Protein AF-0000000080635810 (afdb_homodimer)

Foldseek 3Di:
DDLFLLVLLVVLCVVWVACWAEAEPPDTDGSVLLNLLLQLLLQVCVVLPDAAAAEEEEEDFFDSLSLSNLSNCVQNNYAYEYDYNPDAQVLLLVVCQLRLHQEYEEEQVCCVRPQNSVVSRPNHRAYAYEDDDRDPPGGHHHSVCSSVPQDRVVVVTDGRDDNPDGQQRWRYWQWDQDPVGRTWTFTAGRQQLVVVLVLVCVLLVDALAAEEEQQFTCSDLQSVSVSSNCSNRNHYYYYDRHCPDVVVVLVVCLVVLGQEYEDEQLNLLVLLPDPVLQVRDNLNHAEYEYEPDDHFLVSVVSCCVSHVNHQYWQFYDDVQQSGGFAIQGSVCCVPCVQFRFAGTPFKHKFFAAPVRHGDDAPDKGWIKIFGSSGTPAIRVCVPRRPVAWDADPVGGIMGGPQWIWGAHPVGIIGGFARVVQWDDWQNHIEGQVQLQSLQVVPSQFSGKTWGWDQDPVGRTAIEMETEGHPPDDDDLVNSQVSCVVRHPPRHRGPHYHYDNDADADSRRHGPVSVVRVVD/DDLFLLVLLVVLCVVWVACWAEAEPPDTDGSVLLNLLLQLLLQVCVVLPDAAAAEEEEEDFFDSLSLSNLSNCVQNNYAYEYDYNPDAQVLLLVSCQLRLHQEYEEEQVCCVRPQNSVVSRPNHRAYAYEDDDRDPPGGHHHSVCSSVPQDRVVVVTDGRDDNPDGQQRWRYWQWDQDPVGRTWTFTHTRQQLVVVLVLVCVLLVDALAAEEEQQFTCSDLQSVSVSSNCSNRNHYYYYDRHCPDVVVVLVVCLVVLGQEYEDEQLNLLVLLPDPVLQVRPNLNHAEYEYEPDDHFLVSVVSVCVSHVNHQYWQFYDDVQQSGGFAIQGSVCCVPCVQFRFAGTPFKHKFFAAPVRHGDDAPDKGWIKIFGSSGTPAIRVCVPRRPVAWDADPVGGIMGGPQWIWGAHPVGIIGGFARVVQWDDWQNHIEGQVQLQSLQVVPSQFSGKTWGWAQDPVGRTAIEMETEGHPPDDDDLVNSQVSCVVRHDPRHRGPHYHYDNDADADSRRHGPVSVVRVVD

Radius of gyration: 32.13 Å; Cα contacts (8 Å, |Δi|>4): 2290; chains: 2; bounding box: 68×98×82 Å

Organism: NCBI:txid1064539

Nearest PDB structures (foldseek):
  3vnr-assembly1_A  TM=8.737E-01  e=2.886E-47  Streptomyces sp.
  5bsr-assembly1_A  TM=7.475E-01  e=1.239E-49  Nicotiana tabacum
  3ni2-assembly1_A  TM=7.507E-01  e=3.383E-48  Populus tomentosa
  6oyf-assembly1_A  TM=9.020E-01  e=3.266E-42  Eleftheria terrae
  6p3i-assembly1_A  TM=9.064E-01  e=1.072E-40  Eleftheria terrae

InterPro domains:
  IPR000873 AMP-dependent synthetase/ligase domain [PF00501] (10-379)
  IPR020459 AMP-binding [PR00154] (168-179)
  IPR020459 AMP-binding [PR00154] (180-188)
  IPR020845 AMP-binding, conserved site [PS00455] (173-184)
  IPR025110 AMP-binding enzyme, C-terminal domain [PF13193] (434-509)
  IPR042099 ANL, N-terminal domain [G3DSA:3.40.50.12780] (2-418)
  IPR045851 AMP-binding enzyme domain superfamily [G3DSA:3.30.300.30] (420-519)
  IPR050237 ATP-dependent AMP-binding enzyme [PTHR43767] (5-515)

Secondary structure (DSSP, 8-state):
---SHHHHHHHHHHH-TTSEEEEETTEEEEHHHHHHHHHHHHHHHHHTT--TT-EEEE---SSHHHHHHHHHHHHTTPEEEE--TT--HHHHHHHHHHHTEEEEEEEGGGHHHHHHHHHH-TT--EEEEESSSPPTT--SEEHHHHHHHSPPGGGT--PPPP----TTSEEEEEEE--TTSS-EEEEEEHHHHHHHHHHHHHHTT--TT-EEEE-S-TTSHHHHHHHHHHHHHT-EEEE-S-SS-HHHHHHHHHHTT-SEEEE-HHHHHHHHH-GGGGT---TT--EEEE-SSPPPHHHHHHHHHH-TTSEEEEEE--GGGTT-SEE--GGGTTT-TT--BEEPTTEEEEEE-TTSSBPPTT--EEEEEEETTS--EETT-HHHHHHHEEE-TTS-EEEEEEEEEEE-TT--EEEEEEGGG-EEETTEEE-HHHHHHHHHTSTTEEEEEEEEEEETTTEEEEEEEEEE-TT----HHHHHHHHHHHS-GGGS-SEEEEES---B-TTS-B-HHHHHH--/---SHHHHHHHHHHH-TTSEEEEETTEEEEHHHHHHHHHHHHHHHHHTT--TT-EEEE---SSHHHHHHHHHHHHTTPEEEE--TT--HHHHHHHHHHHTEEEEEEEGGGHHHHHHHHHH-TT--EEEEESSSPPTT--SEEHHHHHHHSPPGGGT--PPPP----TTSEEEEEEE--TTSS-EEEEEEHHHHHHHHHHHHHHTT--TT-EEEE-S-TTSHHHHHHHHHHHHHT-EEEE-S-SS-HHHHHHHHHHTT-SEEEE-HHHHHHHHH-GGGGT---TT--EEEE-SSPPPHHHHHHHHHH-TTSEEEEEE--GGGTT-SEE--GGGTTT-TT--BEEPTTEEEEEE-TTSSBPPTT--EEEEEEETTS--EETT-HHHHHHHEEE-TTS-EEEEEEEEEEE-TT--EEEEEEGGG-EEETTEEE-HHHHHHHHHTSTTEEEEEEEEEEETTTEEEEEEEEEEPTT----HHHHHHHHHHHS-GGGS-SEEEEES---B-TTS-B-HHHHHH--

Solvent-accessible surface area (backbone atoms only — not comparable to full-atom values): 53113 Å² total; per-residue (Å²): 135,76,52,43,60,48,44,26,39,53,53,29,18,70,75,40,34,81,44,57,32,40,34,43,84,91,45,69,38,25,24,36,55,43,43,50,39,10,33,25,44,8,38,51,43,39,75,64,65,49,41,67,68,35,24,30,34,42,28,50,62,52,42,69,65,40,55,21,46,48,40,2,29,38,49,29,28,18,18,28,25,49,34,58,65,84,56,48,34,68,62,45,26,45,53,38,46,74,64,51,25,33,32,38,36,34,42,30,89,45,40,84,43,46,51,62,19,51,68,71,21,83,62,46,68,43,34,36,22,40,60,96,53,63,47,86,94,52,79,62,41,44,42,57,57,44,44,72,65,43,60,56,65,92,76,66,29,80,69,46,63,84,60,77,76,38,26,75,40,59,39,30,36,46,65,40,83,45,93,88,63,71,60,46,30,36,31,32,28,14,42,17,47,45,48,36,36,50,27,53,36,54,78,68,62,65,47,49,82,40,25,31,42,37,55,49,57,53,60,35,50,72,28,34,47,53,54,53,32,24,30,55,58,46,13,26,37,35,40,32,70,60,71,85,47,56,69,59,51,52,50,48,41,42,73,65,48,29,20,33,43,57,41,42,45,64,53,51,52,53,53,71,66,37,73,65,52,78,73,53,69,61,83,53,32,48,32,36,35,34,31,90,46,86,59,42,58,59,58,52,51,50,48,44,66,74,36,70,81,31,43,53,34,37,32,38,48,42,70,59,26,56,31,54,48,26,36,21,59,52,90,43,43,86,83,42,56,78,33,26,18,34,46,38,71,56,39,45,60,47,37,20,32,96,83,67,42,76,44,56,64,63,39,73,18,38,33,32,38,37,39,57,28,50,45,62,37,37,62,97,28,68,69,66,25,56,71,29,45,44,73,43,99,75,58,46,66,31,37,47,69,57,32,28,20,27,31,41,89,86,53,35,29,31,82,44,38,45,59,85,62,54,38,52,28,72,85,37,82,41,45,41,50,64,47,30,44,55,52,47,63,39,82,44,40,65,44,66,47,46,45,70,36,84,28,93,86,42,56,22,34,31,30,32,40,32,19,59,38,88,91,54,86,79,50,69,66,57,52,40,54,53,29,54,75,73,39,59,77,74,56,33,50,74,38,76,43,81,38,93,66,76,60,55,43,97,86,66,44,73,39,57,68,62,50,57,70,73,97,135,74,52,43,60,47,44,27,40,53,52,30,18,70,75,39,34,82,44,57,34,38,34,42,84,92,44,69,39,24,24,37,55,44,43,49,38,10,32,26,43,7,39,53,42,38,74,65,64,49,42,67,68,34,24,30,31,42,28,50,62,50,42,68,65,41,54,23,46,49,40,3,28,38,49,28,30,18,18,28,26,49,36,60,66,82,57,48,36,69,62,44,24,47,52,39,46,75,65,50,24,33,32,38,36,36,41,32,91,45,38,82,43,46,52,64,19,51,69,71,21,84,61,46,67,43,34,36,20,39,59,96,52,62,46,86,95,52,79,63,40,44,42,58,56,43,44,70,66,42,62,56,66,93,76,65,29,81,69,46,64,84,61,78,76,38,25,75,41,59,39,30,37,47,65,40,84,44,92,87,67,68,61,45,30,36,30,32,28,15,44,17,47,45,51,35,38,50,28,53,37,55,80,68,61,64,47,49,81,38,25,31,40,37,56,49,58,53,61,36,51,72,28,34,49,53,54,53,31,23,30,56,59,45,14,26,37,37,41,33,69,60,71,85,48,57,69,60,52,52,50,49,42,42,73,65,48,27,21,33,42,58,42,42,46,63,54,50,53,54,52,71,67,36,73,65,55,79,72,53,69,61,82,54,32,48,32,37,37,32,32,92,47,85,58,42,57,58,57,51,52,52,49,43,66,75,37,70,78,31,43,53,34,38,33,37,45,42,70,58,26,57,30,54,47,25,36,23,59,52,90,43,42,87,83,42,57,77,32,27,18,32,46,36,69,56,40,46,61,49,37,20,32,95,88,66,43,78,46,57,64,64,40,73,19,38,34,34,38,39,40,57,27,50,44,60,37,35,64,98,30,67,68,66,24,57,73,31,44,42,73,42,98,76,58,44,66,32,36,49,69,58,33,29,21,28,30,43,90,86,52,38,28,31,80,44,39,45,59,86,63,55,39,51,30,71,87,36,81,41,46,41,51,63,46,32,45,55,51,48,64,39,82,46,40,63,45,63,47,46,45,71,36,84,28,93,87,42,56,22,34,32,30,32,39,33,20,60,38,89,90,54,84,81,50,69,66,57,52,40,53,54,28,54,74,74,38,59,77,74,55,32,51,73,40,76,43,80,38,92,68,75,59,55,44,98,85,67,43,71,39,59,68,61,51,57,71,72,98

pLDDT: mean 90.95, std 9.36, range [44.03, 98.94]

Structure (mmCIF, N/CA/C/O backbone):
data_AF-0000000080635810-model_v1
#
loop_
_entity.id
_entity.type
_entity.pdbx_description
1 polymer 'Long-chain fatty-acid-CoA ligase'
#
loop_
_atom_site.group_PDB
_atom_site.id
_atom_site.type_symbol
_atom_site.label_atom_id
_atom_site.label_alt_id
_atom_site.label_comp_id
_atom_site.label_asym_id
_atom_site.label_entity_id
_atom_site.label_seq_id
_atom_site.pdbx_PDB_ins_code
_atom_site.Cartn_x
_atom_site.Cartn_y
_atom_site.Cartn_z
_atom_site.occupancy
_atom_site.B_iso_or_equiv
_atom_site.auth_seq_id
_atom_site.auth_comp_id
_atom_site.auth_asym_id
_atom_site.auth_atom_id
_atom_site.pdbx_PDB_model_num
ATOM 1 N N . MET A 1 1 ? -4.594 5.367 -9.922 1 80.88 1 MET A N 1
ATOM 2 C CA . MET A 1 1 ? -3.963 4.273 -9.18 1 80.88 1 MET A CA 1
ATOM 3 C C . MET A 1 1 ? -5.012 3.379 -8.531 1 80.88 1 MET A C 1
ATOM 5 O O . MET A 1 1 ? -5.84 3.852 -7.754 1 80.88 1 MET A O 1
ATOM 9 N N . ALA A 1 2 ? -4.992 2.098 -8.875 1 89.75 2 ALA A N 1
ATOM 10 C CA . ALA A 1 2 ? -5.938 1.143 -8.297 1 89.75 2 ALA A CA 1
ATOM 11 C C . ALA A 1 2 ? -5.523 0.739 -6.891 1 89.75 2 ALA A C 1
ATOM 13 O O . ALA A 1 2 ? -4.34 0.508 -6.625 1 89.75 2 ALA A O 1
ATOM 14 N N . HIS A 1 3 ? -6.438 0.774 -5.98 1 94.75 3 HIS A N 1
ATOM 15 C CA . HIS A 1 3 ? -6.203 0.312 -4.617 1 94.75 3 HIS A CA 1
ATOM 16 C C . HIS A 1 3 ? -6.934 -0.998 -4.344 1 94.75 3 HIS A C 1
ATOM 18 O O . HIS A 1 3 ? -6.637 -1.688 -3.367 1 94.75 3 HIS A O 1
ATOM 24 N N . LEU A 1 4 ? -7.957 -1.244 -5.164 1 97.94 4 LEU A N 1
ATOM 25 C CA . LEU A 1 4 ? -8.727 -2.48 -5.047 1 97.94 4 LEU A CA 1
ATOM 26 C C . LEU A 1 4 ? -8.562 -3.34 -6.297 1 97.94 4 LEU A C 1
ATOM 28 O O . LEU A 1 4 ? -8.5 -2.814 -7.414 1 97.94 4 LEU A O 1
ATOM 32 N N . LEU A 1 5 ? -8.547 -4.582 -6.109 1 98 5 LEU A N 1
ATOM 33 C CA . LEU A 1 5 ? -8.219 -5.523 -7.172 1 98 5 LEU A CA 1
ATOM 34 C C . LEU A 1 5 ? -9.211 -5.41 -8.328 1 98 5 LEU A C 1
ATOM 36 O O . LEU A 1 5 ? -8.812 -5.438 -9.492 1 98 5 LEU A O 1
ATOM 40 N N . HIS A 1 6 ? -10.531 -5.262 -8.016 1 98.25 6 HIS A N 1
ATOM 41 C CA . HIS A 1 6 ? -11.539 -5.242 -9.07 1 98.25 6 HIS A CA 1
ATOM 42 C C . HIS A 1 6 ? -11.445 -3.973 -9.906 1 98.25 6 HIS A C 1
ATOM 44 O O . HIS A 1 6 ? -11.984 -3.908 -11.008 1 98.25 6 HIS A O 1
ATOM 50 N N . GLN A 1 7 ? -10.758 -2.936 -9.375 1 98.12 7 GLN A N 1
ATOM 51 C CA . GLN A 1 7 ? -10.562 -1.706 -10.141 1 98.12 7 GLN A CA 1
ATOM 52 C C . GLN A 1 7 ? -9.672 -1.947 -11.359 1 98.12 7 GLN A C 1
ATOM 54 O O . GLN A 1 7 ? -9.766 -1.225 -12.352 1 98.12 7 GLN A O 1
ATOM 59 N N . PHE A 1 8 ? -8.781 -3.014 -11.305 1 98.44 8 PHE A N 1
ATOM 60 C CA . PHE A 1 8 ? -7.957 -3.359 -12.461 1 98.44 8 PHE A CA 1
ATOM 61 C C . PHE A 1 8 ? -8.828 -3.586 -13.688 1 98.44 8 PHE A C 1
ATOM 63 O O . PHE A 1 8 ? -8.578 -3.002 -14.75 1 98.44 8 PHE A O 1
ATOM 70 N N . LEU A 1 9 ? -9.859 -4.41 -13.492 1 98.56 9 LEU A N 1
ATOM 71 C CA . LEU A 1 9 ? -10.727 -4.762 -14.617 1 98.56 9 LEU A CA 1
ATOM 72 C C . LEU A 1 9 ? -11.547 -3.559 -15.07 1 98.56 9 LEU A C 1
ATOM 74 O O . LEU A 1 9 ? -11.594 -3.25 -16.266 1 98.56 9 LEU A O 1
ATOM 78 N N . SER A 1 10 ? -12.172 -2.861 -14.117 1 97.69 10 SER A N 1
ATOM 79 C CA . SER A 1 10 ? -13.047 -1.741 -14.461 1 97.69 10 SER A CA 1
ATOM 80 C C . SER A 1 10 ? -12.273 -0.638 -15.172 1 97.69 10 SER A C 1
ATOM 82 O O . SER A 1 10 ? -12.758 -0.061 -16.141 1 97.69 10 SER A O 1
ATOM 84 N N . GLU A 1 11 ? -11.086 -0.336 -14.68 1 97.81 11 GLU A N 1
ATOM 85 C CA . GLU A 1 11 ? -10.281 0.718 -15.281 1 97.81 11 GLU A CA 1
ATOM 86 C C . GLU A 1 11 ? -9.812 0.32 -16.688 1 97.81 11 GLU A C 1
ATOM 88 O O . GLU A 1 11 ? -9.82 1.141 -17.594 1 97.81 11 GLU A O 1
ATOM 93 N N . THR A 1 12 ? -9.375 -0.9 -16.859 1 98.38 12 THR A N 1
ATOM 94 C CA . THR A 1 12 ? -8.93 -1.369 -18.172 1 98.38 12 THR A CA 1
ATOM 95 C C . THR A 1 12 ? -10.102 -1.429 -19.141 1 98.38 12 THR A C 1
ATOM 97 O O . THR A 1 12 ? -9.953 -1.096 -20.312 1 98.38 12 THR A O 1
ATOM 100 N N . ALA A 1 13 ? -11.273 -1.912 -18.656 1 98.06 13 ALA A N 1
ATOM 101 C CA . ALA A 1 13 ? -12.469 -1.946 -19.5 1 98.06 13 ALA A CA 1
ATOM 102 C C . ALA A 1 13 ? -12.828 -0.551 -20 1 98.06 13 ALA A C 1
ATOM 104 O O . ALA A 1 13 ? -13.328 -0.396 -21.109 1 98.06 13 ALA A O 1
ATOM 105 N N . ALA A 1 14 ? -12.578 0.45 -19.188 1 97.06 14 ALA A N 1
ATOM 106 C CA . ALA A 1 14 ? -12.836 1.83 -19.594 1 97.06 14 ALA A CA 1
ATOM 107 C C . ALA A 1 14 ? -11.828 2.301 -20.641 1 97.06 14 ALA A C 1
ATOM 109 O O . ALA A 1 14 ? -12.18 3.004 -21.578 1 97.06 14 ALA A O 1
ATOM 110 N N . ARG A 1 15 ? -10.586 1.904 -20.5 1 97 15 ARG A N 1
ATOM 111 C CA . ARG A 1 15 ? -9.492 2.365 -21.344 1 97 15 ARG A CA 1
ATOM 112 C C . ARG A 1 15 ? -9.477 1.601 -22.672 1 97 15 ARG A C 1
ATOM 114 O O . ARG A 1 15 ? -9.141 2.164 -23.719 1 97 15 ARG A O 1
ATOM 121 N N . ARG A 1 16 ? -9.789 0.296 -22.547 1 97.44 16 ARG A N 1
ATOM 122 C CA . ARG A 1 16 ? -9.703 -0.59 -23.703 1 97.44 16 ARG A CA 1
ATOM 123 C C . ARG A 1 16 ? -10.922 -1.498 -23.797 1 97.44 16 ARG A C 1
ATOM 125 O O . ARG A 1 16 ? -10.789 -2.723 -23.828 1 97.44 16 ARG A O 1
ATOM 132 N N . PRO A 1 17 ? -12.062 -0.912 -24 1 97.5 17 PRO A N 1
ATOM 133 C CA . PRO A 1 17 ? -13.305 -1.671 -23.891 1 97.5 17 PRO A CA 1
ATOM 134 C C . PRO A 1 17 ? -13.406 -2.783 -24.938 1 97.5 17 PRO A C 1
ATOM 136 O O . PRO A 1 17 ? -13.938 -3.861 -24.641 1 97.5 17 PRO A O 1
ATOM 139 N N . HIS A 1 18 ? -12.812 -2.654 -26.141 1 98.12 18 HIS A N 1
ATOM 140 C CA . HIS A 1 18 ? -13.07 -3.576 -27.25 1 98.12 18 HIS A CA 1
ATOM 141 C C . HIS A 1 18 ? -11.922 -4.566 -27.406 1 98.12 18 HIS A C 1
ATOM 143 O O . HIS A 1 18 ? -11.992 -5.469 -28.25 1 98.12 18 HIS A O 1
ATOM 149 N N . HIS A 1 19 ? -10.898 -4.41 -26.609 1 98.62 19 HIS A N 1
ATOM 150 C CA . HIS A 1 19 ? -9.789 -5.352 -26.656 1 98.62 19 HIS A CA 1
ATOM 151 C C . HIS A 1 19 ? -10.172 -6.688 -26.031 1 98.62 19 HIS A C 1
ATOM 153 O O . HIS A 1 19 ? -10.891 -6.723 -25.031 1 98.62 19 HIS A O 1
ATOM 159 N N . THR A 1 20 ? -9.695 -7.824 -26.641 1 98.81 20 THR A N 1
ATOM 160 C CA . THR A 1 20 ? -9.984 -9.156 -26.109 1 98.81 20 THR A CA 1
ATOM 161 C C . THR A 1 20 ? -9.312 -9.359 -24.766 1 98.81 20 THR A C 1
ATOM 163 O O . THR A 1 20 ? -8.094 -9.219 -24.641 1 98.81 20 THR A O 1
ATOM 166 N N . ALA A 1 21 ? -10.094 -9.656 -23.766 1 98.88 21 ALA A N 1
ATOM 167 C CA . ALA A 1 21 ? -9.562 -9.906 -22.422 1 98.88 21 ALA A CA 1
ATOM 168 C C . ALA A 1 21 ? -9.195 -11.375 -22.25 1 98.88 21 ALA A C 1
ATOM 170 O O . ALA A 1 21 ? -8.094 -11.695 -21.781 1 98.88 21 ALA A O 1
ATOM 171 N N . LEU A 1 22 ? -10.133 -12.211 -22.672 1 98.88 22 LEU A N 1
ATOM 172 C CA . LEU A 1 22 ? -9.961 -13.648 -22.469 1 98.88 22 LEU A CA 1
ATOM 173 C C . LEU A 1 22 ? -10.344 -14.43 -23.719 1 98.88 22 LEU A C 1
ATOM 175 O O . LEU A 1 22 ? -11.281 -14.055 -24.422 1 98.88 22 LEU A O 1
ATOM 179 N N . ILE A 1 23 ? -9.641 -15.469 -23.938 1 98.69 23 ILE A N 1
ATOM 180 C CA . ILE A 1 23 ? -10.008 -16.5 -24.906 1 98.69 23 ILE A CA 1
ATOM 181 C C . ILE A 1 23 ? -10.086 -17.844 -24.203 1 98.69 23 ILE A C 1
ATOM 183 O O . ILE A 1 23 ? -9.156 -18.25 -23.5 1 98.69 23 ILE A O 1
ATOM 187 N N . ALA A 1 24 ? -11.172 -18.547 -24.281 1 96.81 24 ALA A N 1
ATOM 188 C CA . ALA A 1 24 ? -11.375 -19.906 -23.75 1 96.81 24 ALA A CA 1
ATOM 189 C C . ALA A 1 24 ? -11.984 -20.812 -24.812 1 96.81 24 ALA A C 1
ATOM 191 O O . ALA A 1 24 ? -13.195 -20.828 -25.016 1 96.81 24 ALA A O 1
ATOM 192 N N . GLY A 1 25 ? -11.172 -21.672 -25.375 1 92.62 25 GLY A N 1
ATOM 193 C CA . GLY A 1 25 ? -11.641 -22.438 -26.5 1 92.62 25 GLY A CA 1
ATOM 194 C C . GLY A 1 25 ? -12.055 -21.594 -27.688 1 92.62 25 GLY A C 1
ATOM 195 O O . GLY A 1 25 ? -11.258 -20.797 -28.188 1 92.62 25 GLY A O 1
ATOM 196 N N . GLU A 1 26 ? -13.32 -21.688 -28.031 1 92.81 26 GLU A N 1
ATOM 197 C CA . GLU A 1 26 ? -13.836 -20.922 -29.156 1 92.81 26 GLU A CA 1
ATOM 198 C C . GLU A 1 26 ? -14.5 -19.625 -28.688 1 92.81 26 GLU A C 1
ATOM 200 O O . GLU A 1 26 ? -14.898 -18.797 -29.516 1 92.81 26 GLU A O 1
ATOM 205 N N . ASN A 1 27 ? -14.547 -19.453 -27.469 1 95.81 27 ASN A N 1
ATOM 206 C CA . ASN A 1 27 ? -15.188 -18.266 -26.906 1 95.81 27 ASN A CA 1
ATOM 207 C C . ASN A 1 27 ? -14.164 -17.188 -26.562 1 95.81 27 ASN A C 1
ATOM 209 O O . ASN A 1 27 ? -13.023 -17.5 -26.219 1 95.81 27 ASN A O 1
ATOM 213 N N . ALA A 1 28 ? -14.539 -16.016 -26.766 1 98.31 28 ALA A N 1
ATOM 214 C CA . ALA A 1 28 ? -13.727 -14.859 -26.391 1 98.31 28 ALA A CA 1
ATOM 215 C C . ALA A 1 28 ? -14.602 -13.727 -25.828 1 98.31 28 ALA A C 1
ATOM 217 O O . ALA A 1 28 ? -15.766 -13.602 -26.203 1 98.31 28 ALA A O 1
ATOM 218 N N . VAL A 1 29 ? -14.047 -12.961 -24.953 1 98.5 29 VAL A N 1
ATOM 219 C CA . VAL A 1 29 ? -14.75 -11.805 -24.406 1 98.5 29 VAL A CA 1
ATOM 220 C C . VAL A 1 29 ? -13.812 -10.602 -24.375 1 98.5 29 VAL A C 1
ATOM 222 O O . VAL A 1 29 ? -12.609 -10.75 -24.172 1 98.5 29 VAL A O 1
ATOM 225 N N . THR A 1 30 ? -14.375 -9.422 -24.641 1 98.69 30 THR A N 1
ATOM 226 C CA . THR A 1 30 ? -13.633 -8.172 -24.5 1 98.69 30 THR A CA 1
ATOM 227 C C . THR A 1 30 ? -13.586 -7.715 -23.047 1 98.69 30 THR A C 1
ATOM 229 O O . THR A 1 30 ? -14.281 -8.273 -22.203 1 98.69 30 THR A O 1
ATOM 232 N N . PHE A 1 31 ? -12.773 -6.746 -22.781 1 98.69 31 PHE A N 1
ATOM 233 C CA . PHE A 1 31 ? -12.711 -6.199 -21.422 1 98.69 31 PHE A CA 1
ATOM 234 C C . PHE A 1 31 ? -14.055 -5.613 -21.016 1 98.69 31 PHE A C 1
ATOM 236 O O . PHE A 1 31 ? -14.5 -5.812 -19.875 1 98.69 31 PHE A O 1
ATOM 243 N N . ALA A 1 32 ? -14.703 -4.934 -21.875 1 97.56 32 ALA A N 1
ATOM 244 C CA . ALA A 1 32 ? -16 -4.348 -21.562 1 97.56 32 ALA A CA 1
ATOM 245 C C . ALA A 1 32 ? -17.031 -5.43 -21.25 1 97.56 32 ALA A C 1
ATOM 247 O O . ALA A 1 32 ? -17.828 -5.289 -20.312 1 97.56 32 ALA A O 1
ATOM 248 N N . GLU A 1 33 ? -17.016 -6.484 -22.078 1 97.12 33 GLU A N 1
ATOM 249 C CA . GLU A 1 33 ? -17.953 -7.586 -21.859 1 97.12 33 GLU A CA 1
ATOM 250 C C . GLU A 1 33 ? -17.672 -8.289 -20.531 1 97.12 33 GLU A C 1
ATOM 252 O O . GLU A 1 33 ? -18.609 -8.617 -19.797 1 97.12 33 GLU A O 1
ATOM 257 N N . LEU A 1 34 ? -16.422 -8.547 -20.266 1 98.31 34 LEU A N 1
ATOM 258 C CA . LEU A 1 34 ? -16.047 -9.203 -19.016 1 98.31 34 LEU A CA 1
ATOM 259 C C . LEU A 1 34 ? -16.438 -8.344 -17.812 1 98.31 34 LEU A C 1
ATOM 261 O O . LEU A 1 34 ? -16.906 -8.867 -16.797 1 98.31 34 LEU A O 1
ATOM 265 N N . ASP A 1 35 ? -16.234 -7.055 -17.922 1 97.81 35 ASP A N 1
ATOM 266 C CA . ASP A 1 35 ? -16.609 -6.125 -16.859 1 97.81 35 ASP A CA 1
ATOM 267 C C . ASP A 1 35 ? -18.125 -6.148 -16.625 1 97.81 35 ASP A C 1
ATOM 269 O O . ASP A 1 35 ? -18.578 -6.168 -15.477 1 97.81 35 ASP A O 1
ATOM 273 N N . ARG A 1 36 ? -18.875 -6.184 -17.672 1 96.62 36 ARG A N 1
ATOM 274 C CA . ARG A 1 36 ? -20.328 -6.254 -17.578 1 96.62 36 ARG A CA 1
ATOM 275 C C . ARG A 1 36 ? -20.781 -7.559 -16.922 1 96.62 36 ARG A C 1
ATOM 277 O O . ARG A 1 36 ? -21.672 -7.562 -16.078 1 96.62 36 ARG A O 1
ATOM 284 N N . GLN A 1 37 ? -20.188 -8.648 -17.344 1 97.5 37 GLN A N 1
ATOM 285 C CA . GLN A 1 37 ? -20.531 -9.945 -16.766 1 97.5 37 GLN A CA 1
ATOM 286 C C . GLN A 1 37 ? -20.219 -9.977 -15.266 1 97.5 37 GLN A C 1
ATOM 288 O O . GLN A 1 37 ? -21.016 -10.5 -14.477 1 97.5 37 GLN A O 1
ATOM 293 N N . SER A 1 38 ? -19.078 -9.461 -14.914 1 98.25 38 SER A N 1
ATOM 294 C CA . SER A 1 38 ? -18.703 -9.422 -13.5 1 98.25 38 SER A CA 1
ATOM 295 C C . SER A 1 38 ? -19.656 -8.516 -12.711 1 98.25 38 SER A C 1
ATOM 297 O O . SER A 1 38 ? -19.953 -8.789 -11.547 1 98.25 38 SER A O 1
ATOM 299 N N . ASP A 1 39 ? -20.109 -7.375 -13.32 1 97.62 39 ASP A N 1
ATOM 300 C CA . ASP A 1 39 ? -21.109 -6.52 -12.688 1 97.62 39 ASP A CA 1
ATOM 301 C C . ASP A 1 39 ? -22.406 -7.285 -12.438 1 97.62 39 ASP A C 1
ATOM 303 O O . ASP A 1 39 ? -23.031 -7.141 -11.383 1 97.62 39 ASP A O 1
ATOM 307 N N . ALA A 1 40 ? -22.812 -8.039 -13.43 1 97.5 40 ALA A N 1
ATOM 308 C CA . ALA A 1 40 ? -24.016 -8.844 -13.297 1 97.5 40 ALA A CA 1
ATOM 309 C C . ALA A 1 40 ? -23.906 -9.805 -12.117 1 97.5 40 ALA A C 1
ATOM 311 O O . ALA A 1 40 ? -24.844 -9.922 -11.312 1 97.5 40 ALA A O 1
ATOM 312 N N . VAL A 1 41 ? -22.781 -10.461 -12.023 1 98.12 41 VAL A N 1
ATOM 313 C CA . VAL A 1 41 ? -22.547 -11.398 -10.93 1 98.12 41 VAL A CA 1
ATOM 314 C C . VAL A 1 41 ? -22.578 -10.656 -9.594 1 98.12 41 VAL A C 1
ATOM 316 O O . VAL A 1 41 ? -23.203 -11.117 -8.641 1 98.12 41 VAL A O 1
ATOM 319 N N . ALA A 1 42 ? -21.891 -9.523 -9.508 1 98.44 42 ALA A N 1
ATOM 320 C CA . ALA A 1 42 ? -21.828 -8.719 -8.289 1 98.44 42 ALA A CA 1
ATOM 321 C C . ALA A 1 42 ? -23.234 -8.32 -7.832 1 98.44 42 ALA A C 1
ATOM 323 O O . ALA A 1 42 ? -23.562 -8.438 -6.652 1 98.44 42 ALA A O 1
ATOM 324 N N . CYS A 1 43 ? -24.047 -7.832 -8.781 1 97.25 43 CYS A N 1
ATOM 325 C CA . CYS A 1 43 ? -25.406 -7.418 -8.461 1 97.25 43 CYS A CA 1
ATOM 326 C C . CYS A 1 43 ? -26.219 -8.594 -7.934 1 97.25 43 CYS A C 1
ATOM 328 O O . CYS A 1 43 ? -26.969 -8.445 -6.969 1 97.25 43 CYS A O 1
ATOM 330 N N . ALA A 1 44 ? -26.062 -9.727 -8.562 1 97.06 44 ALA A N 1
ATOM 331 C CA . ALA A 1 44 ? -26.781 -10.922 -8.117 1 97.06 44 ALA A CA 1
ATOM 332 C C . ALA A 1 44 ? -26.359 -11.32 -6.707 1 97.06 44 ALA A C 1
ATOM 334 O O . ALA A 1 44 ? -27.203 -11.664 -5.879 1 97.06 44 ALA A O 1
ATOM 335 N N . LEU A 1 45 ? -25.094 -11.297 -6.449 1 98.12 45 LEU A N 1
ATOM 336 C CA . LEU A 1 45 ? -24.578 -11.641 -5.129 1 98.12 45 LEU A CA 1
ATOM 337 C C . LEU A 1 45 ? -25.109 -10.672 -4.074 1 98.12 45 LEU A C 1
ATOM 339 O O . LEU A 1 45 ? -25.547 -11.086 -3 1 98.12 45 LEU A O 1
ATOM 343 N N . GLN A 1 46 ? -25.031 -9.375 -4.391 1 97.75 46 GLN A N 1
ATOM 344 C CA . GLN A 1 46 ? -25.531 -8.367 -3.463 1 97.75 46 GLN A CA 1
ATOM 345 C C . GLN A 1 46 ? -27.031 -8.547 -3.207 1 97.75 46 GLN A C 1
ATOM 347 O O . GLN A 1 46 ? -27.484 -8.438 -2.068 1 97.75 46 GLN A O 1
ATOM 352 N N . SER A 1 47 ? -27.797 -8.805 -4.273 1 96.06 47 SER A N 1
ATOM 353 C CA . SER A 1 47 ? -29.234 -9.047 -4.148 1 96.06 47 SER A CA 1
ATOM 354 C C . SER A 1 47 ? -29.516 -10.273 -3.289 1 96.06 47 SER A C 1
ATOM 356 O O . SER A 1 47 ? -30.531 -10.344 -2.609 1 96.06 47 SER A O 1
ATOM 358 N N . ALA A 1 48 ? -28.578 -11.195 -3.291 1 96 48 ALA A N 1
ATOM 359 C CA . ALA A 1 48 ? -28.719 -12.43 -2.52 1 96 48 ALA A CA 1
ATOM 360 C C . ALA A 1 48 ? -28.297 -12.219 -1.069 1 96 48 ALA A C 1
ATOM 362 O O . ALA A 1 48 ? -28.328 -13.156 -0.267 1 96 48 ALA A O 1
ATOM 363 N N . GLY A 1 49 ? -27.828 -11.07 -0.75 1 96.12 49 GLY A N 1
ATOM 364 C CA . GLY A 1 49 ? -27.578 -10.75 0.643 1 96.12 49 GLY A CA 1
ATOM 365 C C . GLY A 1 49 ? -26.094 -10.695 0.977 1 96.12 49 GLY A C 1
ATOM 366 O O . GLY A 1 49 ? -25.719 -10.531 2.141 1 96.12 49 GLY A O 1
ATOM 367 N N . VAL A 1 50 ? -25.203 -10.859 -0.005 1 97.88 50 VAL A N 1
ATOM 368 C CA . VAL A 1 50 ? -23.766 -10.766 0.231 1 97.88 50 VAL A CA 1
ATOM 369 C C . VAL A 1 50 ? -23.406 -9.336 0.623 1 97.88 50 VAL A C 1
ATOM 371 O O . VAL A 1 50 ? -23.828 -8.375 -0.038 1 97.88 50 VAL A O 1
ATOM 374 N N . VAL A 1 51 ? -22.672 -9.203 1.728 1 97.38 51 VAL A N 1
ATOM 375 C CA . VAL A 1 51 ? -22.234 -7.895 2.207 1 97.38 51 VAL A CA 1
ATOM 376 C C . VAL A 1 51 ? -20.703 -7.852 2.289 1 97.38 51 VAL A C 1
ATOM 378 O O . VAL A 1 51 ? -20.031 -8.852 2.023 1 97.38 51 VAL A O 1
ATOM 381 N N . ARG A 1 52 ? -20.203 -6.688 2.615 1 97.56 52 ARG A N 1
ATOM 382 C CA . ARG A 1 52 ? -18.766 -6.445 2.707 1 97.56 52 ARG A CA 1
ATOM 383 C C . ARG A 1 52 ? -18.094 -7.461 3.625 1 97.56 52 ARG A C 1
ATOM 385 O O . ARG A 1 52 ? -18.547 -7.676 4.754 1 97.56 52 ARG A O 1
ATOM 392 N N . GLY A 1 53 ? -17.125 -8.164 3.088 1 97.44 53 GLY A N 1
ATOM 393 C CA . GLY A 1 53 ? -16.344 -9.086 3.9 1 97.44 53 GLY A CA 1
ATOM 394 C C . GLY A 1 53 ? -16.844 -10.516 3.834 1 97.44 53 GLY A C 1
ATOM 395 O O . GLY A 1 53 ? -16.156 -11.445 4.258 1 97.44 53 GLY A O 1
ATOM 396 N N . ASP A 1 54 ? -18.062 -10.734 3.354 1 98.38 54 ASP A N 1
ATOM 397 C CA . ASP A 1 54 ? -18.531 -12.094 3.158 1 98.38 54 ASP A CA 1
ATOM 398 C C . ASP A 1 54 ? -17.625 -12.867 2.201 1 98.38 54 ASP A C 1
ATOM 400 O O . ASP A 1 54 ? -17 -12.273 1.324 1 98.38 54 ASP A O 1
ATOM 404 N N . ARG A 1 55 ? -17.562 -14.164 2.408 1 98.69 55 ARG A N 1
ATOM 405 C CA . ARG A 1 55 ? -16.781 -15.016 1.526 1 98.69 55 ARG A CA 1
ATOM 406 C C . ARG A 1 55 ? -17.641 -15.594 0.406 1 98.69 55 ARG A C 1
ATOM 408 O O . ARG A 1 55 ? -18.75 -16.078 0.655 1 98.69 55 ARG A O 1
ATOM 415 N N . VAL A 1 56 ? -17.141 -15.477 -0.795 1 98.88 56 VAL A N 1
ATOM 416 C CA . VAL A 1 56 ? -17.75 -16.094 -1.974 1 98.88 56 VAL A CA 1
ATOM 417 C C . VAL A 1 56 ? -16.781 -17.094 -2.586 1 98.88 56 VAL A C 1
ATOM 419 O O . VAL A 1 56 ? -15.695 -16.719 -3.033 1 98.88 56 VAL A O 1
ATOM 422 N N . ALA A 1 57 ? -17.188 -18.344 -2.627 1 98.81 57 ALA A N 1
ATOM 423 C CA . ALA A 1 57 ? -16.328 -19.391 -3.191 1 98.81 57 ALA A CA 1
ATOM 424 C C . ALA A 1 57 ? -16.594 -19.562 -4.688 1 98.81 57 ALA A C 1
ATOM 426 O O . ALA A 1 57 ? -17.75 -19.5 -5.137 1 98.81 57 ALA A O 1
ATOM 427 N N . VAL A 1 58 ? -15.578 -19.719 -5.422 1 98.69 58 VAL A N 1
ATOM 428 C CA . VAL A 1 58 ? -15.656 -19.984 -6.855 1 98.69 58 VAL A CA 1
ATOM 429 C C . VAL A 1 58 ? -15.023 -21.344 -7.16 1 98.69 58 VAL A C 1
ATOM 431 O O . VAL A 1 58 ? -13.812 -21.5 -7.039 1 98.69 58 VAL A O 1
ATOM 434 N N . MET A 1 59 ? -15.812 -22.281 -7.5 1 97.69 59 MET A N 1
ATOM 435 C CA . MET A 1 59 ? -15.391 -23.625 -7.852 1 97.69 59 MET A CA 1
ATOM 436 C C . MET A 1 59 ? -15.688 -23.938 -9.312 1 97.69 59 MET A C 1
ATOM 438 O O . MET A 1 59 ? -16.688 -24.578 -9.633 1 97.69 59 MET A O 1
ATOM 442 N N . LEU A 1 60 ? -14.805 -23.5 -10.164 1 96.62 60 LEU A N 1
ATOM 443 C CA . LEU A 1 60 ? -14.922 -23.688 -11.602 1 96.62 60 LEU A CA 1
ATOM 444 C C . LEU A 1 60 ? -13.562 -24.016 -12.219 1 96.62 60 LEU A C 1
ATOM 446 O O . LEU A 1 60 ? -12.523 -23.719 -11.633 1 96.62 60 LEU A O 1
ATOM 450 N N . GLU A 1 61 ? -13.555 -24.688 -13.336 1 92.5 61 GLU A N 1
ATOM 451 C CA . GLU A 1 61 ? -12.352 -24.812 -14.156 1 92.5 61 GLU A CA 1
ATOM 452 C C . GLU A 1 61 ? -11.977 -23.469 -14.781 1 92.5 61 GLU A C 1
ATOM 454 O O . GLU A 1 61 ? -12.734 -22.5 -14.695 1 92.5 61 GLU A O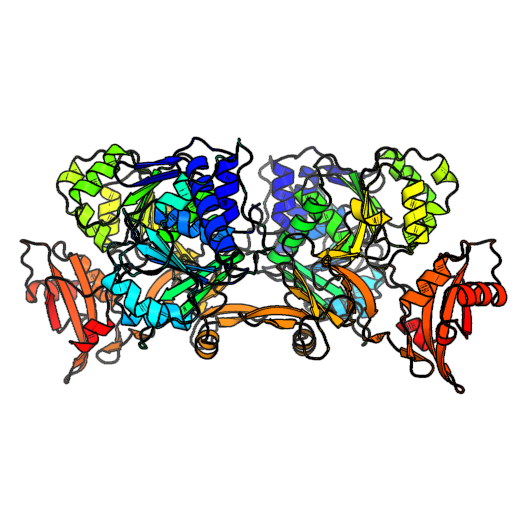 1
ATOM 459 N N . ASN A 1 62 ? -10.781 -23.438 -15.398 1 96.25 62 ASN A N 1
ATOM 460 C CA . ASN A 1 62 ? -10.414 -22.234 -16.125 1 96.25 62 ASN A CA 1
ATOM 461 C C . ASN A 1 62 ? -11.469 -21.859 -17.172 1 96.25 62 ASN A C 1
ATOM 463 O O . ASN A 1 62 ? -11.672 -22.594 -18.141 1 96.25 62 ASN A O 1
ATOM 467 N N . SER A 1 63 ? -12.117 -20.797 -16.969 1 97.12 63 SER A N 1
ATOM 468 C CA . SER A 1 63 ? -13.195 -20.375 -17.859 1 97.12 63 SER A CA 1
ATOM 469 C C . SER A 1 63 ? -13.469 -18.891 -17.734 1 97.12 63 SER A C 1
ATOM 471 O O . SER A 1 63 ? -12.984 -18.234 -16.812 1 97.12 63 SER A O 1
ATOM 473 N N . ILE A 1 64 ? -14.148 -18.375 -18.703 1 98.25 64 ILE A N 1
ATOM 474 C CA . ILE A 1 64 ? -14.562 -16.969 -18.672 1 98.25 64 ILE A CA 1
ATOM 475 C C . ILE A 1 64 ? -15.469 -16.734 -17.453 1 98.25 64 ILE A C 1
ATOM 477 O O . ILE A 1 64 ? -15.352 -15.711 -16.781 1 98.25 64 ILE A O 1
ATOM 481 N N . GLU A 1 65 ? -16.328 -17.719 -17.125 1 98.25 65 GLU A N 1
ATOM 482 C CA . GLU A 1 65 ? -17.234 -17.641 -15.984 1 98.25 65 GLU A CA 1
ATOM 483 C C . GLU A 1 65 ? -16.469 -17.578 -14.672 1 98.25 65 GLU A C 1
ATOM 485 O O . GLU A 1 65 ? -16.875 -16.875 -13.734 1 98.25 65 GLU A O 1
ATOM 490 N N . TYR A 1 66 ? -15.367 -18.328 -14.625 1 98.38 66 TYR A N 1
ATOM 491 C CA . TYR A 1 66 ? -14.516 -18.266 -13.438 1 98.38 66 TYR A CA 1
ATOM 492 C C . TYR A 1 66 ? -14.055 -16.844 -13.18 1 98.38 66 TYR A C 1
ATOM 494 O O . TYR A 1 66 ? -14.172 -16.344 -12.055 1 98.38 66 TYR A O 1
ATOM 502 N N . VAL A 1 67 ? -13.539 -16.188 -14.227 1 98.88 67 VAL A N 1
ATOM 503 C CA . VAL A 1 67 ? -12.945 -14.867 -14.094 1 98.88 67 VAL A CA 1
ATOM 504 C C . VAL A 1 67 ? -14.031 -13.844 -13.797 1 98.88 67 VAL A C 1
ATOM 506 O O . VAL A 1 67 ? -13.844 -12.945 -12.969 1 98.88 67 VAL A O 1
ATOM 509 N N . ALA A 1 68 ? -15.172 -13.992 -14.461 1 98.75 68 ALA A N 1
ATOM 510 C CA . ALA A 1 68 ? -16.312 -13.133 -14.164 1 98.75 68 ALA A CA 1
ATOM 511 C C . ALA A 1 68 ? -16.75 -13.297 -12.711 1 98.75 68 ALA A C 1
ATOM 513 O O . ALA A 1 68 ? -17.109 -12.312 -12.047 1 98.75 68 ALA A O 1
ATOM 514 N N . GLY A 1 69 ? -16.781 -14.539 -12.25 1 98.75 69 GLY A N 1
ATOM 515 C CA . GLY A 1 69 ? -17.125 -14.82 -10.859 1 98.75 69 GLY A CA 1
ATOM 516 C C . GLY A 1 69 ? -16.156 -14.211 -9.867 1 98.75 69 GLY A C 1
ATOM 517 O O . GLY A 1 69 ? -16.562 -13.656 -8.852 1 98.75 69 GLY A O 1
ATOM 518 N N . LEU A 1 70 ? -14.859 -14.336 -10.172 1 98.81 70 LEU A N 1
ATOM 519 C CA . LEU A 1 70 ? -13.797 -13.75 -9.352 1 98.81 70 LEU A CA 1
ATOM 520 C C . LEU A 1 70 ? -14 -12.25 -9.195 1 98.81 70 LEU A C 1
ATOM 522 O O . LEU A 1 70 ? -14.125 -11.75 -8.07 1 98.81 70 LEU A O 1
ATOM 526 N N . PHE A 1 71 ? -14.07 -11.508 -10.289 1 98.88 71 PHE A N 1
ATOM 527 C CA . PHE A 1 71 ? -14.203 -10.062 -10.242 1 98.88 71 PHE A CA 1
ATOM 528 C C . PHE A 1 71 ? -15.586 -9.656 -9.734 1 98.88 71 PHE A C 1
ATOM 530 O O . PHE A 1 71 ? -15.734 -8.633 -9.07 1 98.88 71 PHE A O 1
ATOM 537 N N . GLY A 1 72 ? -16.641 -10.492 -10.047 1 98.75 72 GLY A N 1
ATOM 538 C CA . GLY A 1 72 ? -17.953 -10.242 -9.5 1 98.75 72 GLY A CA 1
ATOM 539 C C . GLY A 1 72 ? -18 -10.281 -7.98 1 98.75 72 GLY A C 1
ATOM 540 O O . GLY A 1 72 ? -18.625 -9.438 -7.344 1 98.75 72 GLY A O 1
ATOM 541 N N . ALA A 1 73 ? -17.344 -11.297 -7.41 1 98.88 73 ALA A N 1
ATOM 542 C CA . ALA A 1 73 ? -17.25 -11.398 -5.957 1 98.88 73 ALA A CA 1
ATOM 543 C C . ALA A 1 73 ? -16.578 -10.172 -5.363 1 98.88 73 ALA A C 1
ATOM 545 O O . ALA A 1 73 ? -17.062 -9.594 -4.387 1 98.88 73 ALA A O 1
ATOM 546 N N . LEU A 1 74 ? -15.516 -9.742 -5.973 1 98.81 74 LEU A N 1
ATOM 547 C CA . LEU A 1 74 ? -14.758 -8.586 -5.492 1 98.81 74 LEU A CA 1
ATOM 548 C C . LEU A 1 74 ? -15.594 -7.316 -5.605 1 98.81 74 LEU A C 1
ATOM 550 O O . LEU A 1 74 ? -15.625 -6.504 -4.676 1 98.81 74 LEU A O 1
ATOM 554 N N . LYS A 1 75 ? -16.25 -7.148 -6.738 1 98.56 75 LYS A N 1
ATOM 555 C CA . LYS A 1 75 ? -17.109 -5.98 -6.957 1 98.56 75 LYS A CA 1
ATOM 556 C C . LYS A 1 75 ? -18.266 -5.953 -5.965 1 98.56 75 LYS A C 1
ATOM 558 O O . LYS A 1 75 ? -18.734 -4.879 -5.586 1 98.56 75 LYS A O 1
ATOM 563 N N . ALA A 1 76 ? -18.672 -7.098 -5.5 1 98.5 76 ALA A N 1
ATOM 564 C CA . ALA A 1 76 ? -19.766 -7.195 -4.531 1 98.5 76 ALA A CA 1
ATOM 565 C C . ALA A 1 76 ? -19.281 -6.824 -3.131 1 98.5 76 ALA A C 1
ATOM 567 O O . ALA A 1 76 ? -20.078 -6.719 -2.201 1 98.5 76 ALA A O 1
ATOM 568 N N . GLY A 1 77 ? -17.969 -6.59 -2.979 1 98.31 77 GLY A N 1
ATOM 569 C CA . GLY A 1 77 ? -17.375 -6.301 -1.681 1 98.31 77 GLY A CA 1
ATOM 570 C C . GLY A 1 77 ? -17 -7.547 -0.902 1 98.31 77 GLY A C 1
ATOM 571 O O . GLY A 1 77 ? -16.672 -7.473 0.283 1 98.31 77 GLY A O 1
ATOM 572 N N . ALA A 1 78 ? -17.031 -8.688 -1.554 1 98.75 78 ALA A N 1
ATOM 573 C CA . ALA A 1 78 ? -16.812 -9.969 -0.89 1 98.75 78 ALA A CA 1
ATOM 574 C C . ALA A 1 78 ? -15.352 -10.391 -0.982 1 98.75 78 ALA A C 1
ATOM 576 O O . ALA A 1 78 ? -14.555 -9.734 -1.656 1 98.75 78 ALA A O 1
ATOM 577 N N . VAL A 1 79 ? -14.984 -11.359 -0.196 1 98.75 79 VAL A N 1
ATOM 578 C CA . VAL A 1 79 ? -13.688 -12.031 -0.245 1 98.75 79 VAL A CA 1
ATOM 579 C C . VAL A 1 79 ? -13.781 -13.266 -1.133 1 98.75 79 VAL A C 1
ATOM 581 O O . VAL A 1 79 ? -14.617 -14.141 -0.903 1 98.75 79 VAL A O 1
ATOM 584 N N . TYR A 1 80 ? -12.953 -13.273 -2.17 1 98.31 80 TYR A N 1
ATOM 585 C CA . TYR A 1 80 ? -12.922 -14.352 -3.15 1 98.31 80 TYR A CA 1
ATOM 586 C C . TYR A 1 80 ? -12.211 -15.578 -2.586 1 98.31 80 TYR A C 1
ATOM 588 O O . TYR A 1 80 ? -11.109 -15.469 -2.039 1 98.31 80 TYR A O 1
ATOM 596 N N . VAL A 1 81 ? -12.844 -16.812 -2.635 1 98.69 81 VAL A N 1
ATOM 597 C CA . VAL A 1 81 ? -12.281 -18.078 -2.16 1 98.69 81 VAL A CA 1
ATOM 598 C C . VAL A 1 81 ? -12.273 -19.094 -3.295 1 98.69 81 VAL A C 1
ATOM 600 O O . VAL A 1 81 ? -13.297 -19.734 -3.572 1 98.69 81 VAL A O 1
ATOM 603 N N . PRO A 1 82 ? -11.133 -19.344 -3.887 1 97.88 82 PRO A N 1
ATOM 604 C CA . PRO A 1 82 ? -11.086 -20.328 -4.969 1 97.88 82 PRO A CA 1
ATOM 605 C C . PRO A 1 82 ? -11.086 -21.766 -4.457 1 97.88 82 PRO A C 1
ATOM 607 O O . PRO A 1 82 ? -10.445 -22.062 -3.445 1 97.88 82 PRO A O 1
ATOM 610 N N . VAL A 1 83 ? -11.805 -22.594 -5.141 1 94.38 83 VAL A N 1
ATOM 611 C CA . VAL A 1 83 ? -11.852 -24.016 -4.844 1 94.38 83 VAL A CA 1
ATOM 612 C C . VAL A 1 83 ? -11.648 -24.828 -6.129 1 94.38 83 VAL A C 1
ATOM 614 O O . VAL A 1 83 ? -12.328 -24.578 -7.133 1 94.38 83 VAL A O 1
ATOM 617 N N . ASN A 1 84 ? -10.695 -25.766 -6.062 1 88.94 84 ASN A N 1
ATOM 618 C CA . ASN A 1 84 ? -10.469 -26.625 -7.215 1 88.94 84 ASN A CA 1
ATOM 619 C C . ASN A 1 84 ? -11.68 -27.516 -7.496 1 88.94 84 ASN A C 1
ATOM 621 O O . ASN A 1 84 ? -12.234 -28.125 -6.578 1 88.94 84 ASN A O 1
ATOM 625 N N . PRO A 1 85 ? -12.117 -27.609 -8.703 1 90.69 85 PRO A N 1
ATOM 626 C CA . PRO A 1 85 ? -13.305 -28.406 -9.039 1 90.69 85 PRO A CA 1
ATOM 627 C C . PRO A 1 85 ? -13.125 -29.891 -8.719 1 90.69 85 PRO A C 1
ATOM 629 O O . PRO A 1 85 ? -14.117 -30.625 -8.609 1 90.69 85 PRO A O 1
ATOM 632 N N . SER A 1 86 ? -11.883 -30.344 -8.586 1 82.44 86 SER A N 1
ATOM 633 C CA . SER A 1 86 ? -11.625 -31.734 -8.266 1 82.44 86 SER A CA 1
ATOM 634 C C . SER A 1 86 ? -11.797 -32 -6.77 1 82.44 86 SER A C 1
ATOM 636 O O . SER A 1 86 ? -11.742 -33.156 -6.328 1 82.44 86 SER A O 1
ATOM 638 N N . THR A 1 87 ? -12.047 -31 -6.027 1 85.19 87 THR A N 1
ATOM 639 C CA . THR A 1 87 ? -12.203 -31.141 -4.586 1 85.19 87 THR A CA 1
ATOM 640 C C . THR A 1 87 ? -13.438 -31.984 -4.258 1 85.19 87 THR A C 1
ATOM 642 O O . THR A 1 87 ? -14.531 -31.719 -4.762 1 85.19 87 THR A O 1
ATOM 645 N N . LYS A 1 88 ? -13.258 -32.938 -3.414 1 83.88 88 LYS A N 1
ATOM 646 C CA . LYS A 1 88 ? -14.344 -33.844 -3.041 1 83.88 88 LYS A CA 1
ATOM 647 C C . LYS A 1 88 ? -15.297 -33.188 -2.053 1 83.88 88 LYS A C 1
ATOM 649 O O . LYS A 1 88 ? -14.969 -32.156 -1.462 1 83.88 88 LYS A O 1
ATOM 654 N N . ALA A 1 89 ? -16.406 -33.844 -1.856 1 88.81 89 ALA A N 1
ATOM 655 C CA . ALA A 1 89 ? -17.516 -33.25 -1.107 1 88.81 89 ALA A CA 1
ATOM 656 C C . ALA A 1 89 ? -17.109 -32.938 0.327 1 88.81 89 ALA A C 1
ATOM 658 O O . ALA A 1 89 ? -17.438 -31.891 0.856 1 88.81 89 ALA A O 1
ATOM 659 N N . ASP A 1 90 ? -16.391 -33.812 0.967 1 85.62 90 ASP A N 1
ATOM 660 C CA . ASP A 1 90 ? -16 -33.625 2.363 1 85.62 90 ASP A CA 1
ATOM 661 C C . ASP A 1 90 ? -15.062 -32.438 2.516 1 85.62 90 ASP A C 1
ATOM 663 O O . ASP A 1 90 ? -15.242 -31.609 3.416 1 85.62 90 ASP A O 1
ATOM 667 N N . LYS A 1 91 ? -14.055 -32.438 1.671 1 86.88 91 LYS A N 1
ATOM 668 C CA . LYS A 1 91 ? -13.109 -31.312 1.702 1 86.88 91 LYS A CA 1
ATOM 669 C C . LYS A 1 91 ? -13.781 -30 1.324 1 86.88 91 LYS A C 1
ATOM 671 O O . LYS A 1 91 ? -13.469 -28.953 1.89 1 86.88 91 LYS A O 1
ATOM 676 N N . LEU A 1 92 ? -14.688 -30.062 0.372 1 92.81 92 LEU A N 1
ATOM 677 C CA . LEU A 1 92 ? -15.453 -28.875 0.003 1 92.81 92 LEU A CA 1
ATOM 678 C C . LEU A 1 92 ? -16.266 -28.359 1.185 1 92.81 92 LEU A C 1
ATOM 680 O O . LEU A 1 92 ? -16.281 -27.172 1.473 1 92.81 92 LEU A O 1
ATOM 684 N N . ALA A 1 93 ? -16.922 -29.312 1.877 1 93.69 93 ALA A N 1
ATOM 685 C CA . ALA A 1 93 ? -17.719 -28.953 3.051 1 93.69 93 ALA A CA 1
ATOM 686 C C . ALA A 1 93 ? -16.844 -28.281 4.109 1 93.69 93 ALA A C 1
ATOM 688 O O . ALA A 1 93 ? -17.25 -27.312 4.742 1 93.69 93 ALA A O 1
ATOM 689 N N . TYR A 1 94 ? -15.711 -28.781 4.281 1 91.44 94 TYR A N 1
ATOM 690 C CA . TYR A 1 94 ? -14.766 -28.203 5.234 1 91.44 94 TYR A CA 1
ATOM 691 C C . TYR A 1 94 ? -14.43 -26.766 4.867 1 91.44 94 TYR A C 1
ATOM 693 O O . TYR A 1 94 ? -14.5 -25.859 5.711 1 91.44 94 TYR A O 1
ATOM 701 N N . ILE A 1 95 ? -14.039 -26.5 3.602 1 94.56 95 ILE A N 1
ATOM 702 C CA . ILE A 1 95 ? -13.625 -25.172 3.15 1 94.56 95 ILE A CA 1
ATOM 703 C C . ILE A 1 95 ? -14.797 -24.188 3.287 1 94.56 95 ILE A C 1
ATOM 705 O O . ILE A 1 95 ? -14.633 -23.094 3.809 1 94.56 95 ILE A O 1
ATOM 709 N N . LEU A 1 96 ? -16 -24.656 2.869 1 97.31 96 LEU A N 1
ATOM 710 C CA . LEU A 1 96 ? -17.188 -23.797 2.943 1 97.31 96 LEU A CA 1
ATOM 711 C C . LEU A 1 96 ? -17.484 -23.422 4.387 1 97.31 96 LEU A C 1
ATOM 713 O O . LEU A 1 96 ? -17.812 -22.266 4.672 1 97.31 96 LEU A O 1
ATOM 717 N N . THR A 1 97 ? -17.297 -24.359 5.273 1 96.56 97 THR A N 1
ATOM 718 C CA . THR A 1 97 ? -17.625 -24.141 6.68 1 96.56 97 THR A CA 1
ATOM 719 C C . THR A 1 97 ? -16.547 -23.328 7.367 1 96.56 97 THR A C 1
ATOM 721 O O . THR A 1 97 ? -16.844 -22.344 8.062 1 96.56 97 THR A O 1
ATOM 724 N N . ASP A 1 98 ? -15.312 -23.719 7.145 1 95.38 98 ASP A N 1
ATOM 725 C CA . ASP A 1 98 ? -14.211 -23.016 7.793 1 95.38 98 ASP A CA 1
ATOM 726 C C . ASP A 1 98 ? -14.172 -21.547 7.387 1 95.38 98 ASP A C 1
ATOM 728 O O . ASP A 1 98 ? -14.031 -20.672 8.234 1 95.38 98 ASP A O 1
ATOM 732 N N . ALA A 1 99 ? -14.383 -21.219 6.094 1 97.38 99 ALA A N 1
ATOM 733 C CA . ALA A 1 99 ? -14.32 -19.859 5.582 1 97.38 99 ALA A CA 1
ATOM 734 C C . ALA A 1 99 ? -15.625 -19.109 5.855 1 97.38 99 ALA A C 1
ATOM 736 O O . ALA A 1 99 ? -15.688 -17.891 5.734 1 97.38 99 ALA A O 1
ATOM 737 N N . GLY A 1 100 ? -16.672 -19.859 6.254 1 97.69 100 GLY A N 1
ATOM 738 C CA . GLY A 1 100 ? -17.969 -19.219 6.387 1 97.69 100 GLY A CA 1
ATOM 739 C C . GLY A 1 100 ? -18.5 -18.641 5.078 1 97.69 100 GLY A C 1
ATOM 740 O O . GLY A 1 100 ? -18.922 -17.484 5.027 1 97.69 100 GLY A O 1
ATOM 741 N N . VAL A 1 101 ? -18.5 -19.422 4.02 1 98.44 101 VAL A N 1
ATOM 742 C CA . VAL A 1 101 ? -18.844 -18.969 2.672 1 98.44 101 VAL A CA 1
ATOM 743 C C . VAL A 1 101 ? -20.328 -18.641 2.607 1 98.44 101 VAL A C 1
ATOM 745 O O . VAL A 1 101 ? -21.172 -19.422 3.049 1 98.44 101 VAL A O 1
ATOM 748 N N . ARG A 1 102 ? -20.609 -17.469 2.064 1 98.5 102 ARG A N 1
ATOM 749 C CA . ARG A 1 102 ? -21.984 -16.984 1.969 1 98.5 102 ARG A CA 1
ATOM 750 C C . ARG A 1 102 ? -22.609 -17.344 0.619 1 98.5 102 ARG A C 1
ATOM 752 O O . ARG A 1 102 ? -23.812 -17.531 0.513 1 98.5 102 ARG A O 1
ATOM 759 N N . ALA A 1 103 ? -21.828 -17.406 -0.394 1 98.62 103 ALA A N 1
ATOM 760 C CA . ALA A 1 103 ? -22.281 -17.766 -1.734 1 98.62 103 ALA A CA 1
ATOM 761 C C . ALA A 1 103 ? -21.234 -18.625 -2.443 1 98.62 103 ALA A C 1
ATOM 763 O O . ALA A 1 103 ? -20.031 -18.5 -2.186 1 98.62 103 ALA A O 1
ATOM 764 N N . LEU A 1 104 ? -21.734 -19.531 -3.277 1 98.5 104 LEU A N 1
ATOM 765 C CA . LEU A 1 104 ? -20.891 -20.469 -4.027 1 98.5 104 LEU A CA 1
ATOM 766 C C . LEU A 1 104 ? -21.219 -20.406 -5.52 1 98.5 104 LEU A C 1
ATOM 768 O O . LEU A 1 104 ? -22.391 -20.422 -5.902 1 98.5 104 LEU A O 1
ATOM 772 N N . ILE A 1 105 ? -20.234 -20.203 -6.336 1 98.62 105 ILE A N 1
ATOM 773 C CA . ILE A 1 105 ? -20.359 -20.359 -7.781 1 98.62 105 ILE A CA 1
ATOM 774 C C . ILE A 1 105 ? -19.781 -21.703 -8.203 1 98.62 105 ILE A C 1
ATOM 776 O O . ILE A 1 105 ? -18.609 -21.984 -7.996 1 98.62 105 ILE A O 1
ATOM 780 N N . ALA A 1 106 ? -20.562 -22.547 -8.773 1 98 106 ALA A N 1
ATOM 781 C CA . ALA A 1 106 ? -20.156 -23.922 -9.062 1 98 106 ALA A CA 1
ATOM 782 C C . ALA A 1 106 ? -20.781 -24.422 -10.359 1 98 106 ALA A C 1
ATOM 784 O O . ALA A 1 106 ? -21.828 -23.922 -10.781 1 98 106 ALA A O 1
ATOM 785 N N . PRO A 1 107 ? -20.125 -25.344 -11 1 97 107 PRO A N 1
ATOM 786 C CA . PRO A 1 107 ? -20.734 -25.906 -12.211 1 97 107 PRO A CA 1
ATOM 787 C C . PRO A 1 107 ? -21.875 -26.875 -11.914 1 97 107 PRO A C 1
ATOM 789 O O . PRO A 1 107 ? -21.766 -27.703 -11.008 1 97 107 PRO A O 1
ATOM 792 N N . SER A 1 108 ? -22.906 -26.797 -12.719 1 96.94 108 SER A N 1
ATOM 793 C CA . SER A 1 108 ? -24.047 -27.672 -12.539 1 96.94 108 SER A CA 1
ATOM 794 C C . SER A 1 108 ? -23.656 -29.141 -12.711 1 96.94 108 SER A C 1
ATOM 796 O O . SER A 1 108 ? -24.25 -30.031 -12.109 1 96.94 108 SER A O 1
ATOM 798 N N . ALA A 1 109 ? -22.594 -29.359 -13.469 1 94.31 109 ALA A N 1
ATOM 799 C CA . ALA A 1 109 ? -22.109 -30.719 -13.75 1 94.31 109 ALA A CA 1
ATOM 800 C C . ALA A 1 109 ? -21.609 -31.391 -12.477 1 94.31 109 ALA A C 1
ATOM 802 O O . ALA A 1 109 ? -21.547 -32.625 -12.406 1 94.31 109 ALA A O 1
ATOM 803 N N . LEU A 1 110 ? -21.25 -30.641 -11.445 1 93.94 110 LEU A N 1
ATOM 804 C CA . LEU A 1 110 ? -20.703 -31.203 -10.211 1 93.94 110 LEU A CA 1
ATOM 805 C C . LEU A 1 110 ? -21.734 -31.125 -9.086 1 93.94 110 LEU A C 1
ATOM 807 O O . LEU A 1 110 ? -21.359 -31.109 -7.906 1 93.94 110 LEU A O 1
ATOM 811 N N . ALA A 1 111 ? -22.969 -31.078 -9.414 1 95.19 111 ALA A N 1
ATOM 812 C CA . ALA A 1 111 ? -24.047 -30.938 -8.438 1 95.19 111 ALA A CA 1
ATOM 813 C C . ALA A 1 111 ? -24.016 -32.062 -7.41 1 95.19 111 ALA A C 1
ATOM 815 O O . ALA A 1 111 ? -24.312 -31.844 -6.234 1 95.19 111 ALA A O 1
ATOM 816 N N . ARG A 1 112 ? -23.656 -33.219 -7.797 1 90.62 112 ARG A N 1
ATOM 817 C CA . ARG A 1 112 ? -23.656 -34.375 -6.906 1 90.62 112 ARG A CA 1
ATOM 818 C C . ARG A 1 112 ? -22.656 -34.188 -5.762 1 90.62 112 ARG A C 1
ATOM 820 O O . ARG A 1 112 ? -22.875 -34.688 -4.66 1 90.62 112 ARG A O 1
ATOM 827 N N . GLN A 1 113 ? -21.609 -33.531 -6.121 1 90.62 113 GLN A N 1
ATOM 828 C CA . GLN A 1 113 ? -20.562 -33.25 -5.133 1 90.62 113 GLN A CA 1
ATOM 829 C C . GLN A 1 113 ? -20.875 -31.969 -4.363 1 90.62 113 GLN A C 1
ATOM 831 O O . GLN A 1 113 ? -20.641 -31.891 -3.156 1 90.62 113 GLN A O 1
ATOM 836 N N . VAL A 1 114 ? -21.453 -31.016 -4.945 1 95.44 114 VAL A N 1
ATOM 837 C CA . VAL A 1 114 ? -21.609 -29.656 -4.422 1 95.44 114 VAL A CA 1
ATOM 838 C C . VAL A 1 114 ? -22.812 -29.594 -3.48 1 95.44 114 VAL A C 1
ATOM 840 O O . VAL A 1 114 ? -22.734 -28.984 -2.412 1 95.44 114 VAL A O 1
ATOM 843 N N . VAL A 1 115 ? -23.906 -30.266 -3.826 1 94.75 115 VAL A N 1
ATOM 844 C CA . VAL A 1 115 ? -25.172 -30.125 -3.107 1 94.75 115 VAL A CA 1
ATOM 845 C C . VAL A 1 115 ? -25.016 -30.672 -1.69 1 94.75 115 VAL A C 1
ATOM 847 O O . VAL A 1 115 ? -25.391 -30.016 -0.72 1 94.75 115 VAL A O 1
ATOM 850 N N . PRO A 1 116 ? -24.422 -31.891 -1.508 1 91.38 116 PRO A N 1
ATOM 851 C CA . PRO A 1 116 ? -24.219 -32.375 -0.139 1 91.38 116 PRO A CA 1
ATOM 852 C C . PRO A 1 116 ? -23.312 -31.469 0.688 1 91.38 116 PRO A C 1
ATOM 854 O O . PRO A 1 116 ? -23.578 -31.25 1.874 1 91.38 116 PRO A O 1
ATOM 857 N N . ALA A 1 117 ? -22.234 -31 0.115 1 93.06 117 ALA A N 1
ATOM 858 C CA . ALA A 1 117 ? -21.312 -30.125 0.82 1 93.06 117 ALA A CA 1
ATOM 859 C C . ALA A 1 117 ? -22 -28.828 1.232 1 93.06 117 ALA A C 1
ATOM 861 O O . ALA A 1 117 ? -21.797 -28.328 2.344 1 93.06 117 ALA A O 1
ATOM 862 N N . ALA A 1 118 ? -22.781 -28.25 0.324 1 93.25 118 ALA A N 1
ATOM 863 C CA . ALA A 1 118 ? -23.531 -27.016 0.589 1 93.25 118 ALA A CA 1
ATOM 864 C C . ALA A 1 118 ? -24.531 -27.219 1.729 1 93.25 118 ALA A C 1
ATOM 866 O O . ALA A 1 118 ? -24.781 -26.297 2.51 1 93.25 118 ALA A O 1
ATOM 867 N N . GLY A 1 119 ? -25.109 -28.391 1.811 1 91.69 119 GLY A N 1
ATOM 868 C CA . GLY A 1 119 ? -26.047 -28.703 2.865 1 91.69 119 GLY A CA 1
ATOM 869 C C . GLY A 1 119 ? -25.438 -28.688 4.25 1 91.69 119 GLY A C 1
ATOM 870 O O . GLY A 1 119 ? -26.125 -28.422 5.238 1 91.69 119 GLY A O 1
ATOM 871 N N . GLU A 1 120 ? -24.203 -28.859 4.297 1 91.81 120 GLU A N 1
ATOM 872 C CA . GLU A 1 120 ? -23.5 -28.875 5.57 1 91.81 120 GLU A CA 1
ATOM 873 C C . GLU A 1 120 ? -23.062 -27.469 5.977 1 91.81 120 GLU A C 1
ATOM 875 O O . GLU A 1 120 ? -22.688 -27.234 7.125 1 91.81 120 GLU A O 1
ATOM 880 N N . ALA A 1 121 ? -23.109 -26.578 5.074 1 92.69 121 ALA A N 1
ATOM 881 C CA . ALA A 1 121 ? -22.719 -25.188 5.32 1 92.69 121 ALA A CA 1
ATOM 882 C C . ALA A 1 121 ? -23.938 -24.312 5.547 1 92.69 121 ALA A C 1
ATOM 884 O O . ALA A 1 121 ? -24.391 -23.625 4.629 1 92.69 121 ALA A O 1
ATOM 885 N N . SER A 1 122 ? -24.359 -24.156 6.738 1 90.25 122 SER A N 1
ATOM 886 C CA . SER A 1 122 ? -25.609 -23.5 7.078 1 90.25 122 SER A C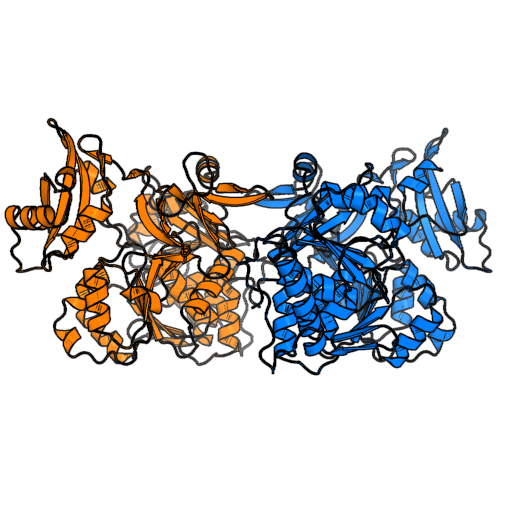A 1
ATOM 887 C C . SER A 1 122 ? -25.562 -22 6.734 1 90.25 122 SER A C 1
ATOM 889 O O . SER A 1 122 ? -26.609 -21.359 6.594 1 90.25 122 SER A O 1
ATOM 891 N N . HIS A 1 123 ? -24.438 -21.469 6.547 1 93 123 HIS A N 1
ATOM 892 C CA . HIS A 1 123 ? -24.281 -20.047 6.293 1 93 123 HIS A CA 1
ATOM 893 C C . HIS A 1 123 ? -24.375 -19.734 4.801 1 93 123 HIS A C 1
ATOM 895 O O . HIS A 1 123 ? -24.438 -18.562 4.406 1 93 123 HIS A O 1
ATOM 901 N N . LEU A 1 124 ? -24.359 -20.734 3.979 1 95 124 LEU A N 1
ATOM 902 C CA . LEU A 1 124 ? -24.438 -20.531 2.535 1 95 124 LEU A CA 1
ATOM 903 C C . LEU A 1 124 ? -25.812 -20.047 2.123 1 95 124 LEU A C 1
ATOM 905 O O . LEU A 1 124 ? -26.812 -20.75 2.295 1 95 124 LEU A O 1
ATOM 909 N N . ALA A 1 125 ? -25.875 -18.859 1.561 1 94.44 125 ALA A N 1
ATOM 910 C CA . ALA A 1 125 ? -27.141 -18.234 1.238 1 94.44 125 ALA A CA 1
ATOM 911 C C . ALA A 1 125 ? -27.609 -18.609 -0.165 1 94.44 125 ALA A C 1
ATOM 913 O O . ALA A 1 125 ? -28.812 -18.703 -0.427 1 94.44 125 ALA A O 1
ATOM 914 N N . THR A 1 126 ? -26.656 -18.766 -1.053 1 95.38 126 THR A N 1
ATOM 915 C CA . THR A 1 126 ? -27.047 -19.031 -2.43 1 95.38 126 THR A CA 1
ATOM 916 C C . THR A 1 126 ? -25.922 -19.688 -3.205 1 95.38 126 THR A C 1
ATOM 918 O O . THR A 1 126 ? -24.766 -19.688 -2.76 1 95.38 126 THR A O 1
ATOM 921 N N . THR A 1 127 ? -26.312 -20.406 -4.203 1 97.44 127 THR A N 1
ATOM 922 C CA . THR A 1 127 ? -25.375 -20.969 -5.184 1 97.44 127 THR A CA 1
ATOM 923 C C . THR A 1 127 ? -25.703 -20.453 -6.586 1 97.44 127 THR A C 1
ATOM 925 O O . THR A 1 127 ? -26.859 -20.469 -7.004 1 97.44 127 THR A O 1
ATOM 928 N N . LEU A 1 128 ? -24.719 -19.906 -7.227 1 98.12 128 LEU A N 1
ATOM 929 C CA . LEU A 1 128 ? -24.828 -19.578 -8.648 1 98.12 128 LEU A CA 1
ATOM 930 C C . LEU A 1 128 ? -24.297 -20.734 -9.508 1 98.12 128 LEU A C 1
ATOM 932 O O . LEU A 1 128 ? -23.109 -21.016 -9.492 1 98.12 128 LEU A O 1
ATOM 936 N N . TRP A 1 129 ? -25.156 -21.328 -10.266 1 98.06 129 TRP A N 1
ATOM 937 C CA . TRP A 1 129 ? -24.812 -22.516 -11.039 1 98.06 129 TRP A CA 1
ATOM 938 C C . TRP A 1 129 ? -24.391 -22.125 -12.453 1 98.06 129 TRP A C 1
ATOM 940 O O . TRP A 1 129 ? -25.094 -21.391 -13.148 1 98.06 129 TRP A O 1
ATOM 950 N N . VAL A 1 130 ? -23.266 -22.562 -12.828 1 97.69 130 VAL A N 1
ATOM 951 C CA . VAL A 1 130 ? -22.781 -22.391 -14.195 1 97.69 130 VAL A CA 1
ATOM 952 C C . VAL A 1 130 ? -23.094 -23.656 -15.008 1 97.69 130 VAL A C 1
ATOM 954 O O . VAL A 1 130 ? -22.703 -24.75 -14.641 1 97.69 130 VAL A O 1
ATOM 957 N N . GLY A 1 131 ? -23.672 -23.516 -16.094 1 94.25 131 GLY A N 1
ATOM 958 C CA . GLY A 1 131 ? -24.125 -24.609 -16.938 1 94.25 131 GLY A CA 1
ATOM 959 C C . GLY A 1 131 ? -25.484 -24.375 -17.562 1 94.25 131 GLY A C 1
ATOM 960 O O . GLY A 1 131 ? -25.984 -23.25 -17.547 1 94.25 131 GLY A O 1
ATOM 961 N N . PRO A 1 132 ? -26.016 -25.391 -18.172 1 89.38 132 PRO A N 1
ATOM 962 C CA . PRO A 1 132 ? -27.25 -25.219 -18.953 1 89.38 132 PRO A CA 1
ATOM 963 C C . PRO A 1 132 ? -28.469 -24.953 -18.094 1 89.38 132 PRO A C 1
ATOM 965 O O . PRO A 1 132 ? -29.438 -24.328 -18.547 1 89.38 132 PRO A O 1
ATOM 968 N N . ALA A 1 133 ? -28.453 -25.562 -16.859 1 88.88 133 ALA A N 1
ATOM 969 C CA . ALA A 1 133 ? -29.594 -25.375 -15.969 1 88.88 133 ALA A CA 1
ATOM 970 C C . ALA A 1 133 ? -29.203 -25.547 -14.508 1 88.88 133 ALA A C 1
ATOM 972 O O . ALA A 1 133 ? -28.156 -26.141 -14.203 1 88.88 133 ALA A O 1
ATOM 973 N N . VAL A 1 134 ? -30 -24.922 -13.648 1 93.38 134 VAL A N 1
ATOM 974 C CA . VAL A 1 134 ? -29.891 -25.203 -12.219 1 93.38 134 VAL A CA 1
ATOM 975 C C . VAL A 1 134 ? -30.219 -26.672 -11.945 1 93.38 134 VAL A C 1
ATOM 977 O O . VAL A 1 134 ? -31.234 -27.188 -12.43 1 93.38 134 VAL A O 1
ATOM 980 N N . PRO A 1 135 ? -29.297 -27.328 -11.203 1 92.62 135 PRO A N 1
ATOM 981 C CA . PRO A 1 135 ? -29.594 -28.734 -10.938 1 92.62 135 PRO A CA 1
ATOM 982 C C . PRO A 1 135 ? -30.938 -28.938 -10.242 1 92.62 135 PRO A C 1
ATOM 984 O O . PRO A 1 135 ? -31.312 -28.156 -9.367 1 92.62 135 PRO A O 1
ATOM 987 N N . ALA A 1 136 ? -31.562 -30.016 -10.617 1 87.94 136 ALA A N 1
ATOM 988 C CA . ALA A 1 136 ? -32.875 -30.328 -10.062 1 87.94 136 ALA A CA 1
ATOM 989 C C . ALA A 1 136 ? -32.812 -30.484 -8.547 1 87.94 136 ALA A C 1
ATOM 991 O O . ALA A 1 136 ? -31.984 -31.219 -8.031 1 87.94 136 ALA A O 1
ATOM 992 N N . GLY A 1 137 ? -33.688 -29.859 -7.867 1 84.25 137 GLY A N 1
ATOM 993 C CA . GLY A 1 137 ? -33.75 -30 -6.422 1 84.25 137 GLY A CA 1
ATOM 994 C C . GLY A 1 137 ? -32.75 -29.141 -5.68 1 84.25 137 GLY A C 1
ATOM 995 O O . GLY A 1 137 ? -32.781 -29.078 -4.449 1 84.25 137 GLY A O 1
ATOM 996 N N . ALA A 1 138 ? -31.891 -28.594 -6.59 1 84.31 138 ALA A N 1
ATOM 997 C CA . ALA A 1 138 ? -30.891 -27.734 -5.953 1 84.31 138 ALA A CA 1
ATOM 998 C C . ALA A 1 138 ? -31.375 -26.281 -5.895 1 84.31 138 ALA A C 1
ATOM 1000 O O . ALA A 1 138 ? -32.156 -25.844 -6.75 1 84.31 138 ALA A O 1
ATOM 1001 N N . GLY A 1 139 ? -31.422 -25.562 -4.887 1 88.56 139 GLY A N 1
ATOM 1002 C CA . GLY A 1 139 ? -31.656 -24.141 -4.836 1 88.56 139 GLY A CA 1
ATOM 1003 C C . GLY A 1 139 ? -30.547 -23.328 -5.496 1 88.56 139 GLY A C 1
ATOM 1004 O O . GLY A 1 139 ? -29.562 -23.891 -5.977 1 88.56 139 GLY A O 1
ATOM 1005 N N . GLY A 1 140 ? -30.859 -22.047 -5.797 1 94.06 140 GLY A N 1
ATOM 1006 C CA . GLY A 1 140 ? -29.844 -21.172 -6.32 1 94.06 140 GLY A CA 1
ATOM 1007 C C . GLY A 1 140 ? -30.25 -20.453 -7.594 1 94.06 140 GLY A C 1
ATOM 1008 O O . GLY A 1 140 ? -31.453 -20.344 -7.887 1 94.06 140 GLY A O 1
ATOM 1009 N N . LEU A 1 141 ? -29.25 -19.891 -8.258 1 95.44 141 LEU A N 1
ATOM 1010 C CA . LEU A 1 141 ? -29.484 -19.062 -9.445 1 95.44 141 LEU A CA 1
ATOM 1011 C C . LEU A 1 141 ? -28.656 -19.578 -10.625 1 95.44 141 LEU A C 1
ATOM 1013 O O . LEU A 1 141 ? -27.641 -20.234 -10.43 1 95.44 141 LEU A O 1
ATOM 1017 N N . SER A 1 142 ? -29.203 -19.297 -11.82 1 96.62 142 SER A N 1
ATOM 1018 C CA . SER A 1 142 ? -28.453 -19.609 -13.031 1 96.62 142 SER A CA 1
ATOM 1019 C C . SER A 1 142 ? -27.5 -18.484 -13.398 1 96.62 142 SER A C 1
ATOM 1021 O O . SER A 1 142 ? -27.922 -17.359 -13.68 1 96.62 142 SER A O 1
ATOM 1023 N N . PHE A 1 143 ? -26.25 -18.859 -13.461 1 96.56 143 PHE A N 1
ATOM 1024 C CA . PHE A 1 143 ? -25.234 -17.891 -13.844 1 96.56 143 PHE A CA 1
ATOM 1025 C C . PHE A 1 143 ? -25.516 -17.312 -15.219 1 96.56 143 PHE A C 1
ATOM 1027 O O . PHE A 1 143 ? -25.406 -16.094 -15.422 1 96.56 143 PHE A O 1
ATOM 1034 N N . THR A 1 144 ? -25.875 -18.125 -16.172 1 94.25 144 THR A N 1
ATOM 1035 C CA . THR A 1 144 ? -26.156 -17.734 -17.547 1 94.25 144 THR A CA 1
ATOM 1036 C C . THR A 1 144 ? -27.312 -16.75 -17.594 1 94.25 144 THR A C 1
ATOM 1038 O O . THR A 1 144 ? -27.266 -15.75 -18.328 1 94.25 144 THR A O 1
ATOM 1041 N N . ASP A 1 145 ? -28.328 -17 -16.797 1 94.38 145 ASP A N 1
ATOM 1042 C CA . ASP A 1 145 ? -29.484 -16.109 -16.766 1 94.38 145 ASP A CA 1
ATOM 1043 C C . ASP A 1 145 ? -29.141 -14.758 -16.172 1 94.38 145 ASP A C 1
ATOM 1045 O O . ASP A 1 145 ? -29.594 -13.719 -16.656 1 94.38 145 ASP A O 1
ATOM 1049 N N . ILE A 1 146 ? -28.328 -14.82 -15.156 1 94.12 146 ILE A N 1
ATOM 1050 C CA . ILE A 1 146 ? -27.906 -13.602 -14.484 1 94.12 146 ILE A CA 1
ATOM 1051 C C . ILE A 1 146 ? -27.172 -12.695 -15.469 1 94.12 146 ILE A C 1
ATOM 1053 O O . ILE A 1 146 ? -27.453 -11.5 -15.555 1 94.12 146 ILE A O 1
ATOM 1057 N N . VAL A 1 147 ? -26.281 -13.219 -16.234 1 94.06 147 VAL A N 1
ATOM 1058 C CA . VAL A 1 147 ? -25.453 -12.453 -17.156 1 94.06 147 VAL A CA 1
ATOM 1059 C C . VAL A 1 147 ? -26.281 -12 -18.359 1 94.06 147 VAL A C 1
ATOM 1061 O O . VAL A 1 147 ? -26.156 -10.859 -18.812 1 94.06 147 VAL A O 1
ATOM 1064 N N . ALA A 1 148 ? -27.156 -12.875 -18.828 1 91.81 148 ALA A N 1
ATOM 1065 C CA . ALA A 1 148 ? -27.953 -12.602 -20.031 1 91.81 148 ALA A CA 1
ATOM 1066 C C . ALA A 1 148 ? -28.969 -11.484 -19.766 1 91.81 148 ALA A C 1
ATOM 1068 O O . ALA A 1 148 ? -29.266 -10.695 -20.656 1 91.81 148 ALA A O 1
ATOM 1069 N N . THR A 1 149 ? -29.438 -11.414 -18.578 1 88.75 149 THR A N 1
ATOM 1070 C CA . THR A 1 149 ? -30.531 -10.492 -18.281 1 88.75 149 THR A CA 1
ATOM 1071 C C . THR A 1 149 ? -29.984 -9.172 -17.75 1 88.75 149 THR A C 1
ATOM 1073 O O . THR A 1 149 ? -30.75 -8.211 -17.562 1 88.75 149 THR A O 1
ATOM 1076 N N . HIS A 1 150 ? -28.734 -9.156 -17.484 1 86.12 150 HIS A N 1
ATOM 1077 C CA . HIS A 1 150 ? -28.172 -7.926 -16.953 1 86.12 150 HIS A CA 1
ATOM 1078 C C . HIS A 1 150 ? -28.125 -6.836 -18.016 1 86.12 150 HIS A C 1
ATOM 1080 O O . HIS A 1 150 ? -27.578 -7.055 -19.109 1 86.12 150 HIS A O 1
ATOM 1086 N N . PRO A 1 151 ? -28.766 -5.723 -17.688 1 77.31 151 PRO A N 1
ATOM 1087 C CA . PRO A 1 151 ? -28.875 -4.68 -18.719 1 77.31 151 PRO A CA 1
ATOM 1088 C C . PRO A 1 151 ? -27.5 -4.137 -19.141 1 77.31 151 PRO A C 1
ATOM 1090 O O . PRO A 1 151 ? -26.547 -4.184 -18.359 1 77.31 151 PRO A O 1
ATOM 1093 N N . ASP A 1 152 ? -27.344 -3.736 -20.391 1 66.5 152 ASP A N 1
ATOM 1094 C CA . ASP A 1 152 ? -26.141 -3.105 -20.922 1 66.5 152 ASP A CA 1
ATOM 1095 C C . ASP A 1 152 ? -25.891 -1.752 -20.25 1 66.5 152 ASP A C 1
ATOM 1097 O O . ASP A 1 152 ? -26.844 -1.02 -19.953 1 66.5 152 ASP A O 1
ATOM 1101 N N . PRO A 1 153 ? -24.594 -1.483 -19.719 1 59 153 PRO A N 1
ATOM 1102 C CA . PRO A 1 153 ? -24.266 -0.226 -19.031 1 59 153 PRO A CA 1
ATOM 1103 C C . PRO A 1 153 ? -24.812 0.997 -19.766 1 59 153 PRO A C 1
ATOM 1105 O O . PRO A 1 153 ? -25.188 1.99 -19.141 1 59 153 PRO A O 1
ATOM 1108 N N . GLN A 1 154 ? -24.703 1.062 -21.188 1 54.59 154 GLN A N 1
ATOM 1109 C CA . GLN A 1 154 ? -25.188 2.223 -21.938 1 54.59 154 GLN A CA 1
ATOM 1110 C C . GLN A 1 154 ? -26.672 2.471 -21.656 1 54.59 154 GLN A C 1
ATOM 1112 O O . GLN A 1 154 ? -27.172 3.586 -21.844 1 54.59 154 GLN A O 1
ATOM 1117 N N . SER A 1 155 ? -27.312 1.439 -21.359 1 52.12 155 SER A N 1
ATOM 1118 C CA . SER A 1 155 ? -28.75 1.612 -21.125 1 52.12 155 SER A CA 1
ATOM 1119 C C . SER A 1 155 ? -29.031 1.892 -19.641 1 52.12 155 SER A C 1
ATOM 1121 O O . SER A 1 155 ? -30.172 1.767 -19.203 1 52.12 155 SER A O 1
ATOM 1123 N N . GLY A 1 156 ? -28.078 2.354 -18.984 1 54.88 156 GLY A N 1
ATOM 1124 C CA . GLY A 1 156 ? -28.359 2.668 -17.594 1 54.88 156 GLY A CA 1
ATOM 1125 C C . GLY A 1 156 ? -28.219 1.47 -16.672 1 54.88 156 GLY A C 1
ATOM 1126 O O . GLY A 1 156 ? -28.922 1.368 -15.672 1 54.88 156 GLY A O 1
ATOM 1127 N N . GLY A 1 157 ? -27.578 0.502 -17.156 1 60.12 157 GLY A N 1
ATOM 1128 C CA . GLY A 1 157 ? -27.531 -0.742 -16.406 1 60.12 157 GLY A CA 1
ATOM 1129 C C . GLY A 1 157 ? -27.062 -0.56 -14.977 1 60.12 157 GLY A C 1
ATOM 1130 O O . GLY A 1 157 ? -26.422 0.437 -14.648 1 60.12 157 GLY A O 1
ATOM 1131 N N . THR A 1 158 ? -27.578 -1.377 -14.023 1 78.25 158 THR A N 1
ATOM 1132 C CA . THR A 1 158 ? -27.438 -1.335 -12.57 1 78.25 158 THR A CA 1
ATOM 1133 C C . THR A 1 158 ? -26 -1.682 -12.164 1 78.25 158 THR A C 1
ATOM 1135 O O . THR A 1 158 ? -25.484 -2.729 -12.555 1 78.25 158 THR A O 1
ATOM 1138 N N . LYS A 1 159 ? -25.109 -0.76 -11.812 1 88.81 159 LYS A N 1
ATOM 1139 C CA . LYS A 1 159 ? -23.812 -0.99 -11.203 1 88.81 159 LYS A CA 1
ATOM 1140 C C . LYS A 1 159 ? -23.953 -1.501 -9.773 1 88.81 159 LYS A C 1
ATOM 1142 O O . LYS A 1 159 ? -24.922 -1.181 -9.086 1 88.81 159 LYS A O 1
ATOM 1147 N N . PRO A 1 160 ? -23 -2.52 -9.5 1 95.25 160 PRO A N 1
ATOM 1148 C CA . PRO A 1 160 ? -23.047 -2.939 -8.094 1 95.25 160 PRO A CA 1
ATOM 1149 C C . PRO A 1 160 ? -22.859 -1.773 -7.129 1 95.25 160 PRO A C 1
ATOM 1151 O O . PRO A 1 160 ? -22.156 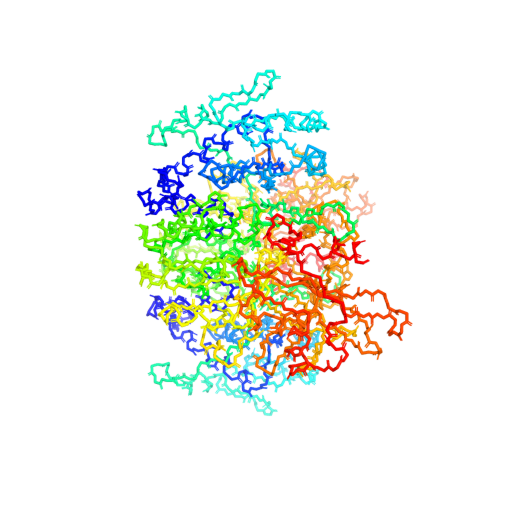-0.809 -7.441 1 95.25 160 PRO A O 1
ATOM 1154 N N . GLN A 1 161 ? -23.516 -1.915 -6.012 1 94.25 161 GLN A N 1
ATOM 1155 C CA . GLN A 1 161 ? -23.375 -0.9 -4.973 1 94.25 161 GLN A CA 1
ATOM 1156 C C . GLN A 1 161 ? -21.984 -0.923 -4.367 1 94.25 161 GLN A C 1
ATOM 1158 O O . GLN A 1 161 ? -21.422 -1.994 -4.113 1 94.25 161 GLN A O 1
ATOM 1163 N N . SER A 1 162 ? -21.438 0.26 -4.23 1 92.75 162 SER A N 1
ATOM 1164 C CA . SER A 1 162 ? -20.156 0.353 -3.541 1 92.75 162 SER A CA 1
ATOM 1165 C C . SER A 1 162 ? -20.297 -0.03 -2.07 1 92.75 162 SER A C 1
ATOM 1167 O O . SER A 1 162 ? -21.219 0.424 -1.387 1 92.75 162 SER A O 1
ATOM 1169 N N . ARG A 1 163 ? -19.422 -0.847 -1.589 1 93.94 163 ARG A N 1
ATOM 1170 C CA . ARG A 1 163 ? -19.484 -1.307 -0.205 1 93.94 163 ARG A CA 1
ATOM 1171 C C . ARG A 1 163 ? -18.422 -0.62 0.644 1 93.94 163 ARG A C 1
ATOM 1173 O O . ARG A 1 163 ? -18.156 -1.029 1.778 1 93.94 163 ARG A O 1
ATOM 1180 N N . GLY A 1 164 ? -17.766 0.397 0.109 1 94.75 164 GLY A N 1
ATOM 1181 C CA . GLY A 1 164 ? -16.797 1.181 0.851 1 94.75 164 GLY A CA 1
ATOM 1182 C C . GLY A 1 164 ? -15.539 0.396 1.208 1 94.75 164 GLY A C 1
ATOM 1183 O O . GLY A 1 164 ? -15.008 0.536 2.311 1 94.75 164 GLY A O 1
ATOM 1184 N N . LEU A 1 165 ? -15.117 -0.482 0.299 1 97.38 165 LEU A N 1
ATOM 1185 C CA . LEU A 1 165 ? -13.898 -1.263 0.511 1 97.38 165 LEU A CA 1
ATOM 1186 C C . LEU A 1 165 ? -12.672 -0.359 0.553 1 97.38 165 LEU A C 1
ATOM 1188 O O . LEU A 1 165 ? -12.648 0.694 -0.09 1 97.38 165 LEU A O 1
ATOM 1192 N N . ILE A 1 166 ? -11.703 -0.75 1.359 1 97.38 166 ILE A N 1
ATOM 1193 C CA . ILE A 1 166 ? -10.375 -0.143 1.339 1 97.38 166 ILE A CA 1
ATOM 1194 C C . ILE A 1 166 ? -9.32 -1.214 1.057 1 97.38 166 ILE A C 1
ATOM 1196 O O . ILE A 1 166 ? -9.625 -2.408 1.053 1 97.38 166 ILE A O 1
ATOM 1200 N N . ASP A 1 167 ? -8.117 -0.825 0.775 1 97.44 167 ASP A N 1
ATOM 1201 C CA . ASP A 1 167 ? -7.094 -1.753 0.305 1 97.44 167 ASP A CA 1
ATOM 1202 C C . ASP A 1 167 ? -6.691 -2.732 1.407 1 97.44 167 ASP A C 1
ATOM 1204 O O . ASP A 1 167 ? -6.141 -3.799 1.126 1 97.44 167 ASP A O 1
ATOM 1208 N N . GLN A 1 168 ? -6.992 -2.385 2.67 1 96.94 168 GLN A N 1
ATOM 1209 C CA . GLN A 1 168 ? -6.645 -3.254 3.789 1 96.94 168 GLN A CA 1
ATOM 1210 C C . GLN A 1 168 ? -7.641 -4.402 3.928 1 96.94 168 GLN A C 1
ATOM 1212 O O . GLN A 1 168 ? -7.383 -5.371 4.645 1 96.94 168 GLN A O 1
ATOM 1217 N N . ASP A 1 169 ? -8.781 -4.312 3.268 1 98.06 169 ASP A N 1
ATOM 1218 C CA . ASP A 1 169 ? -9.742 -5.414 3.279 1 98.06 169 ASP A CA 1
ATOM 1219 C C . ASP A 1 169 ? -9.164 -6.652 2.594 1 98.06 169 ASP A C 1
ATOM 1221 O O . ASP A 1 169 ? -8.305 -6.539 1.718 1 98.06 169 ASP A O 1
ATOM 1225 N N . LEU A 1 170 ? -9.633 -7.809 3.045 1 98.31 170 LEU A N 1
ATOM 1226 C CA . LEU A 1 170 ? -9.25 -9.039 2.365 1 98.31 170 LEU A CA 1
ATOM 1227 C C . LEU A 1 170 ? -9.859 -9.109 0.972 1 98.31 170 LEU A C 1
ATOM 1229 O O . LEU A 1 170 ? -11.023 -8.734 0.78 1 98.31 170 LEU A O 1
ATOM 1233 N N . ALA A 1 171 ? -9.062 -9.516 0.047 1 98.5 171 ALA A N 1
ATOM 1234 C CA . ALA A 1 171 ? -9.539 -9.75 -1.313 1 98.5 171 ALA A CA 1
ATOM 1235 C C . ALA A 1 171 ? -9.75 -11.242 -1.566 1 98.5 171 ALA A C 1
ATOM 1237 O O . ALA A 1 171 ? -10.617 -11.625 -2.35 1 98.5 171 ALA A O 1
ATOM 1238 N N . ALA A 1 172 ? -8.906 -12.062 -0.873 1 98.75 172 ALA A N 1
ATOM 1239 C CA . ALA A 1 172 ? -8.945 -13.492 -1.16 1 98.75 172 ALA A CA 1
ATOM 1240 C C . ALA A 1 172 ? -8.5 -14.305 0.049 1 98.75 172 ALA A C 1
ATOM 1242 O O . ALA A 1 172 ? -7.715 -13.828 0.87 1 98.75 172 ALA A O 1
ATOM 1243 N N . ILE A 1 173 ? -9.023 -15.469 0.172 1 98.5 173 ILE A N 1
ATOM 1244 C CA . ILE A 1 173 ? -8.539 -16.531 1.04 1 98.5 173 ILE A CA 1
ATOM 1245 C C . ILE A 1 173 ? -8.227 -17.781 0.207 1 98.5 173 ILE A C 1
ATOM 1247 O O . ILE A 1 173 ? -9.133 -18.406 -0.349 1 98.5 173 ILE A O 1
ATOM 1251 N N . LEU A 1 174 ? -6.941 -18.141 0.054 1 97.12 174 LEU A N 1
ATOM 1252 C CA . LEU A 1 174 ? -6.504 -19.297 -0.726 1 97.12 174 LEU A CA 1
ATOM 1253 C C . LEU A 1 174 ? -6.117 -20.453 0.186 1 97.12 174 LEU A C 1
ATOM 1255 O O . LEU A 1 174 ? -5.168 -20.344 0.968 1 97.12 174 LEU A O 1
ATOM 1259 N N . TYR A 1 175 ? -6.836 -21.562 0.078 1 91.75 175 TYR A N 1
ATOM 1260 C CA . TYR A 1 175 ? -6.555 -22.719 0.917 1 91.75 175 TYR A CA 1
ATOM 1261 C C . TYR A 1 175 ? -5.387 -23.516 0.359 1 91.75 175 TYR A C 1
ATOM 1263 O O . TYR A 1 175 ? -5.336 -23.812 -0.839 1 91.75 175 TYR A O 1
ATOM 1271 N N . THR A 1 176 ? -4.398 -23.781 1.208 1 84.38 176 THR A N 1
ATOM 1272 C CA . THR A 1 176 ? -3.227 -24.562 0.826 1 84.38 176 THR A CA 1
ATOM 1273 C C . THR A 1 176 ? -3.189 -25.891 1.577 1 84.38 176 THR A C 1
ATOM 1275 O O . THR A 1 176 ? -3.697 -25.984 2.697 1 84.38 176 THR A O 1
ATOM 1278 N N . SER A 1 177 ? -2.744 -26.969 0.885 1 69.25 177 SER A N 1
ATOM 1279 C CA . SER A 1 177 ? -2.703 -28.312 1.469 1 69.25 177 SER A CA 1
ATOM 1280 C C . SER A 1 177 ? -1.522 -28.453 2.42 1 69.25 177 SER A C 1
ATOM 1282 O O . SER A 1 177 ? -0.422 -27.984 2.135 1 69.25 177 SER A O 1
ATOM 1284 N N . GLY A 1 178 ? -1.66 -28.109 3.766 1 54.06 178 GLY A N 1
ATOM 1285 C CA . GLY A 1 178 ? -0.538 -28.266 4.676 1 54.06 178 GLY A CA 1
ATOM 1286 C C . GLY A 1 178 ? -0.204 -29.719 4.957 1 54.06 178 GLY A C 1
ATOM 1287 O O . GLY A 1 178 ? -0.939 -30.625 4.547 1 54.06 178 GLY A O 1
ATOM 1288 N N . THR A 1 179 ? 1.059 -29.922 5.367 1 44.03 179 THR A N 1
ATOM 1289 C CA . THR A 1 179 ? 1.587 -31.234 5.734 1 44.03 179 THR A CA 1
ATOM 1290 C C . THR A 1 179 ? 0.741 -31.859 6.836 1 44.03 179 THR A C 1
ATOM 1292 O O . THR A 1 179 ? 0.674 -33.094 6.949 1 44.03 179 THR A O 1
ATOM 1295 N N . THR A 1 180 ? 0.269 -30.906 7.699 1 46.44 180 THR A N 1
ATOM 1296 C CA . THR A 1 180 ? -0.234 -31.438 8.961 1 46.44 180 THR A CA 1
ATOM 1297 C C . THR A 1 180 ? -1.726 -31.75 8.859 1 46.44 180 THR A C 1
ATOM 1299 O O . THR A 1 180 ? -2.414 -31.828 9.883 1 46.44 180 THR A O 1
ATOM 1302 N N . GLY A 1 181 ? -2.359 -31.891 7.582 1 61.72 181 GLY A N 1
ATOM 1303 C CA . GLY A 1 181 ? -3.676 -32.5 7.473 1 61.72 181 GLY A CA 1
ATOM 1304 C C . GLY A 1 181 ? -4.68 -31.641 6.738 1 61.72 181 GLY A C 1
ATOM 1305 O O . GLY A 1 181 ? -4.84 -31.75 5.523 1 61.72 181 GLY A O 1
ATOM 1306 N N . ARG A 1 182 ? -5.438 -30.609 7.508 1 73.81 182 ARG A N 1
ATOM 1307 C CA . ARG A 1 182 ? -6.492 -29.859 6.836 1 73.81 182 ARG A CA 1
ATOM 1308 C C . ARG A 1 182 ? -5.93 -28.594 6.184 1 73.81 182 ARG A C 1
ATOM 1310 O O . ARG A 1 182 ? -5.027 -27.969 6.73 1 73.81 182 ARG A O 1
ATOM 1317 N N . PRO A 1 183 ? -6.414 -28.266 5.023 1 83.5 183 PRO A N 1
ATOM 1318 C CA . PRO A 1 183 ? -5.945 -27.078 4.328 1 83.5 183 PRO A CA 1
ATOM 1319 C C . PRO A 1 183 ? -6.133 -25.797 5.152 1 83.5 183 PRO A C 1
ATOM 1321 O O . PRO A 1 183 ? -7.055 -25.719 5.965 1 83.5 183 PRO A O 1
ATOM 1324 N N . LYS A 1 184 ? -5.164 -24.906 5.066 1 91.12 184 LYS A N 1
ATOM 1325 C CA . LYS A 1 184 ? -5.227 -23.609 5.746 1 91.12 184 LYS A CA 1
ATOM 1326 C C . LYS A 1 184 ? -5.508 -22.484 4.758 1 91.12 184 LYS A C 1
ATOM 1328 O O . LYS A 1 184 ? -4.953 -22.453 3.656 1 91.12 184 LYS A O 1
ATOM 1333 N N . GLY A 1 185 ? -6.434 -21.578 5.164 1 95.88 185 GLY A N 1
ATOM 1334 C CA . GLY A 1 185 ? -6.762 -20.438 4.32 1 95.88 185 GLY A CA 1
ATOM 1335 C C . GLY A 1 185 ? -5.805 -19.281 4.492 1 95.88 185 GLY A C 1
ATOM 1336 O O . GLY A 1 185 ? -5.75 -18.672 5.559 1 95.88 185 GLY A O 1
ATOM 1337 N N . VAL A 1 186 ? -5.031 -18.984 3.477 1 97.69 186 VAL A N 1
ATOM 1338 C CA . VAL A 1 186 ? -4.109 -17.844 3.484 1 97.69 186 VAL A CA 1
ATOM 1339 C C . VAL A 1 186 ? -4.871 -16.562 3.199 1 97.69 186 VAL A C 1
ATOM 1341 O O . VAL A 1 186 ? -5.523 -16.438 2.16 1 97.69 186 VAL A O 1
ATOM 1344 N N . MET A 1 187 ? -4.816 -15.578 4.129 1 98.5 187 MET A N 1
ATOM 1345 C CA . MET A 1 187 ? -5.539 -14.32 3.98 1 98.5 187 MET A CA 1
ATOM 1346 C C . MET A 1 187 ? -4.711 -13.305 3.199 1 98.5 187 MET A C 1
ATOM 1348 O O . MET A 1 187 ? -3.619 -12.93 3.623 1 98.5 187 MET A O 1
ATOM 1352 N N . LEU A 1 188 ? -5.242 -12.891 2.055 1 98.5 188 LEU A N 1
ATOM 1353 C CA . LEU A 1 188 ? -4.566 -11.922 1.199 1 98.5 188 LEU A CA 1
ATOM 1354 C C . LEU A 1 188 ? -5.406 -10.656 1.04 1 98.5 188 LEU A C 1
ATOM 1356 O O . LEU A 1 188 ? -6.57 -10.727 0.645 1 98.5 188 LEU A O 1
ATOM 1360 N N . SER A 1 189 ? -4.844 -9.508 1.353 1 98.12 189 SER A N 1
ATOM 1361 C CA . SER A 1 189 ? -5.551 -8.234 1.253 1 98.12 189 SER A CA 1
ATOM 1362 C C . SER A 1 189 ? -5.523 -7.695 -0.174 1 98.12 189 SER A C 1
ATOM 1364 O O . SER A 1 189 ? -4.75 -8.172 -1.009 1 98.12 189 SER A O 1
ATOM 1366 N N . HIS A 1 190 ? -6.438 -6.711 -0.473 1 98.44 190 HIS A N 1
ATOM 1367 C CA . HIS A 1 190 ? -6.371 -5.996 -1.744 1 98.44 190 HIS A CA 1
ATOM 1368 C C . HIS A 1 190 ? -5 -5.367 -1.953 1 98.44 190 HIS A C 1
ATOM 1370 O O . HIS A 1 190 ? -4.406 -5.504 -3.027 1 98.44 190 HIS A O 1
ATOM 1376 N N . ALA A 1 191 ? -4.434 -4.75 -0.897 1 97.31 191 ALA A N 1
ATOM 1377 C CA . ALA A 1 191 ? -3.141 -4.07 -0.984 1 97.31 191 ALA A CA 1
ATOM 1378 C C . ALA A 1 191 ? -2.043 -5.035 -1.416 1 97.31 191 ALA A C 1
ATOM 1380 O O . ALA A 1 191 ? -1.241 -4.723 -2.299 1 97.31 191 ALA A O 1
ATOM 1381 N N . ALA A 1 192 ? -1.993 -6.16 -0.824 1 97.56 192 ALA A N 1
ATOM 1382 C CA . ALA A 1 192 ? -0.947 -7.141 -1.105 1 97.56 192 ALA A CA 1
ATOM 1383 C C . ALA A 1 192 ? -1.016 -7.617 -2.555 1 97.56 192 ALA A C 1
ATOM 1385 O O . ALA A 1 192 ? 0 -7.648 -3.252 1 97.56 192 ALA A O 1
ATOM 1386 N N . LEU A 1 193 ? -2.201 -7.941 -2.979 1 98.5 193 LEU A N 1
ATOM 1387 C CA . LEU A 1 193 ? -2.367 -8.469 -4.328 1 98.5 193 LEU A CA 1
ATOM 1388 C C . LEU A 1 193 ? -2.152 -7.379 -5.371 1 98.5 193 LEU A C 1
ATOM 1390 O O . LEU A 1 193 ? -1.583 -7.637 -6.434 1 98.5 193 LEU A O 1
ATOM 1394 N N . VAL A 1 194 ? -2.6 -6.16 -5.055 1 98 194 VAL A N 1
ATOM 1395 C CA . VAL A 1 194 ? -2.389 -5.043 -5.969 1 98 194 VAL A CA 1
ATOM 1396 C C . VAL A 1 194 ? -0.892 -4.801 -6.152 1 98 194 VAL A C 1
ATOM 1398 O O . VAL A 1 194 ? -0.413 -4.676 -7.281 1 98 194 VAL A O 1
ATOM 1401 N N . ASN A 1 195 ? -0.131 -4.797 -5.07 1 97.12 195 ASN A N 1
ATOM 1402 C CA . ASN A 1 195 ? 1.304 -4.535 -5.125 1 97.12 195 ASN A CA 1
ATOM 1403 C C . ASN A 1 195 ? 2.053 -5.664 -5.832 1 97.12 195 ASN A C 1
ATOM 1405 O O . ASN A 1 195 ? 2.943 -5.406 -6.641 1 97.12 195 ASN A O 1
ATOM 1409 N N . THR A 1 196 ? 1.694 -6.855 -5.531 1 97.81 196 THR A N 1
ATOM 1410 C CA . THR A 1 196 ? 2.375 -7.992 -6.148 1 97.81 196 THR A CA 1
ATOM 1411 C C . THR A 1 196 ? 2.1 -8.039 -7.648 1 97.81 196 THR A C 1
ATOM 1413 O O . THR A 1 196 ? 2.994 -8.344 -8.438 1 97.81 196 THR A O 1
ATOM 1416 N N . THR A 1 197 ? 0.839 -7.781 -8.031 1 98.25 197 THR A N 1
ATOM 1417 C CA . THR A 1 197 ? 0.473 -7.758 -9.445 1 98.25 197 THR A CA 1
ATOM 1418 C C . THR A 1 197 ? 1.284 -6.711 -10.195 1 98.25 197 THR A C 1
ATOM 1420 O O . THR A 1 197 ? 1.764 -6.965 -11.305 1 98.25 197 THR A O 1
ATOM 1423 N N . TRP A 1 198 ? 1.455 -5.555 -9.555 1 97.5 198 TRP A N 1
ATOM 1424 C CA . TRP A 1 198 ? 2.299 -4.523 -10.148 1 97.5 198 TRP A CA 1
ATOM 1425 C C . TRP A 1 198 ? 3.73 -5.016 -10.312 1 97.5 198 TRP A C 1
ATOM 1427 O O . TRP A 1 198 ? 4.332 -4.848 -11.375 1 97.5 198 TRP A O 1
ATOM 1437 N N . SER A 1 199 ? 4.258 -5.625 -9.328 1 97.88 199 SER A N 1
ATOM 1438 C CA . SER A 1 199 ? 5.633 -6.117 -9.359 1 97.88 199 SER A CA 1
ATOM 1439 C C . SER A 1 199 ? 5.84 -7.113 -10.492 1 97.88 199 SER A C 1
ATOM 1441 O O . SER A 1 199 ? 6.773 -6.977 -11.281 1 97.88 199 SER A O 1
ATOM 1443 N N . ILE A 1 200 ? 4.941 -8.062 -10.602 1 98.31 200 ILE A N 1
ATOM 1444 C CA . ILE A 1 200 ? 5.027 -9.117 -11.602 1 98.31 200 ILE A CA 1
ATOM 1445 C C . ILE A 1 200 ? 4.98 -8.508 -13 1 98.31 200 ILE A C 1
ATOM 1447 O O . ILE A 1 200 ? 5.816 -8.82 -13.852 1 98.31 200 ILE A O 1
ATOM 1451 N N . SER A 1 201 ? 4.012 -7.637 -13.242 1 97.94 201 SER A N 1
ATOM 1452 C CA . SER A 1 201 ? 3.865 -7.039 -14.562 1 97.94 201 SER A CA 1
ATOM 1453 C C . SER A 1 201 ? 5.074 -6.184 -14.922 1 97.94 201 SER A C 1
ATOM 1455 O O . SER A 1 201 ? 5.418 -6.043 -16.109 1 97.94 201 SER A O 1
ATOM 1457 N N . THR A 1 202 ? 5.746 -5.645 -13.867 1 97.06 202 THR A N 1
ATOM 1458 C CA . THR A 1 202 ? 6.871 -4.746 -14.086 1 97.06 202 THR A CA 1
ATOM 1459 C C . THR A 1 202 ? 8.102 -5.523 -14.531 1 97.06 202 THR A C 1
ATOM 1461 O O . THR A 1 202 ? 8.672 -5.238 -15.586 1 97.06 202 THR A O 1
ATOM 1464 N N . TYR A 1 203 ? 8.461 -6.578 -13.773 1 97.44 203 TYR A N 1
ATOM 1465 C CA . TYR A 1 203 ? 9.719 -7.234 -14.109 1 97.44 203 TYR A CA 1
ATOM 1466 C C . TYR A 1 203 ? 9.555 -8.125 -15.336 1 97.44 203 TYR A C 1
ATOM 1468 O O . TYR A 1 203 ? 10.531 -8.422 -16.031 1 97.44 203 TYR A O 1
ATOM 1476 N N . LEU A 1 204 ? 8.32 -8.531 -15.664 1 98.44 204 LEU A N 1
ATOM 1477 C CA . LEU A 1 204 ? 8.094 -9.297 -16.891 1 98.44 204 LEU A CA 1
ATOM 1478 C C . LEU A 1 204 ? 7.945 -8.367 -18.094 1 98.44 204 LEU A C 1
ATOM 1480 O O . LEU A 1 204 ? 7.832 -8.828 -19.219 1 98.44 204 LEU A O 1
ATOM 1484 N N . GLU A 1 205 ? 7.848 -7.043 -17.812 1 97.94 205 GLU A N 1
ATOM 1485 C CA . GLU A 1 205 ? 7.695 -6.02 -18.844 1 97.94 205 GLU A CA 1
ATOM 1486 C C . GLU A 1 205 ? 6.453 -6.27 -19.688 1 97.94 205 GLU A C 1
ATOM 1488 O O . GLU A 1 205 ? 6.516 -6.227 -20.922 1 97.94 205 GLU A O 1
ATOM 1493 N N . ASN A 1 206 ? 5.391 -6.582 -19.031 1 98.56 206 ASN A N 1
ATOM 1494 C CA . ASN A 1 206 ? 4.141 -6.855 -19.734 1 98.56 206 ASN A CA 1
ATOM 1495 C C . ASN A 1 206 ? 3.615 -5.617 -20.438 1 98.56 206 ASN A C 1
ATOM 1497 O O . ASN A 1 206 ? 3.75 -4.5 -19.938 1 98.56 206 ASN A O 1
ATOM 1501 N N . THR A 1 207 ? 3.045 -5.777 -21.562 1 98.31 207 THR A N 1
ATOM 1502 C CA . THR A 1 207 ? 2.404 -4.727 -22.344 1 98.31 207 THR A CA 1
ATOM 1503 C C . THR A 1 207 ? 0.979 -5.121 -22.719 1 98.31 207 THR A C 1
ATOM 1505 O O . THR A 1 207 ? 0.625 -6.301 -22.672 1 98.31 207 THR A O 1
ATOM 1508 N N . PRO A 1 208 ? 0.163 -4.191 -23.062 1 98.19 208 PRO A N 1
ATOM 1509 C CA . PRO A 1 208 ? -1.221 -4.496 -23.438 1 98.19 208 PRO A CA 1
ATOM 1510 C C . PRO A 1 208 ? -1.315 -5.371 -24.688 1 98.19 208 PRO A C 1
ATOM 1512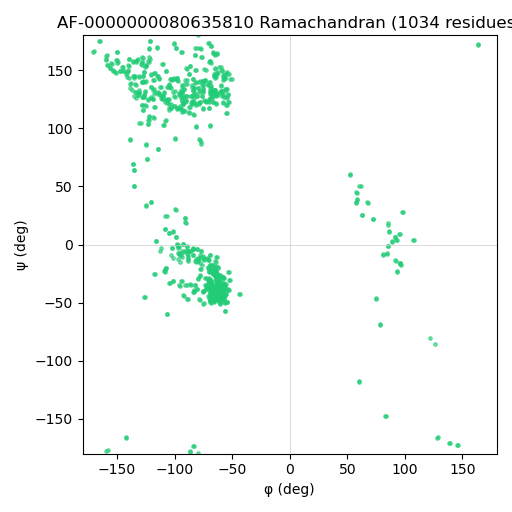 O O . PRO A 1 208 ? -2.379 -5.926 -24.984 1 98.19 208 PRO A O 1
ATOM 1515 N N . ASP A 1 209 ? -0.25 -5.551 -25.375 1 97.94 209 ASP A N 1
ATOM 1516 C CA . ASP A 1 209 ? -0.254 -6.324 -26.609 1 97.94 209 ASP A CA 1
ATOM 1517 C C . ASP A 1 209 ? 0.101 -7.785 -26.344 1 97.94 209 ASP A C 1
ATOM 1519 O O . ASP A 1 209 ? 0.032 -8.625 -27.25 1 97.94 209 ASP A O 1
ATOM 1523 N N . ASP A 1 210 ? 0.451 -8.094 -25.156 1 98.81 210 ASP A N 1
ATOM 1524 C CA . ASP A 1 210 ? 0.786 -9.469 -24.812 1 98.81 210 ASP A CA 1
ATOM 1525 C C . ASP A 1 210 ? -0.427 -10.391 -24.953 1 98.81 210 ASP A C 1
ATOM 1527 O O . ASP A 1 210 ? -1.567 -9.945 -24.812 1 98.81 210 ASP A O 1
ATOM 1531 N N . VAL A 1 211 ? -0.164 -11.602 -25.344 1 98.88 211 VAL A N 1
ATOM 1532 C CA . VAL A 1 211 ? -1.1 -12.719 -25.328 1 98.88 211 VAL A CA 1
ATOM 1533 C C . VAL A 1 211 ? -0.519 -13.867 -24.484 1 98.88 211 VAL A C 1
ATOM 1535 O O . VAL A 1 211 ? 0.364 -14.594 -24.953 1 98.88 211 VAL A O 1
ATOM 1538 N N . VAL A 1 212 ? -1.056 -14.086 -23.297 1 98.81 212 VAL A N 1
ATOM 1539 C CA . VAL A 1 212 ? -0.459 -15.023 -22.359 1 98.81 212 VAL A CA 1
ATOM 1540 C C . VAL A 1 212 ? -1.307 -16.297 -22.281 1 98.81 212 VAL A C 1
ATOM 1542 O O . VAL A 1 212 ? -2.52 -16.219 -22.062 1 98.81 212 VAL A O 1
ATOM 1545 N N . MET A 1 213 ? -0.699 -17.406 -22.5 1 97.44 213 MET A N 1
ATOM 1546 C CA . MET A 1 213 ? -1.386 -18.688 -22.359 1 97.44 213 MET A CA 1
ATOM 1547 C C . MET A 1 213 ? -1.367 -19.156 -20.922 1 97.44 213 MET A C 1
ATOM 1549 O O . MET A 1 213 ? -0.299 -19.297 -20.312 1 97.44 213 MET A O 1
ATOM 1553 N N . CYS A 1 214 ? -2.516 -19.391 -20.391 1 96.75 214 CYS A N 1
ATOM 1554 C CA . CYS A 1 214 ? -2.607 -19.859 -19.016 1 96.75 214 CYS A CA 1
ATOM 1555 C C . CYS A 1 214 ? -3.074 -21.312 -18.969 1 96.75 214 CYS A C 1
ATOM 1557 O O . CYS A 1 214 ? -4.273 -21.594 -19.078 1 96.75 214 CYS A O 1
ATOM 1559 N N . VAL A 1 215 ? -2.094 -22.188 -18.734 1 92.56 215 VAL A N 1
ATOM 1560 C CA . VAL A 1 215 ? -2.402 -23.609 -18.625 1 92.56 215 VAL A CA 1
ATOM 1561 C C . VAL A 1 215 ? -2.555 -24 -17.156 1 92.56 215 VAL A C 1
ATOM 1563 O O . VAL A 1 215 ? -2.912 -25.141 -16.844 1 92.56 215 VAL A O 1
ATOM 1566 N N . LEU A 1 216 ? -2.26 -23.094 -16.219 1 90.38 216 LEU A N 1
ATOM 1567 C CA . LEU A 1 216 ? -2.283 -23.344 -14.789 1 90.38 216 LEU A CA 1
ATOM 1568 C C . LEU A 1 216 ? -3.676 -23.094 -14.219 1 90.38 216 LEU A C 1
ATOM 1570 O O . LEU A 1 216 ? -4.383 -22.188 -14.656 1 90.38 216 LEU A O 1
ATOM 1574 N N . PRO A 1 217 ? -4.047 -23.891 -13.188 1 89.94 217 PRO A N 1
ATOM 1575 C CA . PRO A 1 217 ? -5.34 -23.609 -12.555 1 89.94 217 PRO A CA 1
ATOM 1576 C C . PRO A 1 217 ? -5.43 -22.203 -11.969 1 89.94 217 PRO A C 1
ATOM 1578 O O . PRO A 1 217 ? -4.48 -21.734 -11.336 1 89.94 217 PRO A O 1
ATOM 1581 N N . LEU A 1 218 ? -6.57 -21.547 -12.195 1 95.5 218 LEU A N 1
ATOM 1582 C CA . LEU A 1 218 ? -6.793 -20.219 -11.656 1 95.5 218 LEU A CA 1
ATOM 1583 C C . LEU A 1 218 ? -6.977 -20.25 -10.141 1 95.5 218 LEU A C 1
ATOM 1585 O O . LEU A 1 218 ? -6.906 -19.219 -9.477 1 95.5 218 LEU A O 1
ATOM 1589 N N . THR A 1 219 ? -7.184 -21.438 -9.578 1 91.75 219 THR A N 1
ATOM 1590 C CA . THR A 1 219 ? -7.414 -21.594 -8.148 1 91.75 219 THR A CA 1
ATOM 1591 C C . THR A 1 219 ? -6.105 -21.5 -7.371 1 91.75 219 THR A C 1
ATOM 1593 O O . THR A 1 219 ? -6.109 -21.422 -6.145 1 91.75 219 THR A O 1
ATOM 1596 N N . PHE A 1 220 ? -5.027 -21.5 -8.18 1 89.56 220 PHE A N 1
ATOM 1597 C CA . PHE A 1 220 ? -3.689 -21.344 -7.625 1 89.56 220 PHE A CA 1
ATOM 1598 C C . PHE A 1 220 ? -3.121 -19.969 -7.938 1 89.56 220 PHE A C 1
ATOM 1600 O O . PHE A 1 220 ? -3.436 -19.391 -8.977 1 89.56 220 PHE A O 1
ATOM 1607 N N . GLY A 1 221 ? -2.287 -19.562 -6.98 1 94.31 221 GLY A N 1
ATOM 1608 C CA . GLY A 1 221 ? -1.77 -18.203 -7.098 1 94.31 221 GLY A CA 1
ATOM 1609 C C . GLY A 1 221 ? -1.052 -17.953 -8.414 1 94.31 221 GLY A C 1
ATOM 1610 O O . GLY A 1 221 ? -1.14 -16.859 -8.977 1 94.31 221 GLY A O 1
ATOM 1611 N N . TYR A 1 222 ? -0.329 -18.953 -8.906 1 94.06 222 TYR A N 1
ATOM 1612 C CA . TYR A 1 222 ? 0.44 -18.812 -10.133 1 94.06 222 TYR A CA 1
ATOM 1613 C C . TYR A 1 222 ? -0.48 -18.625 -11.336 1 94.06 222 TYR A C 1
ATOM 1615 O O . TYR A 1 222 ? -0.234 -17.766 -12.18 1 94.06 222 TYR A O 1
ATOM 1623 N N . GLY A 1 223 ? -1.517 -19.344 -11.43 1 95.06 223 GLY A N 1
ATOM 1624 C CA . GLY A 1 223 ? -2.521 -19.141 -12.461 1 95.06 223 GLY A CA 1
ATOM 1625 C C . GLY A 1 223 ? -3.303 -17.859 -12.281 1 95.06 223 GLY A C 1
ATOM 1626 O O . GLY A 1 223 ? -3.5 -17.094 -13.234 1 95.06 223 GLY A O 1
ATOM 1627 N N . LEU A 1 224 ? -3.705 -17.578 -11.039 1 97.38 224 LEU A N 1
ATOM 1628 C CA . LEU A 1 224 ? -4.473 -16.391 -10.688 1 97.38 224 LEU A CA 1
ATOM 1629 C C . LEU A 1 224 ? -3.723 -15.125 -11.086 1 97.38 224 LEU A C 1
ATOM 1631 O O . LEU A 1 224 ? -4.328 -14.164 -11.555 1 97.38 224 LEU A O 1
ATOM 1635 N N . SER A 1 225 ? -2.402 -15.133 -10.906 1 98 225 SER A N 1
ATOM 1636 C CA . SER A 1 225 ? -1.591 -13.945 -11.172 1 98 225 SER A CA 1
ATOM 1637 C C . SER A 1 225 ? -1.656 -13.555 -12.641 1 98 225 SER A C 1
ATOM 1639 O O . SER A 1 225 ? -1.509 -12.383 -12.984 1 98 225 SER A O 1
ATOM 1641 N N . GLN A 1 226 ? -1.912 -14.547 -13.555 1 98.25 226 GLN A N 1
ATOM 1642 C CA . GLN A 1 226 ? -2.029 -14.219 -14.969 1 98.25 226 GLN A CA 1
ATOM 1643 C C . GLN A 1 226 ? -3.268 -13.367 -15.242 1 98.25 226 GLN A C 1
ATOM 1645 O O . GLN A 1 226 ? -3.215 -12.414 -16.016 1 98.25 226 GLN A O 1
ATOM 1650 N N . ILE A 1 227 ? -4.332 -13.719 -14.562 1 98.69 227 ILE A N 1
ATOM 1651 C CA . ILE A 1 227 ? -5.59 -13 -14.719 1 98.69 227 ILE A CA 1
ATOM 1652 C C . ILE A 1 227 ? -5.449 -11.586 -14.148 1 98.69 227 ILE A C 1
ATOM 1654 O O . ILE A 1 227 ? -5.848 -10.609 -14.789 1 98.69 227 ILE A O 1
ATOM 1658 N N . LEU A 1 228 ? -4.91 -11.484 -13 1 98.75 228 LEU A N 1
ATOM 1659 C CA . LEU A 1 228 ? -4.785 -10.188 -12.344 1 98.75 228 LEU A CA 1
ATOM 1660 C C . LEU A 1 228 ? -3.848 -9.273 -13.117 1 98.75 228 LEU A C 1
ATOM 1662 O O . LEU A 1 228 ? -4.137 -8.086 -13.297 1 98.75 228 LEU A O 1
ATOM 1666 N N . THR A 1 229 ? -2.705 -9.805 -13.609 1 98.75 229 THR A N 1
ATOM 1667 C CA . THR A 1 229 ? -1.773 -9.008 -14.398 1 98.75 229 THR A CA 1
ATOM 1668 C C . THR A 1 229 ? -2.402 -8.602 -15.734 1 98.75 229 THR A C 1
ATOM 1670 O O . THR A 1 229 ? -2.225 -7.473 -16.188 1 98.75 229 THR A O 1
ATOM 1673 N N . GLY A 1 230 ? -3.129 -9.57 -16.328 1 98.81 230 GLY A N 1
ATOM 1674 C CA . GLY A 1 230 ? -3.844 -9.25 -17.547 1 98.81 230 GLY A CA 1
ATOM 1675 C C . GLY A 1 230 ? -4.863 -8.141 -17.375 1 98.81 230 GLY A C 1
ATOM 1676 O O . GLY A 1 230 ? -4.953 -7.238 -18.203 1 98.81 230 GLY A O 1
ATOM 1677 N N . ALA A 1 231 ? -5.613 -8.211 -16.297 1 98.81 231 ALA A N 1
ATOM 1678 C CA . ALA A 1 231 ? -6.613 -7.191 -16 1 98.81 231 ALA A CA 1
ATOM 1679 C C . ALA A 1 231 ? -5.961 -5.832 -15.766 1 98.81 231 ALA A C 1
ATOM 1681 O O . ALA A 1 231 ? -6.492 -4.797 -16.156 1 98.81 231 ALA A O 1
ATOM 1682 N N . ARG A 1 232 ? -4.832 -5.793 -15.086 1 98.38 232 ARG A N 1
ATOM 1683 C CA . ARG A 1 232 ? -4.133 -4.551 -14.773 1 98.38 232 ARG A CA 1
ATOM 1684 C C . ARG A 1 232 ? -3.555 -3.91 -16.031 1 98.38 232 ARG A C 1
ATOM 1686 O O . ARG A 1 232 ? -3.76 -2.721 -16.281 1 98.38 232 ARG A O 1
ATOM 1693 N N . VAL A 1 233 ? -2.826 -4.734 -16.812 1 98.5 233 VAL A N 1
ATOM 1694 C CA . VAL A 1 233 ? -2.049 -4.227 -17.938 1 98.5 233 VAL A CA 1
ATOM 1695 C C . VAL A 1 233 ? -2.957 -4.047 -19.156 1 98.5 233 VAL A C 1
ATOM 1697 O O . VAL A 1 233 ? -2.762 -3.127 -19.953 1 98.5 233 VAL A O 1
ATOM 1700 N N . GLY A 1 234 ? -3.939 -4.965 -19.266 1 98.75 234 GLY A N 1
ATOM 1701 C CA . GLY A 1 234 ? -4.863 -4.914 -20.391 1 98.75 234 GLY A CA 1
ATOM 1702 C C . GLY A 1 234 ? -4.488 -5.852 -21.516 1 98.75 234 GLY A C 1
ATOM 1703 O O . GLY A 1 234 ? -4.73 -5.547 -22.688 1 98.75 234 GLY A O 1
ATOM 1704 N N . PHE A 1 235 ? -3.814 -6.961 -21.219 1 98.81 235 PHE A N 1
ATOM 1705 C CA . PHE A 1 235 ? -3.455 -7.895 -22.266 1 98.81 235 PHE A CA 1
ATOM 1706 C C . PHE A 1 235 ? -4.414 -9.078 -22.297 1 98.81 235 PHE A C 1
ATOM 1708 O O . PHE A 1 235 ? -5.27 -9.211 -21.422 1 98.81 235 PHE A O 1
ATOM 1715 N N . THR A 1 236 ? -4.305 -9.945 -23.297 1 98.88 236 THR A N 1
ATOM 1716 C CA . THR A 1 236 ? -5.195 -11.078 -23.5 1 98.88 236 THR A CA 1
ATOM 1717 C C . THR A 1 236 ? -4.66 -12.328 -22.812 1 98.88 236 THR A C 1
ATOM 1719 O O . THR A 1 236 ? -3.459 -12.602 -22.859 1 98.88 236 THR A O 1
ATOM 1722 N N . VAL A 1 237 ? -5.504 -13.016 -22.109 1 98.88 237 VAL A N 1
ATOM 1723 C CA . VAL A 1 237 ? -5.145 -14.312 -21.531 1 98.88 237 VAL A CA 1
ATOM 1724 C C . VAL A 1 237 ? -5.906 -15.422 -22.25 1 98.88 237 VAL A C 1
ATOM 1726 O O . VAL A 1 237 ? -7.133 -15.359 -22.391 1 98.88 237 VAL A O 1
ATOM 1729 N N . VAL A 1 238 ? -5.191 -16.391 -22.75 1 98.62 238 VAL A N 1
ATOM 1730 C CA . VAL A 1 238 ? -5.781 -17.578 -23.328 1 98.62 238 VAL A CA 1
ATOM 1731 C C . VAL A 1 238 ? -5.883 -18.688 -22.281 1 98.62 238 VAL A C 1
ATOM 1733 O O . VAL A 1 238 ? -4.867 -19.203 -21.812 1 98.62 238 VAL A O 1
ATOM 1736 N N . LEU A 1 239 ? -7.09 -19.031 -21.938 1 97.88 239 LEU A N 1
ATOM 1737 C CA . LEU A 1 239 ? -7.34 -19.984 -20.859 1 97.88 239 LEU A CA 1
ATOM 1738 C C . LEU A 1 239 ? -7.41 -21.406 -21.391 1 97.88 239 LEU A C 1
ATOM 1740 O O . LEU A 1 239 ? -8.203 -21.703 -22.281 1 97.88 239 LEU A O 1
ATOM 1744 N N . GLU A 1 240 ? -6.52 -22.203 -20.812 1 92.62 240 GLU A N 1
ATOM 1745 C CA . GLU A 1 240 ? -6.594 -23.641 -21.094 1 92.62 240 GLU A CA 1
ATOM 1746 C C . GLU A 1 240 ? -7.273 -24.391 -19.938 1 92.62 240 GLU A C 1
ATOM 1748 O O . GLU A 1 240 ? -6.977 -24.141 -18.781 1 92.62 240 GLU A O 1
ATOM 1753 N N . ARG A 1 241 ? -8.156 -25.172 -20.219 1 81.38 241 ARG A N 1
ATOM 1754 C CA . ARG A 1 241 ? -8.875 -25.938 -19.188 1 81.38 241 ARG A CA 1
ATOM 1755 C C . ARG A 1 241 ? -7.957 -26.969 -18.531 1 81.38 241 ARG A C 1
ATOM 1757 O O . ARG A 1 241 ? -8.031 -27.188 -17.328 1 81.38 241 ARG A O 1
ATOM 1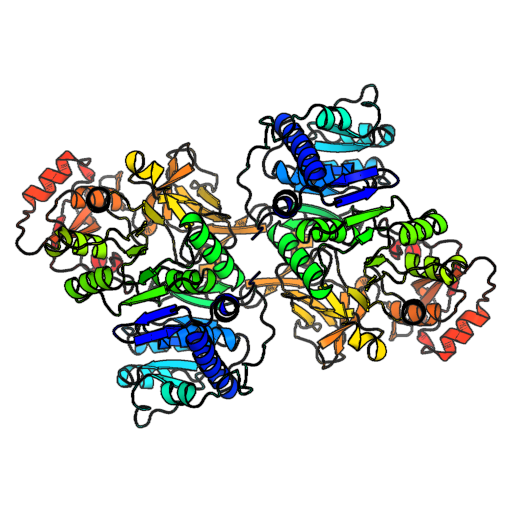764 N N . SER A 1 242 ? -7.273 -27.688 -19.422 1 70.75 242 SER A N 1
ATOM 1765 C CA . SER A 1 242 ? -6.34 -28.719 -18.969 1 70.75 242 SER A CA 1
ATOM 1766 C C . SER A 1 242 ? -5.188 -28.891 -19.953 1 70.75 242 SER A C 1
ATOM 1768 O O . SER A 1 242 ? -5.262 -28.438 -21.094 1 70.75 242 SER A O 1
ATOM 1770 N N . PHE A 1 243 ? -4.184 -29.375 -19.359 1 71.31 243 PHE A N 1
ATOM 1771 C CA . PHE A 1 243 ? -3.084 -29.734 -20.25 1 71.31 243 PHE A CA 1
ATOM 1772 C C . PHE A 1 243 ? -3.104 -31.234 -20.562 1 71.31 243 PHE A C 1
ATOM 1774 O O . PHE A 1 243 ? -2.057 -31.844 -20.797 1 71.31 243 PHE A O 1
ATOM 1781 N N . ALA A 1 244 ? -4.293 -31.688 -20.531 1 67.88 244 ALA A N 1
ATOM 1782 C CA . ALA A 1 244 ? -4.473 -33.094 -20.797 1 67.88 244 ALA A CA 1
ATOM 1783 C C . ALA A 1 244 ? -4.16 -33.438 -22.25 1 67.88 244 ALA A C 1
ATOM 1785 O O . ALA A 1 244 ? -3.777 -34.562 -22.578 1 67.88 244 ALA A O 1
ATOM 1786 N N . PHE A 1 245 ? -4.258 -32.438 -23.109 1 81.62 245 PHE A N 1
ATOM 1787 C CA . PHE A 1 245 ? -4.004 -32.656 -24.531 1 81.62 245 PHE A CA 1
ATOM 1788 C C . PHE A 1 245 ? -2.928 -31.688 -25.031 1 81.62 245 PHE A C 1
ATOM 1790 O O . PHE A 1 245 ? -3.236 -30.688 -25.688 1 81.62 245 PHE A O 1
ATOM 1797 N N . PRO A 1 246 ? -1.704 -32.062 -24.891 1 86.56 246 PRO A N 1
ATOM 1798 C CA . PRO A 1 246 ? -0.582 -31.156 -25.172 1 86.56 246 PRO A CA 1
ATOM 1799 C C . PRO A 1 246 ? -0.544 -30.703 -26.641 1 86.56 246 PRO A C 1
ATOM 1801 O O . PRO A 1 246 ? -0.185 -29.562 -26.922 1 86.56 246 PRO A O 1
ATOM 1804 N N . ALA A 1 247 ? -0.903 -31.594 -27.562 1 90.06 247 ALA A N 1
ATOM 1805 C CA . ALA A 1 247 ? -0.879 -31.25 -28.969 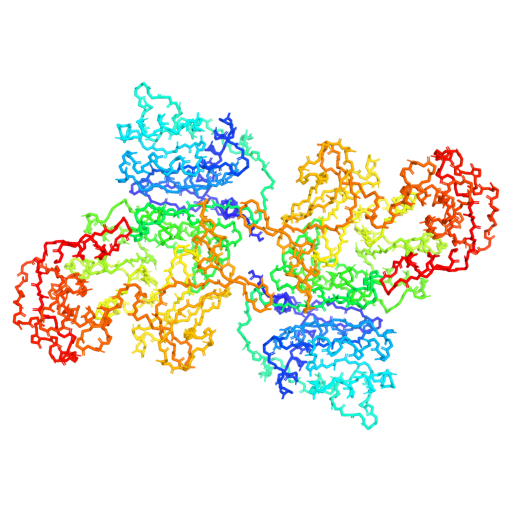1 90.06 247 ALA A CA 1
ATOM 1806 C C . ALA A 1 247 ? -1.868 -30.125 -29.281 1 90.06 247 ALA A C 1
ATOM 1808 O O . ALA A 1 247 ? -1.569 -29.219 -30.062 1 90.06 247 ALA A O 1
ATOM 1809 N N . GLU A 1 248 ? -3 -30.266 -28.688 1 91 248 GLU A N 1
ATOM 1810 C CA . GLU A 1 248 ? -4.008 -29.219 -28.875 1 91 248 GLU A CA 1
ATOM 1811 C C . GLU A 1 248 ? -3.561 -27.906 -28.25 1 91 248 GLU A C 1
ATOM 1813 O O . GLU A 1 248 ? -3.811 -26.828 -28.812 1 91 248 GLU A O 1
ATOM 1818 N N . THR A 1 249 ? -2.979 -28.016 -27.156 1 93 249 THR A N 1
ATOM 1819 C CA . THR A 1 249 ? -2.463 -26.828 -26.484 1 93 249 THR A CA 1
ATOM 1820 C C . THR A 1 249 ? -1.414 -26.125 -27.359 1 93 249 THR A C 1
ATOM 1822 O O . THR A 1 249 ? -1.438 -24.906 -27.516 1 93 249 THR A O 1
ATOM 1825 N N . LEU A 1 250 ? -0.526 -26.875 -27.922 1 94.81 250 LEU A N 1
ATOM 1826 C CA . LEU A 1 250 ? 0.502 -26.344 -28.797 1 94.81 250 LEU A CA 1
ATOM 1827 C C . LEU A 1 250 ? -0.124 -25.656 -30.016 1 94.81 250 LEU A C 1
ATOM 1829 O O . LEU A 1 250 ? 0.315 -24.594 -30.422 1 94.81 250 LEU A O 1
ATOM 1833 N N . ALA A 1 251 ? -1.124 -26.328 -30.562 1 95 251 ALA A N 1
ATOM 1834 C CA . ALA A 1 251 ? -1.816 -25.75 -31.703 1 95 251 ALA A CA 1
ATOM 1835 C C . ALA A 1 251 ? -2.424 -24.391 -31.359 1 95 251 ALA A C 1
ATOM 1837 O O . ALA A 1 251 ? -2.402 -23.469 -32.188 1 95 251 ALA A O 1
ATOM 1838 N N . ARG A 1 252 ? -2.967 -24.266 -30.219 1 95.5 252 ARG A N 1
ATOM 1839 C CA . ARG A 1 252 ? -3.568 -23.016 -29.766 1 95.5 252 ARG A CA 1
ATOM 1840 C C . ARG A 1 252 ? -2.502 -21.953 -29.516 1 95.5 252 ARG A C 1
ATOM 1842 O O . ARG A 1 252 ? -2.738 -20.766 -29.734 1 95.5 252 ARG A O 1
ATOM 1849 N N . MET A 1 253 ? -1.367 -22.375 -29.031 1 96.69 253 MET A N 1
ATOM 1850 C CA . MET A 1 253 ? -0.257 -21.438 -28.859 1 96.69 253 MET A CA 1
ATOM 1851 C C . MET A 1 253 ? 0.103 -20.781 -30.188 1 96.69 253 MET A C 1
ATOM 1853 O O . MET A 1 253 ? 0.306 -19.562 -30.234 1 96.69 253 MET A O 1
ATOM 1857 N N . VAL A 1 254 ? 0.148 -21.594 -31.203 1 97.44 254 VAL A N 1
ATOM 1858 C CA . VAL A 1 254 ? 0.505 -21.109 -32.531 1 97.44 254 VAL A CA 1
ATOM 1859 C C . VAL A 1 254 ? -0.62 -20.25 -33.094 1 97.44 254 VAL A C 1
ATOM 1861 O O . VAL A 1 254 ? -0.374 -19.141 -33.594 1 97.44 254 VAL A O 1
ATOM 1864 N N . LYS A 1 255 ? -1.812 -20.734 -32.938 1 97.31 255 LYS A N 1
ATOM 1865 C CA . LYS A 1 255 ? -2.988 -20.047 -33.469 1 97.31 255 LYS A CA 1
ATOM 1866 C C . LYS A 1 255 ? -3.111 -18.641 -32.906 1 97.31 255 LYS A C 1
ATOM 1868 O O . LYS A 1 255 ? -3.402 -17.688 -33.625 1 97.31 255 LYS A O 1
ATOM 1873 N N . HIS A 1 256 ? -2.885 -18.484 -31.641 1 97.75 256 HIS A N 1
ATOM 1874 C CA . HIS A 1 256 ? -3.133 -17.219 -30.984 1 97.75 256 HIS A CA 1
ATOM 1875 C C . HIS A 1 256 ? -1.85 -16.391 -30.859 1 97.75 256 HIS A C 1
ATOM 1877 O O . HIS A 1 256 ? -1.85 -15.32 -30.25 1 97.75 256 HIS A O 1
ATOM 1883 N N . ARG A 1 257 ? -0.783 -16.938 -31.344 1 98.12 257 ARG A N 1
ATOM 1884 C CA . ARG A 1 257 ? 0.505 -16.25 -31.312 1 98.12 257 ARG A CA 1
ATOM 1885 C C . ARG A 1 257 ? 0.848 -15.766 -29.906 1 98.12 257 ARG A C 1
ATOM 1887 O O . ARG A 1 257 ? 1.086 -14.578 -29.688 1 98.12 257 ARG A O 1
ATOM 1894 N N . ILE A 1 258 ? 0.943 -16.688 -29.016 1 98.38 258 ILE A N 1
ATOM 1895 C CA . ILE A 1 258 ? 1.134 -16.328 -27.609 1 98.38 258 ILE A CA 1
ATOM 1896 C C . ILE A 1 258 ? 2.492 -15.656 -27.422 1 98.38 258 ILE A C 1
ATOM 1898 O O . ILE A 1 258 ? 3.453 -15.984 -28.125 1 98.38 258 ILE A O 1
ATOM 1902 N N . THR A 1 259 ? 2.553 -14.68 -26.5 1 98.75 259 THR A N 1
ATOM 1903 C CA . THR A 1 259 ? 3.787 -13.953 -26.219 1 98.75 259 THR A CA 1
ATOM 1904 C C . THR A 1 259 ? 4.34 -14.352 -24.844 1 98.75 259 THR A C 1
ATOM 1906 O O . THR A 1 259 ? 5.516 -14.125 -24.562 1 98.75 259 THR A O 1
ATOM 1909 N N . GLY A 1 260 ? 3.559 -14.852 -23.938 1 98.62 260 GLY A N 1
ATOM 1910 C CA . GLY A 1 260 ? 3.961 -15.32 -22.625 1 98.62 260 GLY A CA 1
ATOM 1911 C C . GLY A 1 260 ? 3.486 -16.719 -22.312 1 98.62 260 GLY A C 1
ATOM 1912 O O . GLY A 1 260 ? 2.355 -17.094 -22.641 1 98.62 260 GLY A O 1
ATOM 1913 N N . LEU A 1 261 ? 4.363 -17.516 -21.656 1 97.5 261 LEU A N 1
ATOM 1914 C CA . LEU A 1 261 ? 4.047 -18.922 -21.375 1 97.5 261 LEU A CA 1
ATOM 1915 C C . LEU A 1 261 ? 4.508 -19.297 -19.969 1 97.5 261 LEU A C 1
ATOM 1917 O O . LEU A 1 261 ? 5.621 -19.797 -19.797 1 97.5 261 LEU A O 1
ATOM 1921 N N . PRO A 1 262 ? 3.627 -19.125 -19 1 96.25 262 PRO A N 1
ATOM 1922 C CA . PRO A 1 262 ? 3.918 -19.656 -17.672 1 96.25 262 PRO A CA 1
ATOM 1923 C C . PRO A 1 262 ? 3.736 -21.172 -17.594 1 96.25 262 PRO A C 1
ATOM 1925 O O . PRO A 1 262 ? 2.809 -21.719 -18.188 1 96.25 262 PRO A O 1
ATOM 1928 N N . GLY A 1 263 ? 4.637 -21.828 -16.875 1 91.69 263 GLY A N 1
ATOM 1929 C CA . GLY A 1 263 ? 4.523 -23.266 -16.766 1 91.69 263 GLY A CA 1
ATOM 1930 C C . GLY A 1 263 ? 5.273 -23.828 -15.57 1 91.69 263 GLY A C 1
ATOM 1931 O O . GLY A 1 263 ? 6.125 -23.156 -14.992 1 91.69 263 GLY A O 1
ATOM 1932 N N . VAL A 1 264 ? 4.863 -25.031 -15.188 1 85.12 264 VAL A N 1
ATOM 1933 C CA . VAL A 1 264 ? 5.555 -25.797 -14.156 1 85.12 264 VAL A CA 1
ATOM 1934 C C . VAL A 1 264 ? 6.473 -26.828 -14.812 1 85.12 264 VAL A C 1
ATOM 1936 O O . VAL A 1 264 ? 6.371 -27.078 -16.016 1 85.12 264 VAL A O 1
ATOM 1939 N N . PRO A 1 265 ? 7.34 -27.469 -14.086 1 80.25 265 PRO A N 1
ATOM 1940 C CA . PRO A 1 265 ? 8.328 -28.375 -14.672 1 80.25 265 PRO A CA 1
ATOM 1941 C C . PRO A 1 265 ? 7.691 -29.5 -15.5 1 80.25 265 PRO A C 1
ATOM 1943 O O . PRO A 1 265 ? 8.125 -29.766 -16.625 1 80.25 265 PRO A O 1
ATOM 1946 N N . THR A 1 266 ? 6.629 -30 -15.039 1 73.88 266 THR A N 1
ATOM 1947 C CA . THR A 1 266 ? 5.977 -31.094 -15.75 1 73.88 266 THR A CA 1
ATOM 1948 C C . THR A 1 266 ? 5.426 -30.609 -17.094 1 73.88 266 THR A C 1
ATOM 1950 O O . THR A 1 266 ? 5.473 -31.344 -18.078 1 73.88 266 THR A O 1
ATOM 1953 N N . PHE A 1 267 ? 4.965 -29.453 -17.172 1 83.19 267 PHE A N 1
ATOM 1954 C CA . PHE A 1 267 ? 4.445 -28.875 -18.391 1 83.19 267 PHE A CA 1
ATOM 1955 C C . PHE A 1 267 ? 5.559 -28.688 -19.422 1 83.19 267 PHE A C 1
ATOM 1957 O O . PHE A 1 267 ? 5.414 -29.078 -20.578 1 83.19 267 PHE A O 1
ATOM 1964 N N . PHE A 1 268 ? 6.672 -28.141 -18.984 1 87.38 268 PHE A N 1
ATOM 1965 C CA . PHE A 1 268 ? 7.777 -27.875 -19.891 1 87.38 268 PHE A CA 1
ATOM 1966 C C . PHE A 1 268 ? 8.422 -29.172 -20.359 1 87.38 268 PHE A C 1
ATOM 1968 O O . PHE A 1 268 ? 8.852 -29.281 -21.516 1 87.38 268 PHE A O 1
ATOM 1975 N N . SER A 1 269 ? 8.492 -30.125 -19.453 1 80.19 269 SER A N 1
ATOM 1976 C CA . SER A 1 269 ? 9.016 -31.422 -19.828 1 80.19 269 SER A CA 1
ATOM 1977 C C . SER A 1 269 ? 8.18 -32.062 -20.938 1 80.19 269 SER A C 1
ATOM 1979 O O . SER A 1 269 ? 8.719 -32.594 -21.906 1 80.19 269 SER A O 1
ATOM 1981 N N . THR A 1 270 ? 6.867 -31.938 -20.781 1 80.75 270 THR A N 1
ATOM 1982 C CA . THR A 1 270 ? 5.945 -32.469 -21.781 1 80.75 270 THR A CA 1
ATOM 1983 C C . THR A 1 270 ? 6.062 -31.719 -23.094 1 80.75 270 THR A C 1
ATOM 1985 O O . THR A 1 270 ? 6.121 -32.312 -24.172 1 80.75 270 THR A O 1
ATOM 1988 N N . LEU A 1 271 ? 6.109 -30.469 -23.031 1 87.75 271 LEU A N 1
ATOM 1989 C CA . LEU A 1 271 ? 6.207 -29.609 -24.203 1 87.75 271 LEU A CA 1
ATOM 1990 C C . LEU A 1 271 ? 7.477 -29.906 -25 1 87.75 271 LEU A C 1
ATOM 1992 O O . LEU A 1 271 ? 7.422 -30.078 -26.219 1 87.75 271 LEU A O 1
ATOM 1996 N N . LEU A 1 272 ? 8.617 -30.078 -24.312 1 87.25 272 LEU A N 1
ATOM 1997 C CA . LEU A 1 272 ? 9.922 -30.297 -24.938 1 87.25 272 LEU A CA 1
ATOM 1998 C C . LEU A 1 272 ? 9.984 -31.672 -25.578 1 87.25 272 LEU A C 1
ATOM 2000 O O . LEU A 1 272 ? 10.766 -31.906 -26.5 1 87.25 272 LEU A O 1
ATOM 2004 N N . GLY A 1 273 ? 9.18 -32.531 -25.109 1 83.19 273 GLY A N 1
ATOM 2005 C CA . GLY A 1 273 ? 9.18 -33.875 -25.625 1 83.19 273 GLY A CA 1
ATOM 2006 C C . GLY A 1 273 ? 8.32 -34.062 -26.859 1 83.19 273 GLY A C 1
ATOM 2007 O O . GLY A 1 273 ? 8.383 -35.094 -27.516 1 83.19 273 GLY A O 1
ATOM 2008 N N . MET A 1 274 ? 7.652 -33.062 -27.203 1 87.38 274 MET A N 1
ATOM 2009 C CA . MET A 1 274 ? 6.734 -33.156 -28.344 1 87.38 274 MET A CA 1
ATOM 2010 C C . MET A 1 274 ? 7.473 -32.969 -29.656 1 87.38 274 MET A C 1
ATOM 2012 O O . MET A 1 274 ? 8.172 -31.969 -29.859 1 87.38 274 MET A O 1
ATOM 2016 N N . GLU A 1 275 ? 7.234 -33.875 -30.562 1 90 275 GLU A N 1
ATOM 2017 C CA . GLU A 1 275 ? 7.82 -33.781 -31.891 1 90 275 GLU A CA 1
ATOM 2018 C C . GLU A 1 275 ? 7.289 -32.562 -32.625 1 90 275 GLU A C 1
ATOM 2020 O O . GLU A 1 275 ? 8.023 -31.922 -33.406 1 90 275 GLU A O 1
ATOM 2025 N N . ALA A 1 276 ? 6.078 -32.312 -32.406 1 90.06 276 ALA A N 1
ATOM 2026 C CA . ALA A 1 276 ? 5.41 -31.203 -33.094 1 90.06 276 ALA A CA 1
ATOM 2027 C C . ALA A 1 276 ? 6.016 -29.859 -32.719 1 90.06 276 ALA A C 1
ATOM 2029 O O . ALA A 1 276 ? 5.883 -28.875 -33.438 1 90.06 276 ALA A O 1
ATOM 2030 N N . LEU A 1 277 ? 6.641 -29.797 -31.609 1 91.81 277 LEU A N 1
ATOM 2031 C CA . LEU A 1 277 ? 7.246 -28.562 -31.141 1 91.81 277 LEU A CA 1
ATOM 2032 C C . LEU A 1 277 ? 8.367 -28.109 -32.062 1 91.81 277 LEU A C 1
ATOM 2034 O O . LEU A 1 277 ? 8.609 -26.922 -32.219 1 91.81 277 LEU A O 1
ATOM 2038 N N . LYS A 1 278 ? 8.977 -29.016 -32.688 1 90.31 278 LYS A N 1
ATOM 2039 C CA . LYS A 1 278 ? 10.141 -28.75 -33.531 1 90.31 278 LYS A CA 1
ATOM 2040 C C . LYS A 1 278 ? 9.773 -27.875 -34.719 1 90.31 278 LYS A C 1
ATOM 2042 O O . LYS A 1 278 ? 10.594 -27.109 -35.219 1 90.31 278 LYS A O 1
ATOM 2047 N N . THR A 1 279 ? 8.547 -28.047 -35.125 1 92.75 279 THR A N 1
ATOM 2048 C CA . THR A 1 279 ? 8.156 -27.312 -36.312 1 92.75 279 THR A CA 1
ATOM 2049 C C . THR A 1 279 ? 7.129 -26.234 -36 1 92.75 279 THR A C 1
ATOM 2051 O O . THR A 1 279 ? 6.711 -25.484 -36.875 1 92.75 279 THR A O 1
ATOM 2054 N N . ALA A 1 280 ? 6.715 -26.156 -34.812 1 95.12 280 ALA A N 1
ATOM 2055 C CA . ALA A 1 280 ? 5.711 -25.172 -34.406 1 95.12 280 ALA A CA 1
ATOM 2056 C C . ALA A 1 280 ? 6.281 -23.766 -34.469 1 95.12 280 ALA A C 1
ATOM 2058 O O . ALA A 1 280 ? 7.41 -23.531 -34.031 1 95.12 280 ALA A O 1
ATOM 2059 N N . ASP A 1 281 ? 5.539 -22.797 -35.094 1 96.44 281 ASP A N 1
ATOM 2060 C CA . ASP A 1 281 ? 5.957 -21.406 -35.094 1 96.44 281 ASP A CA 1
ATOM 2061 C C . ASP A 1 281 ? 5.574 -20.688 -33.812 1 96.44 281 ASP A C 1
ATOM 2063 O O . ASP A 1 281 ? 4.449 -20.203 -33.688 1 96.44 281 ASP A O 1
ATOM 2067 N N . LEU A 1 282 ? 6.512 -20.531 -32.969 1 96.69 282 LEU A N 1
ATOM 2068 C CA . LEU A 1 282 ? 6.316 -19.828 -31.703 1 96.69 282 LEU A CA 1
ATOM 2069 C C . LEU A 1 282 ? 7.246 -18.625 -31.594 1 96.69 282 LEU A C 1
ATOM 2071 O O . LEU A 1 282 ? 7.754 -18.328 -30.516 1 96.69 282 LEU A O 1
ATOM 2075 N N . SER A 1 283 ? 7.449 -17.969 -32.75 1 95.94 283 SER A N 1
ATOM 2076 C CA . SER A 1 283 ? 8.383 -16.859 -32.812 1 95.94 283 SER A CA 1
ATOM 2077 C C . SER A 1 283 ? 7.828 -15.625 -32.094 1 95.94 283 SER A C 1
ATOM 2079 O O . SER A 1 283 ? 8.57 -14.68 -31.828 1 95.94 283 SER A O 1
ATOM 2081 N N . SER A 1 284 ? 6.531 -15.664 -31.75 1 97.38 284 SER A N 1
ATOM 2082 C CA . SER A 1 284 ? 5.91 -14.547 -31.047 1 97.38 284 SER A CA 1
ATOM 2083 C C . SER A 1 284 ? 6.238 -14.586 -29.562 1 97.38 284 SER A C 1
ATOM 2085 O O . SER A 1 284 ? 6.016 -13.609 -28.844 1 97.38 284 SER A O 1
ATOM 2087 N N . LEU A 1 285 ? 6.766 -15.695 -29.125 1 97.81 285 LEU A N 1
ATOM 2088 C CA . LEU A 1 285 ? 7.035 -15.867 -27.688 1 97.81 285 LEU A CA 1
ATOM 2089 C C . LEU A 1 285 ? 8.086 -14.867 -27.219 1 97.81 285 LEU A C 1
ATOM 2091 O O . LEU A 1 285 ? 9.211 -14.852 -27.719 1 97.81 285 LEU A O 1
ATOM 2095 N N . ARG A 1 286 ? 7.648 -14.062 -26.219 1 98.06 286 ARG A N 1
ATOM 2096 C CA . ARG A 1 286 ? 8.547 -13.07 -25.641 1 98.06 286 ARG A CA 1
ATOM 2097 C C . ARG A 1 286 ? 9.203 -13.602 -24.375 1 98.06 286 ARG A C 1
ATOM 2099 O O . ARG A 1 286 ? 10.359 -13.281 -24.094 1 98.06 286 ARG A O 1
ATOM 2106 N N . TYR A 1 287 ? 8.414 -14.422 -23.609 1 98.38 287 TYR A N 1
ATOM 2107 C CA . TYR A 1 287 ? 8.984 -14.891 -22.344 1 98.38 287 TYR A CA 1
ATOM 2108 C C . TYR A 1 287 ? 8.32 -16.172 -21.891 1 98.38 287 TYR A C 1
ATOM 2110 O O . TYR A 1 287 ? 7.184 -16.469 -22.281 1 98.38 287 TYR A O 1
ATOM 2118 N N . LEU A 1 288 ? 9.031 -17.016 -21.141 1 97.56 288 LEU A N 1
ATOM 2119 C CA . LEU A 1 288 ? 8.594 -18.172 -20.375 1 97.56 288 LEU A CA 1
ATOM 2120 C C . LEU A 1 288 ? 8.883 -17.984 -18.891 1 97.56 288 LEU A C 1
ATOM 2122 O O . LEU A 1 288 ? 9.898 -17.375 -18.516 1 97.56 288 LEU A O 1
ATOM 2126 N N . THR A 1 289 ? 7.98 -18.422 -18.062 1 97.38 289 THR A N 1
ATOM 2127 C CA . THR A 1 289 ? 8.227 -18.328 -16.625 1 97.38 289 THR A CA 1
ATOM 2128 C C . THR A 1 289 ? 8.023 -19.688 -15.953 1 97.38 289 THR A C 1
ATOM 2130 O O . THR A 1 289 ? 7.199 -20.484 -16.406 1 97.38 289 THR A O 1
ATOM 2133 N N . ASN A 1 290 ? 8.797 -19.953 -14.969 1 93.94 290 ASN A N 1
ATOM 2134 C CA . ASN A 1 290 ? 8.633 -21.141 -14.141 1 93.94 290 ASN A CA 1
ATOM 2135 C C . ASN A 1 290 ? 8.656 -20.797 -12.648 1 93.94 290 ASN A C 1
ATOM 2137 O O . ASN A 1 290 ? 9.5 -20.016 -12.203 1 93.94 290 ASN A O 1
ATOM 2141 N N . ALA A 1 291 ? 7.688 -21.297 -12.031 1 89.62 291 ALA A N 1
ATOM 2142 C CA . ALA A 1 291 ? 7.625 -21.219 -10.57 1 89.62 291 ALA A CA 1
ATOM 2143 C C . ALA A 1 291 ? 7.055 -22.5 -9.977 1 89.62 291 ALA A C 1
ATOM 2145 O O . ALA A 1 291 ? 7.039 -23.547 -10.641 1 89.62 291 ALA A O 1
ATOM 2146 N N . ALA A 1 292 ? 6.676 -22.484 -8.719 1 74.25 292 ALA A N 1
ATOM 2147 C CA . ALA A 1 292 ? 6 -23.547 -7.988 1 74.25 292 ALA A CA 1
ATOM 2148 C C . ALA A 1 292 ? 6.969 -24.672 -7.648 1 74.25 292 ALA A C 1
ATOM 2150 O O . ALA A 1 292 ? 6.953 -25.203 -6.531 1 74.25 292 ALA A O 1
ATOM 2151 N N . ALA A 1 293 ? 7.762 -25.078 -8.672 1 70.88 293 ALA A N 1
ATOM 2152 C CA . ALA A 1 293 ? 8.781 -26.109 -8.445 1 70.88 293 ALA A CA 1
ATOM 2153 C C . ALA A 1 293 ? 10.031 -25.812 -9.281 1 70.88 293 ALA A C 1
ATOM 2155 O O . ALA A 1 293 ? 9.938 -25.25 -10.375 1 70.88 293 ALA A O 1
ATOM 2156 N N . PRO A 1 294 ? 11.109 -26.266 -8.664 1 76.19 294 PRO A N 1
ATOM 2157 C CA . PRO A 1 294 ? 12.336 -26.031 -9.422 1 76.19 294 PRO A CA 1
ATOM 2158 C C . PRO A 1 294 ? 12.367 -26.781 -10.75 1 76.19 294 PRO A C 1
ATOM 2160 O O . PRO A 1 294 ? 12.023 -27.969 -10.805 1 76.19 294 PRO A O 1
ATOM 2163 N N . LEU A 1 295 ? 12.633 -26.047 -11.758 1 79 295 LEU A N 1
ATOM 2164 C CA . LEU A 1 295 ? 12.891 -26.641 -13.062 1 79 295 LEU A CA 1
ATOM 2165 C C . LEU A 1 295 ? 14.344 -27.094 -13.172 1 79 295 LEU A C 1
ATOM 2167 O O . LEU A 1 295 ? 15.258 -26.312 -12.898 1 79 295 LEU A O 1
ATOM 2171 N N . PRO A 1 296 ? 14.484 -28.344 -13.523 1 77.88 296 PRO A N 1
ATOM 2172 C CA . PRO A 1 296 ? 15.875 -28.797 -13.688 1 77.88 296 PRO A CA 1
ATOM 2173 C C . PRO A 1 296 ? 16.656 -27.953 -14.688 1 77.88 296 PRO A C 1
ATOM 2175 O O . PRO A 1 296 ? 16.109 -27.547 -15.719 1 77.88 296 PRO A O 1
ATOM 2178 N N . THR A 1 297 ? 17.938 -27.766 -14.359 1 81.25 297 THR A N 1
ATOM 2179 C CA . THR A 1 297 ? 18.766 -26.906 -15.188 1 81.25 297 THR A CA 1
ATOM 2180 C C . THR A 1 297 ? 18.844 -27.438 -16.625 1 81.25 297 THR A C 1
ATOM 2182 O O . THR A 1 297 ? 18.906 -26.656 -17.578 1 81.25 297 THR A O 1
ATOM 2185 N N . ALA A 1 298 ? 18.766 -28.75 -16.75 1 79.31 298 ALA A N 1
ATOM 2186 C CA . ALA A 1 298 ? 18.781 -29.359 -18.078 1 79.31 298 ALA A CA 1
ATOM 2187 C C . ALA A 1 298 ? 17.578 -28.906 -18.906 1 79.31 298 ALA A C 1
ATOM 2189 O O . ALA A 1 298 ? 17.703 -28.688 -20.109 1 79.31 298 ALA A O 1
ATOM 2190 N N . HIS A 1 299 ? 16.469 -28.891 -18.281 1 83.38 299 HIS A N 1
ATOM 2191 C CA . HIS A 1 299 ? 15.258 -28.438 -18.953 1 83.38 299 HIS A CA 1
ATOM 2192 C C . HIS A 1 299 ? 15.344 -26.953 -19.312 1 83.38 299 HIS A C 1
ATOM 2194 O O . HIS A 1 299 ? 14.883 -26.547 -20.375 1 83.38 299 HIS A O 1
ATOM 2200 N N . ILE A 1 300 ? 15.961 -26.172 -18.453 1 88.69 300 ILE A N 1
ATOM 2201 C CA . ILE A 1 300 ? 16.141 -24.75 -18.719 1 88.69 300 ILE A CA 1
ATOM 2202 C C . ILE A 1 300 ? 17.016 -24.562 -19.953 1 88.69 300 ILE A C 1
ATOM 2204 O O . ILE A 1 300 ? 16.703 -23.766 -20.828 1 88.69 300 ILE A O 1
ATOM 2208 N N . ASP A 1 301 ? 18.031 -25.328 -20.047 1 87.62 301 ASP A N 1
ATOM 2209 C CA . ASP A 1 301 ? 18.922 -25.25 -21.203 1 87.62 301 ASP A CA 1
ATOM 2210 C C . ASP A 1 301 ? 18.203 -25.609 -22.484 1 87.62 301 ASP A C 1
ATOM 2212 O O . ASP A 1 301 ? 18.375 -24.953 -23.516 1 87.62 301 ASP A O 1
ATOM 2216 N N . ARG A 1 302 ? 17.438 -26.641 -22.422 1 88.25 302 ARG A N 1
ATOM 2217 C CA . ARG A 1 302 ? 16.703 -27.078 -23.594 1 88.25 302 ARG A CA 1
ATOM 2218 C C . ARG A 1 302 ? 15.688 -26.016 -24.016 1 88.25 302 ARG A C 1
ATOM 2220 O O . ARG A 1 302 ? 15.461 -25.812 -25.219 1 88.25 302 ARG A O 1
ATOM 2227 N N . LEU A 1 303 ? 15.047 -25.422 -23.109 1 92.19 303 LEU A N 1
ATOM 2228 C CA . LEU A 1 303 ? 14.086 -24.359 -23.406 1 92.19 303 LEU A CA 1
ATOM 2229 C C . LEU A 1 303 ? 14.773 -23.172 -24.047 1 92.19 303 LEU A C 1
ATOM 2231 O O . LEU A 1 303 ? 14.258 -22.594 -25.016 1 92.19 303 LEU A O 1
ATOM 2235 N N . ARG A 1 304 ? 15.93 -22.844 -23.516 1 92.69 304 ARG A N 1
ATOM 2236 C CA . ARG A 1 304 ? 16.703 -21.75 -24.078 1 92.69 304 ARG A CA 1
ATOM 2237 C C . ARG A 1 304 ? 17.125 -22.047 -25.516 1 92.69 304 ARG A C 1
ATOM 2239 O O . ARG A 1 304 ? 17.156 -21.156 -26.359 1 92.69 304 ARG A O 1
ATOM 2246 N N . GLU A 1 305 ? 17.438 -23.281 -25.719 1 92.06 305 GLU A N 1
ATOM 2247 C CA . GLU A 1 305 ? 17.812 -23.688 -27.062 1 92.06 305 GLU A CA 1
ATOM 2248 C C . GLU A 1 305 ? 16.625 -23.641 -28.016 1 92.06 305 GLU A C 1
ATOM 2250 O O . GLU A 1 305 ? 16.766 -23.203 -29.172 1 92.06 305 GLU A O 1
ATOM 2255 N N . ARG A 1 306 ? 15.523 -24.078 -27.547 1 93.06 306 ARG A N 1
ATOM 2256 C CA . ARG A 1 306 ? 14.336 -24.172 -28.391 1 93.06 306 ARG A CA 1
ATOM 2257 C C . ARG A 1 306 ? 13.758 -22.781 -28.656 1 93.06 306 ARG A C 1
ATOM 2259 O O . ARG A 1 306 ? 13.203 -22.531 -29.734 1 93.06 306 ARG A O 1
ATOM 2266 N N . PHE A 1 307 ? 13.867 -21.938 -27.656 1 94.94 307 PHE A N 1
ATOM 2267 C CA . PHE A 1 307 ? 13.32 -20.594 -27.75 1 94.94 307 PHE A CA 1
ATOM 2268 C C . PHE A 1 307 ? 14.398 -19.547 -27.484 1 94.94 307 PHE A C 1
ATOM 2270 O O . PHE A 1 307 ? 14.312 -18.781 -26.516 1 94.94 307 PHE A O 1
ATOM 2277 N N . PRO A 1 308 ? 15.281 -19.344 -28.406 1 93 308 PRO A N 1
ATOM 2278 C CA . PRO A 1 308 ? 16.453 -18.5 -28.156 1 93 308 PRO A CA 1
ATOM 2279 C C . PRO A 1 308 ? 16.094 -17.016 -28.016 1 93 308 PRO A C 1
ATOM 2281 O O . PRO A 1 308 ? 16.812 -16.266 -27.375 1 93 308 PRO A O 1
ATOM 2284 N N . ASP A 1 309 ? 14.977 -16.625 -28.547 1 94.81 309 ASP A N 1
ATOM 2285 C CA . ASP A 1 309 ? 14.625 -15.203 -28.531 1 94.81 309 ASP A CA 1
ATOM 2286 C C . ASP A 1 309 ? 13.719 -14.875 -27.344 1 94.81 309 ASP A C 1
ATOM 2288 O O . ASP A 1 309 ? 13.422 -13.711 -27.094 1 94.81 309 ASP A O 1
ATOM 2292 N N . ALA A 1 310 ? 13.234 -15.852 -26.641 1 97 310 ALA A N 1
ATOM 2293 C CA . ALA A 1 310 ? 12.352 -15.641 -25.5 1 97 310 ALA A CA 1
ATOM 2294 C C . ALA A 1 310 ? 13.141 -15.586 -24.203 1 97 310 ALA A C 1
ATOM 2296 O O . ALA A 1 310 ? 14.102 -16.344 -24.016 1 97 310 ALA A O 1
ATOM 2297 N N . ALA A 1 311 ? 12.781 -14.625 -23.344 1 97.44 311 ALA A N 1
ATOM 2298 C CA . ALA A 1 311 ? 13.391 -14.562 -22.016 1 97.44 311 ALA A CA 1
ATOM 2299 C C . ALA A 1 311 ? 12.82 -15.641 -21.094 1 97.44 311 ALA A C 1
ATOM 2301 O O . ALA A 1 311 ? 11.617 -15.891 -21.094 1 97.44 311 ALA A O 1
ATOM 2302 N N . PHE A 1 312 ? 13.656 -16.344 -20.359 1 96.44 312 PHE A N 1
ATOM 2303 C CA . PHE A 1 312 ? 13.203 -17.328 -19.391 1 96.44 312 PHE A CA 1
ATOM 2304 C C . PHE A 1 312 ? 13.359 -16.797 -17.969 1 96.44 312 PHE A C 1
ATOM 2306 O O . PHE A 1 312 ? 14.461 -16.422 -17.562 1 96.44 312 PHE A O 1
ATOM 2313 N N . TYR A 1 313 ? 12.289 -16.797 -17.234 1 97.62 313 TYR A N 1
ATOM 2314 C CA . TYR A 1 313 ? 12.289 -16.328 -15.852 1 97.62 313 TYR A CA 1
ATOM 2315 C C . TYR A 1 313 ? 12.156 -17.484 -14.875 1 97.62 313 TYR A C 1
ATOM 2317 O O . TYR A 1 313 ? 11.07 -18.062 -14.734 1 97.62 313 TYR A O 1
ATOM 2325 N N . SER A 1 314 ? 13.242 -17.844 -14.172 1 95.5 314 SER A N 1
ATOM 2326 C CA . SER A 1 314 ? 13.18 -18.734 -13.016 1 95.5 314 SER A CA 1
ATOM 2327 C C . SER A 1 314 ? 12.695 -18 -11.773 1 95.5 314 SER A C 1
ATOM 2329 O O . SER A 1 314 ? 13.281 -17 -11.383 1 95.5 314 SER A O 1
ATOM 2331 N N . MET A 1 315 ? 11.641 -18.516 -11.25 1 96.5 315 MET A N 1
ATOM 2332 C CA . MET A 1 315 ? 11.008 -17.734 -10.188 1 96.5 315 MET A CA 1
ATOM 2333 C C . MET A 1 315 ? 10.695 -18.625 -8.977 1 96.5 315 MET A C 1
ATOM 2335 O O . MET A 1 315 ? 10.734 -19.844 -9.078 1 96.5 315 MET A O 1
ATOM 2339 N N . TYR A 1 316 ? 10.539 -18.047 -7.812 1 95.25 316 TYR A N 1
ATOM 2340 C CA . TYR A 1 316 ? 10.133 -18.672 -6.559 1 95.25 316 TYR A CA 1
ATOM 2341 C C . TYR A 1 316 ? 9.055 -17.844 -5.867 1 95.25 316 TYR A C 1
ATOM 2343 O O . TYR A 1 316 ? 9.094 -16.609 -5.887 1 95.25 316 TYR A O 1
ATOM 2351 N N . GLY A 1 317 ? 8.109 -18.531 -5.379 1 95.31 317 GLY A N 1
ATOM 2352 C CA . GLY A 1 317 ? 7.051 -17.875 -4.621 1 95.31 317 GLY A CA 1
ATOM 2353 C C . GLY A 1 317 ? 6.215 -18.859 -3.812 1 95.31 317 GLY A C 1
ATOM 2354 O O . GLY A 1 317 ? 6.488 -20.047 -3.805 1 95.31 317 GLY A O 1
ATOM 2355 N N . MET A 1 318 ? 5.352 -18.406 -3.062 1 93.38 318 MET A N 1
ATOM 2356 C CA . MET A 1 318 ? 4.387 -19.156 -2.268 1 93.38 318 MET A CA 1
ATOM 2357 C C . MET A 1 318 ? 3.1 -18.359 -2.074 1 93.38 318 MET A C 1
ATOM 2359 O O . MET A 1 318 ? 3.078 -17.141 -2.266 1 93.38 318 MET A O 1
ATOM 2363 N N . THR A 1 319 ? 2.035 -19.031 -1.766 1 94.5 319 THR A N 1
ATOM 2364 C CA . THR A 1 319 ? 0.731 -18.406 -1.589 1 94.5 319 THR A CA 1
ATOM 2365 C C . THR A 1 319 ? 0.791 -17.328 -0.508 1 94.5 319 THR A C 1
ATOM 2367 O O . THR A 1 319 ? 0.147 -16.297 -0.627 1 94.5 319 THR A O 1
ATOM 2370 N N . GLU A 1 320 ? 1.607 -17.516 0.513 1 96.75 320 GLU A N 1
ATOM 2371 C CA . GLU A 1 320 ? 1.717 -16.656 1.685 1 96.75 320 GLU A CA 1
ATOM 2372 C C . GLU A 1 320 ? 2.338 -15.312 1.322 1 96.75 320 GLU A C 1
ATOM 2374 O O . GLU A 1 320 ? 2.309 -14.367 2.121 1 96.75 320 GLU A O 1
ATOM 2379 N N . CYS A 1 321 ? 2.871 -15.117 0.087 1 96.62 321 CYS A N 1
ATOM 2380 C CA . CYS A 1 321 ? 3.402 -13.852 -0.408 1 96.62 321 CYS A CA 1
ATOM 2381 C C . CYS A 1 321 ? 2.727 -13.453 -1.713 1 96.62 321 CYS A C 1
ATOM 2383 O O . CYS A 1 321 ? 3.375 -12.914 -2.613 1 96.62 321 CYS A O 1
ATOM 2385 N N . CYS A 1 322 ? 1.539 -13.773 -1.833 1 94.56 322 CYS A N 1
ATOM 2386 C CA . CYS A 1 322 ? 0.769 -13.43 -3.023 1 94.56 322 CYS A CA 1
ATOM 2387 C C . CYS A 1 322 ? 1.423 -13.992 -4.277 1 94.56 322 CYS A C 1
ATOM 2389 O O . CYS A 1 322 ? 1.582 -13.281 -5.273 1 94.56 322 CYS A O 1
ATOM 2391 N N . THR A 1 323 ? 1.993 -15.133 -4.168 1 92.5 323 THR A N 1
ATOM 2392 C CA . THR A 1 323 ? 2.381 -16.016 -5.258 1 92.5 323 THR A CA 1
ATOM 2393 C C . THR A 1 323 ? 3.83 -15.773 -5.668 1 92.5 323 THR A C 1
ATOM 2395 O O . THR A 1 323 ? 4.473 -16.641 -6.25 1 92.5 323 THR A O 1
ATOM 2398 N N . ARG A 1 324 ? 4.449 -14.609 -5.418 1 97.62 324 ARG A N 1
ATOM 2399 C CA . ARG A 1 324 ? 5.777 -14.375 -5.973 1 97.62 324 ARG A CA 1
ATOM 2400 C C . ARG A 1 324 ? 6.688 -13.695 -4.953 1 97.62 324 ARG A C 1
ATOM 2402 O O . ARG A 1 324 ? 6.258 -12.781 -4.242 1 97.62 324 ARG A O 1
ATOM 2409 N N . ILE A 1 325 ? 7.969 -14.156 -4.883 1 97.88 325 ILE A N 1
ATOM 2410 C CA . ILE A 1 325 ? 8.961 -13.586 -3.977 1 97.88 325 ILE A CA 1
ATOM 2411 C C . ILE A 1 325 ? 10.195 -13.164 -4.762 1 97.88 325 ILE A C 1
ATOM 2413 O O . ILE A 1 325 ? 10.703 -12.047 -4.586 1 97.88 325 ILE A O 1
ATOM 2417 N N . CYS A 1 326 ? 10.68 -14.078 -5.707 1 97.5 326 CYS A N 1
ATOM 2418 C CA . CYS A 1 326 ? 11.938 -13.82 -6.406 1 97.5 326 CYS A CA 1
ATOM 2419 C C . CYS A 1 326 ? 11.836 -14.211 -7.875 1 97.5 326 CYS A C 1
ATOM 2421 O O . CYS A 1 326 ? 10.953 -14.984 -8.258 1 97.5 326 CYS A O 1
ATOM 2423 N N . TYR A 1 327 ? 12.719 -13.641 -8.617 1 97.69 327 TYR A N 1
ATOM 2424 C CA . TYR A 1 327 ? 12.953 -14.078 -9.992 1 97.69 327 TYR A CA 1
ATOM 2425 C C . TYR A 1 327 ? 14.414 -13.898 -10.383 1 97.69 327 TYR A C 1
ATOM 2427 O O . TYR A 1 327 ? 15.109 -13.039 -9.828 1 97.69 327 TYR A O 1
ATOM 2435 N N . LEU A 1 328 ? 14.867 -14.719 -11.219 1 96.88 328 LEU A N 1
ATOM 2436 C CA . LEU A 1 328 ? 16.203 -14.562 -11.797 1 96.88 328 LEU A CA 1
ATOM 2437 C C . LEU A 1 328 ? 16.141 -13.727 -13.07 1 96.88 328 LEU A C 1
ATOM 2439 O O . LEU A 1 328 ? 15.375 -14.039 -13.992 1 96.88 328 LEU A O 1
ATOM 2443 N N . ASP A 1 329 ? 16.906 -12.672 -13.109 1 96.12 329 ASP A N 1
ATOM 2444 C CA . ASP A 1 329 ? 17.031 -11.914 -14.352 1 96.12 329 ASP A CA 1
ATOM 2445 C C . ASP A 1 329 ? 17.484 -12.82 -15.492 1 96.12 329 ASP A C 1
ATOM 2447 O O . ASP A 1 329 ? 18.5 -13.516 -15.375 1 96.12 329 ASP A O 1
ATOM 2451 N N . PRO A 1 330 ? 16.734 -12.797 -16.578 1 95.5 330 PRO A N 1
ATOM 2452 C CA . PRO A 1 330 ? 17.094 -13.664 -17.688 1 95.5 330 PRO A CA 1
ATOM 2453 C C . PRO A 1 330 ? 18.547 -13.484 -18.125 1 95.5 330 PRO A C 1
ATOM 2455 O O . PRO A 1 330 ? 19.156 -14.414 -18.672 1 95.5 330 PRO A O 1
ATOM 2458 N N . ARG A 1 331 ? 19.297 -12.406 -17.938 1 93.62 331 ARG A N 1
ATOM 2459 C CA . ARG A 1 331 ? 20.672 -12.133 -18.328 1 93.62 331 ARG A CA 1
ATOM 2460 C C . ARG A 1 331 ? 21.656 -12.945 -17.5 1 93.62 331 ARG A C 1
ATOM 2462 O O . ARG A 1 331 ? 22.797 -13.148 -17.891 1 93.62 331 ARG A O 1
ATOM 2469 N N . ASP A 1 332 ? 21 -13.406 -16.266 1 93 332 ASP A N 1
ATOM 2470 C CA . ASP A 1 332 ? 21.859 -14.133 -15.336 1 93 332 ASP A CA 1
ATOM 2471 C C . ASP A 1 332 ? 21.688 -15.648 -15.492 1 93 332 ASP A C 1
ATOM 2473 O O . ASP A 1 332 ? 22.359 -16.422 -14.82 1 93 332 ASP A O 1
ATOM 2477 N N . LEU A 1 333 ? 20.844 -16.094 -16.375 1 90.44 333 LEU A N 1
ATOM 2478 C CA . LEU A 1 333 ? 20.516 -17.5 -16.531 1 90.44 333 LEU A CA 1
ATOM 2479 C C . LEU A 1 333 ? 21.734 -18.312 -16.938 1 90.44 333 LEU A C 1
ATOM 2481 O O . LEU A 1 333 ? 21.875 -19.469 -16.531 1 90.44 333 LEU A O 1
ATOM 2485 N N . GLY A 1 334 ? 22.625 -17.75 -17.719 1 86.69 334 GLY A N 1
ATOM 2486 C CA . GLY A 1 334 ? 23.812 -18.469 -18.172 1 86.69 334 GLY A CA 1
ATOM 2487 C C . GLY A 1 334 ? 24.812 -18.734 -17.062 1 86.69 334 GLY A C 1
ATOM 2488 O O . GLY A 1 334 ? 25.469 -19.766 -17.047 1 86.69 334 GLY A O 1
ATOM 2489 N N . THR A 1 335 ? 24.859 -17.875 -16.062 1 89.56 335 THR A N 1
ATOM 2490 C CA . THR A 1 335 ? 25.875 -17.969 -15.031 1 89.56 335 THR A CA 1
ATOM 2491 C C . THR A 1 335 ? 25.281 -18.469 -13.719 1 89.56 335 THR A C 1
ATOM 2493 O O . THR A 1 335 ? 26 -19 -12.867 1 89.56 335 THR A O 1
ATOM 2496 N N . LYS A 1 336 ? 23.984 -18.359 -13.555 1 93 336 LYS A N 1
ATOM 2497 C CA . LYS A 1 336 ? 23.344 -18.703 -12.297 1 93 336 LYS A CA 1
ATOM 2498 C C . LYS A 1 336 ? 22.078 -19.531 -12.531 1 93 336 LYS A C 1
ATOM 2500 O O . LYS A 1 336 ? 21.016 -19.234 -11.969 1 93 336 LYS A O 1
ATOM 2505 N N . THR A 1 337 ? 22.203 -20.516 -13.289 1 86.94 337 THR A N 1
ATOM 2506 C CA . THR A 1 337 ? 21.062 -21.266 -13.805 1 86.94 337 THR A CA 1
ATOM 2507 C C . THR A 1 337 ? 20.297 -21.922 -12.656 1 86.94 337 THR A C 1
ATOM 2509 O O . THR A 1 337 ? 19.078 -22.109 -12.742 1 86.94 337 THR A O 1
ATOM 2512 N N . ALA A 1 338 ? 20.906 -22.219 -11.578 1 87 338 ALA A N 1
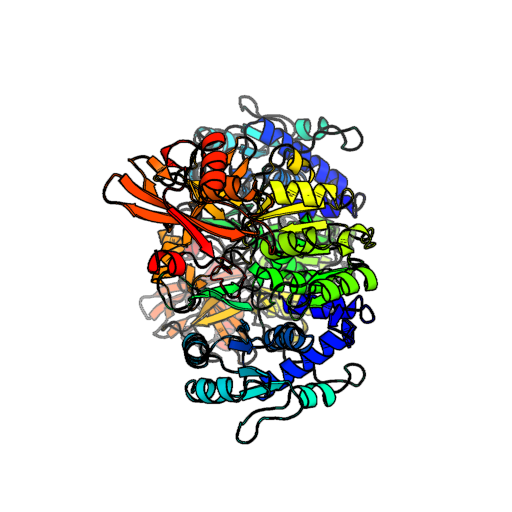ATOM 2513 C CA . ALA A 1 338 ? 20.25 -22.906 -10.477 1 87 338 ALA A CA 1
ATOM 2514 C C . ALA A 1 338 ? 19.594 -21.922 -9.523 1 87 338 ALA A C 1
ATOM 2516 O O . ALA A 1 338 ? 18.891 -22.328 -8.586 1 87 338 ALA A O 1
ATOM 2517 N N . SER A 1 339 ? 19.844 -20.641 -9.719 1 93.56 339 SER A N 1
ATOM 2518 C CA . SER A 1 339 ? 19.328 -19.594 -8.836 1 93.56 339 SER A CA 1
ATOM 2519 C C . SER A 1 339 ? 17.891 -19.234 -9.18 1 93.56 339 SER A C 1
ATOM 2521 O O . SER A 1 339 ? 17.469 -19.391 -10.32 1 93.56 339 SER A O 1
ATOM 2523 N N . VAL A 1 340 ? 17.172 -18.828 -8.164 1 94.94 340 VAL A N 1
ATOM 2524 C CA . VAL A 1 340 ? 15.852 -18.25 -8.398 1 94.94 340 VAL A CA 1
ATOM 2525 C C . VAL A 1 340 ? 15.922 -16.734 -8.312 1 94.94 340 VAL A C 1
ATOM 2527 O O . VAL A 1 340 ? 14.891 -16.062 -8.219 1 94.94 340 VAL A O 1
ATOM 2530 N N . GLY A 1 341 ? 17.141 -16.281 -8.281 1 96.94 341 GLY A N 1
ATOM 2531 C CA . GLY A 1 341 ? 17.359 -14.859 -8.461 1 96.94 341 GLY A CA 1
ATOM 2532 C C . GLY A 1 341 ? 17.188 -14.062 -7.184 1 96.94 341 GLY A C 1
ATOM 2533 O O . GLY A 1 341 ? 17.641 -14.484 -6.117 1 96.94 341 GLY A O 1
ATOM 2534 N N . ARG A 1 342 ? 16.703 -12.82 -7.336 1 97.5 342 ARG A N 1
ATOM 2535 C CA . ARG A 1 342 ? 16.562 -11.844 -6.262 1 97.5 342 ARG A CA 1
ATOM 2536 C C . ARG A 1 342 ? 15.086 -11.508 -6.027 1 97.5 342 ARG A C 1
ATOM 2538 O O . ARG A 1 342 ? 14.227 -11.898 -6.82 1 97.5 342 ARG A O 1
ATOM 2545 N N . ALA A 1 343 ? 14.828 -10.812 -4.934 1 97.81 343 ALA A N 1
ATOM 2546 C CA . ALA A 1 343 ? 13.469 -10.414 -4.594 1 97.81 343 ALA A CA 1
ATOM 2547 C C . ALA A 1 343 ? 12.844 -9.586 -5.715 1 97.81 343 ALA A C 1
ATOM 2549 O O . ALA A 1 343 ? 13.531 -8.812 -6.379 1 97.81 343 ALA A O 1
ATOM 2550 N N . ILE A 1 344 ? 11.57 -9.734 -5.898 1 98 344 ILE A N 1
ATOM 2551 C CA . ILE A 1 344 ? 10.836 -8.961 -6.898 1 98 344 ILE A CA 1
ATOM 2552 C C . ILE A 1 344 ? 10.828 -7.488 -6.5 1 98 344 ILE A C 1
ATOM 2554 O O . ILE A 1 344 ? 11.141 -7.145 -5.359 1 98 344 ILE A O 1
ATOM 2558 N N . PRO A 1 345 ? 10.461 -6.586 -7.48 1 97.12 345 PRO A N 1
ATOM 2559 C CA . PRO A 1 345 ? 10.422 -5.164 -7.137 1 97.12 345 PRO A CA 1
ATOM 2560 C C . PRO A 1 345 ? 9.523 -4.879 -5.93 1 97.12 345 PRO A C 1
ATOM 2562 O O . PRO A 1 345 ? 8.445 -5.457 -5.809 1 97.12 345 PRO A O 1
ATOM 2565 N N . ASN A 1 346 ? 10.031 -4.043 -4.961 1 96.88 346 ASN A N 1
ATOM 2566 C CA . ASN A 1 346 ? 9.305 -3.58 -3.785 1 96.88 346 ASN A CA 1
ATOM 2567 C C . ASN A 1 346 ? 9.117 -4.699 -2.766 1 96.88 346 ASN A C 1
ATOM 2569 O O . ASN A 1 346 ? 8.094 -4.742 -2.07 1 96.88 346 ASN A O 1
ATOM 2573 N N . CYS A 1 347 ? 9.883 -5.656 -2.801 1 97.12 347 CYS A N 1
ATOM 2574 C CA . CYS A 1 347 ? 9.969 -6.77 -1.861 1 97.12 347 CYS A CA 1
ATOM 2575 C C . CYS A 1 347 ? 11.414 -7.004 -1.424 1 97.12 347 CYS A C 1
ATOM 2577 O O . CYS A 1 347 ? 12.344 -6.723 -2.174 1 97.12 347 CYS A O 1
ATOM 2579 N N . GLU A 1 348 ? 11.594 -7.375 -0.221 1 97.38 348 GLU A N 1
ATOM 2580 C CA . GLU A 1 348 ? 12.906 -7.777 0.27 1 97.38 348 GLU A CA 1
ATOM 2581 C C . GLU A 1 348 ? 12.898 -9.234 0.736 1 97.38 348 GLU A C 1
ATOM 2583 O O . GLU A 1 348 ? 11.945 -9.68 1.378 1 97.38 348 GLU A O 1
ATOM 2588 N N . ALA A 1 349 ? 13.875 -10 0.345 1 97.88 349 ALA A N 1
ATOM 2589 C CA . ALA A 1 349 ? 14.07 -11.391 0.748 1 97.88 349 ALA A CA 1
ATOM 2590 C C . ALA A 1 349 ? 15.523 -11.648 1.139 1 97.88 349 ALA A C 1
ATOM 2592 O O . ALA A 1 349 ? 16.453 -11.211 0.443 1 97.88 349 ALA A O 1
ATOM 2593 N N . TYR A 1 350 ? 15.734 -12.25 2.244 1 97.38 350 TYR A N 1
ATOM 2594 C CA . TYR A 1 350 ? 17.078 -12.539 2.725 1 97.38 350 TYR A CA 1
ATOM 2595 C C . TYR A 1 350 ? 17.094 -13.812 3.566 1 97.38 350 TYR A C 1
ATOM 2597 O O . TYR A 1 350 ? 16.031 -14.328 3.941 1 97.38 350 TYR A O 1
ATOM 2605 N N . VAL A 1 351 ? 18.281 -14.328 3.807 1 97.88 351 VAL A N 1
ATOM 2606 C CA . VAL A 1 351 ? 18.438 -15.586 4.52 1 97.88 351 VAL A CA 1
ATOM 2607 C C . VAL A 1 351 ? 18.891 -15.32 5.953 1 97.88 351 VAL A C 1
ATOM 2609 O O . VAL A 1 351 ? 19.766 -14.477 6.188 1 97.88 351 VAL A O 1
ATOM 2612 N N . VAL A 1 352 ? 18.266 -16.016 6.898 1 96.69 352 VAL A N 1
ATOM 2613 C CA . VAL A 1 352 ? 18.656 -15.844 8.289 1 96.69 352 VAL A CA 1
ATOM 2614 C C . VAL A 1 352 ? 19.172 -17.172 8.844 1 96.69 352 VAL A C 1
ATOM 2616 O O . VAL A 1 352 ? 18.688 -18.234 8.469 1 96.69 352 VAL A O 1
ATOM 2619 N N . ASP A 1 353 ? 20.078 -17.016 9.719 1 93.62 353 ASP A N 1
ATOM 2620 C CA . ASP A 1 353 ? 20.609 -18.203 10.383 1 93.62 353 ASP A CA 1
ATOM 2621 C C . ASP A 1 353 ? 19.719 -18.625 11.555 1 93.62 353 ASP A C 1
ATOM 2623 O O . ASP A 1 353 ? 18.625 -18.109 11.719 1 93.62 353 ASP A O 1
ATOM 2627 N N . GLU A 1 354 ? 20.188 -19.578 12.281 1 88.69 354 GLU A N 1
ATOM 2628 C CA . GLU A 1 354 ? 19.406 -20.156 13.367 1 88.69 354 GLU A CA 1
ATOM 2629 C C . GLU A 1 354 ? 19.172 -19.141 14.477 1 88.69 354 GLU A C 1
ATOM 2631 O O . GLU A 1 354 ? 18.188 -19.234 15.227 1 88.69 354 GLU A O 1
ATOM 2636 N N . LEU A 1 355 ? 20.062 -18.172 14.555 1 89.62 355 LEU A N 1
ATOM 2637 C CA . LEU A 1 355 ? 19.969 -17.156 15.594 1 89.62 355 LEU A CA 1
ATOM 2638 C C . LEU A 1 355 ? 19.109 -15.977 15.117 1 89.62 355 LEU A C 1
ATOM 2640 O O . LEU A 1 355 ? 18.875 -15.031 15.875 1 89.62 355 LEU A O 1
ATOM 2644 N N . GLY A 1 356 ? 18.656 -16.047 13.898 1 89 356 GLY A N 1
ATOM 2645 C CA . GLY A 1 356 ? 17.812 -15 13.375 1 89 356 GLY A CA 1
ATOM 2646 C C . GLY A 1 356 ? 18.578 -13.867 12.719 1 89 356 GLY A C 1
ATOM 2647 O O . GLY A 1 356 ? 18 -12.867 12.305 1 89 356 GLY A O 1
ATOM 2648 N N . ASN A 1 357 ? 19.875 -14.055 12.688 1 92.44 357 ASN A N 1
ATOM 2649 C CA . ASN A 1 357 ? 20.703 -13.047 12.023 1 92.44 357 ASN A CA 1
ATOM 2650 C C . ASN A 1 357 ? 20.828 -13.32 10.523 1 92.44 357 ASN A C 1
ATOM 2652 O O . ASN A 1 357 ? 20.672 -14.461 10.086 1 92.44 357 ASN A O 1
ATOM 2656 N N . ARG A 1 358 ? 21.062 -12.219 9.773 1 94.56 358 ARG A N 1
ATOM 2657 C CA . ARG A 1 358 ? 21.297 -12.414 8.344 1 94.56 358 ARG A CA 1
ATOM 2658 C C . ARG A 1 358 ? 22.5 -13.336 8.117 1 94.56 358 ARG A C 1
ATOM 2660 O O . ARG A 1 358 ? 23.578 -13.117 8.68 1 94.56 358 ARG A O 1
ATOM 2667 N N . ALA A 1 359 ? 22.328 -14.297 7.344 1 96 359 ALA A N 1
ATOM 2668 C CA . ALA A 1 359 ? 23.359 -15.297 7.066 1 96 359 ALA A CA 1
ATOM 2669 C C . ALA A 1 359 ? 24.438 -14.734 6.16 1 96 359 ALA A C 1
ATOM 2671 O O . ALA A 1 359 ? 24.172 -13.844 5.348 1 96 359 ALA A O 1
ATOM 2672 N N . ALA A 1 360 ? 25.656 -15.227 6.281 1 94.5 360 ALA A N 1
ATOM 2673 C CA . ALA A 1 360 ? 26.734 -14.883 5.359 1 94.5 360 ALA A CA 1
ATOM 2674 C C . ALA A 1 360 ? 26.5 -15.484 3.98 1 94.5 360 ALA A C 1
ATOM 2676 O O . ALA A 1 360 ? 25.734 -16.453 3.844 1 94.5 360 ALA A O 1
ATOM 2677 N N . PRO A 1 361 ? 27.141 -14.875 2.996 1 95.38 361 PRO A N 1
ATOM 2678 C CA . PRO A 1 361 ? 26.984 -15.469 1.664 1 95.38 361 PRO A CA 1
ATOM 2679 C C . PRO A 1 361 ? 27.328 -16.953 1.631 1 95.38 361 PRO A C 1
ATOM 2681 O O . PRO A 1 361 ? 28.344 -17.359 2.176 1 95.38 361 PRO A O 1
ATOM 2684 N N . GLY A 1 362 ? 26.422 -17.688 1.094 1 93.5 362 GLY A N 1
ATOM 2685 C CA . GLY A 1 362 ? 26.672 -19.109 0.932 1 93.5 362 GLY A CA 1
ATOM 2686 C C . GLY A 1 362 ? 26.172 -19.938 2.102 1 93.5 362 GLY A C 1
ATOM 2687 O O . GLY A 1 362 ? 26.047 -21.172 1.991 1 93.5 362 GLY A O 1
ATOM 2688 N N . GLU A 1 363 ? 25.859 -19.312 3.197 1 94.56 363 GLU A N 1
ATOM 2689 C CA . GLU A 1 363 ? 25.375 -20.031 4.375 1 94.56 363 GLU A CA 1
ATOM 2690 C C . GLU A 1 363 ? 23.891 -20.391 4.242 1 94.56 363 GLU A C 1
ATOM 2692 O O . GLU A 1 363 ? 23.094 -19.578 3.768 1 94.56 363 GLU A O 1
ATOM 2697 N N . VAL A 1 364 ? 23.594 -21.641 4.586 1 93.12 364 VAL A N 1
ATOM 2698 C CA . VAL A 1 364 ? 22.219 -22.125 4.523 1 93.12 364 VAL A CA 1
ATOM 2699 C C . VAL A 1 364 ? 21.422 -21.547 5.695 1 93.12 364 VAL A C 1
ATOM 2701 O O . VAL A 1 364 ? 21.906 -21.531 6.828 1 93.12 364 VAL A O 1
ATOM 2704 N N . GLY A 1 365 ? 20.312 -21.031 5.469 1 95.56 365 GLY A N 1
ATOM 2705 C CA . GLY A 1 365 ? 19.375 -20.531 6.461 1 95.56 365 GLY A CA 1
ATOM 2706 C C . GLY A 1 365 ? 17.953 -20.422 5.941 1 95.56 365 GLY A C 1
ATOM 2707 O O . GLY A 1 365 ? 17.656 -20.875 4.836 1 95.56 365 GLY A O 1
ATOM 2708 N N . GLU A 1 366 ? 17.078 -19.938 6.746 1 96.38 366 GLU A N 1
ATOM 2709 C CA . GLU A 1 366 ? 15.672 -19.797 6.363 1 96.38 366 GLU A CA 1
ATOM 2710 C C . GLU A 1 366 ? 15.438 -18.516 5.566 1 96.38 366 GLU A C 1
ATOM 2712 O O . GLU A 1 366 ? 15.969 -17.453 5.91 1 96.38 366 GLU A O 1
ATOM 2717 N N . LEU A 1 367 ? 14.711 -18.656 4.516 1 97.75 367 LEU A N 1
ATOM 2718 C CA . LEU A 1 367 ? 14.344 -17.484 3.734 1 97.75 367 LEU A CA 1
ATOM 2719 C C . LEU A 1 367 ? 13.297 -16.641 4.469 1 97.75 367 LEU A C 1
ATOM 2721 O O . LEU A 1 367 ? 12.25 -17.156 4.863 1 97.75 367 LEU A O 1
ATOM 2725 N N . VAL A 1 368 ? 13.602 -15.391 4.703 1 97.94 368 VAL A N 1
ATOM 2726 C CA . VAL A 1 368 ? 12.695 -14.43 5.32 1 97.94 368 VAL A CA 1
ATOM 2727 C C . VAL A 1 368 ? 12.289 -13.367 4.297 1 97.94 368 VAL A C 1
ATOM 2729 O O . VAL A 1 368 ? 13.125 -12.914 3.506 1 97.94 368 VAL A O 1
ATOM 2732 N N . VAL A 1 369 ? 11.047 -13.078 4.285 1 98.25 369 VAL A N 1
ATOM 2733 C CA . VAL A 1 369 ? 10.516 -12.125 3.314 1 98.25 369 VAL A CA 1
ATOM 2734 C C . VAL A 1 369 ? 9.875 -10.945 4.047 1 98.25 369 VAL A C 1
ATOM 2736 O O . VAL A 1 369 ? 9.172 -11.141 5.047 1 98.25 369 VAL A O 1
ATOM 2739 N N . ARG A 1 370 ? 10.164 -9.719 3.572 1 97.25 370 ARG A N 1
ATOM 2740 C CA . ARG A 1 370 ? 9.523 -8.477 4 1 97.25 370 ARG A CA 1
ATOM 2741 C C . ARG A 1 370 ? 8.969 -7.703 2.807 1 97.25 370 ARG A C 1
ATOM 2743 O O . ARG A 1 370 ? 9.672 -7.504 1.812 1 97.25 370 ARG A O 1
ATOM 2750 N N . GLY A 1 371 ? 7.703 -7.312 2.873 1 96.88 371 GLY A N 1
ATOM 2751 C CA . GLY A 1 371 ? 7.137 -6.555 1.768 1 96.88 371 GLY A CA 1
ATOM 2752 C C . GLY A 1 371 ? 5.621 -6.516 1.782 1 96.88 371 GLY A C 1
ATOM 2753 O O . GLY A 1 371 ? 4.988 -7.152 2.625 1 96.88 371 GLY A O 1
ATOM 2754 N N . ALA A 1 372 ? 5.066 -5.676 0.864 1 95.88 372 ALA A N 1
ATOM 2755 C CA . ALA A 1 372 ? 3.621 -5.52 0.734 1 95.88 372 ALA A CA 1
ATOM 2756 C C . ALA A 1 372 ? 2.969 -6.82 0.282 1 95.88 372 ALA A C 1
ATOM 2758 O O . ALA A 1 372 ? 1.749 -6.977 0.381 1 95.88 372 ALA A O 1
ATOM 2759 N N . ASN A 1 373 ? 3.762 -7.754 -0.212 1 97.5 373 ASN A N 1
ATOM 2760 C CA . ASN A 1 373 ? 3.234 -9.008 -0.75 1 97.5 373 ASN A CA 1
ATOM 2761 C C . ASN A 1 373 ? 2.99 -10.031 0.353 1 97.5 373 ASN A C 1
ATOM 2763 O O . ASN A 1 373 ? 2.439 -11.102 0.098 1 97.5 373 ASN A O 1
ATOM 2767 N N . VAL A 1 374 ? 3.326 -9.766 1.616 1 97.81 374 VAL A N 1
ATOM 2768 C CA . VAL A 1 374 ? 3.225 -10.711 2.729 1 97.81 374 VAL A CA 1
ATOM 2769 C C . VAL A 1 374 ? 1.766 -10.852 3.154 1 97.81 374 VAL A C 1
ATOM 2771 O O . VAL A 1 374 ? 1.043 -9.859 3.254 1 97.81 374 VAL A O 1
ATOM 2774 N N . MET A 1 375 ? 1.302 -12.016 3.42 1 98 375 MET A N 1
ATOM 2775 C CA . MET A 1 375 ? -0.069 -12.312 3.822 1 98 375 MET A CA 1
ATOM 2776 C C . MET A 1 375 ? -0.402 -11.648 5.156 1 98 375 MET A C 1
ATOM 2778 O O . MET A 1 375 ? 0.497 -11.242 5.891 1 98 375 MET A O 1
ATOM 2782 N N . ARG A 1 376 ? -1.755 -11.617 5.383 1 97.25 376 ARG A N 1
ATOM 2783 C CA . ARG A 1 376 ? -2.234 -11.133 6.672 1 97.25 376 ARG A CA 1
ATOM 2784 C C . ARG A 1 376 ? -2.107 -12.219 7.742 1 97.25 376 ARG A C 1
ATOM 2786 O O . ARG A 1 376 ? -1.989 -11.914 8.93 1 97.25 376 ARG A O 1
ATOM 2793 N N . GLY A 1 377 ? -2.176 -13.453 7.391 1 97.25 377 GLY A N 1
ATOM 2794 C CA . GLY A 1 377 ? -2.168 -14.625 8.25 1 97.25 377 GLY A CA 1
ATOM 2795 C C . GLY A 1 377 ? -3.037 -15.758 7.727 1 97.25 377 GLY A C 1
ATOM 2796 O O . GLY A 1 377 ? -3.459 -15.734 6.566 1 97.25 377 GLY A O 1
ATOM 2797 N N . TYR A 1 378 ? -3.18 -16.797 8.586 1 96.44 378 TYR A N 1
ATOM 2798 C CA . TYR A 1 378 ? -4.051 -17.922 8.242 1 96.44 378 TYR A CA 1
ATOM 2799 C C . TYR A 1 378 ? -5.434 -17.734 8.859 1 96.44 378 TYR A C 1
ATOM 2801 O O . TYR A 1 378 ? -5.555 -17.453 10.055 1 96.44 378 TYR A O 1
ATOM 2809 N N . TRP A 1 379 ? -6.434 -17.891 8.016 1 97.25 379 TRP A N 1
ATOM 2810 C CA . TRP A 1 379 ? -7.824 -17.734 8.414 1 97.25 379 TRP A CA 1
ATOM 2811 C C . TRP A 1 379 ? -8.156 -18.656 9.594 1 97.25 379 TRP A C 1
ATOM 2813 O O . TRP A 1 379 ? -7.984 -19.875 9.508 1 97.25 379 TRP A O 1
ATOM 2823 N N . ASN A 1 380 ? -8.578 -18.172 10.766 1 94.62 380 ASN A N 1
ATOM 2824 C CA . ASN A 1 380 ? -9 -18.891 11.969 1 94.62 380 ASN A CA 1
ATOM 2825 C C . ASN A 1 380 ? -7.863 -19.719 12.562 1 94.62 380 ASN A C 1
ATOM 2827 O O . ASN A 1 380 ? -8.102 -20.75 13.172 1 94.62 380 ASN A O 1
ATOM 2831 N N . ARG A 1 381 ? -6.617 -19.281 12.281 1 93.69 381 ARG A N 1
ATOM 2832 C CA . ARG A 1 381 ? -5.457 -20.031 12.766 1 93.69 381 ARG A CA 1
ATOM 2833 C C . ARG A 1 381 ? -4.398 -19.094 13.336 1 93.69 381 ARG A C 1
ATOM 2835 O O . ARG A 1 381 ? -3.285 -19.016 12.812 1 93.69 381 ARG A O 1
ATOM 2842 N N . PRO A 1 382 ? -4.688 -18.469 14.469 1 94 382 PRO A N 1
ATOM 2843 C CA . PRO A 1 382 ? -3.748 -17.5 15.039 1 94 382 PRO A CA 1
ATOM 2844 C C . PRO A 1 382 ? -2.414 -18.125 15.438 1 94 382 PRO A C 1
ATOM 2846 O O . PRO A 1 382 ? -1.365 -17.484 15.305 1 94 382 PRO A O 1
ATOM 2849 N N . GLU A 1 383 ? -2.447 -19.359 15.922 1 93.06 383 GLU A N 1
ATOM 2850 C CA . GLU A 1 383 ? -1.21 -20 16.344 1 93.06 383 GLU A CA 1
ATOM 2851 C C . GLU A 1 383 ? -0.304 -20.297 15.148 1 93.06 383 GLU A C 1
ATOM 2853 O O . GLU A 1 383 ? 0.9 -20.031 15.195 1 93.06 383 GLU A O 1
ATOM 2858 N N . GLU A 1 384 ? -0.892 -20.859 14.07 1 92.19 384 GLU A N 1
ATOM 2859 C CA . GLU A 1 384 ? -0.119 -21.109 12.859 1 92.19 384 GLU A CA 1
ATOM 2860 C C . GLU A 1 384 ? 0.403 -19.797 12.258 1 92.19 384 GLU A C 1
ATOM 2862 O O . GLU A 1 384 ? 1.503 -19.766 11.703 1 92.19 384 GLU A O 1
ATOM 2867 N N . THR A 1 385 ? -0.4 -18.766 12.359 1 95.62 385 THR A N 1
ATOM 2868 C CA . THR A 1 385 ? 0.002 -17.453 11.875 1 95.62 385 THR A CA 1
ATOM 2869 C C . THR A 1 385 ? 1.237 -16.953 12.625 1 95.62 385 THR A C 1
ATOM 2871 O O . THR A 1 385 ? 2.199 -16.5 12.008 1 95.62 385 THR A O 1
ATOM 2874 N N . ALA A 1 386 ? 1.231 -17.109 13.938 1 94.19 386 ALA A N 1
ATOM 2875 C CA . ALA A 1 386 ? 2.303 -16.594 14.789 1 94.19 386 ALA A CA 1
ATOM 2876 C C . ALA A 1 386 ? 3.611 -17.344 14.531 1 94.19 386 ALA A C 1
ATOM 2878 O O . ALA A 1 386 ? 4.695 -16.797 14.781 1 94.19 386 ALA A O 1
ATOM 2879 N N . LYS A 1 387 ? 3.51 -18.547 14.016 1 92.75 387 LYS A N 1
ATOM 2880 C CA . LYS A 1 387 ? 4.699 -19.328 13.695 1 92.75 387 LYS A CA 1
ATOM 2881 C C . LYS A 1 387 ? 5.398 -18.781 12.453 1 92.75 387 LYS A C 1
ATOM 2883 O O . LYS A 1 387 ? 6.613 -18.906 12.305 1 92.75 387 LYS A O 1
ATOM 2888 N N . ARG A 1 388 ? 4.652 -18.188 11.586 1 94.75 388 ARG A N 1
ATOM 2889 C CA . ARG A 1 388 ? 5.191 -17.797 10.289 1 94.75 388 ARG A CA 1
ATOM 2890 C C . ARG A 1 388 ? 5.438 -16.281 10.234 1 94.75 388 ARG A C 1
ATOM 2892 O O . ARG A 1 388 ? 6.316 -15.82 9.508 1 94.75 388 ARG A O 1
ATOM 2899 N N . LEU A 1 389 ? 4.617 -15.539 10.906 1 96.62 389 LEU A N 1
ATOM 2900 C CA . LEU A 1 389 ? 4.703 -14.086 10.883 1 96.62 389 LEU A CA 1
ATOM 2901 C C . LEU A 1 389 ? 5.266 -13.547 12.195 1 96.62 389 LEU A C 1
ATOM 2903 O O . LEU A 1 389 ? 4.719 -13.82 13.266 1 96.62 389 LEU A O 1
ATOM 2907 N N . ARG A 1 390 ? 6.312 -12.789 12.062 1 94.62 390 ARG A N 1
ATOM 2908 C CA . ARG A 1 390 ? 6.945 -12.172 13.219 1 94.62 390 ARG A CA 1
ATOM 2909 C C . ARG A 1 390 ? 7.129 -10.672 13.008 1 94.62 390 ARG A C 1
ATOM 2911 O O . ARG A 1 390 ? 7.145 -10.195 11.875 1 94.62 390 ARG A O 1
ATOM 2918 N N . SER A 1 391 ? 7.246 -9.922 14.102 1 91.5 391 SER A N 1
ATOM 2919 C CA . SER A 1 391 ? 7.48 -8.484 14.031 1 91.5 391 SER A CA 1
ATOM 2920 C C . SER A 1 391 ? 8.969 -8.18 13.867 1 91.5 391 SER A C 1
ATOM 2922 O O . SER A 1 391 ? 9.805 -8.742 14.57 1 91.5 391 SER A O 1
ATOM 2924 N N . GLY A 1 392 ? 9.258 -7.316 12.945 1 91.06 392 GLY A N 1
ATOM 2925 C CA . GLY A 1 392 ? 10.617 -6.832 12.797 1 91.06 392 GLY A CA 1
ATOM 2926 C C . GLY A 1 392 ? 10.977 -5.758 13.805 1 91.06 392 GLY A C 1
ATOM 2927 O O . GLY A 1 392 ? 10.164 -5.398 14.656 1 91.06 392 GLY A O 1
ATOM 2928 N N . PRO A 1 393 ? 12.234 -5.246 13.719 1 85.81 393 PRO A N 1
ATOM 2929 C CA . PRO A 1 393 ? 12.742 -4.289 14.703 1 85.81 393 PRO A CA 1
ATOM 2930 C C . PRO A 1 393 ? 11.961 -2.975 14.703 1 85.81 393 PRO A C 1
ATOM 2932 O O . PRO A 1 393 ? 11.906 -2.283 15.727 1 85.81 393 PRO A O 1
ATOM 2935 N N . GLN A 1 394 ? 11.391 -2.645 13.617 1 87.94 394 GLN A N 1
ATOM 2936 C CA . GLN A 1 394 ? 10.641 -1.392 13.539 1 87.94 394 GLN A CA 1
ATOM 2937 C C . GLN A 1 394 ? 9.141 -1.647 13.477 1 87.94 394 GLN A C 1
ATOM 2939 O O . GLN A 1 394 ? 8.375 -0.795 13.016 1 87.94 394 GLN A O 1
ATOM 2944 N N . GLY A 1 395 ? 8.719 -2.834 13.766 1 88.44 395 GLY A N 1
ATOM 2945 C CA . GLY A 1 395 ? 7.305 -3.154 13.836 1 88.44 395 GLY A CA 1
ATOM 2946 C C . GLY A 1 395 ? 6.746 -3.686 12.531 1 88.44 395 GLY A C 1
ATOM 2947 O O . GLY A 1 395 ? 5.551 -3.959 12.422 1 88.44 395 GLY A O 1
ATOM 2948 N N . GLU A 1 396 ? 7.566 -3.875 11.523 1 90.69 396 GLU A N 1
ATOM 2949 C CA . GLU A 1 396 ? 7.094 -4.426 10.258 1 90.69 396 GLU A CA 1
ATOM 2950 C C . GLU A 1 396 ? 6.879 -5.934 10.359 1 90.69 396 GLU A C 1
ATOM 2952 O O . GLU A 1 396 ? 7.359 -6.574 11.297 1 90.69 396 GLU A O 1
ATOM 2957 N N . THR A 1 397 ? 6.145 -6.465 9.484 1 94.19 397 THR A N 1
ATOM 2958 C CA . THR A 1 397 ? 5.855 -7.898 9.469 1 94.19 397 THR A CA 1
ATOM 2959 C C . THR A 1 397 ? 6.895 -8.648 8.648 1 94.19 397 THR A C 1
ATOM 2961 O O . THR A 1 397 ? 7.199 -8.266 7.516 1 94.19 397 THR A O 1
ATOM 2964 N N . LEU A 1 398 ? 7.465 -9.656 9.25 1 97.06 398 LEU A N 1
ATOM 2965 C CA . LEU A 1 398 ? 8.398 -10.555 8.586 1 97.06 398 LEU A CA 1
ATOM 2966 C C . LEU A 1 398 ? 7.773 -11.938 8.383 1 97.06 398 LEU A C 1
ATOM 2968 O O . LEU A 1 398 ? 7.191 -12.5 9.312 1 97.06 398 LEU A O 1
ATOM 2972 N N . LEU A 1 399 ? 7.871 -12.422 7.207 1 98.12 399 LEU A N 1
ATOM 2973 C CA . LEU A 1 399 ? 7.418 -13.781 6.93 1 98.12 399 LEU A CA 1
ATOM 2974 C C . LEU A 1 399 ? 8.594 -14.758 6.945 1 98.12 399 LEU A C 1
ATOM 2976 O O . LEU A 1 399 ? 9.523 -14.633 6.148 1 98.12 399 LEU A O 1
ATOM 2980 N N . TYR A 1 400 ? 8.547 -15.656 7.84 1 96.75 400 TYR A N 1
ATOM 2981 C CA . TYR A 1 400 ? 9.438 -16.812 7.828 1 96.75 400 TYR A CA 1
ATOM 2982 C C . TYR A 1 400 ? 8.852 -17.938 6.996 1 96.75 400 TYR A C 1
ATOM 2984 O O . TYR A 1 400 ? 7.863 -18.562 7.391 1 96.75 400 TYR A O 1
ATOM 2992 N N . THR A 1 401 ? 9.492 -18.266 5.867 1 95.44 401 THR A N 1
ATOM 2993 C CA . THR A 1 401 ? 8.867 -19.062 4.824 1 95.44 401 THR A CA 1
ATOM 2994 C C . THR A 1 401 ? 8.859 -20.547 5.215 1 95.44 401 THR A C 1
ATOM 2996 O O . THR A 1 401 ? 8.031 -21.312 4.723 1 95.44 401 THR A O 1
ATOM 2999 N N . GLY A 1 402 ? 9.789 -20.953 6.031 1 92 402 GLY A N 1
ATOM 3000 C CA . GLY A 1 402 ? 9.984 -22.359 6.316 1 92 402 GLY A CA 1
ATOM 3001 C C . GLY A 1 402 ? 10.867 -23.062 5.301 1 92 402 GLY A C 1
ATOM 3002 O O . GLY A 1 402 ? 11.195 -24.25 5.461 1 92 402 GLY A O 1
ATOM 3003 N N . ASP A 1 403 ? 11.328 -22.375 4.301 1 91.31 403 ASP A N 1
ATOM 3004 C CA . ASP A 1 403 ? 12.211 -22.922 3.277 1 91.31 403 ASP A CA 1
ATOM 3005 C C . ASP A 1 403 ? 13.656 -22.5 3.521 1 91.31 403 ASP A C 1
ATOM 3007 O O . ASP A 1 403 ? 13.922 -21.375 3.928 1 91.31 403 ASP A O 1
ATOM 3011 N N . LEU A 1 404 ? 14.523 -23.422 3.262 1 92.12 404 LEU A N 1
ATOM 3012 C CA . LEU A 1 404 ? 15.953 -23.172 3.438 1 92.12 404 LEU A CA 1
ATOM 3013 C C . LEU A 1 404 ? 16.594 -22.703 2.133 1 92.12 404 LEU A C 1
ATOM 3015 O O . LEU A 1 404 ? 16.344 -23.297 1.074 1 92.12 404 LEU A O 1
ATOM 3019 N N . PHE A 1 405 ? 17.359 -21.656 2.246 1 95.81 405 PHE A N 1
ATOM 3020 C CA . PHE A 1 405 ? 18.016 -21.047 1.101 1 95.81 405 PHE A CA 1
ATOM 3021 C C . PHE A 1 405 ? 19.469 -20.703 1.43 1 95.81 405 PHE A C 1
ATOM 3023 O O . PHE A 1 405 ? 19.859 -20.688 2.6 1 95.81 405 PHE A O 1
ATOM 3030 N N . THR A 1 406 ? 20.281 -20.594 0.416 1 95.56 406 THR A N 1
ATOM 3031 C CA . THR A 1 406 ? 21.5 -19.812 0.486 1 95.56 406 THR A CA 1
ATOM 3032 C C . THR A 1 406 ? 21.391 -18.562 -0.379 1 95.56 406 THR A C 1
ATOM 3034 O O . THR A 1 406 ? 20.547 -18.484 -1.262 1 95.56 406 THR A O 1
ATOM 3037 N N . MET A 1 407 ? 22.109 -17.609 -0.071 1 97.25 407 MET A N 1
ATOM 3038 C CA . MET A 1 407 ? 22.234 -16.375 -0.851 1 97.25 407 MET A CA 1
ATOM 3039 C C . MET A 1 407 ? 23.688 -16.078 -1.174 1 97.25 407 MET A C 1
ATOM 3041 O O . MET A 1 407 ? 24.547 -16.156 -0.296 1 97.25 407 MET A O 1
ATOM 3045 N N . ASP A 1 408 ? 23.984 -15.781 -2.426 1 95.94 408 ASP A N 1
ATOM 3046 C CA . ASP A 1 408 ? 25.375 -15.508 -2.764 1 95.94 408 ASP A CA 1
ATOM 3047 C C . ASP A 1 408 ? 25.719 -14.039 -2.527 1 95.94 408 ASP A C 1
ATOM 3049 O O . ASP A 1 408 ? 24.891 -13.273 -2.027 1 95.94 408 ASP A O 1
ATOM 3053 N N . ALA A 1 409 ? 26.953 -13.617 -2.83 1 93.69 409 ALA A N 1
ATOM 3054 C CA . ALA A 1 409 ? 27.453 -12.281 -2.523 1 93.69 409 ALA A CA 1
ATOM 3055 C C . ALA A 1 409 ? 26.703 -11.219 -3.334 1 93.69 409 ALA A C 1
ATOM 3057 O O . ALA A 1 409 ? 26.625 -10.062 -2.92 1 93.69 409 ALA A O 1
ATOM 3058 N N . ASP A 1 410 ? 26.109 -11.695 -4.438 1 91.88 410 ASP A N 1
ATOM 3059 C CA . ASP A 1 410 ? 25.391 -10.766 -5.305 1 91.88 410 ASP A CA 1
ATOM 3060 C C . ASP A 1 410 ? 23.922 -10.672 -4.902 1 91.88 410 ASP A C 1
ATOM 3062 O O . ASP A 1 410 ? 23.156 -9.891 -5.48 1 91.88 410 ASP A O 1
ATOM 3066 N N . GLY A 1 411 ? 23.5 -11.445 -3.994 1 94.06 411 GLY A N 1
ATOM 3067 C CA . GLY A 1 411 ? 22.141 -11.383 -3.49 1 94.06 411 GLY A CA 1
ATOM 3068 C C . GLY A 1 411 ? 21.203 -12.367 -4.16 1 94.06 411 GLY A C 1
ATOM 3069 O O . GLY A 1 411 ? 20 -12.344 -3.936 1 94.06 411 GLY A O 1
ATOM 3070 N N . CYS A 1 412 ? 21.766 -13.266 -4.961 1 96.94 412 CYS A N 1
ATOM 3071 C CA . CYS A 1 412 ? 20.938 -14.266 -5.625 1 96.94 412 CYS A CA 1
ATOM 3072 C C . CYS A 1 412 ? 20.641 -15.438 -4.691 1 96.94 412 CYS A C 1
ATOM 3074 O O . CYS A 1 412 ? 21.547 -15.914 -3.988 1 96.94 412 CYS A O 1
ATOM 3076 N N . LEU A 1 413 ? 19.453 -15.867 -4.754 1 97.31 413 LEU A N 1
ATOM 3077 C CA . LEU A 1 413 ? 18.953 -16.891 -3.844 1 97.31 413 LEU A CA 1
ATOM 3078 C C . LEU A 1 413 ? 18.969 -18.266 -4.508 1 97.31 413 LEU A C 1
ATOM 3080 O O . LEU A 1 413 ? 18.688 -18.391 -5.703 1 97.31 413 LEU A O 1
ATOM 3084 N N . TYR A 1 414 ? 19.281 -19.266 -3.756 1 93.62 414 TYR A N 1
ATOM 3085 C CA . TYR A 1 414 ? 19.281 -20.656 -4.184 1 93.62 414 TYR A CA 1
ATOM 3086 C C . TYR A 1 414 ? 18.469 -21.516 -3.227 1 93.62 414 TYR A C 1
ATOM 3088 O O . TYR A 1 414 ? 18.75 -21.562 -2.027 1 93.62 414 TYR A O 1
ATOM 3096 N N . PHE A 1 415 ? 17.469 -22.141 -3.727 1 91.25 415 PHE A N 1
ATOM 3097 C CA . PHE A 1 415 ? 16.625 -23.016 -2.92 1 91.25 415 PHE A CA 1
ATOM 3098 C C . PHE A 1 415 ? 17.406 -24.281 -2.521 1 91.25 415 PHE A C 1
ATOM 3100 O O . PHE A 1 415 ? 18.047 -24.906 -3.361 1 91.25 415 PHE A O 1
ATOM 3107 N N . VAL A 1 416 ? 17.312 -24.578 -1.275 1 85.62 416 VAL A N 1
ATOM 3108 C CA . VAL A 1 416 ? 18 -25.766 -0.779 1 85.62 416 VAL A CA 1
ATOM 3109 C C . VAL A 1 416 ? 16.984 -26.859 -0.5 1 85.62 416 VAL A C 1
ATOM 3111 O O . VAL A 1 416 ? 17.062 -27.953 -1.078 1 85.62 416 VAL A O 1
ATOM 3114 N N . SER A 1 417 ? 16.062 -26.625 0.355 1 81.25 417 SER A N 1
ATOM 3115 C CA . SER A 1 417 ? 15.031 -27.594 0.707 1 81.25 417 SER A CA 1
ATOM 3116 C C . SER A 1 417 ? 13.953 -26.969 1.583 1 81.25 417 SER A C 1
ATOM 3118 O O . SER A 1 417 ? 14.125 -25.844 2.072 1 81.25 417 SER A O 1
ATOM 3120 N N . ARG A 1 418 ? 12.875 -27.719 1.658 1 77.81 418 ARG A N 1
ATOM 3121 C CA . ARG A 1 418 ? 11.969 -27.391 2.752 1 77.81 418 ARG A CA 1
ATOM 3122 C C . ARG A 1 418 ? 12.562 -27.781 4.098 1 77.81 418 ARG A C 1
ATOM 3124 O O . ARG A 1 418 ? 13.211 -28.828 4.215 1 77.81 418 ARG A O 1
ATOM 3131 N N . LYS A 1 419 ? 12.414 -26.969 4.965 1 72 419 LYS A N 1
ATOM 3132 C CA . LYS A 1 419 ? 12.961 -27.25 6.289 1 72 419 LYS A CA 1
ATOM 3133 C C . LYS A 1 419 ? 12.508 -28.625 6.793 1 72 419 LYS A C 1
ATOM 3135 O O . LYS A 1 419 ? 13.289 -29.344 7.414 1 72 419 LYS A O 1
ATOM 3140 N N . ASP A 1 420 ? 11.328 -28.922 6.32 1 69.12 420 ASP A N 1
ATOM 3141 C CA . ASP A 1 420 ? 10.75 -30.156 6.844 1 69.12 420 ASP A CA 1
ATOM 3142 C C . ASP A 1 420 ? 11.18 -31.359 6.008 1 69.12 420 ASP A C 1
ATOM 3144 O O . ASP A 1 420 ? 10.984 -32.5 6.418 1 69.12 420 ASP A O 1
ATOM 3148 N N . ASP A 1 421 ? 11.883 -31.172 4.891 1 71.06 421 ASP A N 1
ATOM 3149 C CA . ASP A 1 421 ? 12.242 -32.25 3.988 1 71.06 421 ASP A CA 1
ATOM 3150 C C . ASP A 1 421 ? 13.695 -32.688 4.168 1 71.06 421 ASP A C 1
ATOM 3152 O O . ASP A 1 421 ? 14.148 -33.656 3.586 1 71.06 421 ASP A O 1
ATOM 3156 N N . VAL A 1 422 ? 14.406 -31.906 4.895 1 67.69 422 VAL A N 1
ATOM 3157 C CA . VAL A 1 422 ? 15.82 -32.188 5.086 1 67.69 422 VAL A CA 1
ATOM 3158 C C . VAL A 1 422 ? 15.984 -33.375 6.031 1 67.69 422 VAL A C 1
ATOM 3160 O O . VAL A 1 422 ? 15.281 -33.469 7.035 1 67.69 422 VAL A O 1
ATOM 3163 N N . PHE A 1 423 ? 16.703 -34.375 5.508 1 73.62 423 PHE A N 1
ATOM 3164 C CA . PHE A 1 423 ? 17 -35.531 6.383 1 73.62 423 PHE A CA 1
ATOM 3165 C C . PHE A 1 423 ? 18.484 -35.844 6.391 1 73.62 423 PHE A C 1
ATOM 3167 O O . PHE A 1 423 ? 19.25 -35.281 5.594 1 73.62 423 PHE A O 1
ATOM 3174 N N . LYS A 1 424 ? 18.984 -36.469 7.48 1 75.56 424 LYS A N 1
ATOM 3175 C CA . LYS A 1 424 ? 20.391 -36.812 7.609 1 75.56 424 LYS A CA 1
ATOM 3176 C C . LYS A 1 424 ? 20.625 -38.25 7.152 1 75.56 424 LYS A C 1
ATOM 3178 O O . LYS A 1 424 ? 19.859 -39.156 7.496 1 75.56 424 LYS A O 1
ATOM 3183 N N . CYS A 1 425 ? 21.422 -38.406 6.102 1 74.5 425 CYS A N 1
ATOM 3184 C CA . CYS A 1 425 ? 21.922 -39.688 5.684 1 74.5 425 CYS A CA 1
ATOM 3185 C C . CYS A 1 425 ? 23.391 -39.875 6.043 1 74.5 425 CYS A C 1
ATOM 3187 O O . CYS A 1 425 ? 24.234 -39.094 5.574 1 74.5 425 CYS A O 1
ATOM 3189 N N . ARG A 1 426 ? 23.656 -40.844 6.914 1 73.06 426 ARG A N 1
ATOM 3190 C CA . ARG A 1 426 ? 25.016 -41.125 7.387 1 73.06 426 ARG A CA 1
ATOM 3191 C C . ARG A 1 426 ? 25.609 -39.875 8.047 1 73.06 426 ARG A C 1
ATOM 3193 O O . ARG A 1 426 ? 26.766 -39.531 7.781 1 73.06 426 ARG A O 1
ATOM 3200 N N . GLY A 1 427 ? 24.781 -39.156 8.781 1 69.31 427 GLY A N 1
ATOM 3201 C CA . GLY A 1 427 ? 25.234 -38.031 9.562 1 69.31 427 GLY A CA 1
ATOM 3202 C C . GLY A 1 427 ? 25.312 -36.75 8.758 1 69.31 427 GLY A C 1
ATOM 3203 O O . GLY A 1 427 ? 25.562 -35.688 9.312 1 69.31 427 GLY A O 1
ATOM 3204 N N . GLU A 1 428 ? 25.109 -36.906 7.402 1 73.12 428 GLU A N 1
ATOM 3205 C CA . GLU A 1 428 ? 25.219 -35.75 6.527 1 73.12 428 GLU A CA 1
ATOM 3206 C C . GLU A 1 428 ? 23.844 -35.281 6.082 1 73.12 428 GLU A C 1
ATOM 3208 O O . GLU A 1 428 ? 22.969 -36.094 5.785 1 73.12 428 GLU A O 1
ATOM 3213 N N . LYS A 1 429 ? 23.688 -34 6.102 1 72.5 429 LYS A N 1
ATOM 3214 C CA . LYS A 1 429 ? 22.422 -33.438 5.648 1 72.5 429 LYS A CA 1
ATOM 3215 C C . LYS A 1 429 ? 22.234 -33.625 4.148 1 72.5 429 LYS A C 1
ATOM 3217 O O . LYS A 1 429 ? 23.156 -33.406 3.365 1 72.5 429 LYS A O 1
ATOM 3222 N N . VAL A 1 430 ? 21.047 -34.156 3.814 1 75.5 430 VAL A N 1
ATOM 3223 C CA . VAL A 1 430 ? 20.734 -34.438 2.414 1 75.5 430 VAL A CA 1
ATOM 3224 C C . VAL A 1 430 ? 19.625 -33.5 1.945 1 75.5 430 VAL A C 1
ATOM 3226 O O . VAL A 1 430 ? 18.594 -33.375 2.598 1 75.5 430 VAL A O 1
ATOM 3229 N N . SER A 1 431 ? 19.922 -32.812 0.843 1 74.62 431 SER A N 1
ATOM 3230 C CA . SER A 1 431 ? 18.906 -32.031 0.133 1 74.62 431 SER A CA 1
ATOM 3231 C C . SER A 1 431 ? 18.297 -32.844 -1.011 1 74.62 431 SER A C 1
ATOM 3233 O O . SER A 1 431 ? 18.984 -33.156 -1.983 1 74.62 431 SER A O 1
ATOM 3235 N N . PRO A 1 432 ? 16.969 -33.062 -0.908 1 81.19 432 PRO A N 1
ATOM 3236 C CA . PRO A 1 432 ? 16.344 -33.812 -1.993 1 81.19 432 PRO A CA 1
ATOM 3237 C C . PRO A 1 432 ? 16.531 -33.156 -3.357 1 81.19 432 PRO A C 1
ATOM 3239 O O . PRO A 1 432 ? 16.719 -33.844 -4.363 1 81.19 432 PRO A O 1
ATOM 3242 N N . LYS A 1 433 ? 16.656 -31.891 -3.354 1 77.12 433 LYS A N 1
ATOM 3243 C CA . LYS A 1 433 ? 16.734 -31.141 -4.605 1 77.12 433 LYS A CA 1
ATOM 3244 C C . LYS A 1 433 ? 18.031 -31.438 -5.336 1 77.12 433 LYS A C 1
ATOM 3246 O O . LYS A 1 433 ? 18.062 -31.531 -6.566 1 77.12 433 LYS A O 1
ATOM 3251 N N . GLU A 1 434 ? 19.062 -31.469 -4.609 1 76.12 434 GLU A N 1
ATOM 3252 C CA . GLU A 1 434 ? 20.344 -31.781 -5.215 1 76.12 434 GLU A CA 1
ATOM 3253 C C . GLU A 1 434 ? 20.312 -33.125 -5.938 1 76.12 434 GLU A C 1
ATOM 3255 O O . GLU A 1 434 ? 20.797 -33.25 -7.066 1 76.12 434 GLU A O 1
ATOM 3260 N N . VAL A 1 435 ? 19.734 -34.094 -5.305 1 83.25 435 VAL A N 1
ATOM 3261 C CA . VAL A 1 435 ? 19.625 -35.438 -5.887 1 83.25 435 VAL A CA 1
ATOM 3262 C C . VAL A 1 435 ? 18.688 -35.406 -7.082 1 83.25 435 VAL A C 1
ATOM 3264 O O . VAL A 1 435 ? 18.984 -35.969 -8.133 1 83.25 435 VAL A O 1
ATOM 3267 N N . GLU A 1 436 ? 17.625 -34.688 -6.914 1 86.12 436 GLU A N 1
ATOM 3268 C CA . GLU A 1 436 ? 16.641 -34.594 -7.984 1 86.12 436 GLU A CA 1
ATOM 3269 C C . GLU A 1 436 ? 17.234 -33.938 -9.227 1 86.12 436 GLU A C 1
ATOM 3271 O O . GLU A 1 436 ? 17 -34.406 -10.352 1 86.12 436 GLU A O 1
ATOM 3276 N N . ASN A 1 437 ? 18.016 -32.969 -9.078 1 80.38 437 ASN A N 1
ATOM 3277 C CA . ASN A 1 437 ? 18.672 -32.281 -10.203 1 80.38 437 ASN A CA 1
ATOM 3278 C C . ASN A 1 437 ? 19.547 -33.25 -11 1 80.38 437 ASN A C 1
ATOM 3280 O O . ASN A 1 437 ? 19.547 -33.219 -12.227 1 80.38 437 ASN A O 1
ATOM 3284 N N . ALA A 1 438 ? 20.297 -34.062 -10.289 1 81.06 438 ALA A N 1
ATOM 3285 C CA . ALA A 1 438 ? 21.141 -35.031 -10.945 1 81.06 438 ALA A CA 1
ATOM 3286 C C . ALA A 1 438 ? 20.297 -36.062 -11.727 1 81.06 438 ALA A C 1
ATOM 3288 O O . ALA A 1 438 ? 20.656 -36.438 -12.844 1 81.06 438 ALA A O 1
ATOM 3289 N N . LEU A 1 439 ? 19.172 -36.375 -11.172 1 87.5 439 LEU A N 1
ATOM 3290 C CA . LEU A 1 439 ? 18.297 -37.375 -11.805 1 87.5 439 LEU A CA 1
ATOM 3291 C C . LEU A 1 439 ? 17.688 -36.812 -13.078 1 87.5 439 LEU A C 1
ATOM 3293 O O . LEU A 1 439 ? 17.562 -37.5 -14.078 1 87.5 439 LEU A O 1
ATOM 3297 N N . TYR A 1 440 ? 17.438 -35.562 -13.062 1 83.12 440 TYR A N 1
ATOM 3298 C CA . TYR A 1 440 ? 16.781 -34.906 -14.188 1 83.12 440 TYR A CA 1
ATOM 3299 C C . TYR A 1 440 ? 17.75 -34.719 -15.352 1 83.12 440 TYR A C 1
ATOM 3301 O O . TYR A 1 440 ? 17.344 -34.406 -16.469 1 83.12 440 TYR A O 1
ATOM 3309 N N . GLU A 1 441 ? 19.031 -34.906 -15.125 1 80.56 441 GLU A N 1
ATOM 3310 C CA . GLU A 1 441 ? 20.016 -34.875 -16.203 1 80.56 441 GLU A CA 1
ATOM 3311 C C . GLU A 1 441 ? 19.859 -36.062 -17.141 1 80.56 441 GLU A C 1
ATOM 3313 O O . GLU A 1 441 ? 20.344 -36.031 -18.266 1 80.56 441 GLU A O 1
ATOM 3318 N N . LEU A 1 442 ? 19.25 -37.062 -16.578 1 84.38 442 LEU A N 1
ATOM 3319 C CA . LEU A 1 442 ? 18.922 -38.219 -17.422 1 84.38 442 LEU A CA 1
ATOM 3320 C C . LEU A 1 442 ? 17.734 -37.906 -18.328 1 84.38 442 LEU A C 1
ATOM 3322 O O . LEU A 1 442 ? 16.625 -37.688 -17.844 1 84.38 442 LEU A O 1
ATOM 3326 N N . GLU A 1 443 ? 17.906 -37.906 -19.547 1 80.81 443 GLU A N 1
ATOM 3327 C CA . GLU A 1 443 ? 16.922 -37.469 -20.531 1 80.81 443 GLU A CA 1
ATOM 3328 C C . GLU A 1 443 ? 15.625 -38.281 -20.406 1 80.81 443 GLU A C 1
ATOM 3330 O O . GLU A 1 443 ? 14.539 -37.75 -20.672 1 80.81 443 GLU A O 1
ATOM 3335 N N . ALA A 1 444 ? 15.773 -39.469 -19.938 1 85.62 444 ALA A N 1
ATOM 3336 C CA . ALA A 1 444 ? 14.625 -40.375 -19.859 1 85.62 444 ALA A CA 1
ATOM 3337 C C . ALA A 1 444 ? 13.727 -40 -18.688 1 85.62 444 ALA A C 1
ATOM 3339 O O . ALA A 1 444 ? 12.57 -40.438 -18.609 1 85.62 444 ALA A O 1
ATOM 3340 N N . VAL A 1 445 ? 14.219 -39.25 -17.766 1 87.12 445 VAL A N 1
ATOM 3341 C CA . VAL A 1 445 ? 13.477 -38.938 -16.547 1 87.12 445 VAL A CA 1
ATOM 3342 C C . VAL A 1 445 ? 12.531 -37.781 -16.797 1 87.12 445 VAL A C 1
ATOM 3344 O O . VAL A 1 445 ? 12.969 -36.688 -17.172 1 87.12 445 VAL A O 1
ATOM 3347 N N . VAL A 1 446 ? 11.25 -38 -16.562 1 83.88 446 VAL A N 1
ATOM 3348 C CA . VAL A 1 446 ? 10.211 -37 -16.703 1 83.88 446 VAL A CA 1
ATOM 3349 C C . VAL A 1 446 ? 9.977 -36.281 -15.375 1 83.88 446 VAL A C 1
ATOM 3351 O O . VAL A 1 446 ? 9.82 -35.062 -15.32 1 83.88 446 VAL A O 1
ATOM 3354 N N . GLU A 1 447 ? 9.922 -37.031 -14.32 1 87.5 447 GLU A N 1
ATOM 3355 C CA . GLU A 1 447 ? 9.727 -36.5 -12.961 1 87.5 447 GLU A CA 1
ATOM 3356 C C . GLU A 1 447 ? 10.594 -37.281 -11.961 1 87.5 447 GLU A C 1
ATOM 3358 O O . GLU A 1 447 ? 10.844 -38.469 -12.133 1 87.5 447 GLU A O 1
ATOM 3363 N N . ALA A 1 448 ? 11.078 -36.625 -11.031 1 87.44 448 ALA A N 1
ATOM 3364 C CA . ALA A 1 448 ? 11.867 -37.219 -9.969 1 87.44 448 ALA A CA 1
ATOM 3365 C C . ALA A 1 448 ? 11.5 -36.656 -8.609 1 87.44 448 ALA A C 1
ATOM 3367 O O . ALA A 1 448 ? 11.258 -35.438 -8.484 1 87.44 448 ALA A O 1
ATOM 3368 N N . ALA A 1 449 ? 11.32 -37.438 -7.664 1 88.69 449 ALA A N 1
ATOM 3369 C CA . ALA A 1 449 ? 11.148 -37.062 -6.27 1 88.69 449 ALA A CA 1
ATOM 3370 C C . ALA A 1 449 ? 12.062 -37.875 -5.352 1 88.69 449 ALA A C 1
ATOM 3372 O O . ALA A 1 449 ? 12.195 -39.094 -5.512 1 88.69 449 ALA A O 1
ATOM 3373 N N . VAL A 1 450 ? 12.758 -37.219 -4.484 1 88 450 VAL A N 1
ATOM 3374 C CA . VAL A 1 450 ? 13.711 -37.875 -3.584 1 88 450 VAL A CA 1
ATOM 3375 C C . VAL A 1 450 ? 13.266 -37.688 -2.137 1 88 450 VAL A C 1
ATOM 3377 O O . VAL A 1 450 ? 12.836 -36.594 -1.758 1 88 450 VAL A O 1
ATOM 3380 N N . LEU A 1 451 ? 13.234 -38.688 -1.435 1 88.06 451 LEU A N 1
ATOM 3381 C CA . LEU A 1 451 ? 12.891 -38.656 -0.018 1 88.06 451 LEU A CA 1
ATOM 3382 C C . LEU A 1 451 ? 13.875 -39.469 0.806 1 88.06 451 LEU A C 1
ATOM 3384 O O . LEU A 1 451 ? 14.578 -40.344 0.265 1 88.06 451 LEU A O 1
ATOM 3388 N N . GLY A 1 452 ? 13.93 -39.125 2.043 1 83.25 452 GLY A N 1
ATOM 3389 C CA . GLY A 1 452 ? 14.641 -39.969 2.982 1 83.25 452 GLY A CA 1
ATOM 3390 C C . GLY A 1 452 ? 13.789 -41.094 3.549 1 83.25 452 GLY A C 1
ATOM 3391 O O . GLY A 1 452 ? 12.641 -40.875 3.926 1 83.25 452 GLY A O 1
ATOM 3392 N N . VAL A 1 453 ? 14.32 -42.25 3.445 1 85.31 453 VAL A N 1
ATOM 3393 C CA . VAL A 1 453 ? 13.609 -43.406 4.027 1 85.31 453 VAL A CA 1
ATOM 3394 C C . VAL A 1 453 ? 14.484 -44.062 5.078 1 85.31 453 VAL A C 1
ATOM 3396 O O . VAL A 1 453 ? 15.711 -44.031 4.992 1 85.31 453 VAL A O 1
ATOM 3399 N N . PRO A 1 454 ? 13.797 -44.594 6.129 1 82.56 454 PRO A N 1
ATOM 3400 C CA . PRO A 1 454 ? 14.586 -45.312 7.145 1 82.56 454 PRO A CA 1
ATOM 3401 C C . PRO A 1 454 ? 15.406 -46.438 6.566 1 82.56 454 PRO A C 1
ATOM 3403 O O . PRO A 1 454 ? 14.938 -47.156 5.68 1 82.56 454 PRO A O 1
ATOM 3406 N N . ASP A 1 455 ? 16.578 -46.5 6.906 1 80.69 455 ASP A N 1
ATOM 3407 C CA . ASP A 1 455 ? 17.5 -47.531 6.473 1 80.69 455 ASP A CA 1
ATOM 3408 C C . ASP A 1 455 ? 18.312 -48.094 7.648 1 80.69 455 ASP A C 1
ATOM 3410 O O . ASP A 1 455 ? 18.812 -47.312 8.477 1 80.69 455 ASP A O 1
ATOM 3414 N N . SER A 1 456 ? 18.328 -49.406 7.859 1 77.25 456 SER A N 1
ATOM 3415 C CA . SER A 1 456 ? 18.969 -50.062 9 1 77.25 456 SER A CA 1
ATOM 3416 C C . SER A 1 456 ? 20.469 -49.75 9.031 1 77.25 456 SER A C 1
ATOM 3418 O O . SER A 1 456 ? 21.047 -49.562 10.102 1 77.25 456 SER A O 1
ATOM 3420 N N . ALA A 1 457 ? 21.047 -49.656 7.918 1 67.69 457 ALA A N 1
ATOM 3421 C CA . ALA A 1 457 ? 22.5 -49.469 7.832 1 67.69 457 ALA A CA 1
ATOM 3422 C C . ALA A 1 457 ? 22.875 -48 8 1 67.69 457 ALA A C 1
ATOM 3424 O O . ALA A 1 457 ? 23.828 -47.656 8.711 1 67.69 457 ALA A O 1
ATOM 3425 N N . ASP A 1 458 ? 22.156 -47.094 7.465 1 68.38 458 ASP A N 1
ATOM 3426 C CA . ASP A 1 458 ? 22.578 -45.688 7.355 1 68.38 458 ASP A CA 1
ATOM 3427 C C . ASP A 1 458 ? 21.656 -44.781 8.164 1 68.38 458 ASP A C 1
ATOM 3429 O O . ASP A 1 458 ? 21.859 -43.562 8.195 1 68.38 458 ASP A O 1
ATOM 3433 N N . GLY A 1 459 ? 20.609 -45.406 8.93 1 76.19 459 GLY A N 1
ATOM 3434 C CA . GLY A 1 459 ? 19.578 -44.594 9.562 1 76.19 459 GLY A CA 1
ATOM 3435 C C . GLY A 1 459 ? 18.516 -44.125 8.594 1 76.19 459 GLY A C 1
ATOM 3436 O O . GLY A 1 459 ? 17.359 -44.562 8.656 1 76.19 459 GLY A O 1
ATOM 3437 N N . MET A 1 460 ? 18.969 -43.219 7.719 1 83.44 460 MET A N 1
ATOM 3438 C CA . MET A 1 460 ? 18.141 -42.812 6.594 1 83.44 460 MET A CA 1
ATOM 3439 C C . MET A 1 460 ? 18.875 -43 5.273 1 83.44 460 MET A C 1
ATOM 3441 O O . MET A 1 460 ? 20.094 -42.875 5.207 1 83.44 460 MET A O 1
ATOM 3445 N N . ALA A 1 461 ? 18.156 -43.438 4.336 1 86.06 461 ALA A N 1
ATOM 3446 C CA . ALA A 1 461 ? 18.719 -43.594 2.996 1 86.06 461 ALA A CA 1
ATOM 3447 C C . ALA A 1 461 ? 17.922 -42.812 1.971 1 86.06 461 ALA A C 1
ATOM 3449 O O . ALA A 1 461 ? 16.75 -42.438 2.213 1 86.06 461 ALA A O 1
ATOM 3450 N N . VAL A 1 462 ? 18.562 -42.5 0.862 1 90 462 VAL A N 1
ATOM 3451 C CA . VAL A 1 462 ? 17.953 -41.75 -0.219 1 90 462 VAL A CA 1
ATOM 3452 C C . VAL A 1 462 ? 17.109 -42.656 -1.096 1 90 462 VAL A C 1
ATOM 3454 O O . VAL A 1 462 ? 17.609 -43.688 -1.587 1 90 462 VAL A O 1
ATOM 3457 N N . LYS A 1 463 ? 15.898 -42.344 -1.17 1 91.62 463 LYS A N 1
ATOM 3458 C CA . LYS A 1 463 ? 15.016 -43.062 -2.107 1 91.62 463 LYS A CA 1
ATOM 3459 C C . LYS A 1 463 ? 14.531 -42.094 -3.205 1 91.62 463 LYS A C 1
ATOM 3461 O O . LYS A 1 463 ? 14.102 -41 -2.924 1 91.62 463 LYS A O 1
ATOM 3466 N N . ALA A 1 464 ? 14.711 -42.594 -4.406 1 92.62 464 ALA A N 1
ATOM 3467 C CA . ALA A 1 464 ? 14.266 -41.812 -5.555 1 92.62 464 ALA A CA 1
ATOM 3468 C C . ALA A 1 464 ? 13.055 -42.469 -6.219 1 92.62 464 ALA A C 1
ATOM 3470 O O . ALA A 1 464 ? 13.031 -43.656 -6.457 1 92.62 464 ALA A O 1
ATOM 3471 N N . TYR A 1 465 ? 12.086 -41.688 -6.371 1 91.94 465 TYR A N 1
ATOM 3472 C CA . TYR A 1 465 ? 10.945 -42.031 -7.215 1 91.94 465 TYR A CA 1
ATOM 3473 C C . TYR A 1 465 ? 11.055 -41.375 -8.578 1 91.94 465 TYR A C 1
ATOM 3475 O O . TYR A 1 465 ? 11.242 -40.156 -8.672 1 91.94 465 TYR A O 1
ATOM 3483 N N . LEU A 1 466 ? 10.953 -42.156 -9.648 1 92.5 466 LEU A N 1
ATOM 3484 C CA . LEU A 1 466 ? 11.156 -41.625 -10.984 1 92.5 466 LEU A CA 1
ATOM 3485 C C . LEU A 1 466 ? 9.992 -41.969 -11.906 1 92.5 466 LEU A C 1
ATOM 3487 O O . LEU A 1 466 ? 9.367 -43.031 -11.75 1 92.5 466 LEU A O 1
ATOM 3491 N N . VAL A 1 467 ? 9.625 -41.031 -12.711 1 89.94 467 VAL A N 1
ATOM 3492 C CA . VAL A 1 467 ? 8.797 -41.281 -13.875 1 89.94 467 VAL A CA 1
ATOM 3493 C C . VAL A 1 467 ? 9.633 -41.188 -15.148 1 89.94 467 VAL A C 1
ATOM 3495 O O . VAL A 1 467 ? 10.305 -40.188 -15.375 1 89.94 467 VAL A O 1
ATOM 3498 N N . VAL A 1 468 ? 9.672 -42.25 -15.93 1 88.62 468 VAL A N 1
ATOM 3499 C CA . VAL A 1 468 ? 10.492 -42.312 -17.141 1 88.62 468 VAL A CA 1
ATOM 3500 C C . VAL A 1 468 ? 9.617 -42.156 -18.375 1 88.62 468 VAL A C 1
ATOM 3502 O O . VAL A 1 468 ? 8.438 -42.5 -18.359 1 88.62 468 VAL A O 1
ATOM 3505 N N . ARG A 1 469 ? 10.18 -41.438 -19.359 1 84.94 469 ARG A N 1
ATOM 3506 C CA . ARG A 1 469 ? 9.477 -41.25 -20.625 1 84.94 469 ARG A CA 1
ATOM 3507 C C . ARG A 1 469 ? 8.984 -42.562 -21.203 1 84.94 469 ARG A C 1
ATOM 3509 O O . ARG A 1 469 ? 9.695 -43.562 -21.156 1 84.94 469 ARG A O 1
ATOM 3516 N N . PRO A 1 470 ? 7.793 -42.469 -21.797 1 79.31 470 PRO A N 1
ATOM 3517 C CA . PRO A 1 470 ? 7.324 -43.719 -22.438 1 79.31 470 PRO A CA 1
ATOM 3518 C C . PRO A 1 470 ? 8.297 -44.219 -23.484 1 79.31 470 PRO A C 1
ATOM 3520 O O . PRO A 1 470 ? 8.758 -43.469 -24.344 1 79.31 470 PRO A O 1
ATOM 3523 N N . GLY A 1 471 ? 8.664 -45.406 -23.422 1 79.31 471 GLY A N 1
ATOM 3524 C CA . GLY A 1 471 ? 9.531 -46.031 -24.422 1 79.31 471 GLY A CA 1
ATOM 3525 C C . GLY A 1 471 ? 11 -46.031 -24.016 1 79.31 471 GLY A C 1
ATOM 3526 O O . GLY A 1 471 ? 11.812 -46.75 -24.594 1 79.31 471 GLY A O 1
ATOM 3527 N N . ALA A 1 472 ? 11.273 -45.156 -23.047 1 82.06 472 ALA A N 1
ATOM 3528 C CA . ALA A 1 472 ? 12.664 -45.094 -22.594 1 82.06 472 ALA A CA 1
ATOM 3529 C C . ALA A 1 472 ? 12.938 -46.156 -21.547 1 82.06 472 ALA A C 1
ATOM 3531 O O . ALA A 1 472 ? 12.031 -46.562 -20.812 1 82.06 472 ALA A O 1
ATOM 3532 N N . THR A 1 473 ? 14.062 -46.844 -21.672 1 82.38 473 THR A N 1
ATOM 3533 C CA . THR A 1 473 ? 14.477 -47.781 -20.641 1 82.38 473 THR A CA 1
ATOM 3534 C C . THR A 1 473 ? 15.578 -47.219 -19.766 1 82.38 473 THR A C 1
ATOM 3536 O O . THR A 1 473 ? 16.562 -46.688 -20.281 1 82.38 473 THR A O 1
ATOM 3539 N N . LEU A 1 474 ? 15.258 -47.156 -18.531 1 86.94 474 LEU A N 1
ATOM 3540 C CA . LEU A 1 474 ? 16.234 -46.688 -17.547 1 86.94 474 LEU A CA 1
ATOM 3541 C C . LEU A 1 474 ? 16.375 -47.688 -16.406 1 86.94 474 LEU A C 1
ATOM 3543 O O . LEU A 1 474 ? 15.406 -48 -15.711 1 86.94 474 LEU A O 1
ATOM 3547 N N . THR A 1 475 ? 17.547 -48.25 -16.281 1 89.06 475 THR A N 1
ATOM 3548 C CA . THR A 1 475 ? 17.781 -49.25 -15.227 1 89.06 475 THR A CA 1
ATOM 3549 C C . THR A 1 475 ? 18.266 -48.562 -13.945 1 89.06 475 THR A C 1
ATOM 3551 O O . THR A 1 475 ? 18.844 -47.469 -13.992 1 89.06 475 THR A O 1
ATOM 3554 N N . GLU A 1 476 ? 17.938 -49.219 -12.852 1 91.38 476 GLU A N 1
ATOM 3555 C CA . GLU A 1 476 ? 18.438 -48.719 -11.562 1 91.38 476 GLU A CA 1
ATOM 3556 C C . GLU A 1 476 ? 19.938 -48.531 -11.586 1 91.38 476 GLU A C 1
ATOM 3558 O O . GLU A 1 476 ? 20.453 -47.562 -11.031 1 91.38 476 GLU A O 1
ATOM 3563 N N . MET A 1 477 ? 20.578 -49.469 -12.234 1 89.88 477 MET A N 1
ATOM 3564 C CA . MET A 1 477 ? 22.047 -49.406 -12.312 1 89.88 477 MET A CA 1
ATOM 3565 C C . MET A 1 477 ? 22.5 -48.156 -13.062 1 89.88 477 MET A C 1
ATOM 3567 O O . MET A 1 477 ? 23.422 -47.5 -12.625 1 89.88 477 MET A O 1
ATOM 3571 N N . ALA A 1 478 ? 21.828 -47.906 -14.141 1 91.19 478 ALA A N 1
ATOM 3572 C CA . ALA A 1 478 ? 22.172 -46.719 -14.93 1 91.19 478 ALA A CA 1
ATOM 3573 C C . ALA A 1 478 ? 21.922 -45.438 -14.133 1 91.19 478 ALA A C 1
ATOM 3575 O O . ALA A 1 478 ? 22.703 -44.5 -14.219 1 91.19 478 ALA A O 1
ATOM 3576 N N . ILE A 1 479 ? 20.875 -45.469 -13.383 1 93.38 479 ILE A N 1
ATOM 3577 C CA . ILE A 1 479 ? 20.516 -44.312 -12.57 1 93.38 479 ILE A CA 1
ATOM 3578 C C . ILE A 1 479 ? 21.578 -44.094 -11.5 1 93.38 479 ILE A C 1
ATOM 3580 O O . ILE A 1 479 ? 22.062 -42.969 -11.336 1 93.38 479 ILE A O 1
ATOM 3584 N N . ARG A 1 480 ? 21.922 -45.125 -10.828 1 92.19 480 ARG A N 1
ATOM 3585 C CA . ARG A 1 480 ? 22.906 -45 -9.75 1 92.19 480 ARG A CA 1
ATOM 3586 C C . ARG A 1 480 ? 24.281 -44.594 -10.305 1 92.19 480 ARG A C 1
ATOM 3588 O O . ARG A 1 480 ? 25 -43.812 -9.68 1 92.19 480 ARG A O 1
ATOM 3595 N N . GLN A 1 481 ? 24.594 -45.219 -11.438 1 90.44 481 GLN A N 1
ATOM 3596 C CA . GLN A 1 481 ? 25.859 -44.875 -12.07 1 90.44 481 GLN A CA 1
ATOM 3597 C C . GLN A 1 481 ? 25.906 -43.375 -12.422 1 90.44 481 GLN A C 1
ATOM 3599 O O . GLN A 1 481 ? 26.922 -42.719 -12.18 1 90.44 481 GLN A O 1
ATOM 3604 N N . HIS A 1 482 ? 24.891 -42.938 -12.945 1 91.56 482 HIS A N 1
ATOM 3605 C CA . HIS A 1 482 ? 24.812 -41.5 -13.258 1 91.56 482 HIS A CA 1
ATOM 3606 C C . HIS A 1 482 ? 24.953 -40.656 -12.008 1 91.56 482 HIS A C 1
ATOM 3608 O O . HIS A 1 482 ? 25.734 -39.688 -11.992 1 91.56 482 HIS A O 1
ATOM 3614 N N . CYS A 1 483 ? 24.25 -41.031 -10.969 1 91.81 483 CYS A N 1
ATOM 3615 C CA . CYS A 1 483 ? 24.266 -40.281 -9.727 1 91.81 483 CYS A CA 1
ATOM 3616 C C . CYS A 1 483 ? 25.641 -40.312 -9.07 1 91.81 483 CYS A C 1
ATOM 3618 O O . CYS A 1 483 ? 26.094 -39.344 -8.492 1 91.81 483 CYS A O 1
ATOM 3620 N N . ARG A 1 484 ? 26.312 -41.438 -9.188 1 87.62 484 ARG A N 1
ATOM 3621 C CA . ARG A 1 484 ? 27.625 -41.594 -8.594 1 87.62 484 ARG A CA 1
ATOM 3622 C C . ARG A 1 484 ? 28.641 -40.656 -9.242 1 87.62 484 ARG A C 1
ATOM 3624 O O . ARG A 1 484 ? 29.562 -40.188 -8.578 1 87.62 484 ARG A O 1
ATOM 3631 N N . GLY A 1 485 ? 28.391 -40.344 -10.422 1 85.62 485 GLY A N 1
ATOM 3632 C CA . GLY A 1 485 ? 29.266 -39.438 -11.141 1 85.62 485 GLY A CA 1
ATOM 3633 C C . GLY A 1 485 ? 29 -37.969 -10.836 1 85.62 485 GLY A C 1
ATOM 3634 O O . GLY A 1 485 ? 29.844 -37.125 -11.094 1 85.62 485 GLY A O 1
ATOM 3635 N N . ARG A 1 486 ? 27.875 -37.688 -10.242 1 84.12 486 ARG A N 1
ATOM 3636 C CA . ARG A 1 486 ? 27.438 -36.312 -10.094 1 84.12 486 ARG A CA 1
ATOM 3637 C C . ARG A 1 486 ? 27.344 -35.906 -8.617 1 84.12 486 ARG A C 1
ATOM 3639 O O . ARG A 1 486 ? 27.438 -34.75 -8.281 1 84.12 486 ARG A O 1
ATOM 3646 N N . LEU A 1 487 ? 27.141 -37 -7.77 1 86.81 487 LEU A N 1
ATOM 3647 C CA . LEU A 1 487 ? 26.781 -36.719 -6.379 1 86.81 487 LEU A CA 1
ATOM 3648 C C . LEU A 1 487 ? 27.766 -37.406 -5.434 1 86.81 487 LEU A C 1
ATOM 3650 O O . LEU A 1 487 ? 28.422 -38.375 -5.809 1 86.81 487 LEU A O 1
ATOM 3654 N N . GLU A 1 488 ? 27.875 -36.844 -4.273 1 80.81 488 GLU A N 1
ATOM 3655 C CA . GLU A 1 488 ? 28.594 -37.562 -3.217 1 80.81 488 GLU A CA 1
ATOM 3656 C C . GLU A 1 488 ? 27.922 -38.875 -2.898 1 80.81 488 GLU A C 1
ATOM 3658 O O . GLU A 1 488 ? 26.719 -39.031 -3.102 1 80.81 488 GLU A O 1
ATOM 3663 N N . SER A 1 489 ? 28.719 -39.812 -2.428 1 81.56 489 SER A N 1
ATOM 3664 C CA . SER A 1 489 ? 28.297 -41.188 -2.236 1 81.56 489 SER A CA 1
ATOM 3665 C C . SER A 1 489 ? 27.031 -41.25 -1.377 1 81.56 489 SER A C 1
ATOM 3667 O O . SER A 1 489 ? 26.141 -42.094 -1.639 1 81.56 489 SER A O 1
ATOM 3669 N N . HIS A 1 490 ? 26.938 -40.406 -0.349 1 80.5 490 HIS A N 1
ATOM 3670 C CA . HIS A 1 490 ? 25.812 -40.5 0.576 1 80.5 490 HIS A CA 1
ATOM 3671 C C . HIS A 1 490 ? 24.531 -39.938 -0.057 1 80.5 490 HIS A C 1
ATOM 3673 O O . HIS A 1 490 ? 23.438 -40.156 0.457 1 80.5 490 HIS A O 1
ATOM 3679 N N . LEU A 1 491 ? 24.641 -39.281 -1.226 1 85.62 491 LEU A N 1
ATOM 3680 C CA . LEU A 1 491 ? 23.5 -38.688 -1.902 1 85.62 491 LEU A CA 1
ATOM 3681 C C . LEU A 1 491 ? 22.953 -39.594 -2.982 1 85.62 491 LEU A C 1
ATOM 3683 O O . LEU A 1 491 ? 21.859 -39.375 -3.508 1 85.62 491 LEU A O 1
ATOM 3687 N N . VAL A 1 492 ? 23.719 -40.625 -3.316 1 89.94 492 VAL A N 1
ATOM 3688 C CA . VAL A 1 492 ? 23.312 -41.562 -4.363 1 89.94 492 VAL A CA 1
ATOM 3689 C C . VAL A 1 492 ? 22.125 -42.406 -3.875 1 89.94 492 VAL A C 1
ATOM 3691 O O . VAL A 1 492 ? 22.188 -43 -2.811 1 89.94 492 VAL A O 1
ATOM 3694 N N . PRO A 1 493 ? 21.047 -42.406 -4.633 1 92.88 493 PRO A N 1
ATOM 3695 C CA . PRO A 1 493 ? 19.844 -43.125 -4.176 1 92.88 493 PRO A CA 1
ATOM 3696 C C . PRO A 1 493 ? 20.109 -44.594 -3.922 1 92.88 493 PRO A C 1
ATOM 3698 O O . PRO A 1 493 ? 20.531 -45.312 -4.828 1 92.88 493 PRO A O 1
ATOM 3701 N N . LYS A 1 494 ? 19.844 -44.938 -2.74 1 89.06 494 LYS A N 1
ATOM 3702 C CA . LYS A 1 494 ? 19.922 -46.344 -2.387 1 89.06 494 LYS A CA 1
ATOM 3703 C C . LYS A 1 494 ? 18.734 -47.125 -2.928 1 89.06 494 LYS A C 1
ATOM 3705 O O . LYS A 1 494 ? 18.859 -48.25 -3.367 1 89.06 494 LYS A O 1
ATOM 3710 N N . PHE A 1 495 ? 17.641 -46.5 -2.838 1 92 495 PHE A N 1
ATOM 3711 C CA . PHE A 1 495 ? 16.406 -47.062 -3.342 1 92 495 PHE A CA 1
ATOM 3712 C C . PHE A 1 495 ? 15.867 -46.281 -4.52 1 92 495 PHE A C 1
ATOM 3714 O O . PHE A 1 495 ? 15.922 -45.031 -4.516 1 92 495 PHE A O 1
ATOM 3721 N N . ILE A 1 496 ? 15.539 -47 -5.555 1 93.75 496 ILE A N 1
ATOM 3722 C CA . ILE A 1 496 ? 14.977 -46.344 -6.742 1 93.75 496 ILE A CA 1
ATOM 3723 C C . ILE A 1 496 ? 13.664 -47.062 -7.121 1 93.75 496 ILE A C 1
ATOM 3725 O O . ILE A 1 496 ? 13.602 -48.281 -7.168 1 93.75 496 ILE A O 1
ATOM 3729 N N . GLU A 1 497 ? 12.719 -46.281 -7.234 1 92.62 497 GLU A N 1
ATOM 3730 C CA . GLU A 1 497 ? 11.422 -46.812 -7.656 1 92.62 497 GLU A CA 1
ATOM 3731 C C . GLU A 1 497 ? 10.898 -46.062 -8.875 1 92.62 497 GLU A C 1
ATOM 3733 O O . GLU A 1 497 ? 10.758 -44.812 -8.836 1 92.62 497 GLU A O 1
ATOM 3738 N N . ILE A 1 498 ? 10.688 -46.75 -9.961 1 91.62 498 ILE A N 1
ATOM 3739 C CA . ILE A 1 498 ? 10.133 -46.156 -11.172 1 91.62 498 ILE A CA 1
ATOM 3740 C C . ILE A 1 498 ? 8.617 -46.344 -11.188 1 91.62 498 ILE A C 1
ATOM 3742 O O . ILE A 1 498 ? 8.117 -47.469 -11.016 1 91.62 498 ILE A O 1
ATOM 3746 N N . ARG A 1 499 ? 7.953 -45.25 -11.297 1 89.5 499 ARG A N 1
ATOM 3747 C CA . ARG A 1 499 ? 6.492 -45.25 -11.32 1 89.5 499 ARG A CA 1
ATOM 3748 C C . ARG A 1 499 ? 5.969 -44.625 -12.617 1 89.5 499 ARG A C 1
ATOM 3750 O O . ARG A 1 499 ? 6.719 -43.969 -13.344 1 89.5 499 ARG A O 1
ATOM 3757 N N . ASP A 1 500 ? 4.711 -44.969 -12.891 1 88.31 500 ASP A N 1
ATOM 3758 C CA . ASP A 1 500 ? 4.074 -44.375 -14.055 1 88.31 500 ASP A CA 1
ATOM 3759 C C . ASP A 1 500 ? 3.789 -42.875 -13.828 1 88.31 500 ASP A C 1
ATOM 3761 O O . ASP A 1 500 ? 3.855 -42.062 -14.758 1 88.31 500 ASP A O 1
ATOM 3765 N N . GLU A 1 501 ? 3.455 -42.594 -12.625 1 87.19 501 GLU A N 1
ATOM 3766 C CA . GLU A 1 501 ? 3.174 -41.219 -12.25 1 87.19 501 GLU A CA 1
ATOM 3767 C C . GLU A 1 501 ? 3.48 -41 -10.773 1 87.19 501 GLU A C 1
ATOM 3769 O O . GLU A 1 501 ? 3.475 -41.906 -9.969 1 87.19 501 GLU A O 1
ATOM 3774 N N . LEU A 1 502 ? 3.906 -39.781 -10.406 1 87.31 502 LEU A N 1
ATOM 3775 C CA . LEU A 1 502 ? 4.078 -39.406 -9.016 1 87.31 502 LEU A CA 1
ATOM 3776 C C . LEU A 1 502 ? 2.861 -38.625 -8.516 1 87.31 502 LEU A C 1
ATOM 3778 O O . LEU A 1 502 ? 2.234 -37.875 -9.281 1 87.31 502 LEU A O 1
ATOM 3782 N N . PRO A 1 503 ? 2.488 -38.906 -7.262 1 82.94 503 PRO A N 1
ATOM 3783 C CA . PRO A 1 503 ? 1.346 -38.156 -6.727 1 82.94 503 PRO A CA 1
ATOM 3784 C C . PRO A 1 503 ? 1.573 -36.656 -6.723 1 82.94 503 PRO A C 1
ATOM 3786 O O . PRO A 1 503 ? 2.652 -36.188 -6.352 1 82.94 503 PRO A O 1
ATOM 3789 N N . LYS A 1 504 ? 0.601 -35.969 -7.215 1 79.31 504 LYS A N 1
ATOM 3790 C CA . LYS A 1 504 ? 0.734 -34.5 -7.328 1 79.31 504 LYS A CA 1
ATOM 3791 C C . LYS A 1 504 ? -0.435 -33.781 -6.656 1 79.31 504 LYS A C 1
ATOM 3793 O O . LYS A 1 504 ? -1.521 -34.344 -6.523 1 79.31 504 LYS A O 1
ATOM 3798 N N . THR A 1 505 ? -0.055 -32.656 -6.168 1 70.56 505 THR A N 1
ATOM 3799 C CA . THR A 1 505 ? -1.11 -31.75 -5.699 1 70.56 505 THR A CA 1
ATOM 3800 C C . THR A 1 505 ? -1.898 -31.188 -6.875 1 70.56 505 THR A C 1
ATOM 3802 O O . THR A 1 505 ? -1.542 -31.406 -8.031 1 70.56 505 THR A O 1
ATOM 3805 N N . GLU A 1 506 ? -2.959 -30.469 -6.492 1 62.69 506 GLU A N 1
ATOM 3806 C CA . GLU A 1 506 ? -3.785 -29.828 -7.516 1 62.69 506 GLU A CA 1
ATOM 3807 C C . GLU A 1 506 ? -3.002 -28.766 -8.273 1 62.69 506 GLU A C 1
ATOM 3809 O O . GLU A 1 506 ? -3.311 -28.453 -9.43 1 62.69 506 GLU A O 1
ATOM 3814 N N . SER A 1 507 ? -1.959 -28.359 -7.66 1 59.09 507 SER A N 1
ATOM 3815 C CA . SER A 1 507 ? -1.14 -27.328 -8.297 1 59.09 507 SER A CA 1
ATOM 3816 C C . SER A 1 507 ? -0.02 -27.953 -9.125 1 59.09 507 SER A C 1
ATOM 3818 O O . SER A 1 507 ? 0.751 -27.234 -9.773 1 59.09 507 SER A O 1
ATOM 3820 N N . GLY A 1 508 ? 0.021 -29.281 -9.148 1 64.5 508 GLY A N 1
ATOM 3821 C CA . GLY A 1 508 ? 1.018 -29.969 -9.953 1 64.5 508 GLY A CA 1
ATOM 3822 C C . GLY A 1 508 ? 2.299 -30.266 -9.195 1 64.5 508 GLY A C 1
ATOM 3823 O O . GLY A 1 508 ? 3.258 -30.797 -9.766 1 64.5 508 GLY A O 1
ATOM 3824 N N . LYS A 1 509 ? 2.281 -29.984 -7.926 1 72.19 509 LYS A N 1
ATOM 3825 C CA . LYS A 1 509 ? 3.459 -30.25 -7.105 1 72.19 509 LYS A CA 1
ATOM 3826 C C . LYS A 1 509 ? 3.479 -31.703 -6.645 1 72.19 509 LYS A C 1
ATOM 3828 O O . LYS A 1 509 ? 2.436 -32.281 -6.312 1 72.19 509 LYS A O 1
ATOM 3833 N N . ILE A 1 510 ? 4.637 -32.25 -6.605 1 75 510 ILE A N 1
ATOM 3834 C CA . ILE A 1 510 ? 4.77 -33.625 -6.137 1 75 510 ILE A CA 1
ATOM 3835 C C . ILE A 1 510 ? 4.449 -33.719 -4.648 1 75 510 ILE A C 1
ATOM 3837 O O . ILE A 1 510 ? 4.961 -32.906 -3.855 1 75 510 ILE A O 1
ATOM 3841 N N . LYS A 1 511 ? 3.504 -34.625 -4.258 1 76.44 511 LYS A N 1
ATOM 3842 C CA . LYS A 1 511 ? 3.139 -34.844 -2.863 1 76.44 511 LYS A CA 1
ATOM 3843 C C . LYS A 1 511 ? 4.172 -35.719 -2.162 1 76.44 511 LYS A C 1
ATOM 3845 O O . LYS A 1 511 ? 3.994 -36.938 -2.064 1 76.44 511 LYS A O 1
ATOM 3850 N N . ARG A 1 512 ? 5.109 -35.125 -1.598 1 77.56 512 ARG A N 1
ATOM 3851 C CA . ARG A 1 512 ? 6.211 -35.875 -0.999 1 77.56 512 ARG A CA 1
ATOM 3852 C C . ARG A 1 512 ? 5.75 -36.625 0.241 1 77.56 512 ARG A C 1
ATOM 3854 O O . ARG A 1 512 ? 6.234 -37.719 0.519 1 77.56 512 ARG A O 1
ATOM 3861 N N . ALA A 1 513 ? 4.801 -36.031 0.864 1 72.94 513 ALA A N 1
ATOM 3862 C CA . ALA A 1 513 ? 4.293 -36.688 2.068 1 72.94 513 ALA A CA 1
ATOM 3863 C C . ALA A 1 513 ? 3.652 -38.031 1.738 1 72.94 513 ALA A C 1
ATOM 3865 O O . ALA A 1 513 ? 3.812 -39 2.482 1 72.94 513 ALA A O 1
ATOM 3866 N N . MET A 1 514 ? 2.986 -38 0.663 1 74.56 514 MET A N 1
ATOM 3867 C CA . MET A 1 514 ? 2.342 -39.25 0.237 1 74.56 514 MET A CA 1
ATOM 3868 C C . MET A 1 514 ? 3.379 -40.281 -0.153 1 74.56 514 MET A C 1
ATOM 3870 O O . MET A 1 514 ? 3.186 -41.5 0.093 1 74.56 514 MET A O 1
ATOM 3874 N N . LEU A 1 515 ? 4.461 -39.812 -0.745 1 79 515 LEU A N 1
ATOM 3875 C CA . LEU A 1 515 ? 5.539 -40.719 -1.132 1 79 515 LEU A CA 1
ATOM 3876 C C . LEU A 1 515 ? 6.25 -41.281 0.098 1 79 515 LEU A C 1
ATOM 3878 O O . LEU A 1 515 ? 6.645 -42.469 0.118 1 79 515 LEU A O 1
ATOM 3882 N N . ALA A 1 516 ? 6.301 -40.469 1.125 1 74.25 516 ALA A N 1
ATOM 3883 C CA . ALA A 1 516 ? 6.969 -40.844 2.361 1 74.25 516 ALA A CA 1
ATOM 3884 C C . ALA A 1 516 ? 6.184 -41.938 3.084 1 74.25 516 ALA A C 1
ATOM 3886 O O . ALA A 1 516 ? 6.77 -42.812 3.732 1 74.25 516 ALA A O 1
ATOM 3887 N N . GLU A 1 517 ? 4.859 -41.812 2.906 1 71 517 GLU A N 1
ATOM 3888 C CA . GLU A 1 517 ? 4.004 -42.781 3.553 1 71 517 GLU A CA 1
ATOM 3889 C C . GLU A 1 517 ? 4.156 -44.156 2.898 1 71 517 GLU A C 1
ATOM 3891 O O . GLU A 1 517 ? 3.994 -45.188 3.555 1 71 517 GLU A O 1
ATOM 3896 N N . THR A 1 518 ? 4.438 -44.125 1.643 1 63.25 518 THR A N 1
ATOM 3897 C CA . THR A 1 518 ? 4.496 -45.375 0.9 1 63.25 518 THR A CA 1
ATOM 3898 C C . THR A 1 518 ? 5.938 -45.844 0.761 1 63.25 518 THR A C 1
ATOM 3900 O O . THR A 1 518 ? 6.199 -46.875 0.137 1 63.25 518 THR A O 1
ATOM 3903 N N . ALA A 1 519 ? 6.762 -45.156 1.414 1 69.75 519 ALA A N 1
ATOM 3904 C CA . ALA A 1 519 ? 8.18 -45.469 1.25 1 69.75 519 ALA A CA 1
ATOM 3905 C C . ALA A 1 519 ? 8.586 -46.656 2.129 1 69.75 519 ALA A C 1
ATOM 3907 O O . ALA A 1 519 ? 8.078 -46.812 3.24 1 69.75 519 ALA A O 1
ATOM 3908 N N . MET B 1 1 ? 3.689 3.789 -11.266 1 81.5 1 MET B N 1
ATOM 3909 C CA . MET B 1 1 ? 3.191 3.893 -9.891 1 81.5 1 MET B CA 1
ATOM 3910 C C . MET B 1 1 ? 4.344 4.051 -8.906 1 81.5 1 MET B C 1
ATOM 3912 O O . MET B 1 1 ? 5.254 3.225 -8.875 1 81.5 1 MET B O 1
ATOM 3916 N N . ALA B 1 2 ? 4.328 5.133 -8.125 1 90.31 2 ALA B N 1
ATOM 3917 C CA . ALA B 1 2 ? 5.363 5.379 -7.129 1 90.31 2 ALA B CA 1
ATOM 3918 C C . ALA B 1 2 ? 5.125 4.547 -5.871 1 90.31 2 ALA B C 1
ATOM 3920 O O . ALA B 1 2 ? 3.99 4.434 -5.402 1 90.31 2 ALA B O 1
ATOM 3921 N N . HIS B 1 3 ? 6.117 3.893 -5.41 1 94.81 3 HIS B N 1
ATOM 3922 C CA . HIS B 1 3 ? 6.051 3.148 -4.156 1 94.81 3 HIS B CA 1
ATOM 3923 C C . HIS B 1 3 ? 6.867 3.834 -3.064 1 94.81 3 HIS B C 1
ATOM 3925 O O . HIS B 1 3 ? 6.703 3.535 -1.88 1 94.81 3 HIS B O 1
ATOM 3931 N N . LEU B 1 4 ? 7.816 4.656 -3.518 1 98 4 LEU B N 1
ATOM 3932 C CA . LEU B 1 4 ? 8.648 5.418 -2.59 1 98 4 LEU B CA 1
ATOM 3933 C C . LEU B 1 4 ? 8.383 6.914 -2.727 1 98 4 LEU B C 1
ATOM 3935 O O . LEU B 1 4 ? 8.172 7.41 -3.836 1 98 4 LEU B O 1
ATOM 3939 N N . LEU B 1 5 ? 8.453 7.578 -1.664 1 98 5 LEU B N 1
ATOM 3940 C CA . LEU B 1 5 ? 8.047 8.977 -1.599 1 98 5 LEU B CA 1
ATOM 3941 C C . LEU B 1 5 ? 8.891 9.828 -2.539 1 98 5 LEU B C 1
ATOM 3943 O O . LEU B 1 5 ? 8.367 10.711 -3.229 1 98 5 LEU B O 1
ATOM 3947 N N . HIS B 1 6 ? 10.227 9.586 -2.6 1 98.31 6 HIS B N 1
ATOM 3948 C CA . HIS B 1 6 ? 11.109 10.422 -3.402 1 98.31 6 HIS B CA 1
ATOM 3949 C C . HIS B 1 6 ? 10.859 10.219 -4.891 1 98.31 6 HIS B C 1
ATOM 3951 O O . HIS B 1 6 ? 11.273 11.039 -5.711 1 98.31 6 HIS B O 1
ATOM 3957 N N . GLN B 1 7 ? 10.18 9.102 -5.258 1 98.12 7 GLN B N 1
ATOM 3958 C CA . GLN B 1 7 ? 9.844 8.859 -6.66 1 98.12 7 GLN B CA 1
ATOM 3959 C C . GLN B 1 7 ? 8.836 9.891 -7.164 1 98.12 7 GLN B C 1
ATOM 3961 O O . GLN B 1 7 ? 8.773 10.172 -8.367 1 98.12 7 GLN B O 1
ATOM 3966 N N . PHE B 1 8 ? 8.008 10.5 -6.227 1 98.44 8 PHE B N 1
ATOM 3967 C CA . PHE B 1 8 ? 7.086 11.562 -6.621 1 98.44 8 PHE B CA 1
ATOM 3968 C C . PHE B 1 8 ? 7.824 12.68 -7.344 1 98.44 8 PHE B C 1
ATOM 3970 O O . PHE B 1 8 ? 7.438 13.086 -8.438 1 98.44 8 PHE B O 1
ATOM 3977 N N . LEU B 1 9 ? 8.914 13.117 -6.715 1 98.62 9 LEU B N 1
ATOM 3978 C CA . LEU B 1 9 ? 9.672 14.242 -7.266 1 98.62 9 LEU B CA 1
ATOM 3979 C C . LEU B 1 9 ? 10.375 13.836 -8.555 1 98.62 9 LEU B C 1
ATOM 3981 O O . LEU B 1 9 ? 10.281 14.539 -9.562 1 98.62 9 LEU B O 1
ATOM 3985 N N . SER B 1 10 ? 11.07 12.695 -8.531 1 97.75 10 SER B N 1
ATOM 3986 C CA . SER B 1 10 ? 11.844 12.266 -9.695 1 97.75 10 SER B CA 1
ATOM 3987 C C . SER B 1 10 ? 10.945 12.047 -10.906 1 97.75 10 SER B C 1
ATOM 3989 O O . SER B 1 10 ? 11.305 12.422 -12.023 1 97.75 10 SER B O 1
ATOM 3991 N N . GLU B 1 11 ? 9.805 11.422 -10.68 1 97.81 11 GLU B N 1
ATOM 3992 C CA . GLU B 1 11 ? 8.883 11.148 -11.781 1 97.81 11 GLU B CA 1
ATOM 3993 C C . GLU B 1 11 ? 8.289 12.445 -12.336 1 97.81 11 GLU B C 1
ATOM 3995 O O . GLU B 1 11 ? 8.156 12.602 -13.547 1 97.81 11 GLU B O 1
ATOM 4000 N N . THR B 1 12 ? 7.887 13.352 -11.477 1 98.44 12 THR B N 1
ATOM 4001 C CA . THR B 1 12 ? 7.328 14.625 -11.922 1 98.44 12 THR B CA 1
ATOM 4002 C C . THR B 1 12 ? 8.391 15.461 -12.633 1 98.44 12 THR B C 1
ATOM 4004 O O . THR B 1 12 ? 8.094 16.125 -13.633 1 98.44 12 THR B O 1
ATOM 4007 N N . ALA B 1 13 ? 9.625 15.469 -12.086 1 98.06 13 ALA B N 1
ATOM 4008 C CA . ALA B 1 13 ? 10.727 16.188 -12.727 1 98.06 13 ALA B CA 1
ATOM 4009 C C . ALA B 1 13 ? 10.961 15.672 -14.148 1 98.06 13 ALA B C 1
ATOM 4011 O O . ALA B 1 13 ? 11.32 16.438 -15.039 1 98.06 13 ALA B O 1
ATOM 4012 N N . ALA B 1 14 ? 10.742 14.398 -14.359 1 97.06 14 ALA B N 1
ATOM 4013 C CA . ALA B 1 14 ? 10.891 13.812 -15.688 1 97.06 14 ALA B CA 1
ATOM 4014 C C . ALA B 1 14 ? 9.742 14.234 -16.609 1 97.06 14 ALA B C 1
ATOM 4016 O O . ALA B 1 14 ? 9.961 14.516 -17.781 1 97.06 14 ALA B O 1
ATOM 4017 N N . ARG B 1 15 ? 8.555 14.32 -16.062 1 97 15 ARG B N 1
ATOM 4018 C CA . ARG B 1 15 ? 7.355 14.609 -16.844 1 97 15 ARG B CA 1
ATOM 4019 C C . ARG B 1 15 ? 7.227 16.094 -17.125 1 97 15 ARG B C 1
ATOM 4021 O O . ARG B 1 15 ? 6.75 16.5 -18.188 1 97 15 ARG B O 1
ATOM 4028 N N . ARG B 1 16 ? 7.613 16.891 -16.094 1 97.44 16 ARG B N 1
ATOM 4029 C CA . ARG B 1 16 ? 7.441 18.328 -16.156 1 97.44 16 ARG B CA 1
ATOM 4030 C C . ARG B 1 16 ? 8.688 19.062 -15.664 1 97.44 16 ARG B C 1
ATOM 4032 O O . ARG B 1 16 ? 8.617 19.875 -14.742 1 97.44 16 ARG B O 1
ATOM 4039 N N . PRO B 1 17 ? 9.766 18.891 -16.359 1 97.5 17 PRO B N 1
ATOM 4040 C CA . PRO B 1 17 ? 11.055 19.375 -15.859 1 97.5 17 PRO B CA 1
ATOM 4041 C C . PRO B 1 17 ? 11.094 20.891 -15.695 1 97.5 17 PRO B C 1
ATOM 4043 O O . PRO B 1 17 ? 11.695 21.406 -14.75 1 97.5 17 PRO B O 1
ATOM 4046 N N . HIS B 1 18 ? 10.367 21.703 -16.516 1 98.12 18 HIS B N 1
ATOM 4047 C CA . HIS B 1 18 ? 10.547 23.141 -16.562 1 98.12 18 HIS B CA 1
ATOM 4048 C C . HIS B 1 18 ? 9.445 23.859 -15.789 1 98.12 18 HIS B C 1
ATOM 4050 O O . HIS B 1 18 ? 9.469 25.078 -15.648 1 98.12 18 HIS B O 1
ATOM 4056 N N . HIS B 1 19 ? 8.5 23.094 -15.281 1 98.62 19 HIS B N 1
ATOM 4057 C CA . HIS B 1 19 ? 7.434 23.688 -14.484 1 98.62 19 HIS B CA 1
ATOM 4058 C C . HIS B 1 19 ? 7.949 24.094 -13.109 1 98.62 19 HIS B C 1
ATOM 4060 O O . HIS B 1 19 ? 8.781 23.406 -12.516 1 98.62 19 HIS B O 1
ATOM 4066 N N . THR B 1 20 ? 7.461 25.266 -12.586 1 98.81 20 THR B N 1
ATOM 4067 C CA . THR B 1 20 ? 7.875 25.766 -11.273 1 98.81 20 THR B CA 1
ATOM 4068 C C . THR B 1 20 ? 7.371 24.828 -10.172 1 98.81 20 THR B C 1
ATOM 4070 O O . THR B 1 20 ? 6.168 24.578 -10.07 1 98.81 20 THR B O 1
ATOM 4073 N N . ALA B 1 21 ? 8.273 24.328 -9.391 1 98.88 21 ALA B N 1
ATOM 4074 C CA . ALA B 1 21 ? 7.906 23.453 -8.281 1 98.88 21 ALA B CA 1
ATOM 4075 C C . ALA B 1 21 ? 7.629 24.25 -7.012 1 98.88 21 ALA B C 1
ATOM 4077 O O . ALA B 1 21 ? 6.613 24.047 -6.348 1 98.88 21 ALA B O 1
ATOM 4078 N N . LEU B 1 22 ? 8.555 25.156 -6.75 1 98.88 22 LEU B N 1
ATOM 4079 C CA . LEU B 1 22 ? 8.484 25.938 -5.516 1 98.88 22 LEU B CA 1
ATOM 4080 C C . LEU B 1 22 ? 8.758 27.406 -5.777 1 98.88 22 LEU B C 1
ATOM 4082 O O . LEU B 1 22 ? 9.586 27.75 -6.621 1 98.88 22 LEU B O 1
ATOM 4086 N N . ILE B 1 23 ? 8.086 28.219 -5.055 1 98.69 23 ILE B N 1
ATOM 4087 C CA . ILE B 1 23 ? 8.398 29.641 -4.941 1 98.69 23 ILE B CA 1
ATOM 4088 C C . ILE B 1 23 ? 8.625 30 -3.479 1 98.69 23 ILE B C 1
ATOM 4090 O O . ILE B 1 23 ? 7.789 29.703 -2.621 1 98.69 23 ILE B O 1
ATOM 4094 N N . ALA B 1 24 ? 9.727 30.562 -3.111 1 96.81 24 ALA B N 1
ATOM 4095 C CA . ALA B 1 24 ? 10.055 31.062 -1.778 1 96.81 24 ALA B CA 1
ATOM 4096 C C . ALA B 1 24 ? 10.586 32.5 -1.843 1 96.81 24 ALA B C 1
ATOM 4098 O O . ALA B 1 24 ? 11.773 32.719 -2.104 1 96.81 24 ALA B O 1
ATOM 4099 N N . GLY B 1 25 ? 9.758 33.438 -1.468 1 92.62 25 GLY B N 1
ATOM 4100 C CA . GLY B 1 25 ? 10.133 34.812 -1.664 1 92.62 25 GLY B CA 1
ATOM 4101 C C . GLY B 1 25 ? 10.375 35.156 -3.119 1 92.62 25 GLY B C 1
ATOM 4102 O O . GLY B 1 25 ? 9.484 35 -3.959 1 92.62 25 GLY B O 1
ATOM 4103 N N . GLU B 1 26 ? 11.602 35.562 -3.404 1 92.81 26 GLU B N 1
ATOM 4104 C CA . GLU B 1 26 ? 11.945 35.938 -4.773 1 92.81 26 GLU B CA 1
ATOM 4105 C C . GLU B 1 26 ? 12.594 34.781 -5.52 1 92.81 26 GLU B C 1
ATOM 4107 O O . GLU B 1 26 ? 12.852 34.875 -6.723 1 92.81 26 GLU B O 1
ATOM 4112 N N . ASN B 1 27 ? 12.766 33.75 -4.855 1 95.75 27 ASN B N 1
ATOM 4113 C CA . ASN B 1 27 ? 13.406 32.594 -5.465 1 95.75 27 ASN B CA 1
ATOM 4114 C C . ASN B 1 27 ? 12.375 31.562 -5.945 1 95.75 27 ASN B C 1
ATOM 4116 O O . ASN B 1 27 ? 11.297 31.438 -5.359 1 95.75 27 ASN B O 1
ATOM 4120 N N . ALA B 1 28 ? 12.672 30.969 -7.02 1 98.31 28 ALA B N 1
ATOM 4121 C CA . ALA B 1 28 ? 11.852 29.891 -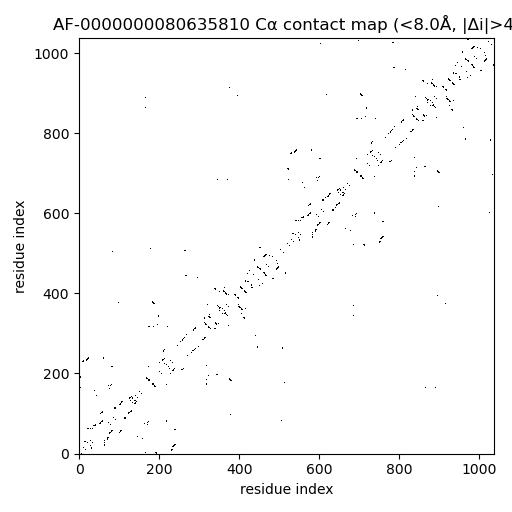7.559 1 98.31 28 ALA B CA 1
ATOM 4122 C C . ALA B 1 28 ? 12.719 28.781 -8.148 1 98.31 28 ALA B C 1
ATOM 4124 O O . ALA B 1 28 ? 13.828 29.047 -8.617 1 98.31 28 ALA B O 1
ATOM 4125 N N . VAL B 1 29 ? 12.227 27.578 -8.094 1 98.5 29 VAL B N 1
ATOM 4126 C CA . VAL B 1 29 ? 12.922 26.453 -8.703 1 98.5 29 VAL B CA 1
ATOM 4127 C C . VAL B 1 29 ? 11.938 25.594 -9.492 1 98.5 29 VAL B C 1
ATOM 4129 O O . VAL B 1 29 ? 10.766 25.484 -9.109 1 98.5 29 VAL B O 1
ATOM 4132 N N . THR B 1 30 ? 12.414 25.031 -10.609 1 98.69 30 THR B N 1
ATOM 4133 C CA . THR B 1 30 ? 11.633 24.094 -11.391 1 98.69 30 THR B CA 1
ATOM 4134 C C . THR B 1 30 ? 11.719 22.688 -10.789 1 98.69 30 THR B C 1
ATOM 4136 O O . THR B 1 30 ? 12.531 22.438 -9.891 1 98.69 30 THR B O 1
ATOM 4139 N N . PHE B 1 31 ? 10.898 21.797 -11.25 1 98.75 31 PHE B N 1
ATOM 4140 C CA . PHE B 1 31 ? 10.953 20.422 -10.789 1 98.75 31 PHE B CA 1
ATOM 4141 C C . PHE B 1 31 ? 12.305 19.797 -11.117 1 98.75 31 PHE B C 1
ATOM 4143 O O . PHE B 1 31 ? 12.883 19.094 -10.281 1 98.75 31 PHE B O 1
ATOM 4150 N N . ALA B 1 32 ? 12.82 20.047 -12.258 1 97.62 32 ALA B N 1
ATOM 4151 C CA . ALA B 1 32 ? 14.117 19.5 -12.641 1 97.62 32 ALA B CA 1
ATOM 4152 C C . ALA B 1 32 ? 15.227 20.016 -11.734 1 97.62 32 ALA B C 1
ATOM 4154 O O . ALA B 1 32 ? 16.109 19.266 -11.328 1 97.62 32 ALA B O 1
ATOM 4155 N N . GLU B 1 33 ? 15.18 21.328 -11.461 1 97.19 33 GLU B N 1
ATOM 4156 C CA . GLU B 1 33 ? 16.188 21.938 -10.594 1 97.19 33 GLU B CA 1
ATOM 4157 C C . GLU B 1 33 ? 16.094 21.375 -9.18 1 97.19 33 GLU B C 1
ATOM 4159 O O . GLU B 1 33 ? 17.125 21.094 -8.555 1 97.19 33 GLU B O 1
ATOM 4164 N N . LEU B 1 34 ? 14.891 21.281 -8.672 1 98.31 34 LEU B N 1
ATOM 4165 C CA . LEU B 1 34 ? 14.688 20.734 -7.328 1 98.31 34 LEU B CA 1
ATOM 4166 C C . LEU B 1 34 ? 15.164 19.297 -7.246 1 98.31 34 LEU B C 1
ATOM 4168 O O . LEU B 1 34 ? 15.766 18.891 -6.246 1 98.31 34 LEU B O 1
ATOM 4172 N N . ASP B 1 35 ? 14.883 18.531 -8.266 1 97.88 35 ASP B N 1
ATOM 4173 C CA . ASP B 1 35 ? 15.328 17.141 -8.328 1 97.88 35 ASP B CA 1
ATOM 4174 C C . ASP B 1 35 ? 16.859 17.047 -8.328 1 97.88 35 ASP B C 1
ATOM 4176 O O . ASP B 1 35 ? 17.438 16.219 -7.621 1 97.88 35 ASP B O 1
ATOM 4180 N N . ARG B 1 36 ? 17.5 17.906 -9.062 1 96.62 36 ARG B N 1
ATOM 4181 C CA . ARG B 1 36 ? 18.953 17.953 -9.109 1 96.62 36 ARG B CA 1
ATOM 4182 C C . ARG B 1 36 ? 19.531 18.328 -7.746 1 96.62 36 ARG B C 1
ATOM 4184 O O . ARG B 1 36 ? 20.516 17.734 -7.297 1 96.62 36 ARG B O 1
ATOM 4191 N N . GLN B 1 37 ? 18.953 19.328 -7.125 1 97.56 37 GLN B N 1
ATOM 4192 C CA . GLN B 1 37 ? 19.422 19.766 -5.809 1 97.56 37 GLN B CA 1
ATOM 4193 C C . GLN B 1 37 ? 19.281 18.625 -4.789 1 97.56 37 GLN B C 1
ATOM 4195 O O . GLN B 1 37 ? 20.188 18.422 -3.977 1 97.56 37 GLN B O 1
ATOM 4200 N N . SER B 1 38 ? 18.156 17.969 -4.82 1 98.25 38 SER B N 1
ATOM 4201 C CA . SER B 1 38 ? 17.953 16.844 -3.898 1 98.25 38 SER B CA 1
ATOM 4202 C C . SER B 1 38 ? 18.922 15.711 -4.18 1 98.25 38 SER B C 1
ATOM 4204 O O . SER B 1 38 ? 19.375 15.023 -3.256 1 98.25 38 SER B O 1
ATOM 4206 N N . ASP B 1 39 ? 19.266 15.461 -5.492 1 97.69 39 ASP B N 1
ATOM 4207 C CA . ASP B 1 39 ? 20.281 14.469 -5.84 1 97.69 39 ASP B CA 1
ATOM 4208 C C . ASP B 1 39 ? 21.625 14.852 -5.242 1 97.69 39 ASP B C 1
ATOM 4210 O O . ASP B 1 39 ? 22.359 13.984 -4.738 1 97.69 39 ASP B O 1
ATOM 4214 N N . ALA B 1 40 ? 21.953 16.109 -5.359 1 97.56 40 ALA B N 1
ATOM 4215 C CA . ALA B 1 40 ? 23.219 16.609 -4.797 1 97.56 40 ALA B CA 1
ATOM 4216 C C . ALA B 1 40 ? 23.281 16.328 -3.297 1 97.56 40 ALA B C 1
ATOM 4218 O O . ALA B 1 40 ? 24.297 15.844 -2.795 1 97.56 40 ALA B O 1
ATOM 4219 N N . VAL B 1 41 ? 22.203 16.625 -2.619 1 98.12 41 VAL B N 1
ATOM 4220 C CA . VAL B 1 41 ? 22.141 16.406 -1.179 1 98.12 41 VAL B CA 1
ATOM 4221 C C . VAL B 1 41 ? 22.281 14.914 -0.884 1 98.12 41 VAL B C 1
ATOM 4223 O O . VAL B 1 41 ? 23.031 14.523 0.012 1 98.12 41 VAL B O 1
ATOM 4226 N N . ALA B 1 42 ? 21.547 14.062 -1.606 1 98.44 42 ALA B N 1
ATOM 4227 C CA . ALA B 1 42 ? 21.594 12.617 -1.419 1 98.44 42 ALA B CA 1
ATOM 4228 C C . ALA B 1 42 ? 23.016 12.086 -1.586 1 98.44 42 ALA B C 1
ATOM 4230 O O . ALA B 1 42 ? 23.484 11.289 -0.771 1 98.44 42 ALA B O 1
ATOM 4231 N N . CYS B 1 43 ? 23.688 12.523 -2.654 1 97.31 43 CYS B N 1
ATOM 4232 C CA . CYS B 1 43 ? 25.062 12.086 -2.914 1 97.31 43 CYS B CA 1
ATOM 4233 C C . CYS B 1 43 ? 25.984 12.492 -1.776 1 97.31 43 CYS B C 1
ATOM 4235 O O . CYS B 1 43 ? 26.844 11.711 -1.351 1 97.31 43 CYS B O 1
ATOM 4237 N N . ALA B 1 44 ? 25.812 13.703 -1.306 1 97.06 44 ALA B N 1
ATOM 4238 C CA . ALA B 1 44 ? 26.641 14.18 -0.196 1 97.06 44 ALA B CA 1
ATOM 4239 C C . ALA B 1 44 ? 26.406 13.352 1.062 1 97.06 44 ALA B C 1
ATOM 4241 O O . ALA B 1 44 ? 27.344 12.984 1.763 1 97.06 44 ALA B O 1
ATOM 4242 N N . LEU B 1 45 ? 25.172 13.078 1.356 1 98.19 45 LEU B N 1
ATOM 4243 C CA . LEU B 1 45 ? 24.828 12.273 2.521 1 98.19 45 LEU B CA 1
ATOM 4244 C C . LEU B 1 45 ? 25.406 10.875 2.408 1 98.19 45 LEU B C 1
ATOM 4246 O O . LEU B 1 45 ? 25.984 10.352 3.371 1 98.19 45 LEU B O 1
ATOM 4250 N N . GLN B 1 46 ? 25.234 10.258 1.233 1 97.81 46 GLN B N 1
ATOM 4251 C CA . GLN B 1 46 ? 25.781 8.922 1.013 1 97.81 46 GLN B CA 1
ATOM 4252 C C . GLN B 1 46 ? 27.297 8.93 1.15 1 97.81 46 GLN B C 1
ATOM 4254 O O . GLN B 1 46 ? 27.875 8.016 1.753 1 97.81 46 GLN B O 1
ATOM 4259 N N . SER B 1 47 ? 27.953 9.945 0.571 1 96.06 47 SER B N 1
ATOM 4260 C CA . SER B 1 47 ? 29.406 10.078 0.678 1 96.06 47 SER B CA 1
ATOM 4261 C C . SER B 1 47 ? 29.844 10.242 2.131 1 96.06 47 SER B C 1
ATOM 4263 O O . SER B 1 47 ? 30.938 9.828 2.508 1 96.06 47 SER B O 1
ATOM 4265 N N . ALA B 1 48 ? 28.969 10.805 2.934 1 96.12 48 ALA B N 1
ATOM 4266 C CA . ALA B 1 48 ? 29.266 11.031 4.348 1 96.12 48 ALA B CA 1
ATOM 4267 C C . ALA B 1 48 ? 28.984 9.773 5.172 1 96.12 48 ALA B C 1
ATOM 4269 O O . ALA B 1 48 ? 29.156 9.773 6.391 1 96.12 48 ALA B O 1
ATOM 4270 N N . GLY B 1 49 ? 28.5 8.758 4.555 1 96.12 49 GLY B N 1
ATOM 4271 C CA . GLY B 1 49 ? 28.375 7.48 5.234 1 96.12 49 GLY B CA 1
ATOM 4272 C C . GLY B 1 49 ? 26.938 7.121 5.574 1 96.12 49 GLY B C 1
ATOM 4273 O O . GLY B 1 49 ? 26.688 6.113 6.238 1 96.12 49 GLY B O 1
ATOM 4274 N N . VAL B 1 50 ? 25.969 7.922 5.168 1 97.94 50 VAL B N 1
ATOM 4275 C CA . VAL B 1 50 ? 24.562 7.605 5.402 1 97.94 50 VAL B CA 1
ATOM 4276 C C . VAL B 1 50 ? 24.172 6.359 4.613 1 97.94 50 VAL B C 1
ATOM 4278 O O . VAL B 1 50 ? 24.469 6.254 3.42 1 97.94 50 VAL B O 1
ATOM 4281 N N . VAL B 1 51 ? 23.562 5.406 5.309 1 97.44 51 VAL B N 1
ATOM 4282 C CA . VAL B 1 51 ? 23.125 4.164 4.676 1 97.44 51 VAL B CA 1
ATOM 4283 C C . VAL B 1 51 ? 21.609 3.996 4.863 1 97.44 51 VAL B C 1
ATOM 4285 O O . VAL B 1 51 ? 20.969 4.816 5.52 1 97.44 51 VAL B O 1
ATOM 4288 N N . ARG B 1 52 ? 21.078 2.957 4.25 1 97.62 52 ARG B N 1
ATOM 4289 C CA . ARG B 1 52 ? 19.656 2.654 4.285 1 97.62 52 ARG B CA 1
ATOM 4290 C C . ARG B 1 52 ? 19.141 2.594 5.719 1 97.62 52 ARG B C 1
ATOM 4292 O O . ARG B 1 52 ? 19.719 1.904 6.562 1 97.62 52 ARG B O 1
ATOM 4299 N N . GLY B 1 53 ? 18.156 3.414 6.02 1 97.5 53 GLY B N 1
ATOM 4300 C CA . GLY B 1 53 ? 17.516 3.361 7.324 1 97.5 53 GLY B CA 1
ATOM 4301 C C . GLY B 1 53 ? 18.078 4.371 8.305 1 97.5 53 GLY B C 1
ATOM 4302 O O . GLY B 1 53 ? 17.484 4.621 9.359 1 97.5 53 GLY B O 1
ATOM 4303 N N . ASP B 1 54 ? 19.234 4.934 8.023 1 98.44 54 ASP B N 1
ATOM 4304 C CA . ASP B 1 54 ? 19.766 5.996 8.875 1 98.44 54 ASP B CA 1
ATOM 4305 C C . ASP B 1 54 ? 18.797 7.176 8.945 1 98.44 54 ASP B C 1
ATOM 4307 O O . ASP B 1 54 ? 18.047 7.422 7.996 1 98.44 54 ASP B O 1
ATOM 4311 N N . ARG B 1 55 ? 18.812 7.863 10.062 1 98.69 55 ARG B N 1
ATOM 4312 C CA . ARG B 1 55 ? 17.969 9.047 10.227 1 98.69 55 ARG B CA 1
ATOM 4313 C C . ARG B 1 55 ? 18.734 10.312 9.852 1 98.69 55 ARG B C 1
ATOM 4315 O O . ARG B 1 55 ? 19.875 10.5 10.266 1 98.69 55 ARG B O 1
ATOM 4322 N N . VAL B 1 56 ? 18.109 11.109 9.031 1 98.88 56 VAL B N 1
ATOM 4323 C CA . VAL B 1 56 ? 18.609 12.438 8.672 1 98.88 56 VAL B CA 1
ATOM 4324 C C . VAL B 1 56 ? 17.625 13.508 9.148 1 98.88 56 VAL B C 1
ATOM 4326 O O . VAL B 1 56 ? 16.484 13.547 8.695 1 98.88 56 VAL B O 1
ATOM 4329 N N . ALA B 1 57 ? 18.078 14.367 10.031 1 98.81 57 ALA B N 1
ATOM 4330 C CA . ALA B 1 57 ? 17.234 15.438 10.547 1 98.81 57 ALA B CA 1
ATOM 4331 C C . ALA B 1 57 ? 17.344 16.688 9.68 1 98.81 57 ALA B C 1
ATOM 4333 O O . ALA B 1 57 ? 18.422 17.047 9.219 1 98.81 57 ALA B O 1
ATOM 4334 N N . VAL B 1 58 ? 16.266 17.297 9.438 1 98.69 58 VAL B N 1
ATOM 4335 C CA . VAL B 1 58 ? 16.188 18.562 8.711 1 98.69 58 VAL B CA 1
ATOM 4336 C C . VAL B 1 58 ? 15.602 19.656 9.609 1 98.69 58 VAL B C 1
ATOM 4338 O O . VAL B 1 58 ? 14.414 19.609 9.938 1 98.69 58 VAL B O 1
ATOM 4341 N N . MET B 1 59 ? 16.391 20.562 10.016 1 97.69 59 MET B N 1
ATOM 4342 C CA . MET B 1 59 ? 16 21.688 10.859 1 97.69 59 MET B CA 1
ATOM 4343 C C . MET B 1 59 ? 16.141 23 10.109 1 97.69 59 MET B C 1
ATOM 4345 O O . MET B 1 59 ? 17.141 23.719 10.281 1 97.69 59 MET B O 1
ATOM 4349 N N . LEU B 1 60 ? 15.156 23.312 9.328 1 96.62 60 LEU B N 1
ATOM 4350 C CA . LEU B 1 60 ? 15.117 24.531 8.523 1 96.62 60 LEU B CA 1
ATOM 4351 C C . LEU B 1 60 ? 13.727 25.141 8.523 1 96.62 60 LEU B C 1
ATOM 4353 O O . LEU B 1 60 ? 12.734 24.453 8.789 1 96.62 60 LEU B O 1
ATOM 4357 N N . GLU B 1 61 ? 13.625 26.422 8.32 1 92.62 61 GLU B N 1
ATOM 4358 C CA . GLU B 1 61 ? 12.344 27.062 8.016 1 92.62 61 GLU B CA 1
ATOM 4359 C C . GLU B 1 61 ? 11.836 26.641 6.637 1 92.62 61 GLU B C 1
ATOM 4361 O O . GLU B 1 61 ? 12.555 25.984 5.879 1 92.62 61 GLU B O 1
ATOM 4366 N N . ASN B 1 62 ? 10.578 27.016 6.352 1 96.25 62 ASN B N 1
ATOM 4367 C CA . ASN B 1 62 ? 10.07 26.766 5.004 1 96.25 62 ASN B CA 1
ATOM 4368 C C . ASN B 1 62 ? 10.984 27.375 3.941 1 96.25 62 ASN B C 1
ATOM 4370 O O . ASN B 1 62 ? 11.117 28.594 3.852 1 96.25 62 ASN B O 1
ATOM 4374 N N . SER B 1 63 ? 11.594 26.562 3.189 1 97.19 63 SER B N 1
ATOM 4375 C CA . SER B 1 63 ? 12.547 27.016 2.182 1 97.19 63 SER B CA 1
ATOM 4376 C C . SER B 1 63 ? 12.758 25.953 1.102 1 97.19 63 SER B C 1
ATOM 4378 O O . SER B 1 63 ? 12.344 24.812 1.259 1 97.19 63 SER B O 1
ATOM 4380 N N . ILE B 1 64 ? 13.289 26.391 0.017 1 98.25 64 ILE B N 1
ATOM 4381 C CA . ILE B 1 64 ? 13.641 25.484 -1.062 1 98.25 64 ILE B CA 1
ATOM 4382 C C . ILE B 1 64 ? 14.656 24.453 -0.562 1 98.25 64 ILE B C 1
ATOM 4384 O O . ILE B 1 64 ? 14.562 23.266 -0.882 1 98.25 64 ILE B O 1
ATOM 4388 N N . GLU B 1 65 ? 15.609 24.891 0.3 1 98.31 65 GLU B N 1
ATOM 4389 C CA . GLU B 1 65 ? 16.625 24.016 0.875 1 98.31 65 GLU B CA 1
ATOM 4390 C C . GLU B 1 65 ? 16 22.938 1.751 1 98.31 65 GLU B C 1
ATOM 4392 O O . GLU B 1 65 ? 16.469 21.797 1.778 1 98.31 65 GLU B O 1
ATOM 4397 N N . TYR B 1 66 ? 14.945 23.344 2.488 1 98.38 66 TYR B N 1
ATOM 4398 C CA . TYR B 1 66 ? 14.234 22.375 3.295 1 98.38 66 TYR B CA 1
ATOM 4399 C C . TYR B 1 66 ? 13.734 21.219 2.432 1 98.38 66 TYR B C 1
ATOM 4401 O O . TYR B 1 66 ? 13.953 20.047 2.76 1 98.38 66 TYR B O 1
ATOM 4409 N N . VAL B 1 67 ? 13.07 21.547 1.332 1 98.88 67 VAL B N 1
ATOM 4410 C CA . VAL B 1 67 ? 12.43 20.562 0.48 1 98.88 67 VAL B CA 1
ATOM 4411 C C . VAL B 1 67 ? 13.492 19.719 -0.228 1 98.88 67 VAL B C 1
ATOM 4413 O O . VAL B 1 67 ? 13.359 18.5 -0.345 1 98.88 67 VAL B O 1
ATOM 4416 N N . ALA B 1 68 ? 14.57 20.391 -0.674 1 98.75 68 ALA B N 1
ATOM 4417 C CA . ALA B 1 68 ? 15.688 19.656 -1.258 1 98.75 68 ALA B CA 1
ATOM 4418 C C . ALA B 1 68 ? 16.297 18.688 -0.249 1 98.75 68 ALA B C 1
ATOM 4420 O O . ALA B 1 68 ? 16.672 17.562 -0.604 1 98.75 68 ALA B O 1
ATOM 4421 N N . GLY B 1 69 ? 16.438 19.141 0.99 1 98.81 69 GLY B N 1
ATOM 4422 C CA . GLY B 1 69 ? 16.953 18.297 2.053 1 98.81 69 GLY B CA 1
ATOM 4423 C C . GLY B 1 69 ? 16.047 17.109 2.342 1 98.81 69 GLY B C 1
ATOM 4424 O O . GLY B 1 69 ? 16.547 15.984 2.529 1 98.81 69 GLY B O 1
ATOM 4425 N N . LEU B 1 70 ? 14.742 17.344 2.389 1 98.81 70 LEU B N 1
ATOM 4426 C CA . LEU B 1 70 ? 13.758 16.281 2.588 1 98.81 70 LEU B CA 1
ATOM 4427 C C . LEU B 1 70 ? 13.898 15.195 1.53 1 98.81 70 LEU B C 1
ATOM 4429 O O . LEU B 1 70 ? 14.125 14.031 1.86 1 98.81 70 LEU B O 1
ATOM 4433 N N . PHE B 1 71 ? 13.805 15.555 0.26 1 98.88 71 PHE B N 1
ATOM 4434 C CA . PHE B 1 71 ? 13.875 14.578 -0.823 1 98.88 71 PHE B CA 1
ATOM 4435 C C . PHE B 1 71 ? 15.281 14.008 -0.949 1 98.88 71 PHE B C 1
ATOM 4437 O O . PHE B 1 71 ? 15.445 12.844 -1.313 1 98.88 71 PHE B O 1
ATOM 4444 N N . GLY B 1 72 ? 16.328 14.836 -0.641 1 98.75 72 GLY B N 1
ATOM 4445 C CA . GLY B 1 72 ? 17.688 14.328 -0.623 1 98.75 72 GLY B CA 1
ATOM 4446 C C . GLY B 1 72 ? 17.906 13.211 0.384 1 98.75 72 GLY B C 1
ATOM 4447 O O . GLY B 1 72 ? 18.547 12.203 0.083 1 98.75 72 GLY B O 1
ATOM 4448 N N . ALA B 1 73 ? 17.375 13.398 1.593 1 98.88 73 ALA B N 1
ATOM 4449 C CA . ALA B 1 73 ? 17.438 12.359 2.617 1 98.88 73 ALA B CA 1
ATOM 4450 C C . ALA B 1 73 ? 16.781 11.078 2.145 1 98.88 73 ALA B C 1
ATOM 4452 O O . ALA B 1 73 ? 17.328 9.984 2.287 1 98.88 73 ALA B O 1
ATOM 4453 N N . LEU B 1 74 ? 15.633 11.195 1.549 1 98.88 74 LEU B N 1
ATOM 4454 C CA . LEU B 1 74 ? 14.883 10.039 1.068 1 98.88 74 LEU B CA 1
ATOM 4455 C C . LEU B 1 74 ? 15.633 9.344 -0.061 1 98.88 74 LEU B C 1
ATOM 4457 O O . LEU B 1 74 ? 15.719 8.109 -0.083 1 98.88 74 LEU B O 1
ATOM 4461 N N . LYS B 1 75 ? 16.156 10.133 -0.996 1 98.56 75 LYS B N 1
ATOM 4462 C CA . LYS B 1 75 ? 16.922 9.578 -2.113 1 98.56 75 LYS B CA 1
ATOM 4463 C C . LYS B 1 75 ? 18.172 8.867 -1.622 1 98.56 75 LYS B C 1
ATOM 4465 O O . LYS B 1 75 ? 18.625 7.906 -2.24 1 98.56 75 LYS B O 1
ATOM 4470 N N . ALA B 1 76 ? 18.688 9.289 -0.502 1 98.56 76 ALA B N 1
ATOM 4471 C CA . ALA B 1 76 ? 19.875 8.672 0.077 1 98.56 76 ALA B CA 1
ATOM 4472 C C . ALA B 1 76 ? 19.547 7.344 0.752 1 98.56 76 ALA B C 1
ATOM 4474 O O . ALA B 1 76 ? 20.438 6.613 1.179 1 98.56 76 ALA B O 1
ATOM 4475 N N . GLY B 1 77 ? 18.234 7.004 0.817 1 98.31 77 GLY B N 1
ATOM 4476 C CA . GLY B 1 77 ? 17.781 5.805 1.502 1 98.31 77 GLY B CA 1
ATOM 4477 C C . GLY B 1 77 ? 17.562 6.016 2.988 1 98.31 77 GLY B C 1
ATOM 4478 O O . GLY B 1 77 ? 17.359 5.051 3.732 1 98.31 77 GLY B O 1
ATOM 4479 N N . ALA B 1 78 ? 17.578 7.258 3.426 1 98.75 78 ALA B N 1
ATOM 4480 C CA . ALA B 1 78 ? 17.5 7.586 4.848 1 98.75 78 ALA B CA 1
ATOM 4481 C C . ALA B 1 78 ? 16.047 7.852 5.266 1 98.75 78 ALA B C 1
ATOM 4483 O O . ALA B 1 78 ? 15.148 7.898 4.422 1 98.75 78 ALA B O 1
ATOM 4484 N N . VAL B 1 79 ? 15.82 7.867 6.547 1 98.75 79 VAL B N 1
ATOM 4485 C CA . VAL B 1 79 ? 14.562 8.273 7.164 1 98.75 79 VAL B CA 1
ATOM 4486 C C . VAL B 1 79 ? 14.617 9.758 7.52 1 98.75 79 VAL B C 1
ATOM 4488 O O . VAL B 1 79 ? 15.523 10.195 8.234 1 98.75 79 VAL B O 1
ATOM 4491 N N . TYR B 1 80 ? 13.688 10.5 6.945 1 98.31 80 TYR B N 1
ATOM 4492 C CA . TYR B 1 80 ? 13.602 11.945 7.137 1 98.31 80 TYR B CA 1
ATOM 4493 C C . TYR B 1 80 ? 13.016 12.281 8.508 1 98.31 80 TYR B C 1
ATOM 4495 O O . TYR B 1 80 ? 11.984 11.734 8.898 1 98.31 80 TYR B O 1
ATOM 4503 N N . VAL B 1 81 ? 13.703 13.156 9.344 1 98.69 81 VAL B N 1
ATOM 4504 C CA . VAL B 1 81 ? 13.258 13.594 10.664 1 98.69 81 VAL B CA 1
ATOM 4505 C C . VAL B 1 81 ? 13.18 15.117 10.703 1 98.69 81 VAL B C 1
ATOM 4507 O O . VAL B 1 81 ? 14.195 15.797 10.898 1 98.69 81 VAL B O 1
ATOM 4510 N N . PRO B 1 82 ? 11.992 15.672 10.633 1 97.88 82 PRO B N 1
ATOM 4511 C CA . PRO B 1 82 ? 11.875 17.125 10.688 1 97.88 82 PRO B CA 1
ATOM 4512 C C . PRO B 1 82 ? 12.008 17.672 12.102 1 97.88 82 PRO B C 1
ATOM 4514 O O . PRO B 1 82 ? 11.5 17.078 13.055 1 97.88 82 PRO B O 1
ATOM 4517 N N . VAL B 1 83 ? 12.68 18.766 12.211 1 94.38 83 VAL B N 1
ATOM 4518 C CA . VAL B 1 83 ? 12.828 19.484 13.477 1 94.38 83 VAL B CA 1
ATOM 4519 C C . VAL B 1 83 ? 12.531 20.969 13.273 1 94.38 83 VAL B C 1
ATOM 4521 O O . VAL B 1 83 ? 13.07 21.594 12.367 1 94.38 83 VAL B O 1
ATOM 4524 N N . ASN B 1 84 ? 11.641 21.484 14.133 1 88.94 84 ASN B N 1
ATOM 4525 C CA . ASN B 1 84 ? 11.336 22.906 14.078 1 88.94 84 ASN B CA 1
ATOM 4526 C C . ASN B 1 84 ? 12.547 23.766 14.43 1 88.94 84 ASN B C 1
ATOM 4528 O O . ASN B 1 84 ? 13.234 23.484 15.422 1 88.94 84 ASN B O 1
ATOM 4532 N N . PRO B 1 85 ? 12.852 24.766 13.68 1 90.56 85 PRO B N 1
ATOM 4533 C CA . PRO B 1 85 ? 14.031 25.594 13.93 1 90.56 85 PRO B CA 1
ATOM 4534 C C . PRO B 1 85 ? 13.969 26.312 15.281 1 90.56 85 PRO B C 1
ATOM 4536 O O . PRO B 1 85 ? 14.992 26.766 15.789 1 90.56 85 PRO B O 1
ATOM 4539 N N . SER B 1 86 ? 12.766 26.438 15.844 1 82.38 86 SER B N 1
ATOM 4540 C CA . SER B 1 86 ? 12.617 27.094 17.141 1 82.38 86 SER B CA 1
ATOM 4541 C C . SER B 1 86 ? 12.969 26.141 18.281 1 82.38 86 SER B C 1
ATOM 4543 O O . SER B 1 86 ? 13.016 26.562 19.438 1 82.38 86 SER B O 1
ATOM 4545 N N . THR B 1 87 ? 13.25 24.938 17.969 1 85.12 87 THR B N 1
ATOM 4546 C CA . THR B 1 87 ? 13.57 23.953 19 1 85.12 87 THR B CA 1
ATOM 4547 C C . THR B 1 87 ? 14.875 24.312 19.703 1 85.12 87 THR B C 1
ATOM 4549 O O . THR B 1 87 ? 15.891 24.578 19.062 1 85.12 87 THR B O 1
ATOM 4552 N N . LYS B 1 88 ? 14.844 24.297 21.016 1 83.69 88 LYS B N 1
ATOM 4553 C CA . LYS B 1 88 ? 16 24.672 21.812 1 83.69 88 LYS B CA 1
ATOM 4554 C C . LYS B 1 88 ? 17.031 23.531 21.844 1 83.69 88 LYS B C 1
ATOM 4556 O O . LYS B 1 88 ? 16.719 22.406 21.484 1 83.69 88 LYS B O 1
ATOM 4561 N N . ALA B 1 89 ? 18.188 23.875 22.328 1 88.81 89 ALA B N 1
ATOM 4562 C CA . ALA B 1 89 ? 19.344 22.984 22.25 1 88.81 89 ALA B CA 1
ATOM 4563 C C . ALA B 1 89 ? 19.078 21.672 22.984 1 88.81 89 ALA B C 1
ATOM 4565 O O . ALA B 1 89 ? 19.406 20.594 22.484 1 88.81 89 ALA B O 1
ATOM 4566 N N . ASP B 1 90 ? 18.484 21.719 24.141 1 85.56 90 ASP B N 1
ATOM 4567 C CA . ASP B 1 90 ? 18.25 20.516 24.938 1 85.56 90 ASP B CA 1
ATOM 4568 C C . ASP B 1 90 ? 17.266 19.578 24.234 1 85.56 90 ASP B C 1
ATOM 4570 O O . ASP B 1 90 ? 17.5 18.359 24.172 1 85.56 90 ASP B O 1
ATOM 4574 N N . LYS B 1 91 ? 16.172 20.156 23.797 1 86.94 91 LYS B N 1
ATOM 4575 C CA . LYS B 1 91 ? 15.18 19.359 23.094 1 86.94 91 LYS B CA 1
ATOM 4576 C C . LYS B 1 91 ? 15.742 18.828 21.781 1 86.94 91 LYS B C 1
ATOM 4578 O O . LYS B 1 91 ? 15.438 17.703 21.375 1 86.94 91 LYS B O 1
ATOM 4583 N N . LEU B 1 92 ? 16.531 19.625 21.094 1 92.81 92 LEU B N 1
ATOM 4584 C CA . LEU B 1 92 ? 17.188 19.172 19.875 1 92.81 92 LEU B CA 1
ATOM 4585 C C . LEU B 1 92 ? 18.109 17.984 20.156 1 92.81 92 LEU B C 1
ATOM 4587 O O . LEU B 1 92 ? 18.078 16.984 19.438 1 92.81 92 LEU B O 1
ATOM 4591 N N . ALA B 1 93 ? 18.891 18.125 21.25 1 93.69 93 ALA B N 1
ATOM 4592 C CA . ALA B 1 93 ? 19.781 17.031 21.641 1 93.69 93 ALA B CA 1
ATOM 4593 C C . ALA B 1 93 ? 19 15.758 21.922 1 93.69 93 ALA B C 1
ATOM 4595 O O . ALA B 1 93 ? 19.422 14.664 21.531 1 93.69 93 ALA B O 1
ATOM 4596 N N . TYR B 1 94 ? 17.922 15.891 22.531 1 91.5 94 TYR B N 1
ATOM 4597 C CA . TYR B 1 94 ? 17.062 14.742 22.812 1 91.5 94 TYR B CA 1
ATOM 4598 C C . TYR B 1 94 ? 16.609 14.07 21.531 1 91.5 94 TYR B C 1
ATOM 4600 O O . TYR B 1 94 ? 16.734 12.852 21.375 1 91.5 94 TYR B O 1
ATOM 4608 N N . ILE B 1 95 ? 16.062 14.828 20.547 1 94.56 95 ILE B N 1
ATOM 4609 C CA . ILE B 1 95 ? 15.539 14.289 19.297 1 94.56 95 ILE B CA 1
ATOM 4610 C C . ILE B 1 95 ? 16.672 13.609 18.516 1 94.56 95 ILE B C 1
ATOM 4612 O O . ILE B 1 95 ? 16.5 12.484 18.031 1 94.56 95 ILE B O 1
ATOM 4616 N N . LEU B 1 96 ? 17.844 14.281 18.469 1 97.31 96 LEU B N 1
ATOM 4617 C CA . LEU B 1 96 ? 18.984 13.734 17.734 1 97.31 96 LEU B CA 1
ATOM 4618 C C . LEU B 1 96 ? 19.422 12.406 18.344 1 97.31 96 LEU B C 1
ATOM 4620 O O . LEU B 1 96 ? 19.734 11.461 17.609 1 97.31 96 LEU B O 1
ATOM 4624 N N . THR B 1 97 ? 19.391 12.336 19.656 1 96.62 97 THR B N 1
ATOM 4625 C CA . THR B 1 97 ? 19.859 11.148 20.359 1 96.62 97 THR B CA 1
ATOM 4626 C C . THR B 1 97 ? 18.812 10.039 20.297 1 96.62 97 THR B C 1
ATOM 4628 O O . THR B 1 97 ? 19.141 8.891 19.984 1 96.62 97 THR B O 1
ATOM 4631 N N . ASP B 1 98 ? 17.594 10.398 20.594 1 95.38 98 ASP B N 1
ATOM 4632 C CA . ASP B 1 98 ? 16.531 9.391 20.609 1 95.38 98 ASP B CA 1
ATOM 4633 C C . ASP B 1 98 ? 16.375 8.742 19.234 1 95.38 98 ASP B C 1
ATOM 4635 O O . ASP B 1 98 ? 16.281 7.516 19.125 1 95.38 98 ASP B O 1
ATOM 4639 N N . ALA B 1 99 ? 16.406 9.523 18.125 1 97.38 99 ALA B N 1
ATOM 4640 C CA . ALA B 1 99 ? 16.234 9.008 16.766 1 97.38 99 ALA B CA 1
ATOM 4641 C C . ALA B 1 99 ? 17.516 8.391 16.234 1 97.38 99 ALA B C 1
ATOM 4643 O O . ALA B 1 99 ? 17.5 7.684 15.227 1 97.38 99 ALA B O 1
ATOM 4644 N N . GLY B 1 100 ? 18.641 8.625 16.953 1 97.69 100 GLY B N 1
ATOM 4645 C CA . GLY B 1 100 ? 19.922 8.18 16.406 1 97.69 100 GLY B CA 1
ATOM 4646 C C . GLY B 1 100 ? 20.25 8.82 15.078 1 97.69 100 GLY B C 1
ATOM 4647 O O . GLY B 1 100 ? 20.609 8.125 14.125 1 97.69 100 GLY B O 1
ATOM 4648 N N . VAL B 1 101 ? 20.172 10.117 14.969 1 98.44 101 VAL B N 1
ATOM 4649 C CA . VAL B 1 101 ? 20.359 10.867 13.727 1 98.44 101 VAL B CA 1
ATOM 4650 C C . VAL B 1 101 ? 21.797 10.766 13.266 1 98.44 101 VAL B C 1
ATOM 4652 O O . VAL B 1 101 ? 22.734 10.984 14.055 1 98.44 101 VAL B O 1
ATOM 4655 N N . ARG B 1 102 ? 21.969 10.43 12.008 1 98.5 102 ARG B N 1
ATOM 4656 C CA . ARG B 1 102 ? 23.297 10.258 11.43 1 98.5 102 ARG B CA 1
ATOM 4657 C C . ARG B 1 102 ? 23.781 11.539 10.758 1 98.5 102 ARG B C 1
ATOM 4659 O O . ARG B 1 102 ? 24.984 11.805 10.695 1 98.5 102 ARG B O 1
ATOM 4666 N N . ALA B 1 103 ? 22.906 12.305 10.234 1 98.62 103 ALA B N 1
ATOM 4667 C CA . ALA B 1 103 ? 23.219 13.578 9.602 1 98.62 103 ALA B CA 1
ATOM 4668 C C . ALA B 1 103 ? 22.156 14.625 9.906 1 98.62 103 ALA B C 1
ATOM 4670 O O . ALA B 1 103 ? 20.984 14.289 10.117 1 98.62 103 ALA B O 1
ATOM 4671 N N . LEU B 1 104 ? 22.594 15.875 10 1 98.5 104 LEU B N 1
ATOM 4672 C CA . LEU B 1 104 ? 21.734 17 10.312 1 98.5 104 LEU B CA 1
ATOM 4673 C C . LEU B 1 104 ? 21.875 18.109 9.266 1 98.5 104 LEU B C 1
ATOM 4675 O O . LEU B 1 104 ? 23 18.469 8.898 1 98.5 104 LEU B O 1
ATOM 4679 N N . ILE B 1 105 ? 20.797 18.547 8.695 1 98.69 105 ILE B N 1
ATOM 4680 C CA . ILE B 1 105 ? 20.766 19.75 7.871 1 98.69 105 ILE B CA 1
ATOM 4681 C C . ILE B 1 105 ? 20.219 20.922 8.68 1 98.69 105 ILE B C 1
ATOM 4683 O O . ILE B 1 105 ? 19.078 20.875 9.156 1 98.69 105 ILE B O 1
ATOM 4687 N N . ALA B 1 106 ? 20.969 21.938 8.867 1 98 106 ALA B N 1
ATOM 4688 C CA . ALA B 1 106 ? 20.609 23.031 9.766 1 98 106 ALA B CA 1
ATOM 4689 C C . ALA B 1 106 ? 21.109 24.375 9.234 1 98 106 ALA B C 1
ATOM 4691 O O . ALA B 1 106 ? 22.062 24.422 8.469 1 98 106 ALA B O 1
ATOM 4692 N N . PRO B 1 107 ? 20.438 25.422 9.594 1 97 107 PRO B N 1
ATOM 4693 C CA . PRO B 1 107 ? 20.922 26.734 9.172 1 97 107 PRO B CA 1
ATOM 4694 C C . PRO B 1 107 ? 22.141 27.203 9.969 1 97 107 PRO B C 1
ATOM 4696 O O . PRO B 1 107 ? 22.172 27.062 11.188 1 97 107 PRO B O 1
ATOM 4699 N N . SER B 1 108 ? 23.062 27.797 9.266 1 96.94 108 SER B N 1
ATOM 4700 C CA . SER B 1 108 ? 24.266 28.312 9.922 1 96.94 108 SER B CA 1
ATOM 4701 C C . SER B 1 108 ? 23.922 29.375 10.961 1 96.94 108 SER B C 1
ATOM 4703 O O . SER B 1 108 ? 24.641 29.531 11.953 1 96.94 108 SER B O 1
ATOM 4705 N N . ALA B 1 109 ? 22.797 30.031 10.758 1 94.31 109 ALA B N 1
ATOM 4706 C CA . ALA B 1 109 ? 22.359 31.109 11.648 1 94.31 109 ALA B CA 1
ATOM 4707 C C . ALA B 1 109 ? 22.031 30.562 13.039 1 94.31 109 ALA B C 1
ATOM 4709 O O . ALA B 1 109 ? 22.047 31.312 14.016 1 94.31 109 ALA B O 1
ATOM 4710 N N . LEU B 1 110 ? 21.766 29.281 13.188 1 93.94 110 LEU B N 1
ATOM 4711 C CA . LEU B 1 110 ? 21.391 28.703 14.469 1 93.94 110 LEU B CA 1
ATOM 4712 C C . LEU B 1 110 ? 22.516 27.844 15.031 1 93.94 110 LEU B C 1
ATOM 4714 O O . LEU B 1 110 ? 22.281 26.922 15.812 1 93.94 110 LEU B O 1
ATOM 4718 N N . ALA B 1 111 ? 23.719 28.125 14.625 1 95.19 111 ALA B N 1
ATOM 4719 C CA . ALA B 1 111 ? 24.891 27.344 15.031 1 95.19 111 ALA B CA 1
ATOM 4720 C C . ALA B 1 111 ? 25.016 27.297 16.547 1 95.19 111 ALA B C 1
ATOM 4722 O O . ALA B 1 111 ? 25.438 26.281 17.109 1 95.19 111 ALA B O 1
ATOM 4723 N N . ARG B 1 112 ? 24.688 28.328 17.219 1 90.56 112 ARG B N 1
ATOM 4724 C CA . ARG B 1 112 ? 24.844 28.406 18.672 1 90.56 112 ARG B CA 1
ATOM 4725 C C . ARG B 1 112 ? 23.969 27.375 19.375 1 90.56 112 ARG B C 1
ATOM 4727 O O . ARG B 1 112 ? 24.328 26.875 20.438 1 90.56 112 ARG B O 1
ATOM 4734 N N . GLN B 1 113 ? 22.844 27.156 18.781 1 90.69 113 GLN B N 1
ATOM 4735 C CA . GLN B 1 113 ? 21.906 26.172 19.312 1 90.69 113 GLN B CA 1
ATOM 4736 C C . GLN B 1 113 ? 22.234 24.781 18.812 1 90.69 113 GLN B C 1
ATOM 4738 O O . GLN B 1 113 ? 22.141 23.797 19.547 1 90.69 113 GLN B O 1
ATOM 4743 N N . VAL B 1 114 ? 22.703 24.609 17.625 1 95.44 114 VAL B N 1
ATOM 4744 C CA . VAL B 1 114 ? 22.844 23.344 16.922 1 95.44 114 VAL B CA 1
ATOM 4745 C C . VAL B 1 114 ? 24.141 22.656 17.359 1 95.44 114 VAL B C 1
ATOM 4747 O O . VAL B 1 114 ? 24.156 21.453 17.594 1 95.44 114 VAL B O 1
ATOM 4750 N N . VAL B 1 115 ? 25.219 23.422 17.516 1 94.75 115 VAL B N 1
ATOM 4751 C CA . VAL B 1 115 ? 26.547 22.844 17.734 1 94.75 115 VAL B CA 1
ATOM 4752 C C . VAL B 1 115 ? 26.578 22.125 19.078 1 94.75 115 VAL B C 1
ATOM 4754 O O . VAL B 1 115 ? 27.031 20.984 19.172 1 94.75 115 VAL B O 1
ATOM 4757 N N . PRO B 1 116 ? 26.062 22.75 20.188 1 91.44 116 PRO B N 1
ATOM 4758 C CA . PRO B 1 116 ? 26.062 22.016 21.453 1 91.44 116 PRO B CA 1
ATOM 4759 C C . PRO B 1 116 ? 25.203 20.75 21.406 1 91.44 116 PRO B C 1
ATOM 4761 O O . PRO B 1 116 ? 25.578 19.734 21.969 1 91.44 116 PRO B O 1
ATOM 4764 N N . ALA B 1 117 ? 24.047 20.828 20.797 1 93.06 117 ALA B N 1
ATOM 4765 C CA . ALA B 1 117 ? 23.156 19.672 20.688 1 93.06 117 ALA B CA 1
ATOM 4766 C C . ALA B 1 117 ? 23.812 18.547 19.906 1 93.06 117 ALA B C 1
ATOM 4768 O O . ALA B 1 117 ? 23.703 17.375 20.266 1 93.06 117 ALA B O 1
ATOM 4769 N N . ALA B 1 118 ? 24.453 18.906 18.797 1 93.38 118 ALA B N 1
ATOM 4770 C CA . ALA B 1 118 ? 25.172 17.938 17.953 1 93.38 118 ALA B CA 1
ATOM 4771 C C . ALA B 1 118 ? 26.297 17.266 18.734 1 93.38 118 ALA B C 1
ATOM 4773 O O . ALA B 1 118 ? 26.578 16.078 18.516 1 93.38 118 ALA B O 1
ATOM 4774 N N . GLY B 1 119 ? 26.938 18 19.609 1 91.81 119 GLY B N 1
ATOM 4775 C CA . GLY B 1 119 ? 28.016 17.453 20.422 1 91.81 119 GLY B CA 1
ATOM 4776 C C . GLY B 1 119 ? 27.547 16.359 21.359 1 91.81 119 GLY B C 1
ATOM 4777 O O . GLY B 1 119 ? 28.328 15.477 21.734 1 91.81 119 GLY B O 1
ATOM 4778 N N . GLU B 1 120 ? 26.344 16.375 21.656 1 92 120 GLU B N 1
ATOM 4779 C CA . GLU B 1 120 ? 25.781 15.383 22.562 1 92 120 GLU B CA 1
ATOM 4780 C C . GLU B 1 120 ? 25.312 14.141 21.812 1 92 120 GLU B C 1
ATOM 4782 O O . GLU B 1 120 ? 25.047 13.094 22.422 1 92 120 GLU B O 1
ATOM 4787 N N . ALA B 1 121 ? 25.219 14.242 20.562 1 92.88 121 ALA B N 1
ATOM 4788 C CA . ALA B 1 121 ? 24.781 13.141 19.719 1 92.88 121 ALA B CA 1
ATOM 4789 C C . ALA B 1 121 ? 25.969 12.43 19.062 1 92.88 121 ALA B C 1
ATOM 4791 O O . ALA B 1 121 ? 26.297 12.711 17.906 1 92.88 121 ALA B O 1
ATOM 4792 N N . SER B 1 122 ? 26.484 11.445 19.656 1 90.5 122 SER B N 1
ATOM 4793 C CA . SER B 1 122 ? 27.734 10.805 19.25 1 90.5 122 SER B CA 1
ATOM 4794 C C . SER B 1 122 ? 27.578 10.102 17.906 1 90.5 122 SER B C 1
ATOM 4796 O O . SER B 1 122 ? 28.562 9.82 17.219 1 90.5 122 SER B O 1
ATOM 4798 N N . HIS B 1 123 ? 26.406 9.844 17.484 1 93.06 123 HIS B N 1
ATOM 4799 C CA . HIS B 1 123 ? 26.141 9.109 16.25 1 93.06 123 HIS B CA 1
ATOM 4800 C C . HIS B 1 123 ? 26.078 10.047 15.047 1 93.06 123 HIS B C 1
ATOM 4802 O O . HIS B 1 123 ? 26.047 9.594 13.898 1 93.06 123 HIS B O 1
ATOM 4808 N N . LEU B 1 124 ? 26.031 11.32 15.281 1 95.19 124 LEU B N 1
ATOM 4809 C CA . LEU B 1 124 ? 25.953 12.289 14.203 1 95.19 124 LEU B CA 1
ATOM 4810 C C . LEU B 1 124 ? 27.266 12.344 13.422 1 95.19 124 LEU B C 1
ATOM 4812 O O . LEU B 1 124 ? 28.297 12.719 13.969 1 95.19 124 LEU B O 1
ATOM 4816 N N . ALA B 1 125 ? 27.203 12.008 12.164 1 94.62 125 ALA B N 1
ATOM 4817 C CA . ALA B 1 125 ? 28.406 11.898 11.352 1 94.62 125 ALA B CA 1
ATOM 4818 C C . ALA B 1 125 ? 28.719 13.234 10.672 1 94.62 125 ALA B C 1
ATOM 4820 O O . ALA B 1 125 ? 29.891 13.555 10.438 1 94.62 125 ALA B O 1
ATOM 4821 N N . THR B 1 126 ? 27.688 13.945 10.312 1 95.5 126 THR B N 1
ATOM 4822 C CA . THR B 1 126 ? 27.938 15.18 9.578 1 95.5 126 THR B CA 1
ATOM 4823 C C . THR B 1 126 ? 26.766 16.141 9.703 1 95.5 126 THR B C 1
ATOM 4825 O O . THR B 1 126 ? 25.672 15.742 10.109 1 95.5 126 THR B O 1
ATOM 4828 N N . THR B 1 127 ? 27.078 17.391 9.562 1 97.5 127 THR B N 1
ATOM 4829 C CA . THR B 1 127 ? 26.062 18.438 9.453 1 97.5 127 THR B CA 1
ATOM 4830 C C . THR B 1 127 ? 26.203 19.188 8.125 1 97.5 127 THR B C 1
ATOM 4832 O O . THR B 1 127 ? 27.312 19.562 7.734 1 97.5 127 THR B O 1
ATOM 4835 N N . LEU B 1 128 ? 25.141 19.25 7.395 1 98.19 128 LEU B N 1
ATOM 4836 C CA . LEU B 1 128 ? 25.062 20.125 6.223 1 98.19 128 LEU B CA 1
ATOM 4837 C C . LEU B 1 128 ? 24.516 21.5 6.598 1 98.19 128 LEU B C 1
ATOM 4839 O O . LEU B 1 128 ? 23.344 21.609 6.953 1 98.19 128 LEU B O 1
ATOM 4843 N N . TRP B 1 129 ? 25.312 22.5 6.465 1 98.06 129 TRP B N 1
ATOM 4844 C CA . TRP B 1 129 ? 24.938 23.844 6.906 1 98.06 129 TRP B CA 1
ATOM 4845 C C . TRP B 1 129 ? 24.328 24.641 5.754 1 98.06 129 TRP B C 1
ATOM 4847 O O . TRP B 1 129 ? 24.922 24.734 4.676 1 98.06 129 TRP B O 1
ATOM 4857 N N . VAL B 1 130 ? 23.203 25.141 5.953 1 97.69 130 VAL B N 1
ATOM 4858 C CA . VAL B 1 130 ? 22.562 26.047 5.008 1 97.69 130 VAL B CA 1
ATOM 4859 C C . VAL B 1 130 ? 22.844 27.5 5.395 1 97.69 130 VAL B C 1
ATOM 4861 O O . VAL B 1 130 ? 22.562 27.906 6.52 1 97.69 130 VAL B O 1
ATOM 4864 N N . GLY B 1 131 ? 23.281 28.266 4.539 1 94.25 131 GLY B N 1
ATOM 4865 C CA . GLY B 1 131 ? 23.688 29.641 4.777 1 94.25 131 GLY B CA 1
ATOM 4866 C C . GLY B 1 131 ? 24.969 30.016 4.043 1 94.25 131 GLY B C 1
ATOM 4867 O O . GLY B 1 131 ? 25.406 29.297 3.15 1 94.25 131 GLY B O 1
ATOM 4868 N N . PRO B 1 132 ? 25.484 31.172 4.363 1 89.19 132 PRO B N 1
ATOM 4869 C CA . PRO B 1 132 ? 26.594 31.719 3.59 1 89.19 132 PRO B CA 1
ATOM 4870 C C . PRO B 1 132 ? 27.906 30.953 3.812 1 89.19 132 PRO B C 1
ATOM 4872 O O . PRO B 1 132 ? 28.766 30.938 2.939 1 89.19 132 PRO B O 1
ATOM 4875 N N . ALA B 1 133 ? 28.031 30.422 5.07 1 88.69 133 ALA B N 1
ATOM 4876 C CA . ALA B 1 133 ? 29.266 29.688 5.375 1 88.69 133 ALA B CA 1
ATOM 4877 C C . ALA B 1 133 ? 29.047 28.672 6.492 1 88.69 133 ALA B C 1
ATOM 4879 O O . ALA B 1 133 ? 28.078 28.781 7.246 1 88.69 133 ALA B O 1
ATOM 4880 N N . VAL B 1 134 ? 29.906 27.656 6.488 1 93.31 134 VAL B N 1
ATOM 4881 C CA . VAL B 1 134 ? 29.953 26.75 7.629 1 93.31 134 VAL B CA 1
ATOM 4882 C C . VAL B 1 134 ? 30.391 27.516 8.875 1 93.31 134 VAL B C 1
ATOM 4884 O O . VAL B 1 134 ? 31.375 28.266 8.844 1 93.31 134 VAL B O 1
ATOM 4887 N N . PRO B 1 135 ? 29.609 27.328 9.961 1 92.69 135 PRO B N 1
ATOM 4888 C CA . PRO B 1 135 ? 30 28.062 11.164 1 92.69 135 PRO B CA 1
ATOM 4889 C C . PRO B 1 135 ? 31.422 27.734 11.617 1 92.69 135 PRO B C 1
ATOM 4891 O O . PRO B 1 135 ? 31.844 26.594 11.531 1 92.69 135 PRO B O 1
ATOM 4894 N N . ALA B 1 136 ? 32.062 28.766 12.125 1 87.94 136 ALA B N 1
ATOM 4895 C CA . ALA B 1 136 ? 33.438 28.625 12.562 1 87.94 136 ALA B CA 1
ATOM 4896 C C . ALA B 1 136 ? 33.562 27.578 13.672 1 87.94 136 ALA B C 1
ATOM 4898 O O . ALA B 1 136 ? 32.812 27.625 14.648 1 87.94 136 ALA B O 1
ATOM 4899 N N . GLY B 1 137 ? 34.469 26.688 13.539 1 84.12 137 GLY B N 1
ATOM 4900 C CA . GLY B 1 137 ? 34.719 25.688 14.555 1 84.12 137 GLY B CA 1
ATOM 4901 C C . GLY B 1 137 ? 33.75 24.516 14.5 1 84.12 137 GLY B C 1
ATOM 4902 O O . GLY B 1 137 ? 33.906 23.531 15.227 1 84.12 137 GLY B O 1
ATOM 4903 N N . ALA B 1 138 ? 32.75 24.797 13.594 1 84.38 138 ALA B N 1
ATOM 4904 C CA . ALA B 1 138 ? 31.797 23.703 13.461 1 84.38 138 ALA B CA 1
ATOM 4905 C C . ALA B 1 138 ? 32.188 22.75 12.352 1 84.38 138 ALA B C 1
ATOM 4907 O O . ALA B 1 138 ? 32.844 23.141 11.383 1 84.38 138 ALA B O 1
ATOM 4908 N N . GLY B 1 139 ? 32.312 21.516 12.453 1 88.69 139 GLY B N 1
ATOM 4909 C CA . GLY B 1 139 ? 32.5 20.562 11.375 1 88.69 139 GLY B CA 1
ATOM 4910 C C . GLY B 1 139 ? 31.281 20.484 10.453 1 88.69 139 GLY B C 1
ATOM 4911 O O . GLY B 1 139 ? 30.281 21.156 10.68 1 88.69 139 GLY B O 1
ATOM 4912 N N . GLY B 1 140 ? 31.5 19.891 9.266 1 94.19 140 GLY B N 1
ATOM 4913 C CA . GLY B 1 140 ? 30.375 19.656 8.367 1 94.19 140 GLY B CA 1
ATOM 4914 C C . GLY B 1 140 ? 30.609 20.188 6.969 1 94.19 140 GLY B C 1
ATOM 4915 O O . GLY B 1 140 ? 31.766 20.391 6.562 1 94.19 140 GLY B O 1
ATOM 4916 N N . LEU B 1 141 ? 29.516 20.25 6.219 1 95.56 141 LEU B N 1
ATOM 4917 C CA . LEU B 1 141 ? 29.578 20.641 4.812 1 95.56 141 LEU B CA 1
ATOM 4918 C C . LEU B 1 141 ? 28.656 21.812 4.531 1 95.56 141 LEU B C 1
ATOM 4920 O O . LEU B 1 141 ? 27.688 22.047 5.27 1 95.56 141 LEU B O 1
ATOM 4924 N N . SER B 1 142 ? 29.047 22.562 3.494 1 96.75 142 SER B N 1
ATOM 4925 C CA . SER B 1 142 ? 28.188 23.656 3.029 1 96.75 142 SER B CA 1
ATOM 4926 C C . SER B 1 142 ? 27.125 23.156 2.055 1 96.75 142 SER B C 1
ATOM 4928 O O . SER B 1 142 ? 27.469 22.656 0.976 1 96.75 142 SER B O 1
ATOM 4930 N N . PHE B 1 143 ? 25.906 23.375 2.424 1 96.69 143 PHE B N 1
ATOM 4931 C CA . PHE B 1 143 ? 24.797 22.969 1.562 1 96.69 143 PHE B CA 1
ATOM 4932 C C . PHE B 1 143 ? 24.906 23.656 0.202 1 96.69 143 PHE B C 1
ATOM 4934 O O . PHE B 1 143 ? 24.719 23.016 -0.834 1 96.69 143 PHE B O 1
ATOM 4941 N N . THR B 1 144 ? 25.203 24.922 0.184 1 94.5 144 THR B N 1
ATOM 4942 C CA . THR B 1 144 ? 25.297 25.719 -1.033 1 94.5 144 THR B CA 1
ATOM 4943 C C . THR B 1 144 ? 26.391 25.172 -1.945 1 94.5 144 THR B C 1
ATOM 4945 O O . THR B 1 144 ? 26.203 25.078 -3.16 1 94.5 144 THR B O 1
ATOM 4948 N N . ASP B 1 145 ? 27.5 24.781 -1.357 1 94.44 145 ASP B N 1
ATOM 4949 C CA . ASP B 1 145 ? 28.609 24.25 -2.139 1 94.44 145 ASP B CA 1
ATOM 4950 C C . ASP B 1 145 ? 28.266 22.906 -2.744 1 94.44 145 ASP B C 1
ATOM 4952 O O . ASP B 1 145 ? 28.609 22.609 -3.893 1 94.44 145 ASP B O 1
ATOM 4956 N N . ILE B 1 146 ? 27.578 22.125 -1.949 1 94.25 146 ILE B N 1
ATOM 4957 C CA . ILE B 1 146 ? 27.172 20.797 -2.387 1 94.25 146 ILE B CA 1
ATOM 4958 C C . ILE B 1 146 ? 26.281 20.906 -3.627 1 94.25 146 ILE B C 1
ATOM 4960 O O . ILE B 1 146 ? 26.5 20.219 -4.617 1 94.25 146 ILE B O 1
ATOM 4964 N N . VAL B 1 147 ? 25.359 21.797 -3.633 1 94.19 147 VAL B N 1
ATOM 4965 C CA . VAL B 1 147 ? 24.391 21.938 -4.715 1 94.19 147 VAL B CA 1
ATOM 4966 C C . VAL B 1 147 ? 25.062 22.594 -5.918 1 94.19 147 VAL B C 1
ATOM 4968 O O . VAL B 1 147 ? 24.828 22.188 -7.059 1 94.19 147 VAL B O 1
ATOM 4971 N N . ALA B 1 148 ? 25.906 23.578 -5.664 1 91.94 148 ALA B N 1
ATOM 4972 C CA . ALA B 1 148 ? 26.547 24.344 -6.727 1 91.94 148 ALA B CA 1
ATOM 4973 C C . ALA B 1 148 ? 27.531 23.484 -7.512 1 91.94 148 ALA B C 1
ATOM 4975 O O . ALA B 1 148 ? 27.688 23.656 -8.719 1 91.94 148 ALA B O 1
ATOM 4976 N N . THR B 1 149 ? 28.141 22.562 -6.848 1 89 149 THR B N 1
ATOM 4977 C CA . THR B 1 149 ? 29.219 21.781 -7.473 1 89 149 THR B CA 1
ATOM 4978 C C . THR B 1 149 ? 28.672 20.5 -8.078 1 89 149 THR B C 1
ATOM 4980 O O . THR B 1 149 ? 29.391 19.766 -8.766 1 89 149 THR B O 1
ATOM 4983 N N . HIS B 1 150 ? 27.453 20.219 -7.77 1 86.5 150 HIS B N 1
ATOM 4984 C CA . HIS B 1 150 ? 26.891 18.984 -8.297 1 86.5 150 HIS B CA 1
ATOM 4985 C C . HIS B 1 150 ? 26.672 19.078 -9.805 1 86.5 150 HIS B C 1
ATOM 4987 O O . HIS B 1 150 ? 26.031 20.016 -10.289 1 86.5 150 HIS B O 1
ATOM 4993 N N . PRO B 1 151 ? 27.297 18.141 -10.5 1 77.88 151 PRO B N 1
ATOM 4994 C CA . PRO B 1 151 ? 27.234 18.234 -11.961 1 77.88 151 PRO B CA 1
ATOM 4995 C C . PRO B 1 151 ? 25.812 18.125 -12.5 1 77.88 151 PRO B C 1
ATOM 4997 O O . PRO B 1 151 ? 24.938 17.516 -11.859 1 77.88 151 PRO B O 1
ATOM 5000 N N . ASP B 1 152 ? 25.484 18.781 -13.602 1 67 152 ASP B N 1
ATOM 5001 C CA . ASP B 1 152 ? 24.203 18.703 -14.289 1 67 152 ASP B CA 1
ATOM 5002 C C . ASP B 1 152 ? 23.969 17.312 -14.859 1 67 152 ASP B C 1
ATOM 5004 O O . ASP B 1 152 ? 24.906 16.672 -15.336 1 67 152 ASP B O 1
ATOM 5008 N N . PRO B 1 153 ? 22.734 16.656 -14.594 1 59.44 153 PRO B N 1
ATOM 5009 C CA . PRO B 1 153 ? 22.422 15.305 -15.07 1 59.44 153 PRO B CA 1
ATOM 5010 C C . PRO B 1 153 ? 22.844 15.086 -16.516 1 59.44 153 PRO B C 1
ATOM 5012 O O . PRO B 1 153 ? 23.234 13.977 -16.891 1 59.44 153 PRO B O 1
ATOM 5015 N N . GLN B 1 154 ? 22.594 16.109 -17.484 1 54.72 154 GLN B N 1
ATOM 5016 C CA . GLN B 1 154 ? 22.938 15.945 -18.891 1 54.72 154 GLN B CA 1
ATOM 5017 C C . GLN B 1 154 ? 24.438 15.664 -19.047 1 54.72 154 GLN B C 1
ATOM 5019 O O . GLN B 1 154 ? 24.859 15.102 -20.062 1 54.72 154 GLN B O 1
ATOM 5024 N N . SER B 1 155 ? 25.156 16.156 -18.141 1 52.28 155 SER B N 1
ATOM 5025 C CA . SER B 1 155 ? 26.609 15.953 -18.266 1 52.28 155 SER B CA 1
ATOM 5026 C C . SER B 1 155 ? 27.047 14.68 -17.547 1 52.28 155 SER B C 1
ATOM 5028 O O . SER B 1 155 ? 28.25 14.492 -17.297 1 52.28 155 SER B O 1
ATOM 5030 N N . GLY B 1 156 ? 26.156 13.812 -17.375 1 54.81 156 GLY B N 1
ATOM 5031 C CA . GLY B 1 156 ? 26.578 12.578 -16.75 1 54.81 156 GLY B CA 1
ATOM 5032 C C . GLY B 1 156 ? 26.578 12.648 -15.227 1 54.81 156 GLY B C 1
ATOM 5033 O O . GLY B 1 156 ? 27.375 12 -14.57 1 54.81 156 GLY B O 1
ATOM 5034 N N . GLY B 1 157 ? 25.891 13.586 -14.758 1 60.06 157 GLY B N 1
ATOM 5035 C CA . GLY B 1 157 ? 25.969 13.836 -13.328 1 60.06 157 GLY B CA 1
ATOM 5036 C C . GLY B 1 157 ? 25.656 12.609 -12.492 1 60.06 157 GLY B C 1
ATOM 5037 O O . GLY B 1 157 ? 25 11.672 -12.977 1 60.06 157 GLY B O 1
ATOM 5038 N N . THR B 1 158 ? 26.312 12.453 -11.312 1 78.56 158 THR B N 1
ATOM 5039 C CA . THR B 1 158 ? 26.312 11.32 -10.391 1 78.56 158 THR B CA 1
ATOM 5040 C C . THR B 1 158 ? 24.953 11.172 -9.711 1 78.56 158 THR B C 1
ATOM 5042 O O . THR B 1 158 ? 24.438 12.125 -9.125 1 78.56 158 THR B O 1
ATOM 5045 N N . LYS B 1 159 ? 24.062 10.258 -10.07 1 88.94 159 LYS B N 1
ATOM 5046 C CA . LYS B 1 159 ? 22.844 9.891 -9.359 1 88.94 159 LYS B CA 1
ATOM 5047 C C . LYS B 1 159 ? 23.172 9.141 -8.07 1 88.94 159 LYS B C 1
ATOM 5049 O O . LYS B 1 159 ? 24.188 8.461 -7.98 1 88.94 159 LYS B O 1
ATOM 5054 N N . PRO B 1 160 ? 22.312 9.555 -7.012 1 95.31 160 PRO B N 1
ATOM 5055 C CA . PRO B 1 160 ? 22.531 8.766 -5.801 1 95.31 160 PRO B CA 1
ATOM 5056 C C . PRO B 1 160 ? 22.406 7.266 -6.039 1 95.31 160 PRO B C 1
ATOM 5058 O O . PRO B 1 160 ? 21.625 6.84 -6.895 1 95.31 160 PRO B O 1
ATOM 5061 N N . GLN B 1 161 ? 23.172 6.543 -5.281 1 94.25 161 GLN B N 1
ATOM 5062 C CA . GLN B 1 161 ? 23.109 5.086 -5.371 1 94.25 161 GLN B CA 1
ATOM 5063 C C . GLN B 1 161 ? 21.781 4.566 -4.809 1 94.25 161 GLN B C 1
ATOM 5065 O O . GLN B 1 161 ? 21.312 5.043 -3.771 1 94.25 161 GLN B O 1
ATOM 5070 N N . SER B 1 162 ? 21.203 3.662 -5.555 1 92.81 162 SER B N 1
ATOM 5071 C CA . SER B 1 162 ? 20.016 3.012 -5.039 1 92.81 162 SER B CA 1
ATOM 5072 C C . SER B 1 162 ? 20.328 2.158 -3.816 1 92.81 162 SER B C 1
ATOM 5074 O O . SER B 1 162 ? 21.297 1.392 -3.82 1 92.81 162 SER B O 1
ATOM 5076 N N . ARG B 1 163 ? 19.547 2.277 -2.791 1 94 163 ARG B N 1
ATOM 5077 C CA . ARG B 1 163 ? 19.781 1.535 -1.556 1 94 163 ARG B CA 1
ATOM 5078 C C . ARG B 1 163 ? 18.797 0.386 -1.411 1 94 163 ARG B C 1
ATOM 5080 O O . ARG B 1 163 ? 18.688 -0.221 -0.343 1 94 163 ARG B O 1
ATOM 5087 N N . GLY B 1 164 ? 18.047 0.096 -2.447 1 94.81 164 GLY B N 1
ATOM 5088 C CA . GLY B 1 164 ? 17.125 -1.029 -2.453 1 94.81 164 GLY B CA 1
ATOM 5089 C C . GLY B 1 164 ? 15.961 -0.854 -1.493 1 94.81 164 GLY B C 1
ATOM 5090 O O . GLY B 1 164 ? 15.547 -1.808 -0.828 1 94.81 164 GLY B O 1
ATOM 5091 N N . LEU B 1 165 ? 15.469 0.376 -1.374 1 97.44 165 LEU B N 1
ATOM 5092 C CA . LEU B 1 165 ? 14.328 0.661 -0.513 1 97.44 165 LEU B CA 1
ATOM 5093 C C . LEU B 1 165 ? 13.07 -0.023 -1.035 1 97.44 165 LEU B C 1
ATOM 5095 O O . LEU B 1 165 ? 12.922 -0.224 -2.242 1 97.44 165 LEU B O 1
ATOM 5099 N N . ILE B 1 166 ? 12.211 -0.423 -0.108 1 97.44 166 ILE B N 1
ATOM 5100 C CA . ILE B 1 166 ? 10.859 -0.869 -0.433 1 97.44 166 ILE B CA 1
ATOM 5101 C C . ILE B 1 166 ? 9.844 -0.009 0.31 1 97.44 166 ILE B C 1
ATOM 5103 O O . ILE B 1 166 ? 10.203 0.791 1.174 1 97.44 166 ILE B O 1
ATOM 5107 N N . ASP B 1 167 ? 8.602 -0.12 -0.029 1 97.44 167 ASP B N 1
ATOM 5108 C CA . ASP B 1 167 ? 7.578 0.792 0.479 1 97.44 167 ASP B CA 1
ATOM 5109 C C . ASP B 1 167 ? 7.348 0.58 1.974 1 97.44 167 ASP B C 1
ATOM 5111 O O . ASP B 1 167 ? 6.816 1.459 2.656 1 97.44 167 ASP B O 1
ATOM 5115 N N . GLN B 1 168 ? 7.766 -0.582 2.496 1 96.94 168 GLN B N 1
ATOM 5116 C CA . GLN B 1 168 ? 7.582 -0.877 3.912 1 96.94 168 GLN B CA 1
ATOM 5117 C C . GLN B 1 168 ? 8.641 -0.181 4.762 1 96.94 168 GLN B C 1
ATOM 5119 O O . GLN B 1 168 ? 8.508 -0.103 5.984 1 96.94 168 GLN B O 1
ATOM 5124 N N . ASP B 1 169 ? 9.695 0.32 4.141 1 98.06 169 ASP B N 1
ATOM 5125 C CA . ASP B 1 169 ? 10.703 1.077 4.875 1 98.06 169 ASP B CA 1
ATOM 5126 C C . ASP B 1 169 ? 10.117 2.373 5.434 1 98.06 169 ASP B C 1
ATOM 5128 O O . ASP B 1 169 ? 9.156 2.916 4.879 1 98.06 169 ASP B O 1
ATOM 5132 N N . LEU B 1 170 ? 10.703 2.816 6.543 1 98.31 170 LEU B N 1
ATOM 5133 C CA . LEU B 1 170 ? 10.297 4.113 7.078 1 98.31 170 LEU B CA 1
ATOM 5134 C C . LEU B 1 170 ? 10.75 5.242 6.164 1 98.31 170 LEU B C 1
ATOM 5136 O O . LEU B 1 170 ? 11.859 5.207 5.625 1 98.31 170 LEU B O 1
ATOM 5140 N N . ALA B 1 171 ? 9.883 6.168 5.965 1 98.56 171 ALA B N 1
ATOM 5141 C CA . ALA B 1 171 ? 10.211 7.379 5.215 1 98.56 171 ALA B CA 1
ATOM 5142 C C . ALA B 1 171 ? 10.469 8.555 6.156 1 98.56 171 ALA B C 1
ATOM 5144 O O . ALA B 1 171 ? 11.258 9.445 5.844 1 98.56 171 ALA B O 1
ATOM 5145 N N . ALA B 1 172 ? 9.75 8.516 7.324 1 98.69 172 ALA B N 1
ATOM 5146 C CA . ALA B 1 172 ? 9.828 9.672 8.211 1 98.69 172 ALA B CA 1
ATOM 5147 C C . ALA B 1 172 ? 9.562 9.266 9.664 1 98.69 172 ALA B C 1
ATOM 5149 O O . ALA B 1 172 ? 8.844 8.297 9.922 1 98.69 172 ALA B O 1
ATOM 5150 N N . ILE B 1 173 ? 10.156 9.961 10.555 1 98.5 173 ILE B N 1
ATOM 5151 C CA . ILE B 1 173 ? 9.82 9.977 11.977 1 98.5 173 ILE B CA 1
ATOM 5152 C C . ILE B 1 173 ? 9.477 11.398 12.406 1 98.5 173 ILE B C 1
ATOM 5154 O O . ILE B 1 173 ? 10.344 12.273 12.43 1 98.5 173 ILE B O 1
ATOM 5158 N N . LEU B 1 174 ? 8.203 11.695 12.727 1 97.19 174 LEU B N 1
ATOM 5159 C CA . LEU B 1 174 ? 7.742 13.016 13.141 1 97.19 174 LEU B CA 1
ATOM 5160 C C . LEU B 1 174 ? 7.52 13.062 14.648 1 97.19 174 LEU B C 1
ATOM 5162 O O . LEU B 1 174 ? 6.66 12.344 15.172 1 97.19 174 LEU B O 1
ATOM 5166 N N . TYR B 1 175 ? 8.273 13.898 15.328 1 91.75 175 TYR B N 1
ATOM 5167 C CA . TYR B 1 175 ? 8.141 14.008 16.781 1 91.75 175 TYR B CA 1
ATOM 5168 C C . TYR B 1 175 ? 6.957 14.898 17.156 1 91.75 175 TYR B C 1
ATOM 5170 O O . TYR B 1 175 ? 6.789 15.984 16.609 1 91.75 175 TYR B O 1
ATOM 5178 N N . THR B 1 176 ? 6.09 14.375 18.016 1 84.5 176 THR B N 1
ATOM 5179 C CA . THR B 1 176 ? 4.922 15.109 18.484 1 84.5 176 THR B CA 1
ATOM 5180 C C . THR B 1 176 ? 5.039 15.406 19.984 1 84.5 176 THR B C 1
ATOM 5182 O O . THR B 1 176 ? 5.684 14.656 20.719 1 84.5 176 THR B O 1
ATOM 5185 N N . SER B 1 177 ? 4.559 16.594 20.406 1 69.19 177 SER B N 1
ATOM 5186 C CA . SER B 1 177 ? 4.656 17.031 21.781 1 69.19 177 SER B CA 1
ATOM 5187 C C . SER B 1 177 ? 3.615 16.328 22.656 1 69.19 177 SER B C 1
ATOM 5189 O O . SER B 1 177 ? 2.465 16.172 22.25 1 69.19 177 SER B O 1
ATOM 5191 N N . GLY B 1 178 ? 3.898 15.086 23.234 1 54.22 178 GLY B N 1
ATOM 5192 C CA . GLY B 1 178 ? 2.914 14.422 24.062 1 54.22 178 GLY B CA 1
ATOM 5193 C C . GLY B 1 178 ? 2.67 15.141 25.391 1 54.22 178 GLY B C 1
ATOM 5194 O O . GLY B 1 178 ? 3.387 16.078 25.734 1 54.22 178 GLY B O 1
ATOM 5195 N N . THR B 1 179 ? 1.468 14.867 25.922 1 44.34 179 THR B N 1
ATOM 5196 C CA . THR B 1 179 ? 1.041 15.391 27.219 1 44.34 179 THR B CA 1
ATOM 5197 C C . THR B 1 179 ? 2.035 15.016 28.312 1 44.34 179 THR B C 1
ATOM 5199 O O . THR B 1 179 ? 2.16 15.727 29.312 1 44.34 179 THR B O 1
ATOM 5202 N N . THR B 1 180 ? 2.592 13.789 28.062 1 46.22 180 THR B N 1
ATOM 5203 C CA . THR B 1 180 ? 3.27 13.203 29.219 1 46.22 180 THR B CA 1
ATOM 5204 C C . THR B 1 180 ? 4.742 13.594 29.234 1 46.22 180 THR B C 1
ATOM 5206 O O . THR B 1 180 ? 5.562 12.922 29.859 1 46.22 180 THR B O 1
ATOM 5209 N N . GLY B 1 181 ? 5.211 14.719 28.5 1 61.69 181 GLY B N 1
ATOM 5210 C CA . GLY B 1 181 ? 6.512 15.328 28.75 1 61.69 181 GLY B CA 1
ATOM 5211 C C . GLY B 1 181 ? 7.406 15.344 27.516 1 61.69 181 GLY B C 1
ATOM 5212 O O . GLY B 1 181 ? 7.633 16.406 26.922 1 61.69 181 GLY B O 1
ATOM 5213 N N . ARG B 1 182 ? 8.156 14.117 27.141 1 73.94 182 ARG B N 1
ATOM 5214 C CA . ARG B 1 182 ? 9.094 14.188 26.031 1 73.94 182 ARG B CA 1
ATOM 5215 C C . ARG B 1 182 ? 8.406 13.828 24.719 1 73.94 182 ARG B C 1
ATOM 5217 O O . ARG B 1 182 ? 7.539 12.953 24.688 1 73.94 182 ARG B O 1
ATOM 5224 N N . PRO B 1 183 ? 8.742 14.508 23.672 1 83.5 183 PRO B N 1
ATOM 5225 C CA . PRO B 1 183 ? 8.148 14.234 22.359 1 83.5 183 PRO B CA 1
ATOM 5226 C C . PRO B 1 183 ? 8.352 12.789 21.906 1 83.5 183 PRO B C 1
ATOM 5228 O O . PRO B 1 183 ? 9.352 12.164 22.266 1 83.5 183 PRO B O 1
ATOM 5231 N N . LYS B 1 184 ? 7.352 12.219 21.266 1 91.06 184 LYS B N 1
ATOM 5232 C CA . LYS B 1 184 ? 7.426 10.867 20.719 1 91.06 184 LYS B CA 1
ATOM 5233 C C . LYS B 1 184 ? 7.539 10.891 19.188 1 91.06 184 LYS B C 1
ATOM 5235 O O . LYS B 1 184 ? 6.863 11.68 18.531 1 91.06 184 LYS B O 1
ATOM 5240 N N . GLY B 1 185 ? 8.453 10.055 18.672 1 95.88 185 GLY B N 1
ATOM 5241 C CA . GLY B 1 185 ? 8.633 9.961 17.234 1 95.88 185 GLY B CA 1
ATOM 5242 C C . GLY B 1 185 ? 7.641 9.023 16.562 1 95.88 185 GLY B C 1
ATOM 5243 O O . GLY B 1 185 ? 7.676 7.809 16.797 1 95.88 185 GLY B O 1
ATOM 5244 N N . VAL B 1 186 ? 6.738 9.555 15.781 1 97.69 186 VAL B N 1
ATOM 5245 C CA . VAL B 1 186 ? 5.766 8.758 15.031 1 97.69 186 VAL B CA 1
ATOM 5246 C C . VAL B 1 186 ? 6.426 8.172 13.789 1 97.69 186 VAL B C 1
ATOM 5248 O O . VAL B 1 186 ? 6.938 8.914 12.945 1 97.69 186 VAL B O 1
ATOM 5251 N N . MET B 1 187 ? 6.438 6.832 13.656 1 98.5 187 MET B N 1
ATOM 5252 C CA . MET B 1 187 ? 7.074 6.16 12.531 1 98.5 187 MET B CA 1
ATOM 5253 C C . MET B 1 187 ? 6.113 6.043 11.352 1 98.5 187 MET B C 1
ATOM 5255 O O . MET B 1 187 ? 5.055 5.422 11.469 1 98.5 187 MET B O 1
ATOM 5259 N N . LEU B 1 188 ? 6.488 6.66 10.234 1 98.5 188 LEU B N 1
ATOM 5260 C CA . LEU B 1 188 ? 5.672 6.637 9.023 1 98.5 188 LEU B CA 1
ATOM 5261 C C . LEU B 1 188 ? 6.422 5.973 7.875 1 98.5 188 LEU B C 1
ATOM 5263 O O . LEU B 1 188 ? 7.539 6.379 7.543 1 98.5 188 LEU B O 1
ATOM 5267 N N . SER B 1 189 ? 5.84 4.957 7.266 1 98.12 189 SER B N 1
ATOM 5268 C CA . SER B 1 189 ? 6.465 4.234 6.16 1 98.12 189 SER B CA 1
ATOM 5269 C C . SER B 1 189 ? 6.254 4.965 4.836 1 98.12 189 SER B C 1
ATOM 5271 O O . SER B 1 189 ? 5.422 5.867 4.742 1 98.12 189 SER B O 1
ATOM 5273 N N . HIS B 1 190 ? 7.086 4.598 3.801 1 98.44 190 HIS B N 1
ATOM 5274 C CA . HIS B 1 190 ? 6.844 5.094 2.449 1 98.44 190 HIS B CA 1
ATOM 5275 C C . HIS B 1 190 ? 5.426 4.766 1.988 1 98.44 190 HIS B C 1
ATOM 5277 O O . HIS B 1 190 ? 4.727 5.637 1.464 1 98.44 190 HIS B O 1
ATOM 5283 N N . ALA B 1 191 ? 4.949 3.533 2.26 1 97.25 191 ALA B N 1
ATOM 5284 C CA . ALA B 1 191 ? 3.627 3.088 1.833 1 97.25 191 ALA B CA 1
ATOM 5285 C C . ALA B 1 191 ? 2.533 3.986 2.406 1 97.25 191 ALA B C 1
ATOM 5287 O O . ALA B 1 191 ? 1.623 4.402 1.687 1 97.25 191 ALA B O 1
ATOM 5288 N N . ALA B 1 192 ? 2.604 4.273 3.643 1 97.5 192 ALA B N 1
ATOM 5289 C CA . ALA B 1 192 ? 1.579 5.07 4.316 1 97.5 192 ALA B CA 1
ATOM 5290 C C . ALA B 1 192 ? 1.51 6.477 3.736 1 97.5 192 ALA B C 1
ATOM 5292 O O . ALA B 1 192 ? 0.425 6.973 3.422 1 97.5 192 ALA B O 1
ATOM 5293 N N . LEU B 1 193 ? 2.658 7.07 3.578 1 98.5 193 LEU B N 1
ATOM 5294 C CA . LEU B 1 193 ? 2.699 8.445 3.094 1 98.5 193 LEU B CA 1
ATOM 5295 C C . LEU B 1 193 ? 2.318 8.516 1.619 1 98.5 193 LEU B C 1
ATOM 5297 O O . LEU B 1 193 ? 1.652 9.461 1.188 1 98.5 193 LEU B O 1
ATOM 5301 N N . VAL B 1 194 ? 2.738 7.496 0.854 1 98 194 VAL B N 1
ATOM 5302 C CA . VAL B 1 194 ? 2.371 7.449 -0.558 1 98 194 VAL B CA 1
ATOM 5303 C C . VAL B 1 194 ? 0.854 7.352 -0.695 1 98 194 VAL B C 1
ATOM 5305 O O . VAL B 1 194 ? 0.245 8.094 -1.467 1 98 194 VAL B O 1
ATOM 5308 N N . ASN B 1 195 ? 0.216 6.496 0.086 1 97.06 195 ASN B N 1
ATOM 5309 C CA . ASN B 1 195 ? -1.228 6.293 0.022 1 97.06 195 ASN B CA 1
ATOM 5310 C C . ASN B 1 195 ? -1.99 7.531 0.49 1 97.06 195 ASN B C 1
ATOM 5312 O O . ASN B 1 195 ? -2.975 7.93 -0.133 1 97.06 195 ASN B O 1
ATOM 5316 N N . THR B 1 196 ? -1.551 8.109 1.543 1 97.81 196 THR B N 1
ATOM 5317 C CA . THR B 1 196 ? -2.238 9.281 2.076 1 97.81 196 THR B CA 1
ATOM 5318 C C . THR B 1 196 ? -2.125 10.461 1.113 1 97.81 196 THR B C 1
ATOM 5320 O O . THR B 1 196 ? -3.084 11.211 0.93 1 97.81 196 THR B O 1
ATOM 5323 N N . THR B 1 197 ? -0.927 10.641 0.534 1 98.25 197 THR B N 1
ATOM 5324 C CA . THR B 1 197 ? -0.718 11.711 -0.433 1 98.25 197 THR B CA 1
ATOM 5325 C C . THR B 1 197 ? -1.655 11.555 -1.627 1 98.25 197 THR B C 1
ATOM 5327 O O . THR B 1 197 ? -2.24 12.531 -2.098 1 98.25 197 THR B O 1
ATOM 5330 N N . TRP B 1 198 ? -1.812 10.305 -2.062 1 97.44 198 TRP B N 1
ATOM 5331 C CA . TRP B 1 198 ? -2.762 10.031 -3.135 1 97.44 198 TRP B CA 1
ATOM 5332 C C . TRP B 1 198 ? -4.18 10.406 -2.715 1 97.44 198 TRP B C 1
ATOM 5334 O O . TRP B 1 198 ? -4.902 11.07 -3.463 1 97.44 198 TRP B O 1
ATOM 5344 N N . SER B 1 199 ? -4.574 10.031 -1.562 1 97.81 199 SER B N 1
ATOM 5345 C CA . SER B 1 199 ? -5.918 10.305 -1.061 1 97.81 199 SER B CA 1
ATOM 5346 C C . SER B 1 199 ? -6.195 11.805 -1.019 1 97.81 199 SER B C 1
ATOM 5348 O O . SER B 1 199 ? -7.215 12.266 -1.535 1 97.81 199 SER B O 1
ATOM 5350 N N . ILE B 1 200 ? -5.266 12.547 -0.465 1 98.31 200 ILE B N 1
ATOM 5351 C CA . ILE B 1 200 ? -5.41 13.992 -0.302 1 98.31 200 ILE B CA 1
ATOM 5352 C C . ILE B 1 200 ? -5.551 14.656 -1.671 1 98.31 200 ILE B C 1
ATOM 5354 O O . ILE B 1 200 ? -6.461 15.461 -1.888 1 98.31 200 ILE B O 1
ATOM 5358 N N . SER B 1 201 ? -4.664 14.312 -2.594 1 98 201 SER B N 1
ATOM 5359 C CA . SER B 1 201 ? -4.691 14.938 -3.916 1 98 201 SER B CA 1
ATOM 5360 C C . SER B 1 201 ? -5.977 14.586 -4.66 1 98 201 SER B C 1
ATOM 5362 O O . SER B 1 201 ? -6.453 15.367 -5.488 1 98 201 SER B O 1
ATOM 5364 N N . THR B 1 202 ? -6.551 13.398 -4.312 1 97 202 THR B N 1
ATOM 5365 C CA . THR B 1 202 ? -7.738 12.922 -5.012 1 97 202 THR B CA 1
ATOM 5366 C C . THR B 1 202 ? -8.977 13.703 -4.578 1 97 202 THR B C 1
ATOM 5368 O O . THR B 1 202 ? -9.68 14.273 -5.41 1 97 202 THR B O 1
ATOM 5371 N N . TYR B 1 203 ? -9.18 13.812 -3.25 1 97.44 203 TYR B N 1
ATOM 5372 C CA . TYR B 1 203 ? -10.43 14.43 -2.832 1 97.44 203 TYR B CA 1
ATOM 5373 C C . TYR B 1 203 ? -10.359 15.945 -2.967 1 97.44 203 TYR B C 1
ATOM 5375 O O . TYR B 1 203 ? -11.391 16.625 -3.076 1 97.44 203 TYR B O 1
ATOM 5383 N N . LEU B 1 204 ? -9.156 16.531 -3.006 1 98.44 204 LEU B N 1
ATOM 5384 C CA . LEU B 1 204 ? -9.023 17.953 -3.24 1 98.44 204 LEU B CA 1
ATOM 5385 C C . LEU B 1 204 ? -9.055 18.266 -4.734 1 98.44 204 LEU B C 1
ATOM 5387 O O . LEU B 1 204 ? -9.047 19.438 -5.125 1 98.44 204 LEU B O 1
ATOM 5391 N N . GLU B 1 205 ? -9 17.203 -5.57 1 97.94 205 GLU B N 1
ATOM 5392 C CA . GLU B 1 205 ? -9.016 17.312 -7.027 1 97.94 205 GLU B CA 1
ATOM 5393 C C . GLU B 1 205 ? -7.867 18.188 -7.523 1 97.94 205 GLU B C 1
ATOM 5395 O O . GLU B 1 205 ? -8.07 19.078 -8.344 1 97.94 205 GLU B O 1
ATOM 5400 N N . ASN B 1 206 ? -6.727 17.953 -6.977 1 98.56 206 ASN B N 1
ATOM 5401 C CA . ASN B 1 206 ? -5.551 18.719 -7.359 1 98.56 206 ASN B CA 1
ATOM 5402 C C . ASN B 1 206 ? -5.168 18.484 -8.812 1 98.56 206 ASN B C 1
ATOM 5404 O O . ASN B 1 206 ? -5.305 17.359 -9.32 1 98.56 206 ASN B O 1
ATOM 5408 N N . THR B 1 207 ? -4.715 19.453 -9.461 1 98.31 207 THR B N 1
ATOM 5409 C CA . THR B 1 207 ? -4.215 19.391 -10.836 1 98.31 207 THR B CA 1
ATOM 5410 C C . THR B 1 207 ? -2.822 20.016 -10.93 1 98.31 207 THR B C 1
ATOM 5412 O O . THR B 1 207 ? -2.41 20.766 -10.055 1 98.31 207 THR B O 1
ATOM 5415 N N . PRO B 1 208 ? -2.102 19.719 -11.953 1 98.19 208 PRO B N 1
ATOM 5416 C CA . PRO B 1 208 ? -0.755 20.266 -12.109 1 98.19 208 PRO B CA 1
ATOM 5417 C C . PRO B 1 208 ? -0.758 21.797 -12.266 1 98.19 208 PRO B C 1
ATOM 5419 O O . PRO B 1 208 ? 0.292 22.422 -12.148 1 98.19 208 PRO B O 1
ATOM 5422 N N . ASP B 1 209 ? -1.882 22.375 -12.453 1 97.94 209 ASP B N 1
ATOM 5423 C CA . ASP B 1 209 ? -1.98 23.812 -12.664 1 97.94 209 ASP B CA 1
ATOM 5424 C C . ASP B 1 209 ? -2.225 24.547 -11.344 1 97.94 209 ASP B C 1
ATOM 5426 O O . ASP B 1 209 ? -2.213 25.781 -11.305 1 97.94 209 ASP B O 1
ATOM 5430 N N . ASP B 1 210 ? -2.428 23.828 -10.312 1 98.81 210 ASP B N 1
ATOM 5431 C CA . ASP B 1 210 ? -2.65 24.438 -9.008 1 98.81 210 ASP B CA 1
ATOM 5432 C C . ASP B 1 210 ? -1.416 25.219 -8.555 1 98.81 210 ASP B C 1
ATOM 5434 O O . ASP B 1 210 ? -0.291 24.875 -8.914 1 98.81 210 ASP B O 1
ATOM 5438 N N . VAL B 1 211 ? -1.658 26.281 -7.844 1 98.88 211 VAL B N 1
ATOM 5439 C CA . VAL B 1 211 ? -0.672 27.047 -7.086 1 98.88 211 VAL B CA 1
ATOM 5440 C C . VAL B 1 211 ? -1.099 27.125 -5.625 1 98.88 211 VAL B C 1
ATOM 5442 O O . VAL B 1 211 ? -1.988 27.906 -5.273 1 98.88 211 VAL B O 1
ATOM 5445 N N . VAL B 1 212 ? -0.427 26.406 -4.75 1 98.81 212 VAL B N 1
ATOM 5446 C CA . VAL B 1 212 ? -0.868 26.266 -3.365 1 98.81 212 VAL B CA 1
ATOM 5447 C C . VAL B 1 212 ? 0.041 27.078 -2.449 1 98.81 212 VAL B C 1
ATOM 5449 O O . VAL B 1 212 ? 1.266 26.938 -2.496 1 98.81 212 VAL B O 1
ATOM 5452 N N . MET B 1 213 ? -0.531 27.953 -1.682 1 97.44 213 MET B N 1
ATOM 5453 C CA . MET B 1 213 ? 0.227 28.719 -0.697 1 97.44 213 MET B CA 1
ATOM 5454 C C . MET B 1 213 ? 0.398 27.922 0.595 1 97.44 213 MET B C 1
ATOM 5456 O O . MET B 1 213 ? -0.585 27.5 1.199 1 97.44 213 MET B O 1
ATOM 5460 N N . CYS B 1 214 ? 1.613 27.734 0.976 1 96.81 214 CYS B N 1
ATOM 5461 C CA . CYS B 1 214 ? 1.886 27.016 2.213 1 96.81 214 CYS B CA 1
ATOM 5462 C C . CYS B 1 214 ? 2.424 27.953 3.285 1 96.81 214 CYS B C 1
ATOM 5464 O O . CYS B 1 214 ? 3.615 28.266 3.297 1 96.81 214 CYS B O 1
ATOM 5466 N N . VAL B 1 215 ? 1.529 28.297 4.215 1 92.62 215 VAL B N 1
ATOM 5467 C CA . VAL B 1 215 ? 1.916 29.156 5.324 1 92.62 215 VAL B CA 1
ATOM 5468 C C . VAL B 1 215 ? 2.252 28.312 6.547 1 92.62 215 VAL B C 1
ATOM 5470 O O . VAL B 1 215 ? 2.707 28.828 7.566 1 92.62 215 VAL B O 1
ATOM 5473 N N . LEU B 1 216 ? 2.014 26.984 6.504 1 90.44 216 LEU B N 1
ATOM 5474 C CA . LEU B 1 216 ? 2.207 26.062 7.613 1 90.44 216 LEU B CA 1
ATOM 5475 C C . LEU B 1 216 ? 3.639 25.547 7.637 1 90.44 216 LEU B C 1
ATOM 5477 O O . LEU B 1 216 ? 4.242 25.312 6.586 1 90.44 216 LEU B O 1
ATOM 5481 N N . PRO B 1 217 ? 4.164 25.297 8.859 1 89.88 217 PRO B N 1
ATOM 5482 C CA . PRO B 1 217 ? 5.504 24.703 8.914 1 89.88 217 PRO B CA 1
ATOM 5483 C C . PRO B 1 217 ? 5.582 23.344 8.211 1 89.88 217 PRO B C 1
ATOM 5485 O O . PRO B 1 217 ? 4.688 22.516 8.367 1 89.88 217 PRO B O 1
ATOM 5488 N N . LEU B 1 218 ? 6.656 23.156 7.453 1 95.5 218 LEU B N 1
ATOM 5489 C CA . LEU B 1 218 ? 6.871 21.891 6.762 1 95.5 218 LEU B CA 1
ATOM 5490 C C . LEU B 1 218 ? 7.227 20.781 7.75 1 95.5 218 LEU B C 1
ATOM 5492 O O . LEU B 1 218 ? 7.18 19.594 7.406 1 95.5 218 LEU B O 1
ATOM 5496 N N . THR B 1 219 ? 7.555 21.125 8.977 1 91.75 219 THR B N 1
ATOM 5497 C CA . THR B 1 219 ? 7.949 20.172 10 1 91.75 219 THR B CA 1
ATOM 5498 C C . THR B 1 219 ? 6.727 19.453 10.57 1 91.75 219 THR B C 1
ATOM 5500 O O . THR B 1 219 ? 6.863 18.469 11.305 1 91.75 219 THR B O 1
ATOM 5503 N N . PHE B 1 220 ? 5.57 20.016 10.164 1 89.56 220 PHE B N 1
ATOM 5504 C CA . PHE B 1 220 ? 4.293 19.438 10.562 1 89.56 220 PHE B CA 1
ATOM 5505 C C . PHE B 1 220 ? 3.621 18.75 9.383 1 89.56 220 PHE B C 1
ATOM 5507 O O . PHE B 1 220 ? 3.789 19.156 8.234 1 89.56 220 PHE B O 1
ATOM 5514 N N . GLY B 1 221 ? 2.869 17.703 9.781 1 94.31 221 GLY B N 1
ATOM 5515 C CA . GLY B 1 221 ? 2.275 16.875 8.742 1 94.31 221 GLY B CA 1
ATOM 5516 C C . GLY B 1 221 ? 1.404 17.672 7.781 1 94.31 221 GLY B C 1
ATOM 5517 O O . GLY B 1 221 ? 1.375 17.391 6.582 1 94.31 221 GLY B O 1
ATOM 5518 N N . TYR B 1 222 ? 0.684 18.656 8.297 1 94.06 222 TYR B N 1
ATOM 5519 C CA . TYR B 1 222 ? -0.224 19.453 7.484 1 94.06 222 TYR B CA 1
ATOM 5520 C C . TYR B 1 222 ? 0.547 20.297 6.469 1 94.06 222 TYR B C 1
ATOM 5522 O O . TYR B 1 222 ? 0.162 20.375 5.297 1 94.06 222 TYR B O 1
ATOM 5530 N N . GLY B 1 223 ? 1.605 20.891 6.84 1 95.12 223 GLY B N 1
ATOM 5531 C CA . GLY B 1 223 ? 2.479 21.594 5.906 1 95.12 223 GLY B CA 1
ATOM 5532 C C . GLY B 1 223 ? 3.209 20.656 4.965 1 95.12 223 GLY B C 1
ATOM 5533 O O . GLY B 1 223 ? 3.258 20.891 3.756 1 95.12 223 GLY B O 1
ATOM 5534 N N . LEU B 1 224 ? 3.734 19.547 5.512 1 97.31 224 LEU B N 1
ATOM 5535 C CA . LEU B 1 224 ? 4.477 18.562 4.75 1 97.31 224 LEU B CA 1
ATOM 5536 C C . LEU B 1 224 ? 3.625 17.984 3.617 1 97.31 224 LEU B C 1
ATOM 5538 O O . LEU B 1 224 ? 4.129 17.75 2.518 1 97.31 224 LEU B O 1
ATOM 5542 N N . SER B 1 225 ? 2.338 17.781 3.883 1 98 225 SER B N 1
ATOM 5543 C CA . SER B 1 225 ? 1.446 17.172 2.904 1 98 225 SER B CA 1
ATOM 5544 C C . SER B 1 225 ? 1.328 18.031 1.648 1 98 225 SER B C 1
ATOM 5546 O O . SER B 1 225 ? 1.088 17.516 0.556 1 98 225 SER B O 1
ATOM 5548 N N . GLN B 1 226 ? 1.525 19.375 1.781 1 98.19 226 GLN B N 1
ATOM 5549 C CA . GLN B 1 226 ? 1.468 20.25 0.608 1 98.19 226 GLN B CA 1
ATOM 5550 C C . GLN B 1 226 ? 2.625 19.953 -0.344 1 98.19 226 GLN B C 1
ATOM 5552 O O . GLN B 1 226 ? 2.439 19.922 -1.562 1 98.19 226 GLN B O 1
ATOM 5557 N N . ILE B 1 227 ? 3.773 19.734 0.241 1 98.69 227 ILE B N 1
ATOM 5558 C CA . ILE B 1 227 ? 4.969 19.438 -0.544 1 98.69 227 ILE B CA 1
ATOM 5559 C C . ILE B 1 227 ? 4.824 18.078 -1.229 1 98.69 227 ILE B C 1
ATOM 5561 O O . ILE B 1 227 ? 5.102 17.953 -2.422 1 98.69 227 ILE B O 1
ATOM 5565 N N . LEU B 1 228 ? 4.414 17.125 -0.509 1 98.75 228 LEU B N 1
ATOM 5566 C CA . LEU B 1 228 ? 4.305 15.773 -1.044 1 98.75 228 LEU B CA 1
ATOM 5567 C C . LEU B 1 228 ? 3.24 15.703 -2.137 1 98.75 228 LEU B C 1
ATOM 5569 O O . LEU B 1 228 ? 3.451 15.078 -3.178 1 98.75 228 LEU B O 1
ATOM 5573 N N . THR B 1 229 ? 2.076 16.359 -1.922 1 98.75 229 THR B N 1
ATOM 5574 C CA . THR B 1 229 ? 1.025 16.391 -2.934 1 98.75 229 THR B CA 1
ATOM 5575 C C . THR B 1 229 ? 1.479 17.172 -4.168 1 98.75 229 THR B C 1
ATOM 5577 O O . THR B 1 229 ? 1.198 16.766 -5.297 1 98.75 229 THR B O 1
ATOM 5580 N N . GLY B 1 230 ? 2.182 18.281 -3.904 1 98.81 230 GLY B N 1
ATOM 5581 C CA . GLY B 1 230 ? 2.738 19.031 -5.016 1 98.81 230 GLY B CA 1
ATOM 5582 C C . GLY B 1 230 ? 3.715 18.234 -5.852 1 98.81 230 GLY B C 1
ATOM 5583 O O . GLY B 1 230 ? 3.668 18.281 -7.082 1 98.81 230 GLY B O 1
ATOM 5584 N N . ALA B 1 231 ? 4.586 17.516 -5.184 1 98.81 231 ALA B N 1
ATOM 5585 C CA . ALA B 1 231 ? 5.562 16.672 -5.879 1 98.81 231 ALA B CA 1
ATOM 5586 C C . ALA B 1 231 ? 4.875 15.57 -6.676 1 98.81 231 ALA B C 1
ATOM 5588 O O . ALA B 1 231 ? 5.312 15.227 -7.773 1 98.81 231 ALA B O 1
ATOM 5589 N N . ARG B 1 232 ? 3.822 14.984 -6.141 1 98.38 232 ARG B N 1
ATOM 5590 C CA . ARG B 1 232 ? 3.105 13.898 -6.797 1 98.38 232 ARG B CA 1
ATOM 5591 C C . ARG B 1 232 ? 2.357 14.398 -8.031 1 98.38 232 ARG B C 1
ATOM 5593 O O . ARG B 1 232 ? 2.471 13.82 -9.109 1 98.38 232 ARG B O 1
ATOM 5600 N N . VAL B 1 233 ? 1.592 15.492 -7.836 1 98.5 233 VAL B N 1
ATOM 5601 C CA . VAL B 1 233 ? 0.671 15.969 -8.859 1 98.5 233 VAL B CA 1
ATOM 5602 C C . VAL B 1 233 ? 1.429 16.812 -9.883 1 98.5 233 VAL B C 1
ATOM 5604 O O . VAL B 1 233 ? 1.102 16.812 -11.07 1 98.5 233 VAL B O 1
ATOM 5607 N N . GLY B 1 234 ? 2.432 17.547 -9.359 1 98.75 234 GLY B N 1
ATOM 5608 C CA . GLY B 1 234 ? 3.223 18.406 -10.227 1 98.75 234 GLY B CA 1
ATOM 5609 C C . GLY B 1 234 ? 2.768 19.859 -10.203 1 98.75 234 GLY B C 1
ATOM 5610 O O . GLY B 1 234 ? 2.859 20.562 -11.211 1 98.75 234 GLY B O 1
ATOM 5611 N N . PHE B 1 235 ? 2.188 20.312 -9.094 1 98.81 235 PHE B N 1
ATOM 5612 C CA . PHE B 1 235 ? 1.76 21.703 -9.031 1 98.81 235 PHE B CA 1
ATOM 5613 C C . PHE B 1 235 ? 2.77 22.547 -8.258 1 98.81 235 PHE B C 1
ATOM 5615 O O . PHE B 1 235 ? 3.723 22.016 -7.684 1 98.81 235 PHE B O 1
ATOM 5622 N N . THR B 1 236 ? 2.594 23.859 -8.227 1 98.94 236 THR B N 1
ATOM 5623 C CA . THR B 1 236 ? 3.516 24.797 -7.605 1 98.94 236 THR B CA 1
ATOM 5624 C C . THR B 1 236 ? 3.121 25.062 -6.152 1 98.94 236 THR B C 1
ATOM 5626 O O . THR B 1 236 ? 1.938 25.219 -5.844 1 98.94 236 THR B O 1
ATOM 5629 N N . VAL B 1 237 ? 4.07 25.031 -5.27 1 98.88 237 VAL B N 1
ATOM 5630 C CA . VAL B 1 237 ? 3.844 25.422 -3.883 1 98.88 237 VAL B CA 1
ATOM 5631 C C . VAL B 1 237 ? 4.574 26.719 -3.59 1 98.88 237 VAL B C 1
ATOM 5633 O O . VAL B 1 237 ? 5.773 26.844 -3.855 1 98.88 237 VAL B O 1
ATOM 5636 N N . VAL B 1 238 ? 3.861 27.703 -3.113 1 98.62 238 VAL B N 1
ATOM 5637 C CA . VAL B 1 238 ? 4.438 28.953 -2.646 1 98.62 238 VAL B CA 1
ATOM 5638 C C . VAL B 1 238 ? 4.715 28.875 -1.146 1 98.62 238 VAL B C 1
ATOM 5640 O O . VAL B 1 238 ? 3.783 28.812 -0.34 1 98.62 238 VAL B O 1
ATOM 5643 N N . LEU B 1 239 ? 5.957 28.922 -0.79 1 97.88 239 LEU B N 1
ATOM 5644 C CA . LEU B 1 239 ? 6.379 28.719 0.595 1 97.88 239 LEU B CA 1
ATOM 5645 C C . LEU B 1 239 ? 6.465 30.062 1.324 1 97.88 239 LEU B C 1
ATOM 5647 O O . LEU B 1 239 ? 7.18 30.969 0.889 1 97.88 239 LEU B O 1
ATOM 5651 N N . GLU B 1 240 ? 5.684 30.109 2.387 1 92.81 240 GLU B N 1
ATOM 5652 C CA . GLU B 1 240 ? 5.805 31.266 3.287 1 92.81 240 GLU B CA 1
ATOM 5653 C C . GLU B 1 240 ? 6.656 30.922 4.504 1 92.81 240 GLU B C 1
ATOM 5655 O O . GLU B 1 240 ? 6.492 29.844 5.105 1 92.81 240 GLU B O 1
ATOM 5660 N N . ARG B 1 241 ? 7.539 31.688 4.824 1 81.75 241 ARG B N 1
ATOM 5661 C CA . ARG B 1 241 ? 8.414 31.438 5.973 1 81.75 241 ARG B CA 1
ATOM 5662 C C . ARG B 1 241 ? 7.637 31.562 7.281 1 81.75 241 ARG B C 1
ATOM 5664 O O . ARG B 1 241 ? 7.867 30.797 8.219 1 81.75 241 ARG B O 1
ATOM 5671 N N . SER B 1 242 ? 6.891 32.656 7.336 1 71.12 242 SER B N 1
ATOM 5672 C CA . SER B 1 242 ? 6.066 32.938 8.516 1 71.12 242 SER B CA 1
ATOM 5673 C C . SER B 1 242 ? 4.816 33.719 8.148 1 71.12 242 SER B C 1
ATOM 5675 O O . SER B 1 242 ? 4.727 34.281 7.055 1 71.12 242 SER B O 1
ATOM 5677 N N . PHE B 1 243 ? 3.914 33.562 9 1 71.38 243 PHE B N 1
ATOM 5678 C CA . PHE B 1 243 ? 2.734 34.406 8.828 1 71.38 243 PHE B CA 1
ATOM 5679 C C . PHE B 1 243 ? 2.787 35.594 9.758 1 71.38 243 PHE B C 1
ATOM 5681 O O . PHE B 1 243 ? 1.747 36.125 10.172 1 71.38 243 PHE B O 1
ATOM 5688 N N . ALA B 1 244 ? 3.992 35.969 9.992 1 68.25 244 ALA B N 1
ATOM 5689 C CA . ALA B 1 244 ? 4.203 37.094 10.883 1 68.25 244 ALA B CA 1
ATOM 5690 C C . ALA B 1 244 ? 3.74 38.406 10.227 1 68.25 244 ALA B C 1
ATOM 5692 O O . ALA B 1 244 ? 3.387 39.344 10.914 1 68.25 244 ALA B O 1
ATOM 5693 N N . PHE B 1 245 ? 3.688 38.406 8.906 1 81.69 245 PHE B N 1
ATOM 5694 C CA . PHE B 1 245 ? 3.281 39.594 8.18 1 81.69 245 PHE B CA 1
ATOM 5695 C C . PHE B 1 245 ? 2.113 39.281 7.25 1 81.69 245 PHE B C 1
ATOM 5697 O O . PHE B 1 245 ? 2.295 39.156 6.039 1 81.69 245 PHE B O 1
ATOM 5704 N N . PRO B 1 246 ? 0.932 39.344 7.75 1 86.5 246 PRO B N 1
ATOM 5705 C CA . PRO B 1 246 ? -0.26 38.938 7.012 1 86.5 246 PRO B CA 1
ATOM 5706 C C . PRO B 1 246 ? -0.48 39.75 5.734 1 86.5 246 PRO B C 1
ATOM 5708 O O . PRO B 1 246 ? -0.923 39.188 4.723 1 86.5 246 PRO B O 1
ATOM 5711 N N . ALA B 1 247 ? -0.185 41.031 5.777 1 90 247 ALA B N 1
ATOM 5712 C CA . ALA B 1 247 ? -0.383 41.875 4.602 1 90 247 ALA B CA 1
ATOM 5713 C C . ALA B 1 247 ? 0.511 41.438 3.447 1 90 247 ALA B C 1
ATOM 5715 O O . ALA B 1 247 ? 0.083 41.406 2.291 1 90 247 ALA B O 1
ATOM 5716 N N . GLU B 1 248 ? 1.705 41.125 3.807 1 91.06 248 GLU B N 1
ATOM 5717 C CA . GLU B 1 248 ? 2.635 40.625 2.791 1 91.06 248 GLU B CA 1
ATOM 5718 C C . GLU B 1 248 ? 2.191 39.281 2.238 1 91.06 248 GLU B C 1
ATOM 5720 O O . GLU B 1 248 ? 2.324 39.031 1.042 1 91.06 248 GLU B O 1
ATOM 5725 N N . THR B 1 249 ? 1.744 38.5 3.096 1 93.06 249 THR B N 1
ATOM 5726 C CA . THR B 1 249 ? 1.247 37.188 2.682 1 93.06 249 THR B CA 1
ATOM 5727 C C . THR B 1 249 ? 0.078 37.344 1.712 1 93.06 249 THR B C 1
ATOM 5729 O O . THR B 1 249 ? 0.026 36.656 0.685 1 93.06 249 THR B O 1
ATOM 5732 N N . LEU B 1 250 ? -0.827 38.219 2.02 1 94.94 250 LEU B N 1
ATOM 5733 C CA . LEU B 1 250 ? -1.973 38.469 1.153 1 94.94 250 LEU B CA 1
ATOM 5734 C C . LEU B 1 250 ? -1.518 38.969 -0.21 1 94.94 250 LEU B C 1
ATOM 5736 O O . LEU B 1 250 ? -2.055 38.562 -1.242 1 94.94 250 LEU B O 1
ATOM 5740 N N . ALA B 1 251 ? -0.551 39.875 -0.17 1 95.06 251 ALA B N 1
ATOM 5741 C CA . ALA B 1 251 ? -0.019 40.406 -1.424 1 95.06 251 ALA B CA 1
ATOM 5742 C C . ALA B 1 251 ? 0.557 39.281 -2.289 1 95.06 251 ALA B C 1
ATOM 5744 O O . ALA B 1 251 ? 0.402 39.281 -3.514 1 95.06 251 ALA B O 1
ATOM 5745 N N . ARG B 1 252 ? 1.215 38.344 -1.715 1 95.56 252 ARG B N 1
ATOM 5746 C CA . ARG B 1 252 ? 1.8 37.219 -2.438 1 95.56 252 ARG B CA 1
ATOM 5747 C C . ARG B 1 252 ? 0.717 36.281 -2.961 1 95.56 252 ARG B C 1
ATOM 5749 O O . ARG B 1 252 ? 0.868 35.688 -4.027 1 95.56 252 ARG B O 1
ATOM 5756 N N . MET B 1 253 ? -0.337 36.156 -2.199 1 96.75 253 MET B N 1
ATOM 5757 C CA . MET B 1 253 ? -1.467 35.344 -2.672 1 96.75 253 MET B CA 1
ATOM 5758 C C . MET B 1 253 ? -2.002 35.906 -3.99 1 96.75 253 MET B C 1
ATOM 5760 O O . MET B 1 253 ? -2.268 35.125 -4.922 1 96.75 253 MET B O 1
ATOM 5764 N N . VAL B 1 254 ? -2.125 37.219 -4.02 1 97.44 254 VAL B N 1
ATOM 5765 C CA . VAL B 1 254 ? -2.648 37.875 -5.207 1 97.44 254 VAL B CA 1
ATOM 5766 C C . VAL B 1 254 ? -1.635 37.781 -6.344 1 97.44 254 VAL B C 1
ATOM 5768 O O . VAL B 1 254 ? -1.988 37.438 -7.473 1 97.44 254 VAL B O 1
ATOM 5771 N N . LYS B 1 255 ? -0.407 38.062 -6.004 1 97.38 255 LYS B N 1
ATOM 5772 C CA . LYS B 1 255 ? 0.669 38.062 -6.992 1 97.38 255 LYS B CA 1
ATOM 5773 C C . LYS B 1 255 ? 0.783 36.719 -7.711 1 97.38 255 LYS B C 1
ATOM 5775 O O . LYS B 1 255 ? 0.945 36.688 -8.93 1 97.38 255 LYS B O 1
ATOM 5780 N N . HIS B 1 256 ? 0.68 35.656 -6.988 1 97.81 256 HIS B N 1
ATOM 5781 C CA . HIS B 1 256 ? 0.937 34.344 -7.551 1 97.81 256 HIS B CA 1
ATOM 5782 C C . HIS B 1 256 ? -0.363 33.656 -7.945 1 97.81 256 HIS B C 1
ATOM 5784 O O . HIS B 1 256 ? -0.35 32.5 -8.375 1 97.81 256 HIS B O 1
ATOM 5790 N N . ARG B 1 257 ? -1.448 34.312 -7.738 1 98.12 257 ARG B N 1
ATOM 5791 C CA . ARG B 1 257 ? -2.758 33.781 -8.102 1 98.12 257 ARG B CA 1
ATOM 5792 C C . ARG B 1 257 ? -2.965 32.406 -7.52 1 98.12 257 ARG B C 1
ATOM 5794 O O . ARG B 1 257 ? -3.229 31.438 -8.258 1 98.12 257 ARG B O 1
ATOM 5801 N N . ILE B 1 258 ? -2.924 32.281 -6.242 1 98.38 258 ILE B N 1
ATOM 5802 C CA . ILE B 1 258 ? -2.977 30.984 -5.586 1 98.38 258 ILE B CA 1
ATOM 5803 C C . ILE B 1 258 ? -4.336 30.344 -5.828 1 98.38 258 ILE B C 1
ATOM 5805 O O . ILE B 1 258 ? -5.352 31.031 -5.934 1 98.38 258 ILE B O 1
ATOM 5809 N N . THR B 1 259 ? -4.336 29.016 -5.965 1 98.75 259 THR B N 1
ATOM 5810 C CA . THR B 1 259 ? -5.562 28.25 -6.191 1 98.75 259 THR B CA 1
ATOM 5811 C C . THR B 1 259 ? -5.941 27.453 -4.949 1 98.75 259 THR B C 1
ATOM 5813 O O . THR B 1 259 ? -7.086 27.016 -4.809 1 98.75 259 THR B O 1
ATOM 5816 N N . GLY B 1 260 ? -5.047 27.141 -4.074 1 98.62 260 GLY B N 1
ATOM 5817 C CA . GLY B 1 260 ? -5.277 26.422 -2.83 1 98.62 260 GLY B CA 1
ATOM 5818 C C . GLY B 1 260 ? -4.703 27.125 -1.617 1 98.62 260 GLY B C 1
ATOM 5819 O O . GLY B 1 260 ? -3.6 27.672 -1.673 1 98.62 260 GLY B O 1
ATOM 5820 N N . LEU B 1 261 ? -5.457 27.109 -0.496 1 97.56 261 LEU B N 1
ATOM 5821 C CA . LEU B 1 261 ? -5.043 27.828 0.709 1 97.56 261 LEU B CA 1
ATOM 5822 C C . LEU B 1 261 ? -5.328 26.984 1.955 1 97.56 261 LEU B C 1
ATOM 5824 O O . LEU B 1 261 ? -6.391 27.125 2.564 1 97.56 261 LEU B O 1
ATOM 5828 N N . PRO B 1 262 ? -4.359 26.188 2.346 1 96.31 262 PRO B N 1
ATOM 5829 C CA . PRO B 1 262 ? -4.473 25.516 3.639 1 96.31 262 PRO B CA 1
ATOM 5830 C C . PRO B 1 262 ? -4.211 26.453 4.82 1 96.31 262 PRO B C 1
ATOM 5832 O O . PRO B 1 262 ? -3.33 27.312 4.742 1 96.31 262 PRO B O 1
ATOM 5835 N N . GLY B 1 263 ? -4.988 26.297 5.875 1 91.69 263 GLY B N 1
ATOM 5836 C CA . GLY B 1 263 ? -4.789 27.172 7.027 1 91.69 263 GLY B CA 1
ATOM 5837 C C . GLY B 1 263 ? -5.367 26.594 8.305 1 91.69 263 GLY B C 1
ATOM 5838 O O . GLY B 1 263 ? -6.18 25.672 8.266 1 91.69 263 GLY B O 1
ATOM 5839 N N . VAL B 1 264 ? -4.863 27.094 9.414 1 85.12 264 VAL B N 1
ATOM 5840 C CA . VAL B 1 264 ? -5.391 26.781 10.742 1 85.12 264 VAL B CA 1
ATOM 5841 C C . VAL B 1 264 ? -6.32 27.906 11.203 1 85.12 264 VAL B C 1
ATOM 5843 O O . VAL B 1 264 ? -6.344 28.984 10.609 1 85.12 264 VAL B O 1
ATOM 5846 N N . PRO B 1 265 ? -7.066 27.734 12.25 1 80.31 265 PRO B N 1
ATOM 5847 C CA . PRO B 1 265 ? -8.07 28.719 12.672 1 80.31 265 PRO B CA 1
ATOM 5848 C C . PRO B 1 265 ? -7.469 30.109 12.914 1 80.31 265 PRO B C 1
ATOM 5850 O O . PRO B 1 265 ? -8.016 31.109 12.445 1 80.31 265 PRO B O 1
ATOM 5853 N N . THR B 1 266 ? -6.336 30.156 13.469 1 73.88 266 THR B N 1
ATOM 5854 C CA . THR B 1 266 ? -5.711 31.438 13.766 1 73.88 266 THR B CA 1
ATOM 5855 C C . THR B 1 266 ? -5.34 32.156 12.477 1 73.88 266 THR B C 1
ATOM 5857 O O . THR B 1 266 ? -5.461 33.375 12.398 1 73.88 266 THR B O 1
ATOM 5860 N N . PHE B 1 267 ? -4.941 31.484 11.5 1 83.31 267 PHE B N 1
ATOM 5861 C CA . PHE B 1 267 ? -4.59 32.062 10.203 1 83.31 267 PHE B CA 1
ATOM 5862 C C . PHE B 1 267 ? -5.82 32.656 9.531 1 83.31 267 PHE B C 1
ATOM 5864 O O . PHE B 1 267 ? -5.785 33.781 9.062 1 83.31 267 PHE B O 1
ATOM 5871 N N . PHE B 1 268 ? -6.902 31.906 9.523 1 87.44 268 PHE B N 1
ATOM 5872 C CA . PHE B 1 268 ? -8.117 32.375 8.859 1 87.44 268 PHE B CA 1
ATOM 5873 C C . PHE B 1 268 ? -8.742 33.531 9.609 1 87.44 268 PHE B C 1
ATOM 5875 O O . PHE B 1 268 ? -9.289 34.438 8.992 1 87.44 268 PHE B O 1
ATOM 5882 N N . SER B 1 269 ? -8.664 33.469 10.93 1 80.31 269 SER B N 1
ATOM 5883 C CA . SER B 1 269 ? -9.164 34.562 11.727 1 80.31 269 SER B CA 1
ATOM 5884 C C . SER B 1 269 ? -8.422 35.875 11.398 1 80.31 269 SER B C 1
ATOM 5886 O O . SER B 1 269 ? -9.039 36.906 11.242 1 80.31 269 SER B O 1
ATOM 5888 N N . THR B 1 270 ? -7.105 35.75 11.258 1 80.81 270 THR B N 1
ATOM 5889 C CA . THR B 1 270 ? -6.277 36.875 10.922 1 80.81 270 THR B CA 1
ATOM 5890 C C . THR B 1 270 ? -6.578 37.375 9.508 1 80.81 270 THR B C 1
ATOM 5892 O O . THR B 1 270 ? -6.727 38.594 9.281 1 80.81 270 THR B O 1
ATOM 5895 N N . LEU B 1 271 ? -6.688 36.5 8.602 1 87.75 271 LEU B N 1
ATOM 5896 C CA . LEU B 1 271 ? -6.961 36.844 7.207 1 87.75 271 LEU B CA 1
ATOM 5897 C C . LEU B 1 271 ? -8.289 37.562 7.07 1 87.75 271 LEU B C 1
ATOM 5899 O O . LEU B 1 271 ? -8.367 38.625 6.41 1 87.75 271 LEU B O 1
ATOM 5903 N N . LEU B 1 272 ? -9.336 37.094 7.758 1 87.44 272 LEU B N 1
ATOM 5904 C CA . LEU B 1 272 ? -10.688 37.656 7.676 1 87.44 272 LEU B CA 1
ATOM 5905 C C . LEU B 1 272 ? -10.758 39.031 8.312 1 87.44 272 LEU B C 1
ATOM 5907 O O . LEU B 1 272 ? -11.625 39.844 7.977 1 87.44 272 LEU B O 1
ATOM 5911 N N . GLY B 1 273 ? -9.859 39.281 9.164 1 83.19 273 GLY B N 1
ATOM 5912 C CA . GLY B 1 273 ? -9.852 40.531 9.867 1 83.19 273 GLY B CA 1
ATOM 5913 C C . GLY B 1 273 ? -9.125 41.625 9.102 1 83.19 273 GLY B C 1
ATOM 5914 O O . GLY B 1 273 ? -9.211 42.812 9.469 1 83.19 273 GLY B O 1
ATOM 5915 N N . MET B 1 274 ? -8.555 41.281 8.039 1 87.31 274 MET B N 1
ATOM 5916 C CA . MET B 1 274 ? -7.766 42.25 7.277 1 87.31 274 MET B CA 1
ATOM 5917 C C . MET B 1 274 ? -8.664 43.094 6.371 1 87.31 274 MET B C 1
ATOM 5919 O O . MET B 1 274 ? -9.422 42.531 5.566 1 87.31 274 MET B O 1
ATOM 5923 N N . GLU B 1 275 ? -8.5 44.375 6.453 1 90 275 GLU B N 1
ATOM 5924 C CA . GLU B 1 275 ? -9.234 45.281 5.578 1 90 275 GLU B CA 1
ATOM 5925 C C . GLU B 1 275 ? -8.852 45.062 4.117 1 90 275 GLU B C 1
ATOM 5927 O O . GLU B 1 275 ? -9.688 45.219 3.223 1 90 275 GLU B O 1
ATOM 5932 N N . ALA B 1 276 ? -7.629 44.781 3.932 1 90.06 276 ALA B N 1
ATOM 5933 C CA . ALA B 1 276 ? -7.098 44.625 2.58 1 90.06 276 ALA B CA 1
ATOM 5934 C C . ALA B 1 276 ? -7.719 43.438 1.883 1 90.06 276 ALA B C 1
ATOM 5936 O O . ALA B 1 276 ? -7.715 43.344 0.652 1 90.06 276 ALA B O 1
ATOM 5937 N N . LEU B 1 277 ? -8.211 42.531 2.627 1 91.88 277 LEU B N 1
ATOM 5938 C CA . LEU B 1 277 ? -8.82 41.312 2.059 1 91.88 277 LEU B CA 1
ATOM 5939 C C . LEU B 1 277 ? -10.055 41.688 1.238 1 91.88 277 LEU B C 1
ATOM 5941 O O . LEU B 1 277 ? -10.367 41 0.251 1 91.88 277 LEU B O 1
ATOM 5945 N N . LYS B 1 278 ? -10.695 42.688 1.606 1 90.44 278 LYS B N 1
ATOM 5946 C CA . LYS B 1 278 ? -11.961 43.094 0.988 1 90.44 278 LYS B CA 1
ATOM 5947 C C . LYS B 1 278 ? -11.766 43.438 -0.483 1 90.44 278 LYS B C 1
ATOM 5949 O O . LYS B 1 278 ? -12.672 43.281 -1.296 1 90.44 278 LYS B O 1
ATOM 5954 N N . THR B 1 279 ? -10.586 43.906 -0.755 1 92.88 279 THR B N 1
ATOM 5955 C CA . THR B 1 279 ? -10.367 44.375 -2.121 1 92.88 279 THR B CA 1
ATOM 5956 C C . THR B 1 279 ? -9.367 43.469 -2.842 1 92.88 279 THR B C 1
ATOM 5958 O O . THR B 1 279 ? -9.094 43.688 -4.027 1 92.88 279 THR B O 1
ATOM 5961 N N . ALA B 1 280 ? -8.82 42.562 -2.176 1 95.19 280 ALA B N 1
ATOM 5962 C CA . ALA B 1 280 ? -7.828 41.656 -2.775 1 95.19 280 ALA B CA 1
ATOM 5963 C C . ALA B 1 280 ? -8.477 40.75 -3.816 1 95.19 280 ALA B C 1
ATOM 5965 O O . ALA B 1 280 ? -9.555 40.219 -3.59 1 95.19 280 ALA B O 1
ATOM 5966 N N . ASP B 1 281 ? -7.863 40.656 -5.02 1 96.56 281 ASP B N 1
ATOM 5967 C CA . ASP B 1 281 ? -8.352 39.719 -6.047 1 96.56 281 ASP B CA 1
ATOM 5968 C C . ASP B 1 281 ? -7.855 38.312 -5.793 1 96.56 281 ASP B C 1
ATOM 5970 O O . ASP B 1 281 ? -6.746 37.938 -6.195 1 96.56 281 ASP B O 1
ATOM 5974 N N . LEU B 1 282 ? -8.688 37.5 -5.262 1 96.81 282 LEU B N 1
ATOM 5975 C CA . LEU B 1 282 ? -8.391 36.094 -5.004 1 96.81 282 LEU B CA 1
ATOM 5976 C C . LEU B 1 282 ? -9.359 35.188 -5.742 1 96.81 282 LEU B C 1
ATOM 5978 O O . LEU B 1 282 ? -9.758 34.156 -5.223 1 96.81 282 LEU B O 1
ATOM 5982 N N . SER B 1 283 ? -9.719 35.625 -6.953 1 96 283 SER B N 1
ATOM 5983 C CA . SER B 1 283 ? -10.711 34.906 -7.75 1 96 283 SER B CA 1
ATOM 5984 C C . SER B 1 283 ? -10.141 33.594 -8.273 1 96 283 SER B C 1
ATOM 5986 O O . SER B 1 283 ? -10.891 32.75 -8.742 1 96 283 SER B O 1
ATOM 5988 N N . SER B 1 284 ? -8.82 33.406 -8.164 1 97.44 284 SER B N 1
ATOM 5989 C CA . SER B 1 284 ? -8.18 32.188 -8.625 1 97.44 284 SER B CA 1
ATOM 5990 C C . SER B 1 284 ? -8.344 31.062 -7.602 1 97.44 284 SER B C 1
ATOM 5992 O O . SER B 1 284 ? -8.094 29.891 -7.906 1 97.44 284 SER B O 1
ATOM 5994 N N . LEU B 1 285 ? -8.758 31.422 -6.422 1 97.88 285 LEU B N 1
ATOM 5995 C CA . LEU B 1 285 ? -8.859 30.438 -5.344 1 97.88 285 LEU B CA 1
ATOM 5996 C C . LEU B 1 285 ? -9.898 29.375 -5.68 1 97.88 285 LEU B C 1
ATOM 5998 O O . LEU B 1 285 ? -11.07 29.672 -5.898 1 97.88 285 LEU B O 1
ATOM 6002 N N . ARG B 1 286 ? -9.398 28.125 -5.703 1 98.12 286 ARG B N 1
ATOM 6003 C CA . ARG B 1 286 ? -10.273 26.984 -5.977 1 98.12 286 ARG B CA 1
ATOM 6004 C C . ARG B 1 286 ? -10.758 26.344 -4.684 1 98.12 286 ARG B C 1
ATOM 6006 O O . ARG B 1 286 ? -11.891 25.875 -4.613 1 98.12 286 ARG B O 1
ATOM 6013 N N . TYR B 1 287 ? -9.844 26.344 -3.648 1 98.44 287 TYR B N 1
ATOM 6014 C CA . TYR B 1 287 ? -10.25 25.672 -2.422 1 98.44 287 TYR B CA 1
ATOM 6015 C C . TYR B 1 287 ? -9.477 26.203 -1.225 1 98.44 287 TYR B C 1
ATOM 6017 O O . TYR B 1 287 ? -8.383 26.75 -1.38 1 98.44 287 TYR B O 1
ATOM 6025 N N . LEU B 1 288 ? -10.055 26.156 -0.037 1 97.62 288 LEU B N 1
ATOM 6026 C CA . LEU B 1 288 ? -9.477 26.344 1.289 1 97.62 288 LEU B CA 1
ATOM 6027 C C . LEU B 1 288 ? -9.609 25.078 2.133 1 97.62 288 LEU B C 1
ATOM 6029 O O . LEU B 1 288 ? -10.602 24.359 2.021 1 97.62 288 LEU B O 1
ATOM 6033 N N . THR B 1 289 ? -8.602 24.781 2.902 1 97.44 289 THR B N 1
ATOM 6034 C CA . THR B 1 289 ? -8.688 23.625 3.787 1 97.44 289 THR B CA 1
ATOM 6035 C C . THR B 1 289 ? -8.352 24.016 5.223 1 97.44 289 THR B C 1
ATOM 6037 O O . THR B 1 289 ? -7.547 24.922 5.449 1 97.44 289 THR B O 1
ATOM 6040 N N . ASN B 1 290 ? -8.992 23.406 6.141 1 94 290 ASN B N 1
ATOM 6041 C CA . ASN B 1 290 ? -8.672 23.562 7.559 1 94 290 ASN B CA 1
ATOM 6042 C C . ASN B 1 290 ? -8.539 22.219 8.258 1 94 290 ASN B C 1
ATOM 6044 O O . ASN B 1 290 ? -9.367 21.328 8.055 1 94 290 ASN B O 1
ATOM 6048 N N . ALA B 1 291 ? -7.488 22.109 8.938 1 89.69 291 ALA B N 1
ATOM 6049 C CA . ALA B 1 291 ? -7.266 20.969 9.812 1 89.69 291 ALA B CA 1
ATOM 6050 C C . ALA B 1 291 ? -6.566 21.391 11.102 1 89.69 291 ALA B C 1
ATOM 6052 O O . ALA B 1 291 ? -6.566 22.562 11.461 1 89.69 291 ALA B O 1
ATOM 6053 N N . ALA B 1 292 ? -6.066 20.438 11.852 1 74.5 292 ALA B N 1
ATOM 6054 C CA . ALA B 1 292 ? -5.254 20.609 13.047 1 74.5 292 ALA B CA 1
ATOM 6055 C C . ALA B 1 292 ? -6.113 21.047 14.234 1 74.5 292 ALA B C 1
ATOM 6057 O O . ALA B 1 292 ? -5.938 20.562 15.352 1 74.5 292 ALA B O 1
ATOM 6058 N N . ALA B 1 293 ? -7.008 22.047 13.969 1 70.94 293 ALA B N 1
ATOM 6059 C CA . ALA B 1 293 ? -7.938 22.5 15.008 1 70.94 293 ALA B CA 1
ATOM 6060 C C . ALA B 1 293 ? -9.281 22.875 14.398 1 70.94 293 ALA B C 1
ATOM 6062 O O . ALA B 1 293 ? -9.352 23.344 13.258 1 70.94 293 ALA B O 1
ATOM 6063 N N . PRO B 1 294 ? -10.258 22.656 15.258 1 76.12 294 PRO B N 1
ATOM 6064 C CA . PRO B 1 294 ? -11.578 23.016 14.727 1 76.12 294 PRO B CA 1
ATOM 6065 C C . PRO B 1 294 ? -11.711 24.516 14.445 1 76.12 294 PRO B C 1
ATOM 6067 O O . PRO B 1 294 ? -11.305 25.344 15.258 1 76.12 294 PRO B O 1
ATOM 6070 N N . LEU B 1 295 ? -12.133 24.766 13.258 1 79.06 295 LEU B N 1
ATOM 6071 C CA . LEU B 1 295 ? -12.5 26.141 12.906 1 79.06 295 LEU B CA 1
ATOM 6072 C C . LEU B 1 295 ? -13.938 26.438 13.336 1 79.06 295 LEU B C 1
ATOM 6074 O O . LEU B 1 295 ? -14.852 25.672 13.023 1 79.06 295 LEU B O 1
ATOM 6078 N N . PRO B 1 296 ? -14.047 27.516 14.062 1 78 296 PRO B N 1
ATOM 6079 C CA . PRO B 1 296 ? -15.414 27.875 14.445 1 78 296 PRO B CA 1
ATOM 6080 C C . PRO B 1 296 ? -16.344 28.031 13.242 1 78 296 PRO B C 1
ATOM 6082 O O . PRO B 1 296 ? -15.93 28.562 12.211 1 78 296 PRO B O 1
ATOM 6085 N N . THR B 1 297 ? -17.594 27.594 13.461 1 81.31 297 THR B N 1
ATOM 6086 C CA . THR B 1 297 ? -18.562 27.609 12.375 1 81.31 297 THR B CA 1
ATOM 6087 C C . THR B 1 297 ? -18.75 29.031 11.859 1 81.31 297 THR B C 1
ATOM 6089 O O . THR B 1 297 ? -18.969 29.25 10.664 1 81.31 297 THR B O 1
ATOM 6092 N N . ALA B 1 298 ? -18.625 30 12.75 1 79.31 298 ALA B N 1
ATOM 6093 C CA . ALA B 1 298 ? -18.766 31.406 12.352 1 79.31 298 ALA B CA 1
ATOM 6094 C C . ALA B 1 298 ? -17.688 31.797 11.352 1 79.31 298 ALA B C 1
ATOM 6096 O O . ALA B 1 298 ? -17.953 32.562 10.414 1 79.31 298 ALA B O 1
ATOM 6097 N N . HIS B 1 299 ? -16.5 31.359 11.617 1 83.44 299 HIS B N 1
ATOM 6098 C CA . HIS B 1 299 ? -15.406 31.641 10.703 1 83.44 299 HIS B CA 1
ATOM 6099 C C . HIS B 1 299 ? -15.609 30.938 9.359 1 83.44 299 HIS B C 1
ATOM 6101 O O . HIS B 1 299 ? -15.289 31.484 8.312 1 83.44 299 HIS B O 1
ATOM 6107 N N . ILE B 1 300 ? -16.156 29.75 9.391 1 88.75 300 ILE B N 1
ATOM 6108 C CA . ILE B 1 300 ? -16.438 29 8.172 1 88.75 300 ILE B CA 1
ATOM 6109 C C . ILE B 1 300 ? -17.453 29.766 7.324 1 88.75 300 ILE B C 1
ATOM 6111 O O . ILE B 1 300 ? -17.281 29.922 6.113 1 88.75 300 ILE B O 1
ATOM 6115 N N . ASP B 1 301 ? -18.438 30.297 7.949 1 87.69 301 ASP B N 1
ATOM 6116 C CA . ASP B 1 301 ? -19.453 31.062 7.25 1 87.69 301 ASP B CA 1
ATOM 6117 C C . ASP B 1 301 ? -18.875 32.312 6.613 1 87.69 301 ASP B C 1
ATOM 6119 O O . ASP B 1 301 ? -19.188 32.656 5.469 1 87.69 301 ASP B O 1
ATOM 6123 N N . ARG B 1 302 ? -18.047 32.969 7.352 1 88.44 302 ARG B N 1
ATOM 6124 C CA . ARG B 1 302 ? -17.422 34.188 6.836 1 88.44 302 ARG B CA 1
ATOM 6125 C C . ARG B 1 302 ? -16.516 33.875 5.652 1 88.44 302 ARG B C 1
ATOM 6127 O O . ARG B 1 302 ? -16.438 34.656 4.695 1 88.44 302 ARG B O 1
ATOM 6134 N N . LEU B 1 303 ? -15.805 32.812 5.723 1 92.31 303 LEU B N 1
ATOM 6135 C CA . LEU B 1 303 ? -14.938 32.406 4.621 1 92.31 303 LEU B CA 1
ATOM 6136 C C . LEU B 1 303 ? -15.758 32.062 3.379 1 92.31 303 LEU B C 1
ATOM 6138 O O . LEU B 1 303 ? -15.375 32.438 2.266 1 92.31 303 LEU B O 1
ATOM 6142 N N . ARG B 1 304 ? -16.859 31.391 3.615 1 92.81 304 ARG B N 1
ATOM 6143 C CA . ARG B 1 304 ? -17.75 31.062 2.5 1 92.81 304 ARG B CA 1
ATOM 6144 C C . ARG B 1 304 ? -18.297 32.312 1.849 1 92.81 304 ARG B C 1
ATOM 6146 O O . ARG B 1 304 ? -18.469 32.375 0.629 1 92.81 304 ARG B O 1
ATOM 6153 N N . GLU B 1 305 ? -18.578 33.25 2.678 1 92.19 305 GLU B N 1
ATOM 6154 C CA . GLU B 1 305 ? -19.078 34.531 2.17 1 92.19 305 GLU B CA 1
ATOM 6155 C C . GLU B 1 305 ? -18.016 35.281 1.377 1 92.19 305 GLU B C 1
ATOM 6157 O O . GLU B 1 305 ? -18.312 35.844 0.325 1 92.19 305 GLU B O 1
ATOM 6162 N N . ARG B 1 306 ? -16.844 35.281 1.889 1 93.25 306 ARG B N 1
ATOM 6163 C CA . ARG B 1 306 ? -15.758 36.031 1.274 1 93.25 306 ARG B CA 1
ATOM 6164 C C . ARG B 1 306 ? -15.281 35.344 -0.008 1 93.25 306 ARG B C 1
ATOM 6166 O O . ARG B 1 306 ? -14.867 36.031 -0.955 1 93.25 306 ARG B O 1
ATOM 6173 N N . PHE B 1 307 ? -15.328 34.031 0.015 1 95 307 PHE B N 1
ATOM 6174 C CA . PHE B 1 307 ? -14.859 33.25 -1.127 1 95 307 PHE B CA 1
ATOM 6175 C C . PHE B 1 307 ? -15.953 32.312 -1.627 1 95 307 PHE B C 1
ATOM 6177 O O . PHE B 1 307 ? -15.797 31.109 -1.586 1 95 307 PHE B O 1
ATOM 6184 N N . PRO B 1 308 ? -16.938 32.844 -2.271 1 93.06 308 PRO B N 1
ATOM 6185 C CA . PRO B 1 308 ? -18.125 32.031 -2.623 1 93.06 308 PRO B CA 1
ATOM 6186 C C . PRO B 1 308 ? -17.812 30.984 -3.689 1 93.06 308 PRO B C 1
ATOM 6188 O O . PRO B 1 308 ? -18.516 29.969 -3.771 1 93.06 308 PRO B O 1
ATOM 6191 N N . ASP B 1 309 ? -16.797 31.188 -4.445 1 94.88 309 ASP B N 1
ATOM 6192 C CA . ASP B 1 309 ? -16.531 30.266 -5.551 1 94.88 309 ASP B CA 1
ATOM 6193 C C . ASP B 1 309 ? -15.5 29.203 -5.141 1 94.88 309 ASP B C 1
ATOM 6195 O O . ASP B 1 309 ? -15.227 28.281 -5.898 1 94.88 309 ASP B O 1
ATOM 6199 N N . ALA B 1 310 ? -14.898 29.328 -4.004 1 97.06 310 ALA B N 1
ATOM 6200 C CA . ALA B 1 310 ? -13.898 28.375 -3.521 1 97.06 310 ALA B CA 1
ATOM 6201 C C . ALA B 1 310 ? -14.539 27.312 -2.633 1 97.06 310 ALA B C 1
ATOM 6203 O O . ALA B 1 310 ? -15.438 27.609 -1.84 1 97.06 310 ALA B O 1
ATOM 6204 N N . ALA B 1 311 ? -14.141 26.047 -2.846 1 97.5 311 ALA B N 1
ATOM 6205 C CA . ALA B 1 311 ? -14.602 24.969 -1.973 1 97.5 311 ALA B CA 1
ATOM 6206 C C . ALA B 1 311 ? -13.875 25 -0.63 1 97.5 311 ALA B C 1
ATOM 6208 O O . ALA B 1 311 ? -12.664 25.234 -0.576 1 97.5 311 ALA B O 1
ATOM 6209 N N . PHE B 1 312 ? -14.594 24.875 0.465 1 96.56 312 PHE B N 1
ATOM 6210 C CA . PHE B 1 312 ? -13.977 24.812 1.786 1 96.56 312 PHE B CA 1
ATOM 6211 C C . PHE B 1 312 ? -14.008 23.375 2.32 1 96.56 312 PHE B C 1
ATOM 6213 O O . PHE B 1 312 ? -15.078 22.781 2.43 1 96.56 312 PHE B O 1
ATOM 6220 N N . TYR B 1 313 ? -12.867 22.875 2.674 1 97.69 313 TYR B N 1
ATOM 6221 C CA . TYR B 1 313 ? -12.742 21.516 3.207 1 97.69 313 TYR B CA 1
ATOM 6222 C C . TYR B 1 313 ? -12.438 21.547 4.699 1 97.69 313 TYR B C 1
ATOM 6224 O O . TYR B 1 313 ? -11.32 21.875 5.109 1 97.69 313 TYR B O 1
ATOM 6232 N N . SER B 1 314 ? -13.43 21.203 5.555 1 95.62 314 SER B N 1
ATOM 6233 C CA . SER B 1 314 ? -13.188 20.922 6.965 1 95.62 314 SER B CA 1
ATOM 6234 C C . SER B 1 314 ? -12.609 19.516 7.152 1 95.62 314 SER B C 1
ATOM 6236 O O . SER B 1 314 ? -13.203 18.531 6.711 1 95.62 314 SER B O 1
ATOM 6238 N N . MET B 1 315 ? -11.477 19.516 7.766 1 96.56 315 MET B N 1
ATOM 6239 C CA . MET B 1 315 ? -10.773 18.234 7.797 1 96.56 315 MET B CA 1
ATOM 6240 C C . MET B 1 315 ? -10.289 17.906 9.211 1 96.56 315 MET B C 1
ATOM 6242 O O . MET B 1 315 ? -10.281 18.781 10.078 1 96.56 315 MET B O 1
ATOM 6246 N N . TYR B 1 316 ? -10.016 16.656 9.508 1 95.31 316 TYR B N 1
ATOM 6247 C CA . TYR B 1 316 ? -9.438 16.156 10.742 1 95.31 316 TYR B CA 1
ATOM 6248 C C . TYR B 1 316 ? -8.328 15.141 10.453 1 95.31 316 TYR B C 1
ATOM 6250 O O . TYR B 1 316 ? -8.43 14.352 9.516 1 95.31 316 TYR B O 1
ATOM 6258 N N . GLY B 1 317 ? -7.316 15.258 11.18 1 95.31 317 GLY B N 1
ATOM 6259 C CA . GLY B 1 317 ? -6.215 14.312 11.062 1 95.31 317 GLY B CA 1
ATOM 6260 C C . GLY B 1 317 ? -5.246 14.383 12.227 1 95.31 317 GLY B C 1
ATOM 6261 O O . GLY B 1 317 ? -5.457 15.141 13.18 1 95.31 317 GLY B O 1
ATOM 6262 N N . MET B 1 318 ? -4.328 13.57 12.273 1 93.38 318 MET B N 1
ATOM 6263 C CA . MET B 1 318 ? -3.248 13.516 13.258 1 93.38 318 MET B CA 1
ATOM 6264 C C . MET B 1 318 ? -1.986 12.914 12.641 1 93.38 318 MET B C 1
ATOM 6266 O O . MET B 1 318 ? -2.049 12.266 11.594 1 93.38 318 MET B O 1
ATOM 6270 N N . THR B 1 319 ? -0.86 13.18 13.219 1 94.56 319 THR B N 1
ATOM 6271 C CA . THR B 1 319 ? 0.422 12.703 12.711 1 94.56 319 THR B CA 1
ATOM 6272 C C . THR B 1 319 ? 0.432 11.18 12.609 1 94.56 319 THR B C 1
ATOM 6274 O O . THR B 1 319 ? 1.008 10.625 11.672 1 94.56 319 THR B O 1
ATOM 6277 N N . GLU B 1 320 ? -0.25 10.492 13.5 1 96.75 320 GLU B N 1
ATOM 6278 C CA . GLU B 1 320 ? -0.269 9.039 13.609 1 96.75 320 GLU B CA 1
ATOM 6279 C C . GLU B 1 320 ? -0.994 8.398 12.43 1 96.75 320 GLU B C 1
ATOM 6281 O O . GLU B 1 320 ? -0.92 7.188 12.227 1 96.75 320 GLU B O 1
ATOM 6286 N N . CYS B 1 321 ? -1.673 9.18 11.547 1 96.56 321 CYS B N 1
ATOM 6287 C CA . CYS B 1 321 ? -2.318 8.695 10.328 1 96.56 321 CYS B CA 1
ATOM 6288 C C . CYS B 1 321 ? -1.813 9.461 9.109 1 96.56 321 CYS B C 1
ATOM 6290 O O . CYS B 1 321 ? -2.586 9.758 8.195 1 96.56 321 CYS B O 1
ATOM 6292 N N . CYS B 1 322 ? -0.631 9.82 9.141 1 94.5 322 CYS B N 1
ATOM 6293 C CA . CYS B 1 322 ? -0.017 10.539 8.031 1 94.5 322 CYS B CA 1
ATOM 6294 C C . CYS B 1 322 ? -0.775 11.82 7.719 1 94.5 322 CYS B C 1
ATOM 6296 O O . CYS B 1 322 ? -1.083 12.102 6.562 1 94.5 322 CYS B O 1
ATOM 6298 N N . THR B 1 323 ? -1.266 12.461 8.719 1 92.5 323 THR B N 1
ATOM 6299 C CA . THR B 1 323 ? -1.728 13.844 8.727 1 92.5 323 THR B CA 1
ATOM 6300 C C . THR B 1 323 ? -3.225 13.914 8.438 1 92.5 323 THR B C 1
ATOM 6302 O O . THR B 1 323 ? -3.887 14.891 8.797 1 92.5 323 THR B O 1
ATOM 6305 N N . ARG B 1 324 ? -3.875 12.938 7.781 1 97.56 324 ARG B N 1
ATOM 6306 C CA . ARG B 1 324 ? -5.27 13.133 7.395 1 97.56 324 ARG B CA 1
ATOM 6307 C C . ARG B 1 324 ? -6.086 11.875 7.641 1 97.56 324 ARG B C 1
ATOM 6309 O O . ARG B 1 324 ? -5.625 10.766 7.363 1 97.56 324 ARG B O 1
ATOM 6316 N N . ILE B 1 325 ? -7.328 12.062 8.164 1 97.94 325 ILE B N 1
ATOM 6317 C CA . ILE B 1 325 ? -8.234 10.945 8.43 1 97.94 325 ILE B CA 1
ATOM 6318 C C . ILE B 1 325 ? -9.578 11.203 7.738 1 97.94 325 ILE B C 1
ATOM 6320 O O . ILE B 1 325 ? -10.109 10.32 7.062 1 97.94 325 ILE B O 1
ATOM 6324 N N . CYS B 1 326 ? -10.125 12.484 7.875 1 97.5 326 CYS B N 1
ATOM 6325 C CA . CYS B 1 326 ? -11.461 12.773 7.371 1 97.5 326 CYS B CA 1
ATOM 6326 C C . CYS B 1 326 ? -11.508 14.148 6.707 1 97.5 326 CYS B C 1
ATOM 6328 O O . CYS B 1 326 ? -10.641 14.992 6.957 1 97.5 326 CYS B O 1
ATOM 6330 N N . TYR B 1 327 ? -12.492 14.289 5.898 1 97.69 327 TYR B N 1
ATOM 6331 C CA . TYR B 1 327 ? -12.859 15.594 5.367 1 97.69 327 TYR B CA 1
ATOM 6332 C C . TYR B 1 327 ? -14.367 15.695 5.145 1 97.69 327 TYR B C 1
ATOM 6334 O O . TYR B 1 327 ? -15.031 14.68 4.93 1 97.69 327 TYR B O 1
ATOM 6342 N N . LEU B 1 328 ? -14.875 16.844 5.277 1 96.94 328 LEU B N 1
ATOM 6343 C CA . LEU B 1 328 ? -16.266 17.109 4.926 1 96.94 328 LEU B CA 1
ATOM 6344 C C . LEU B 1 328 ? -16.391 17.531 3.465 1 96.94 328 LEU B C 1
ATOM 6346 O O . LEU B 1 328 ? -15.711 18.453 3.025 1 96.94 328 LEU B O 1
ATOM 6350 N N . ASP B 1 329 ? -17.188 16.828 2.723 1 96.19 329 ASP B N 1
ATOM 6351 C CA . ASP B 1 329 ? -17.5 17.266 1.365 1 96.19 329 ASP B CA 1
ATOM 6352 C C . ASP B 1 329 ? -18.031 18.703 1.359 1 96.19 329 ASP B C 1
ATOM 6354 O O . ASP B 1 329 ? -18.984 19.016 2.072 1 96.19 329 ASP B O 1
ATOM 6358 N N . PRO B 1 330 ? -17.391 19.531 0.564 1 95.62 330 PRO B N 1
ATOM 6359 C CA . PRO B 1 330 ? -17.844 20.938 0.542 1 95.62 330 PRO B CA 1
ATOM 6360 C C . PRO B 1 330 ? -19.344 21.078 0.283 1 95.62 330 PRO B C 1
ATOM 6362 O O . PRO B 1 330 ? -19.953 22.062 0.709 1 95.62 330 PRO B O 1
ATOM 6365 N N . ARG B 1 331 ? -20.125 20.188 -0.322 1 93.81 331 ARG B N 1
ATOM 6366 C CA . ARG B 1 331 ? -21.547 20.234 -0.626 1 93.81 331 ARG B CA 1
ATOM 6367 C C . ARG B 1 331 ? -22.391 20.094 0.64 1 93.81 331 ARG B C 1
ATOM 6369 O O . ARG B 1 331 ? -23.562 20.469 0.665 1 93.81 331 ARG B O 1
ATOM 6376 N N . ASP B 1 332 ? -21.578 19.484 1.702 1 93.19 332 ASP B N 1
ATOM 6377 C CA . ASP B 1 332 ? -22.281 19.219 2.949 1 93.19 332 ASP B CA 1
ATOM 6378 C C . ASP B 1 332 ? -22.047 20.344 3.967 1 93.19 332 ASP B C 1
ATOM 6380 O O . ASP B 1 332 ? -22.609 20.312 5.066 1 93.19 332 ASP B O 1
ATOM 6384 N N . LEU B 1 333 ? -21.281 21.344 3.641 1 90.62 333 LEU B N 1
ATOM 6385 C CA . LEU B 1 333 ? -20.891 22.391 4.574 1 90.62 333 LEU B CA 1
ATOM 6386 C C . LEU B 1 333 ? -22.109 23.172 5.066 1 90.62 333 LEU B C 1
ATOM 6388 O O . LEU B 1 333 ? -22.141 23.609 6.219 1 90.62 333 LEU B O 1
ATOM 6392 N N . GLY B 1 334 ? -23.109 23.359 4.238 1 87.06 334 GLY B N 1
ATOM 6393 C CA . GLY B 1 334 ? -24.297 24.109 4.617 1 87.06 334 GLY B CA 1
ATOM 6394 C C . GLY B 1 334 ? -25.156 23.391 5.637 1 87.06 334 GLY B C 1
ATOM 6395 O O . GLY B 1 334 ? -25.75 24.016 6.512 1 87.06 334 GLY B O 1
ATOM 6396 N N . THR B 1 335 ? -25.141 22.062 5.637 1 89.88 335 THR B N 1
ATOM 6397 C CA . THR B 1 335 ? -26.047 21.297 6.477 1 89.88 335 THR B CA 1
ATOM 6398 C C . THR B 1 335 ? -25.281 20.656 7.641 1 89.88 335 THR B C 1
ATOM 6400 O O . THR B 1 335 ? -25.891 20.328 8.664 1 89.88 335 THR B O 1
ATOM 6403 N N . LYS B 1 336 ? -23.969 20.516 7.527 1 93.06 336 LYS B N 1
ATOM 6404 C CA . LYS B 1 336 ? -23.188 19.844 8.539 1 93.06 336 LYS B CA 1
ATOM 6405 C C . LYS B 1 336 ? -21.906 20.609 8.867 1 93.06 336 LYS B C 1
ATOM 6407 O O . LYS B 1 336 ? -20.812 20.047 8.891 1 93.06 336 LYS B O 1
ATOM 6412 N N . THR B 1 337 ? -22.062 21.828 9.125 1 87.25 337 THR B N 1
ATOM 6413 C CA . THR B 1 337 ? -20.953 22.766 9.25 1 87.25 337 THR B CA 1
ATOM 6414 C C . THR B 1 337 ? -20.031 22.375 10.391 1 87.25 337 THR B C 1
ATOM 6416 O O . THR B 1 337 ? -18.828 22.625 10.344 1 87.25 337 THR B O 1
ATOM 6419 N N . ALA B 1 338 ? -20.516 21.703 11.383 1 87.12 338 ALA B N 1
ATOM 6420 C CA . ALA B 1 338 ? -19.703 21.359 12.547 1 87.12 338 ALA B CA 1
ATOM 6421 C C . ALA B 1 338 ? -18.984 20.031 12.344 1 87.12 338 ALA B C 1
ATOM 6423 O O . ALA B 1 338 ? -18.172 19.625 13.172 1 87.12 338 ALA B O 1
ATOM 6424 N N . SER B 1 339 ? -19.328 19.328 11.258 1 93.75 339 SER B N 1
ATOM 6425 C CA . SER B 1 339 ? -18.781 18 10.984 1 93.75 339 SER B CA 1
ATOM 6426 C C . SER B 1 339 ? -17.406 18.094 10.328 1 93.75 339 SER B C 1
ATOM 6428 O O . SER B 1 339 ? -17.094 19.094 9.672 1 93.75 339 SER B O 1
ATOM 6430 N N . VAL B 1 340 ? -16.594 17.094 10.594 1 95.12 340 VAL B N 1
ATOM 6431 C CA . VAL B 1 340 ? -15.336 16.969 9.875 1 95.12 340 VAL B CA 1
ATOM 6432 C C . VAL B 1 340 ? -15.477 15.898 8.789 1 95.12 340 VAL B C 1
ATOM 6434 O O . VAL B 1 340 ? -14.477 15.445 8.227 1 95.12 340 VAL B O 1
ATOM 6437 N N . GLY B 1 341 ? -16.703 15.523 8.594 1 97 341 GLY B N 1
ATOM 6438 C CA . GLY B 1 341 ? -17.016 14.719 7.43 1 97 341 GLY B CA 1
ATOM 6439 C C . GLY B 1 341 ? -16.734 13.242 7.637 1 97 341 GLY B C 1
ATOM 6440 O O . GLY B 1 341 ? -17.047 12.688 8.695 1 97 341 GLY B O 1
ATOM 6441 N N . ARG B 1 342 ? -16.344 12.57 6.547 1 97.56 342 ARG B N 1
ATOM 6442 C CA . ARG B 1 342 ? -16.125 11.133 6.492 1 97.56 342 ARG B CA 1
ATOM 6443 C C . ARG B 1 342 ? -14.656 10.812 6.223 1 97.56 342 ARG B C 1
ATOM 6445 O O . ARG B 1 342 ? -13.867 11.711 5.918 1 97.56 342 ARG B O 1
ATOM 6452 N N . ALA B 1 343 ? -14.312 9.547 6.363 1 97.88 343 ALA B N 1
ATOM 6453 C CA . ALA B 1 343 ? -12.945 9.094 6.129 1 97.88 343 ALA B CA 1
ATOM 6454 C C . ALA B 1 343 ? -12.484 9.438 4.715 1 97.88 343 ALA B C 1
ATOM 6456 O O . ALA B 1 343 ? -13.281 9.406 3.773 1 97.88 343 ALA B O 1
ATOM 6457 N N . ILE B 1 344 ? -11.227 9.742 4.566 1 98 344 ILE B N 1
ATOM 6458 C CA . ILE B 1 344 ? -10.656 10.031 3.256 1 98 344 ILE B CA 1
ATOM 6459 C C . ILE B 1 344 ? -10.672 8.766 2.4 1 98 344 ILE B C 1
ATOM 6461 O O . ILE B 1 344 ? -10.875 7.664 2.912 1 98 344 ILE B O 1
ATOM 6465 N N . PRO B 1 345 ? -10.461 8.938 1.043 1 97.06 345 PRO B N 1
ATOM 6466 C CA . PRO B 1 345 ? -10.445 7.746 0.187 1 97.06 345 PRO B CA 1
ATOM 6467 C C . PRO B 1 345 ? -9.445 6.691 0.651 1 97.06 345 PRO B C 1
ATOM 6469 O O . PRO B 1 345 ? -8.328 7.031 1.046 1 97.06 345 PRO B O 1
ATOM 6472 N N . ASN B 1 346 ? -9.883 5.383 0.702 1 96.81 346 ASN B N 1
ATOM 6473 C CA . ASN B 1 346 ? -9.062 4.227 1.03 1 96.81 346 ASN B CA 1
ATOM 6474 C C . ASN B 1 346 ? -8.703 4.191 2.514 1 96.81 346 ASN B C 1
ATOM 6476 O O . ASN B 1 346 ? -7.621 3.738 2.887 1 96.81 346 ASN B O 1
ATOM 6480 N N . CYS B 1 347 ? -9.422 4.82 3.307 1 97.12 347 CYS B N 1
ATOM 6481 C CA . CYS B 1 347 ? -9.344 4.836 4.766 1 97.12 347 CYS B CA 1
ATOM 6482 C C . CYS B 1 347 ? -10.719 4.59 5.383 1 97.12 347 CYS B C 1
ATOM 6484 O O . CYS B 1 347 ? -11.742 4.926 4.785 1 97.12 347 CYS B O 1
ATOM 6486 N N . GLU B 1 348 ? -10.742 3.914 6.469 1 97.38 348 GLU B N 1
ATOM 6487 C CA . GLU B 1 348 ? -11.977 3.742 7.234 1 97.38 348 GLU B CA 1
ATOM 6488 C C . GLU B 1 348 ? -11.844 4.34 8.633 1 97.38 348 GLU B C 1
ATOM 6490 O O . GLU B 1 348 ? -10.812 4.188 9.281 1 97.38 348 GLU B O 1
ATOM 6495 N N . ALA B 1 349 ? -12.812 5.094 9.062 1 97.88 349 ALA B N 1
ATOM 6496 C CA . ALA B 1 349 ? -12.898 5.684 10.398 1 97.88 349 ALA B CA 1
ATOM 6497 C C . ALA B 1 349 ? -14.289 5.48 11 1 97.88 349 ALA B C 1
ATOM 6499 O O . ALA B 1 349 ? -15.305 5.672 10.32 1 97.88 349 ALA B O 1
ATOM 6500 N N . TYR B 1 350 ? -14.344 5.027 12.195 1 97.38 350 TYR B N 1
ATOM 6501 C CA . TYR B 1 350 ? -15.617 4.785 12.875 1 97.38 350 TYR B CA 1
ATOM 6502 C C . TYR B 1 350 ? -15.469 4.977 14.375 1 97.38 350 TYR B C 1
ATOM 6504 O O . TYR B 1 350 ? -14.352 5.082 14.891 1 97.38 350 TYR B O 1
ATOM 6512 N N . VAL B 1 351 ? -16.594 5.07 15.055 1 97.88 351 VAL B N 1
ATOM 6513 C CA . VAL B 1 351 ? -16.625 5.344 16.484 1 97.88 351 VAL B CA 1
ATOM 6514 C C . VAL B 1 351 ? -16.922 4.059 17.25 1 97.88 351 VAL B C 1
ATOM 6516 O O . VAL B 1 351 ? -17.797 3.285 16.859 1 97.88 351 VAL B O 1
ATOM 6519 N N . VAL B 1 352 ? -16.156 3.828 18.312 1 96.75 352 VAL B N 1
ATOM 6520 C CA . VAL B 1 352 ? -16.391 2.643 19.141 1 96.75 352 VAL B CA 1
ATOM 6521 C C . VAL B 1 352 ? -16.781 3.062 20.547 1 96.75 352 VAL B C 1
ATOM 6523 O O . VAL B 1 352 ? -16.281 4.07 21.062 1 96.75 352 VAL B O 1
ATOM 6526 N N . ASP B 1 353 ? -17.594 2.254 21.094 1 93.75 353 ASP B N 1
ATOM 6527 C CA . ASP B 1 353 ? -17.984 2.508 22.484 1 93.75 353 ASP B CA 1
ATOM 6528 C C . ASP B 1 353 ? -16.953 1.936 23.453 1 93.75 353 ASP B C 1
ATOM 6530 O O . ASP B 1 353 ? -15.859 1.531 23.047 1 93.75 353 ASP B O 1
ATOM 6534 N N . GLU B 1 354 ? -17.281 1.991 24.703 1 88.81 354 GLU B N 1
ATOM 6535 C CA . GLU B 1 354 ? -16.359 1.581 25.75 1 88.81 354 GLU B CA 1
ATOM 6536 C C . GLU B 1 354 ? -16.047 0.088 25.672 1 88.81 354 GLU B C 1
ATOM 6538 O O . GLU B 1 354 ? -15 -0.364 26.125 1 88.81 354 GLU B O 1
ATOM 6543 N N . LEU B 1 355 ? -16.984 -0.64 25.094 1 89.75 355 LEU B N 1
ATOM 6544 C CA . LEU B 1 355 ? -16.828 -2.086 24.984 1 89.75 355 LEU B CA 1
ATOM 6545 C C . LEU B 1 355 ? -16.094 -2.453 23.688 1 89.75 355 LEU B C 1
ATOM 6547 O O . LEU B 1 355 ? -15.82 -3.629 23.438 1 89.75 355 LEU B O 1
ATOM 6551 N N . GLY B 1 356 ? -15.766 -1.452 22.906 1 89 356 GLY B N 1
ATOM 6552 C CA . GLY B 1 356 ? -15.031 -1.702 21.688 1 89 356 GLY B CA 1
ATOM 6553 C C . GLY B 1 356 ? -15.93 -1.982 20.484 1 89 356 GLY B C 1
ATOM 6554 O O . GLY B 1 356 ? -15.445 -2.301 19.406 1 89 356 GLY B O 1
ATOM 6555 N N . ASN B 1 357 ? -17.203 -1.901 20.75 1 92.5 357 ASN B N 1
ATOM 6556 C CA . ASN B 1 357 ? -18.156 -2.1 19.656 1 92.5 357 ASN B CA 1
ATOM 6557 C C . ASN B 1 357 ? -18.422 -0.796 18.906 1 92.5 357 ASN B C 1
ATOM 6559 O O . ASN B 1 357 ? -18.281 0.289 19.469 1 92.5 357 ASN B O 1
ATOM 6563 N N . ARG B 1 358 ? -18.797 -0.955 17.609 1 94.62 358 ARG B N 1
ATOM 6564 C CA . ARG B 1 358 ? -19.188 0.241 16.859 1 94.62 358 ARG B CA 1
ATOM 6565 C C . ARG B 1 358 ? -20.359 0.952 17.531 1 94.62 358 ARG B C 1
ATOM 6567 O O . ARG B 1 358 ? -21.375 0.327 17.859 1 94.62 358 ARG B O 1
ATOM 6574 N N . ALA B 1 359 ? -20.219 2.172 17.766 1 96.12 359 ALA B N 1
ATOM 6575 C CA . ALA B 1 359 ? -21.219 2.979 18.453 1 96.12 359 ALA B CA 1
ATOM 6576 C C . ALA B 1 359 ? -22.438 3.24 17.562 1 96.12 359 ALA B C 1
ATOM 6578 O O . ALA B 1 359 ? -22.297 3.291 16.328 1 96.12 359 ALA B O 1
ATOM 6579 N N . ALA B 1 360 ? -23.609 3.406 18.125 1 94.56 360 ALA B N 1
ATOM 6580 C CA . ALA B 1 360 ? -24.797 3.824 17.391 1 94.56 360 ALA B CA 1
ATOM 6581 C C . ALA B 1 360 ? -24.688 5.273 16.938 1 94.56 360 ALA B C 1
ATOM 6583 O O . ALA B 1 360 ? -23.891 6.047 17.5 1 94.56 360 ALA B O 1
ATOM 6584 N N . PRO B 1 361 ? -25.453 5.586 15.922 1 95.5 361 PRO B N 1
ATOM 6585 C CA . PRO B 1 361 ? -25.406 6.984 15.492 1 95.5 361 PRO B CA 1
ATOM 6586 C C . PRO B 1 361 ? -25.688 7.961 16.641 1 95.5 361 PRO B C 1
ATOM 6588 O O . PRO B 1 361 ? -26.625 7.762 17.406 1 95.5 361 PRO B O 1
ATOM 6591 N N . GLY B 1 362 ? -24.812 8.898 16.75 1 93.69 362 GLY B N 1
ATOM 6592 C CA . GLY B 1 362 ? -25 9.938 17.75 1 93.69 362 GLY B CA 1
ATOM 6593 C C . GLY B 1 362 ? -24.344 9.617 19.078 1 93.69 362 GLY B C 1
ATOM 6594 O O . GLY B 1 362 ? -24.172 10.5 19.922 1 93.69 362 GLY B O 1
ATOM 6595 N N . GLU B 1 363 ? -23.938 8.391 19.281 1 94.62 363 GLU B N 1
ATOM 6596 C CA . GLU B 1 363 ? -23.297 7.992 20.531 1 94.62 363 GLU B CA 1
ATOM 6597 C C . GLU B 1 363 ? -21.828 8.406 20.547 1 94.62 363 GLU B C 1
ATOM 6599 O O . GLU B 1 363 ? -21.125 8.273 19.547 1 94.62 363 GLU B O 1
ATOM 6604 N N . VAL B 1 364 ? -21.422 8.977 21.688 1 93.19 364 VAL B N 1
ATOM 6605 C CA . VAL B 1 364 ? -20.031 9.406 21.859 1 93.19 364 VAL B CA 1
ATOM 6606 C C . VAL B 1 364 ? -19.141 8.188 22.094 1 93.19 364 VAL B C 1
ATOM 6608 O O . VAL B 1 364 ? -19.5 7.285 22.844 1 93.19 364 VAL B O 1
ATOM 6611 N N . GLY B 1 365 ? -18.094 8.07 21.422 1 95.62 365 GLY B N 1
ATOM 6612 C CA . GLY B 1 365 ? -17.078 7.043 21.578 1 95.62 365 GLY B CA 1
ATOM 6613 C C . GLY B 1 365 ? -15.734 7.445 21.016 1 95.62 365 GLY B C 1
ATOM 6614 O O . GLY B 1 365 ? -15.539 8.594 20.609 1 95.62 365 GLY B O 1
ATOM 6615 N N . GLU B 1 366 ? -14.789 6.566 21.062 1 96.38 366 GLU B N 1
ATOM 6616 C CA . GLU B 1 366 ? -13.445 6.84 20.547 1 96.38 366 GLU B CA 1
ATOM 6617 C C . GLU B 1 366 ? -13.367 6.617 19.047 1 96.38 366 GLU B C 1
ATOM 6619 O O . GLU B 1 366 ? -13.914 5.637 18.531 1 96.38 366 GLU B O 1
ATOM 6624 N N . LEU B 1 367 ? -12.758 7.539 18.391 1 97.81 367 LEU B N 1
ATOM 6625 C CA . LEU B 1 367 ? -12.539 7.379 16.953 1 97.81 367 LEU B CA 1
ATOM 6626 C C . LEU B 1 367 ? -11.469 6.332 16.688 1 97.81 367 LEU B C 1
ATOM 6628 O O . LEU B 1 367 ? -10.359 6.422 17.219 1 97.81 367 LEU B O 1
ATOM 6632 N N . VAL B 1 368 ? -11.797 5.324 15.922 1 97.94 368 VAL B N 1
ATOM 6633 C CA . VAL B 1 368 ? -10.883 4.273 15.492 1 97.94 368 VAL B CA 1
ATOM 6634 C C . VAL B 1 368 ? -10.648 4.371 13.984 1 97.94 368 VAL B C 1
ATOM 6636 O O . VAL B 1 368 ? -11.578 4.629 13.227 1 97.94 368 VAL B O 1
ATOM 6639 N N . VAL B 1 369 ? -9.422 4.254 13.617 1 98.25 369 VAL B N 1
ATOM 6640 C CA . VAL B 1 369 ? -9.055 4.391 12.211 1 98.25 369 VAL B CA 1
ATOM 6641 C C . VAL B 1 369 ? -8.391 3.102 11.727 1 98.25 369 VAL B C 1
ATOM 6643 O O . VAL B 1 369 ? -7.578 2.506 12.438 1 98.25 369 VAL B O 1
ATOM 6646 N N . ARG B 1 370 ? -8.789 2.648 10.523 1 97.19 370 ARG B N 1
ATOM 6647 C CA . ARG B 1 370 ? -8.164 1.55 9.789 1 97.19 370 ARG B CA 1
ATOM 6648 C C . ARG B 1 370 ? -7.789 1.978 8.375 1 97.19 370 ARG B C 1
ATOM 6650 O O . ARG B 1 370 ? -8.602 2.566 7.66 1 97.19 370 ARG B O 1
ATOM 6657 N N . GLY B 1 371 ? -6.543 1.734 7.988 1 96.88 371 GLY B N 1
ATOM 6658 C CA . GLY B 1 371 ? -6.145 2.104 6.637 1 96.88 371 GLY B CA 1
ATOM 6659 C C . GLY B 1 371 ? -4.641 2.145 6.449 1 96.88 371 GLY B C 1
ATOM 6660 O O . GLY B 1 371 ? -3.885 1.957 7.402 1 96.88 371 GLY B O 1
ATOM 6661 N N . ALA B 1 372 ? -4.234 2.324 5.156 1 95.88 372 ALA B N 1
ATOM 6662 C CA . ALA B 1 372 ? -2.822 2.396 4.793 1 95.88 372 ALA B CA 1
ATOM 6663 C C . ALA B 1 372 ? -2.158 3.625 5.41 1 95.88 372 ALA B C 1
ATOM 6665 O O . ALA B 1 372 ? -0.93 3.721 5.445 1 95.88 372 ALA B O 1
ATOM 6666 N N . ASN B 1 373 ? -2.957 4.562 5.895 1 97.44 373 ASN B N 1
ATOM 6667 C CA . ASN B 1 373 ? -2.434 5.812 6.434 1 97.44 373 ASN B CA 1
ATOM 6668 C C . ASN B 1 373 ? -2.014 5.656 7.895 1 97.44 373 ASN B C 1
ATOM 6670 O O . ASN B 1 373 ? -1.435 6.574 8.477 1 97.44 373 ASN B O 1
ATOM 6674 N N . VAL B 1 374 ? -2.217 4.512 8.547 1 97.81 374 VAL B N 1
ATOM 6675 C CA . VAL B 1 374 ? -1.946 4.293 9.961 1 97.81 374 VAL B CA 1
ATOM 6676 C C . VAL B 1 374 ? -0.443 4.137 10.18 1 97.81 374 VAL B C 1
ATOM 6678 O O . VAL B 1 374 ? 0.237 3.453 9.414 1 97.81 374 VAL B O 1
ATOM 6681 N N . MET B 1 375 ? 0.105 4.723 11.188 1 98 375 MET B N 1
ATOM 6682 C CA . MET B 1 375 ? 1.525 4.684 11.523 1 98 375 MET B CA 1
ATOM 6683 C C . MET B 1 375 ? 1.97 3.258 11.836 1 98 375 MET B C 1
ATOM 6685 O O . MET B 1 375 ? 1.139 2.389 12.102 1 98 375 MET B O 1
ATOM 6689 N N . ARG B 1 376 ? 3.336 3.135 11.82 1 97.25 376 ARG B N 1
ATOM 6690 C CA . ARG B 1 376 ? 3.932 1.87 12.242 1 97.25 376 ARG B CA 1
ATOM 6691 C C . ARG B 1 376 ? 3.979 1.765 13.758 1 97.25 376 ARG B C 1
ATOM 6693 O O . ARG B 1 376 ? 3.986 0.663 14.312 1 97.25 376 ARG B O 1
ATOM 6700 N N . GLY B 1 377 ? 4.078 2.842 14.461 1 97.25 377 GLY B N 1
ATOM 6701 C CA . GLY B 1 377 ? 4.227 2.961 15.898 1 97.25 377 GLY B CA 1
ATOM 6702 C C . GLY B 1 377 ? 5.086 4.137 16.312 1 97.25 377 GLY B C 1
ATOM 6703 O O . GLY B 1 377 ? 5.387 5.012 15.5 1 97.25 377 GLY B O 1
ATOM 6704 N N . TYR B 1 378 ? 5.367 4.18 17.656 1 96.44 378 TYR B N 1
ATOM 6705 C CA . TYR B 1 378 ? 6.254 5.215 18.172 1 96.44 378 TYR B CA 1
ATOM 6706 C C . TYR B 1 378 ? 7.684 4.703 18.281 1 96.44 378 TYR B C 1
ATOM 6708 O O . TYR B 1 378 ? 7.918 3.613 18.812 1 96.44 378 TYR B O 1
ATOM 6716 N N . TRP B 1 379 ? 8.586 5.492 17.734 1 97.31 379 TRP B N 1
ATOM 6717 C CA . TRP B 1 379 ? 10.008 5.156 17.719 1 97.31 379 TRP B CA 1
ATOM 6718 C C . TRP B 1 379 ? 10.516 4.879 19.141 1 97.31 379 TRP B C 1
ATOM 6720 O O . TRP B 1 379 ? 10.398 5.73 20.016 1 97.31 379 TRP B O 1
ATOM 6730 N N . ASN B 1 380 ? 11.039 3.709 19.484 1 94.69 380 ASN B N 1
ATOM 6731 C CA . ASN B 1 380 ? 11.625 3.287 20.75 1 94.69 380 ASN B CA 1
ATOM 6732 C C . ASN B 1 380 ? 10.609 3.318 21.891 1 94.69 380 ASN B C 1
ATOM 6734 O O . ASN B 1 380 ? 10.961 3.541 23.047 1 94.69 380 ASN B O 1
ATOM 6738 N N . ARG B 1 381 ? 9.305 3.184 21.531 1 93.69 381 ARG B N 1
ATOM 6739 C CA . ARG B 1 381 ? 8.242 3.244 22.531 1 93.69 381 ARG B CA 1
ATOM 6740 C C . ARG B 1 381 ? 7.211 2.148 22.297 1 93.69 381 ARG B C 1
ATOM 6742 O O . ARG B 1 381 ? 6.043 2.438 22.031 1 93.69 381 ARG B O 1
ATOM 6749 N N . PRO B 1 382 ? 7.59 0.898 22.531 1 94 382 PRO B N 1
ATOM 6750 C CA . PRO B 1 382 ? 6.676 -0.214 22.266 1 94 382 PRO B CA 1
ATOM 6751 C C . PRO B 1 382 ? 5.426 -0.175 23.141 1 94 382 PRO B C 1
ATOM 6753 O O . PRO B 1 382 ? 4.336 -0.546 22.688 1 94 382 PRO B O 1
ATOM 6756 N N . GLU B 1 383 ? 5.566 0.259 24.391 1 93 383 GLU B N 1
ATOM 6757 C CA . GLU B 1 383 ? 4.418 0.296 25.281 1 93 383 GLU B CA 1
ATOM 6758 C C . GLU B 1 383 ? 3.398 1.34 24.828 1 93 383 GLU B C 1
ATOM 6760 O O . GLU B 1 383 ? 2.197 1.066 24.797 1 93 383 GLU B O 1
ATOM 6765 N N . GLU B 1 384 ? 3.889 2.551 24.5 1 92.12 384 GLU B N 1
ATOM 6766 C CA . GLU B 1 384 ? 2.998 3.588 24 1 92.12 384 GLU B CA 1
ATOM 6767 C C . GLU B 1 384 ? 2.352 3.166 22.672 1 92.12 384 GLU B C 1
ATOM 6769 O O . GLU B 1 384 ? 1.197 3.504 22.406 1 92.12 384 GLU B O 1
ATOM 6774 N N . THR B 1 385 ? 3.119 2.463 21.875 1 95.62 385 THR B N 1
ATOM 6775 C CA . THR B 1 385 ? 2.604 1.948 20.609 1 95.62 385 THR B CA 1
ATOM 6776 C C . THR B 1 385 ? 1.438 0.993 20.844 1 95.62 385 THR B C 1
ATOM 6778 O O . THR B 1 385 ? 0.391 1.109 20.203 1 95.62 385 THR B O 1
ATOM 6781 N N . ALA B 1 386 ? 1.596 0.095 21.812 1 94.19 386 ALA B N 1
ATOM 6782 C CA . ALA B 1 386 ? 0.603 -0.938 22.094 1 94.19 386 ALA B CA 1
ATOM 6783 C C . ALA B 1 386 ? -0.69 -0.325 22.625 1 94.19 386 ALA B C 1
ATOM 6785 O O . ALA B 1 386 ? -1.764 -0.918 22.5 1 94.19 386 ALA B O 1
ATOM 6786 N N . LYS B 1 387 ? -0.589 0.852 23.203 1 92.75 387 LYS B N 1
ATOM 6787 C CA . LYS B 1 387 ? -1.77 1.539 23.703 1 92.75 387 LYS B CA 1
ATOM 6788 C C . LYS B 1 387 ? -2.623 2.094 22.578 1 92.75 387 LYS B C 1
ATOM 6790 O O . LYS B 1 387 ? -3.842 2.223 22.703 1 92.75 387 LYS B O 1
ATOM 6795 N N . ARG B 1 388 ? -2.014 2.412 21.484 1 94.75 388 ARG B N 1
ATOM 6796 C CA . ARG B 1 388 ? -2.709 3.105 20.406 1 94.75 388 ARG B CA 1
ATOM 6797 C C . ARG B 1 388 ? -3.037 2.152 19.266 1 94.75 388 ARG B C 1
ATOM 6799 O O . ARG B 1 388 ? -4.012 2.357 18.547 1 94.75 388 ARG B O 1
ATOM 6806 N N . LEU B 1 389 ? -2.184 1.194 19.047 1 96.56 389 LEU B N 1
ATOM 6807 C CA . LEU B 1 389 ? -2.352 0.26 17.938 1 96.56 389 LEU B CA 1
ATOM 6808 C C . LEU B 1 389 ? -2.791 -1.109 18.438 1 96.56 389 LEU B C 1
ATOM 6810 O O . LEU B 1 389 ? -2.117 -1.711 19.281 1 96.56 389 LEU B O 1
ATOM 6814 N N . ARG B 1 390 ? -3.879 -1.55 17.906 1 94.62 390 ARG B N 1
ATOM 6815 C CA . ARG B 1 390 ? -4.41 -2.863 18.25 1 94.62 390 ARG B CA 1
ATOM 6816 C C . ARG B 1 390 ? -4.691 -3.695 17.016 1 94.62 390 ARG B C 1
ATOM 6818 O O . ARG B 1 390 ? -4.855 -3.148 15.914 1 94.62 390 ARG B O 1
ATOM 6825 N N . SER B 1 391 ? -4.727 -5.02 17.156 1 91.56 391 SER B N 1
ATOM 6826 C CA . SER B 1 391 ? -5.039 -5.922 16.062 1 91.56 391 SER B CA 1
ATOM 6827 C C . SER B 1 391 ? -6.547 -6.074 15.883 1 91.56 391 SER B C 1
ATOM 6829 O O . SER B 1 391 ? -7.277 -6.281 16.859 1 91.56 391 SER B O 1
ATOM 6831 N N . GLY B 1 392 ? -6.977 -5.949 14.664 1 91.12 392 GLY B N 1
ATOM 6832 C CA . GLY B 1 392 ? -8.367 -6.223 14.352 1 91.12 392 GLY B CA 1
ATOM 6833 C C . GLY B 1 392 ? -8.672 -7.703 14.227 1 91.12 392 GLY B C 1
ATOM 6834 O O . GLY B 1 392 ? -7.785 -8.539 14.414 1 91.12 392 GLY B O 1
ATOM 6835 N N . PRO B 1 393 ? -9.953 -8.031 13.938 1 85.94 393 PRO B N 1
ATOM 6836 C CA . PRO B 1 393 ? -10.398 -9.43 13.898 1 85.94 393 PRO B CA 1
ATOM 6837 C C . PRO B 1 393 ? -9.695 -10.242 12.812 1 85.94 393 PRO B C 1
ATOM 6839 O O . PRO B 1 393 ? -9.562 -11.469 12.945 1 85.94 393 PRO B O 1
ATOM 6842 N N . GLN B 1 394 ? -9.273 -9.609 11.797 1 88.06 394 GLN B N 1
ATOM 6843 C CA . GLN B 1 394 ? -8.609 -10.328 10.711 1 88.06 394 GLN B CA 1
ATOM 6844 C C . GLN B 1 394 ? -7.109 -10.039 10.695 1 88.06 394 GLN B C 1
ATOM 6846 O O . GLN B 1 394 ? -6.453 -10.203 9.664 1 88.06 394 GLN B O 1
ATOM 6851 N N . GLY B 1 395 ? -6.594 -9.469 11.734 1 88.56 395 GLY B N 1
ATOM 6852 C CA . GLY B 1 395 ? -5.164 -9.242 11.859 1 88.56 395 GLY B CA 1
ATOM 6853 C C . GLY B 1 395 ? -4.73 -7.879 11.359 1 88.56 395 GLY B C 1
ATOM 6854 O O . GLY B 1 395 ? -3.539 -7.559 11.367 1 88.56 395 GLY B O 1
ATOM 6855 N N . GLU B 1 396 ? -5.648 -7.035 10.945 1 90.69 396 GLU B N 1
ATOM 6856 C CA . GLU B 1 396 ? -5.289 -5.691 10.492 1 90.69 396 GLU B CA 1
ATOM 6857 C C . GLU B 1 396 ? -4.984 -4.777 11.68 1 90.69 396 GLU B C 1
ATOM 6859 O O . GLU B 1 396 ? -5.332 -5.094 12.82 1 90.69 396 GLU B O 1
ATOM 6864 N N . THR B 1 397 ? -4.324 -3.729 11.438 1 94.19 397 THR B N 1
ATOM 6865 C CA . THR B 1 397 ? -3.965 -2.775 12.484 1 94.19 397 THR B CA 1
ATOM 6866 C C . THR B 1 397 ? -5.047 -1.711 12.641 1 94.19 397 THR B C 1
ATOM 6868 O O . THR B 1 397 ? -5.492 -1.122 11.648 1 94.19 397 THR B O 1
ATOM 6871 N N . LEU B 1 398 ? -5.496 -1.541 13.844 1 97.06 398 LEU B N 1
ATOM 6872 C CA . LEU B 1 398 ? -6.449 -0.497 14.203 1 97.06 398 LEU B CA 1
ATOM 6873 C C . LEU B 1 398 ? -5.777 0.585 15.047 1 97.06 398 LEU B C 1
ATOM 6875 O O . LEU B 1 398 ? -5.059 0.28 16 1 97.06 398 LEU B O 1
ATOM 6879 N N . LEU B 1 399 ? -5.984 1.788 14.664 1 98.12 399 LEU B N 1
ATOM 6880 C CA . LEU B 1 399 ? -5.496 2.908 15.461 1 98.12 399 LEU B CA 1
ATOM 6881 C C . LEU B 1 399 ? -6.605 3.473 16.344 1 98.12 399 LEU B C 1
ATOM 6883 O O . LEU B 1 399 ? -7.625 3.945 15.836 1 98.12 399 LEU B O 1
ATOM 6887 N N . TYR B 1 400 ? -6.418 3.387 17.594 1 96.75 400 TYR B N 1
ATOM 6888 C CA . TYR B 1 400 ? -7.25 4.105 18.547 1 96.75 400 TYR B CA 1
ATOM 6889 C C . TYR B 1 400 ? -6.699 5.508 18.797 1 96.75 400 TYR B C 1
ATOM 6891 O O . TYR B 1 400 ? -5.645 5.664 19.422 1 96.75 400 TYR B O 1
ATOM 6899 N N . THR B 1 401 ? -7.445 6.535 18.391 1 95.38 401 THR B N 1
ATOM 6900 C CA . THR B 1 401 ? -6.902 7.883 18.25 1 95.38 401 THR B CA 1
ATOM 6901 C C . THR B 1 401 ? -6.773 8.547 19.625 1 95.38 401 THR B C 1
ATOM 6903 O O . THR B 1 401 ? -5.969 9.469 19.797 1 95.38 401 THR B O 1
ATOM 6906 N N . GLY B 1 402 ? -7.586 8.156 20.562 1 91.94 402 GLY B N 1
ATOM 6907 C CA . GLY B 1 402 ? -7.672 8.852 21.844 1 91.94 402 GLY B CA 1
ATOM 6908 C C . GLY B 1 402 ? -8.625 10.031 21.812 1 91.94 402 GLY B C 1
ATOM 6909 O O . GLY B 1 402 ? -8.867 10.664 22.844 1 91.94 402 GLY B O 1
ATOM 6910 N N . ASP B 1 403 ? -9.227 10.305 20.688 1 91.31 403 ASP B N 1
ATOM 6911 C CA . ASP B 1 403 ? -10.188 11.391 20.547 1 91.31 403 ASP B CA 1
ATOM 6912 C C . ASP B 1 403 ? -11.625 10.859 20.547 1 91.31 403 ASP B C 1
ATOM 6914 O O . ASP B 1 403 ? -11.898 9.797 19.984 1 91.31 403 ASP B O 1
ATOM 6918 N N . LEU B 1 404 ? -12.469 11.609 21.156 1 92.31 404 LEU B N 1
ATOM 6919 C CA . LEU B 1 404 ? -13.883 11.234 21.25 1 92.31 404 LEU B CA 1
ATOM 6920 C C . LEU B 1 404 ? -14.68 11.883 20.125 1 92.31 404 LEU B C 1
ATOM 6922 O O . LEU B 1 404 ? -14.523 13.078 19.859 1 92.31 404 LEU B O 1
ATOM 6926 N N . PHE B 1 405 ? -15.492 11.07 19.484 1 95.94 405 PHE B N 1
ATOM 6927 C CA . PHE B 1 405 ? -16.312 11.508 18.359 1 95.94 405 PHE B CA 1
ATOM 6928 C C . PHE B 1 405 ? -17.734 10.961 18.484 1 95.94 405 PHE B C 1
ATOM 6930 O O . PHE B 1 405 ? -17.984 10.047 19.266 1 95.94 405 PHE B O 1
ATOM 6937 N N . THR B 1 406 ? -18.641 11.617 17.828 1 95.69 406 THR B N 1
ATOM 6938 C CA . THR B 1 406 ? -19.891 10.984 17.422 1 95.69 406 THR B CA 1
ATOM 6939 C C . THR B 1 406 ? -19.938 10.828 15.898 1 95.69 406 THR B C 1
ATOM 6941 O O . THR B 1 406 ? -19.203 11.492 15.18 1 95.69 406 THR B O 1
ATOM 6944 N N . MET B 1 407 ? -20.672 9.93 15.445 1 97.31 407 MET B N 1
ATOM 6945 C CA . MET B 1 407 ? -20.938 9.711 14.023 1 97.31 407 MET B CA 1
ATOM 6946 C C . MET B 1 407 ? -22.438 9.695 13.758 1 97.31 407 MET B C 1
ATOM 6948 O O . MET B 1 407 ? -23.188 9.031 14.469 1 97.31 407 MET B O 1
ATOM 6952 N N . ASP B 1 408 ? -22.875 10.43 12.758 1 96.06 408 ASP B N 1
ATOM 6953 C CA . ASP B 1 408 ? -24.312 10.438 12.484 1 96.06 408 ASP B CA 1
ATOM 6954 C C . ASP B 1 408 ? -24.703 9.281 11.562 1 96.06 408 ASP B C 1
ATOM 6956 O O . ASP B 1 408 ? -23.859 8.445 11.219 1 96.06 408 ASP B O 1
ATOM 6960 N N . ALA B 1 409 ? -25.969 9.172 11.195 1 93.75 409 ALA B N 1
ATOM 6961 C CA . ALA B 1 409 ? -26.5 8.047 10.438 1 93.75 409 ALA B CA 1
ATOM 6962 C C . ALA B 1 409 ? -25.906 8 9.031 1 93.75 409 ALA B C 1
ATOM 6964 O O . ALA B 1 409 ? -25.828 6.938 8.414 1 93.75 409 ALA B O 1
ATOM 6965 N N . ASP B 1 410 ? -25.422 9.172 8.602 1 91.88 410 ASP B N 1
ATOM 6966 C CA . ASP B 1 410 ? -24.844 9.258 7.262 1 91.88 410 ASP B CA 1
ATOM 6967 C C . ASP B 1 410 ? -23.344 8.969 7.289 1 91.88 410 ASP B C 1
ATOM 6969 O O . ASP B 1 410 ? -22.688 8.938 6.242 1 91.88 410 ASP B O 1
ATOM 6973 N N . GLY B 1 411 ? -22.797 8.805 8.414 1 94.12 411 GLY B N 1
ATOM 6974 C CA . GLY B 1 411 ? -21.391 8.453 8.539 1 94.12 411 GLY B CA 1
ATOM 6975 C C . GLY B 1 411 ? -20.484 9.656 8.75 1 94.12 411 GLY B C 1
ATOM 6976 O O . GLY B 1 411 ? -19.266 9.531 8.734 1 94.12 411 GLY B O 1
ATOM 6977 N N . CYS B 1 412 ? -21.094 10.82 8.977 1 97 412 CYS B N 1
ATOM 6978 C CA . CYS B 1 412 ? -20.297 12.016 9.211 1 97 412 CYS B CA 1
ATOM 6979 C C . CYS B 1 412 ? -19.828 12.086 10.664 1 97 412 CYS B C 1
ATOM 6981 O O . CYS B 1 412 ? -20.609 11.82 11.578 1 97 412 CYS B O 1
ATOM 6983 N N . LEU B 1 413 ? -18.641 12.484 10.828 1 97.38 413 LEU B N 1
ATOM 6984 C CA . LEU B 1 413 ? -18 12.492 12.133 1 97.38 413 LEU B CA 1
ATOM 6985 C C . LEU B 1 413 ? -18.016 13.891 12.742 1 97.38 413 LEU B C 1
ATOM 6987 O O . LEU B 1 413 ? -17.859 14.883 12.031 1 97.38 413 LEU B O 1
ATOM 6991 N N . TYR B 1 414 ? -18.188 13.969 14.023 1 93.75 414 TYR B N 1
ATOM 6992 C CA . TYR B 1 414 ? -18.156 15.203 14.805 1 93.75 414 TYR B CA 1
ATOM 6993 C C . TYR B 1 414 ? -17.203 15.078 15.984 1 93.75 414 TYR B C 1
ATOM 6995 O O . TYR B 1 414 ? -17.359 14.195 16.828 1 93.75 414 TYR B O 1
ATOM 7003 N N . PHE B 1 415 ? -16.234 15.898 16.016 1 91.38 415 PHE B N 1
ATOM 7004 C CA . PHE B 1 415 ? -15.273 15.906 17.109 1 91.38 415 PHE B CA 1
ATOM 7005 C C . PHE B 1 415 ? -15.93 16.391 18.406 1 91.38 415 PHE B C 1
ATOM 7007 O O . PHE B 1 415 ? -16.625 17.406 18.406 1 91.38 415 PHE B O 1
ATOM 7014 N N . VAL B 1 416 ? -15.68 15.648 19.422 1 85.75 416 VAL B N 1
ATOM 7015 C CA . VAL B 1 416 ? -16.25 16.016 20.719 1 85.75 416 VAL B CA 1
ATOM 7016 C C . VAL B 1 416 ? -15.156 16.578 21.625 1 85.75 416 VAL B C 1
ATOM 7018 O O . VAL B 1 416 ? -15.242 17.719 22.078 1 85.75 416 VAL B O 1
ATOM 7021 N N . SER B 1 417 ? -14.156 15.812 21.906 1 81.56 417 SER B N 1
ATOM 7022 C CA . SER B 1 417 ? -13.039 16.219 22.75 1 81.56 417 SER B CA 1
ATOM 7023 C C . SER B 1 417 ? -11.906 15.211 22.703 1 81.56 417 SER B C 1
ATOM 7025 O O . SER B 1 417 ? -12.078 14.102 22.188 1 81.56 417 SER B O 1
ATOM 7027 N N . ARG B 1 418 ? -10.789 15.703 23.219 1 78 418 ARG B N 1
ATOM 7028 C CA . ARG B 1 418 ? -9.789 14.703 23.562 1 78 418 ARG B CA 1
ATOM 7029 C C . ARG B 1 418 ? -10.211 13.906 24.797 1 78 418 ARG B C 1
ATOM 7031 O O . ARG B 1 418 ? -10.789 14.461 25.734 1 78 418 ARG B O 1
ATOM 7038 N N . LYS B 1 419 ? -10 12.734 24.734 1 72.31 419 LYS B N 1
ATOM 7039 C CA . LYS B 1 419 ? -10.383 11.883 25.859 1 72.31 419 LYS B CA 1
ATOM 7040 C C . LYS B 1 419 ? -9.812 12.422 27.156 1 72.31 419 LYS B C 1
ATOM 7042 O O . LYS B 1 419 ? -10.484 12.383 28.203 1 72.31 419 LYS B O 1
ATOM 7047 N N . ASP B 1 420 ? -8.68 13.039 26.953 1 69.25 420 ASP B N 1
ATOM 7048 C CA . ASP B 1 420 ? -7.988 13.477 28.172 1 69.25 420 ASP B CA 1
ATOM 7049 C C . ASP B 1 420 ? -8.445 14.867 28.594 1 69.25 420 ASP B C 1
ATOM 7051 O O . ASP B 1 420 ? -8.148 15.32 29.703 1 69.25 420 ASP B O 1
ATOM 7055 N N . ASP B 1 421 ? -9.281 15.562 27.812 1 71.25 421 ASP B N 1
ATOM 7056 C CA . ASP B 1 421 ? -9.68 16.938 28.094 1 71.25 421 ASP B CA 1
ATOM 7057 C C . ASP B 1 421 ? -11.094 16.984 28.672 1 71.25 421 ASP B C 1
ATOM 7059 O O . ASP B 1 421 ? -11.555 18.047 29.094 1 71.25 421 ASP B O 1
ATOM 7063 N N . VAL B 1 422 ? -11.75 15.891 28.641 1 67.69 422 VAL B N 1
ATOM 7064 C CA . VAL B 1 422 ? -13.117 15.859 29.141 1 67.69 422 VAL B CA 1
ATOM 7065 C C . VAL B 1 422 ? -13.117 15.914 30.672 1 67.69 422 VAL B C 1
ATOM 7067 O O . VAL B 1 422 ? -12.297 15.266 31.312 1 67.69 422 VAL B O 1
ATOM 7070 N N . PHE B 1 423 ? -13.852 16.938 31.156 1 73.75 423 PHE B N 1
ATOM 7071 C CA . PHE B 1 423 ? -13.984 17 32.625 1 73.75 423 PHE B CA 1
ATOM 7072 C C . PHE B 1 423 ? -15.445 17.141 33.031 1 73.75 423 PHE B C 1
ATOM 7074 O O . PHE B 1 423 ? -16.312 17.328 32.156 1 73.75 423 PHE B O 1
ATOM 7081 N N . LYS B 1 424 ? -15.797 16.719 34.25 1 75.88 424 LYS B N 1
ATOM 7082 C CA . LYS B 1 424 ? -17.172 16.797 34.75 1 75.88 424 LYS B CA 1
ATOM 7083 C C . LYS B 1 424 ? -17.375 18.062 35.594 1 75.88 424 LYS B C 1
ATOM 7085 O O . LYS B 1 424 ? -16.531 18.422 36.406 1 75.88 424 LYS B O 1
ATOM 7090 N N . CYS B 1 425 ? -18.266 18.891 35.094 1 74.56 425 CYS B N 1
ATOM 7091 C CA . CYS B 1 425 ? -18.75 20.047 35.875 1 74.56 425 CYS B CA 1
ATOM 7092 C C . CYS B 1 425 ? -20.156 19.797 36.406 1 74.56 425 CYS B C 1
ATOM 7094 O O . CYS B 1 425 ? -21.094 19.609 35.594 1 74.56 425 CYS B O 1
ATOM 7096 N N . ARG B 1 426 ? -20.281 19.766 37.719 1 73 426 ARG B N 1
ATOM 7097 C CA . ARG B 1 426 ? -21.562 19.516 38.375 1 73 426 ARG B CA 1
ATOM 7098 C C . ARG B 1 426 ? -22.141 18.172 37.938 1 73 426 ARG B C 1
ATOM 7100 O O . ARG B 1 426 ? -23.328 18.078 37.625 1 73 426 ARG B O 1
ATOM 7107 N N . GLY B 1 427 ? -21.266 17.203 37.781 1 69.44 427 GLY B N 1
ATOM 7108 C CA . GLY B 1 427 ? -21.688 15.844 37.469 1 69.44 427 GLY B CA 1
ATOM 7109 C C . GLY B 1 427 ? -21.922 15.617 36 1 69.44 427 GLY B C 1
ATOM 7110 O O . GLY B 1 427 ? -22.172 14.484 35.562 1 69.44 427 GLY B O 1
ATOM 7111 N N . GLU B 1 428 ? -21.859 16.766 35.219 1 73.25 428 GLU B N 1
ATOM 7112 C CA . GLU B 1 428 ? -22.125 16.656 33.781 1 73.25 428 GLU B CA 1
ATOM 7113 C C . GLU B 1 428 ? -20.828 16.75 33 1 73.25 428 GLU B C 1
ATOM 7115 O O . GLU B 1 428 ? -19.938 17.547 33.312 1 73.25 428 GLU B O 1
ATOM 7120 N N . LYS B 1 429 ? -20.734 15.906 32 1 72.5 429 LYS B N 1
ATOM 7121 C CA . LYS B 1 429 ? -19.547 15.938 31.156 1 72.5 429 LYS B CA 1
ATOM 7122 C C . LYS B 1 429 ? -19.516 17.219 30.312 1 72.5 429 LYS B C 1
ATOM 7124 O O . LYS B 1 429 ? -20.531 17.609 29.734 1 72.5 429 LYS B O 1
ATOM 7129 N N . VAL B 1 430 ? -18.359 17.875 30.391 1 75.62 430 VAL B N 1
ATOM 7130 C CA . VAL B 1 430 ? -18.188 19.125 29.641 1 75.62 430 VAL B CA 1
ATOM 7131 C C . VAL B 1 430 ? -17.188 18.922 28.516 1 75.62 430 VAL B C 1
ATOM 7133 O O . VAL B 1 430 ? -16.094 18.391 28.734 1 75.62 430 VAL B O 1
ATOM 7136 N N . SER B 1 431 ? -17.625 19.297 27.312 1 74.81 431 SER B N 1
ATOM 7137 C CA . SER B 1 431 ? -16.75 19.375 26.156 1 74.81 431 SER B CA 1
ATOM 7138 C C . SER B 1 431 ? -16.219 20.781 25.953 1 74.81 431 SER B C 1
ATOM 7140 O O . SER B 1 431 ? -16.984 21.703 25.641 1 74.81 431 SER B O 1
ATOM 7142 N N . PRO B 1 432 ? -14.875 20.938 26.062 1 81.31 432 PRO B N 1
ATOM 7143 C CA . PRO B 1 432 ? -14.336 22.281 25.875 1 81.31 432 PRO B CA 1
ATOM 7144 C C . PRO B 1 432 ? -14.695 22.875 24.5 1 81.31 432 PRO B C 1
ATOM 7146 O O . PRO B 1 432 ? -14.961 24.078 24.406 1 81.31 432 PRO B O 1
ATOM 7149 N N . LYS B 1 433 ? -14.883 22.031 23.562 1 77.06 433 LYS B N 1
ATOM 7150 C CA . LYS B 1 433 ? -15.141 22.484 22.188 1 77.06 433 LYS B CA 1
ATOM 7151 C C . LYS B 1 433 ? -16.5 23.156 22.094 1 77.06 433 LYS B C 1
ATOM 7153 O O . LYS B 1 433 ? -16.656 24.156 21.375 1 77.06 433 LYS B O 1
ATOM 7158 N N . GLU B 1 434 ? -17.438 22.594 22.703 1 76.38 434 GLU B N 1
ATOM 7159 C CA . GLU B 1 434 ? -18.766 23.188 22.688 1 76.38 434 GLU B CA 1
ATOM 7160 C C . GLU B 1 434 ? -18.75 24.609 23.234 1 76.38 434 GLU B C 1
ATOM 7162 O O . GLU B 1 434 ? -19.344 25.516 22.656 1 76.38 434 GLU B O 1
ATOM 7167 N N . VAL B 1 435 ? -18.047 24.797 24.297 1 83.38 435 VAL B N 1
ATOM 7168 C CA . VAL B 1 435 ? -17.938 26.109 24.922 1 83.38 435 VAL B CA 1
ATOM 7169 C C . VAL B 1 435 ? -17.125 27.047 24.031 1 83.38 435 VAL B C 1
ATOM 7171 O O . VAL B 1 435 ? -17.516 28.188 23.812 1 83.38 435 VAL B O 1
ATOM 7174 N N . GLU B 1 436 ? -16.094 26.516 23.484 1 86.19 436 GLU B N 1
ATOM 7175 C CA . GLU B 1 436 ? -15.242 27.297 22.609 1 86.19 436 GLU B CA 1
ATOM 7176 C C . GLU B 1 436 ? -16 27.797 21.391 1 86.19 436 GLU B C 1
ATOM 7178 O O . GLU B 1 436 ? -15.867 28.953 20.984 1 86.19 436 GLU B O 1
ATOM 7183 N N . ASN B 1 437 ? -16.812 27 20.812 1 80.5 437 ASN B N 1
ATOM 7184 C CA . ASN B 1 437 ? -17.609 27.375 19.656 1 80.5 437 ASN B CA 1
ATOM 7185 C C . ASN B 1 437 ? -18.516 28.562 19.969 1 80.5 437 ASN B C 1
ATOM 7187 O O . ASN B 1 437 ? -18.672 29.469 19.156 1 80.5 437 ASN B O 1
ATOM 7191 N N . ALA B 1 438 ? -19.156 28.516 21.109 1 81.19 438 ALA B N 1
ATOM 7192 C CA . ALA B 1 438 ? -20.016 29.609 21.531 1 81.19 438 ALA B CA 1
ATOM 7193 C C . ALA B 1 438 ? -19.203 30.906 21.688 1 81.19 438 ALA B C 1
ATOM 7195 O O . ALA B 1 438 ? -19.672 31.984 21.297 1 81.19 438 ALA B O 1
ATOM 7196 N N . LEU B 1 439 ? -18.016 30.75 22.188 1 87.5 439 LEU B N 1
ATOM 7197 C CA . LEU B 1 439 ? -17.156 31.922 22.422 1 87.5 439 LEU B CA 1
ATOM 7198 C C . LEU B 1 439 ? -16.719 32.531 21.109 1 87.5 439 LEU B C 1
ATOM 7200 O O . LEU B 1 439 ? -16.656 33.781 20.984 1 87.5 439 LEU B O 1
ATOM 7204 N N . TYR B 1 440 ? -16.516 31.719 20.141 1 83.19 440 TYR B N 1
ATOM 7205 C CA . TYR B 1 440 ? -16.031 32.188 18.844 1 83.19 440 TYR B CA 1
ATOM 7206 C C . TYR B 1 440 ? -17.125 32.906 18.062 1 83.19 440 TYR B C 1
ATOM 7208 O O . TYR B 1 440 ? -16.859 33.562 17.078 1 83.19 440 TYR B O 1
ATOM 7216 N N . GLU B 1 441 ? -18.375 32.781 18.484 1 80.62 441 GLU B N 1
ATOM 7217 C CA . GLU B 1 441 ? -19.469 33.531 17.875 1 80.62 441 GLU B CA 1
ATOM 7218 C C . GLU B 1 441 ? -19.359 35.031 18.172 1 80.62 441 GLU B C 1
ATOM 7220 O O . GLU B 1 441 ? -19.953 35.844 17.469 1 80.62 441 GLU B O 1
ATOM 7225 N N . LEU B 1 442 ? -18.641 35.281 19.219 1 84.44 442 LEU B N 1
ATOM 7226 C CA . LEU B 1 442 ? -18.359 36.688 19.516 1 84.44 442 LEU B CA 1
ATOM 7227 C C . LEU B 1 442 ? -17.297 37.25 18.562 1 84.44 442 LEU B C 1
ATOM 7229 O O . LEU B 1 442 ? -16.141 36.812 18.594 1 84.44 442 LEU B O 1
ATOM 7233 N N . GLU B 1 443 ? -17.578 38.156 17.812 1 80.81 443 GLU B N 1
ATOM 7234 C CA . GLU B 1 443 ? -16.734 38.656 16.734 1 80.81 443 GLU B CA 1
ATOM 7235 C C . GLU B 1 443 ? -15.398 39.156 17.281 1 80.81 443 GLU B C 1
ATOM 7237 O O . GLU B 1 443 ? -14.383 39.062 16.594 1 80.81 443 GLU B O 1
ATOM 7242 N N . ALA B 1 444 ? -15.438 39.562 18.5 1 85.69 444 ALA B N 1
ATOM 7243 C CA . ALA B 1 444 ? -14.234 40.156 19.094 1 85.69 444 ALA B CA 1
ATOM 7244 C C . ALA B 1 444 ? -13.234 39.062 19.484 1 85.69 444 ALA B C 1
ATOM 7246 O O . ALA B 1 444 ? -12.062 39.344 19.719 1 85.69 444 ALA B O 1
ATOM 7247 N N . VAL B 1 445 ? -13.656 37.875 19.547 1 87.12 445 VAL B N 1
ATOM 7248 C CA . VAL B 1 445 ? -12.797 36.781 20.031 1 87.12 445 VAL B CA 1
ATOM 7249 C C . VAL B 1 445 ? -11.953 36.25 18.875 1 87.12 445 VAL B C 1
ATOM 7251 O O . VAL B 1 445 ? -12.484 35.812 17.859 1 87.12 445 VAL B O 1
ATOM 7254 N N . VAL B 1 446 ? -10.641 36.281 19.062 1 83.88 446 VAL B N 1
ATOM 7255 C CA . VAL B 1 446 ? -9.68 35.781 18.078 1 83.88 446 VAL B CA 1
ATOM 7256 C C . VAL B 1 446 ? -9.344 34.312 18.391 1 83.88 446 VAL B C 1
ATOM 7258 O O . VAL B 1 446 ? -9.234 33.5 17.484 1 83.88 446 VAL B O 1
ATOM 7261 N N . GLU B 1 447 ? -9.133 34 19.609 1 87.62 447 GLU B N 1
ATOM 7262 C CA . GLU B 1 447 ? -8.82 32.656 20.094 1 87.62 447 GLU B CA 1
ATOM 7263 C C . GLU B 1 447 ? -9.531 32.344 21.406 1 87.62 447 GLU B C 1
ATOM 7265 O O . GLU B 1 447 ? -9.742 33.25 22.219 1 87.62 447 GLU B O 1
ATOM 7270 N N . ALA B 1 448 ? -9.938 31.203 21.562 1 87.5 448 ALA B N 1
ATOM 7271 C CA . ALA B 1 448 ? -10.57 30.766 22.797 1 87.5 448 ALA B CA 1
ATOM 7272 C C . ALA B 1 448 ? -10.094 29.375 23.188 1 87.5 448 ALA B C 1
ATOM 7274 O O . ALA B 1 448 ? -9.898 28.5 22.344 1 87.5 448 ALA B O 1
ATOM 7275 N N . ALA B 1 449 ? -9.773 29.188 24.391 1 88.75 449 ALA B N 1
ATOM 7276 C CA . ALA B 1 449 ? -9.477 27.875 24.984 1 88.75 449 ALA B CA 1
ATOM 7277 C C . ALA B 1 449 ? -10.242 27.672 26.281 1 88.75 449 ALA B C 1
ATOM 7279 O O . ALA B 1 449 ? -10.32 28.578 27.109 1 88.75 449 ALA B O 1
ATOM 7280 N N . VAL B 1 450 ? -10.859 26.562 26.438 1 87.88 450 VAL B N 1
ATOM 7281 C CA . VAL B 1 450 ? -11.672 26.25 27.609 1 87.88 450 VAL B CA 1
ATOM 7282 C C . VAL B 1 450 ? -11.086 25.047 28.344 1 87.88 450 VAL B C 1
ATOM 7284 O O . VAL B 1 450 ? -10.672 24.078 27.719 1 87.88 450 VAL B O 1
ATOM 7287 N N . LEU B 1 451 ? -10.922 25.203 29.562 1 88.12 451 LEU B N 1
ATOM 7288 C CA . LEU B 1 451 ? -10.43 24.109 30.406 1 88.12 451 LEU B CA 1
ATOM 7289 C C . LEU B 1 451 ? -11.273 23.984 31.672 1 88.12 451 LEU B C 1
ATOM 7291 O O . LEU B 1 451 ? -11.992 24.922 32.062 1 88.12 451 LEU B O 1
ATOM 7295 N N . GLY B 1 452 ? -11.203 22.812 32.219 1 83.31 452 GLY B N 1
ATOM 7296 C CA . GLY B 1 452 ? -11.773 22.609 33.531 1 83.31 452 GLY B CA 1
ATOM 7297 C C . GLY B 1 452 ? -10.805 22.969 34.656 1 83.31 452 GLY B C 1
ATOM 7298 O O . GLY B 1 452 ? -9.633 22.594 34.594 1 83.31 452 GLY B O 1
ATOM 7299 N N . VAL B 1 453 ? -11.281 23.781 35.531 1 85.44 453 VAL B N 1
ATOM 7300 C CA . VAL B 1 453 ? -10.453 24.109 36.688 1 85.44 453 VAL B CA 1
ATOM 7301 C C . VAL B 1 453 ? -11.172 23.719 37.969 1 85.44 453 VAL B C 1
ATOM 7303 O O . VAL B 1 453 ? -12.406 23.688 38.031 1 85.44 453 VAL B O 1
ATOM 7306 N N . PRO B 1 454 ? -10.352 23.312 38.969 1 82.56 454 PRO B N 1
ATOM 7307 C CA . PRO B 1 454 ? -10.984 22.969 40.25 1 82.56 454 PRO B CA 1
ATOM 7308 C C . PRO B 1 454 ? -11.812 24.109 40.812 1 82.56 454 PRO B C 1
ATOM 7310 O O . PRO B 1 454 ? -11.406 25.266 40.75 1 82.56 454 PRO B O 1
ATOM 7313 N N . ASP B 1 455 ? -12.922 23.812 41.219 1 80.75 455 ASP B N 1
ATOM 7314 C CA . ASP B 1 455 ? -13.828 24.781 41.812 1 80.75 455 ASP B CA 1
ATOM 7315 C C . ASP B 1 455 ? -14.477 24.203 43.094 1 80.75 455 ASP B C 1
ATOM 7317 O O . ASP B 1 455 ? -14.914 23.062 43.094 1 80.75 455 ASP B O 1
ATOM 7321 N N . SER B 1 456 ? -14.406 24.906 44.188 1 77.31 456 SER B N 1
ATOM 7322 C CA . SER B 1 456 ? -14.883 24.453 45.5 1 77.31 456 SER B CA 1
ATOM 7323 C C . SER B 1 456 ? -16.375 24.156 45.469 1 77.31 456 SER B C 1
ATOM 7325 O O . SER B 1 456 ? -16.844 23.203 46.094 1 77.31 456 SER B O 1
ATOM 7327 N N . ALA B 1 457 ? -17.078 24.891 44.719 1 67.56 457 ALA B N 1
ATOM 7328 C CA . ALA B 1 457 ? -18.531 24.766 44.688 1 67.56 457 ALA B CA 1
ATOM 7329 C C . ALA B 1 457 ? -18.969 23.656 43.75 1 67.56 457 ALA B C 1
ATOM 7331 O O . ALA B 1 457 ? -19.875 22.875 44.062 1 67.56 457 ALA B O 1
ATOM 7332 N N . ASP B 1 458 ? -18.375 23.5 42.625 1 68.56 458 ASP B N 1
ATOM 7333 C CA . ASP B 1 458 ? -18.875 22.656 41.562 1 68.56 458 ASP B CA 1
ATOM 7334 C C . ASP B 1 458 ? -17.922 21.484 41.281 1 68.56 458 ASP B C 1
ATOM 7336 O O . ASP B 1 458 ? -18.188 20.672 40.406 1 68.56 458 ASP B O 1
ATOM 7340 N N . GLY B 1 459 ? -16.766 21.375 42.125 1 76.12 459 GLY B N 1
ATOM 7341 C CA . GLY B 1 459 ? -15.711 20.438 41.812 1 76.12 459 GLY B CA 1
ATOM 7342 C C . GLY B 1 459 ? -14.789 20.906 40.719 1 76.12 459 GLY B C 1
ATOM 7343 O O . GLY B 1 459 ? -13.609 21.188 40.969 1 76.12 459 GLY B O 1
ATOM 7344 N N . MET B 1 460 ? -15.406 20.953 39.531 1 83.62 460 MET B N 1
ATOM 7345 C CA . MET B 1 460 ? -14.719 21.578 38.406 1 83.62 460 MET B CA 1
ATOM 7346 C C . MET B 1 460 ? -15.578 22.672 37.781 1 83.62 460 MET B C 1
ATOM 7348 O O . MET B 1 460 ? -16.812 22.578 37.781 1 83.62 460 MET B O 1
ATOM 7352 N N . ALA B 1 461 ? -14.945 23.688 37.438 1 86.12 461 ALA B N 1
ATOM 7353 C CA . ALA B 1 461 ? -15.633 24.781 36.75 1 86.12 461 ALA B CA 1
ATOM 7354 C C . ALA B 1 461 ? -14.992 25.078 35.375 1 86.12 461 ALA B C 1
ATOM 7356 O O . ALA B 1 461 ? -13.836 24.719 35.156 1 86.12 461 ALA B O 1
ATOM 7357 N N . VAL B 1 462 ? -15.781 25.688 34.5 1 90.06 462 VAL B N 1
ATOM 7358 C CA . VAL B 1 462 ? -15.328 26.031 33.188 1 90.06 462 VAL B CA 1
ATOM 7359 C C . VAL B 1 462 ? -14.539 27.344 33.219 1 90.06 462 VAL B C 1
ATOM 7361 O O . VAL B 1 462 ? -15.039 28.359 33.719 1 90.06 462 VAL B O 1
ATOM 7364 N N . LYS B 1 463 ? -13.367 27.266 32.812 1 91.81 463 LYS B N 1
ATOM 7365 C CA . LYS B 1 463 ? -12.555 28.469 32.625 1 91.81 463 LYS B CA 1
ATOM 7366 C C . LYS B 1 463 ? -12.242 28.703 31.156 1 91.81 463 LYS B C 1
ATOM 7368 O O . LYS B 1 463 ? -11.844 27.781 30.438 1 91.81 463 LYS B O 1
ATOM 7373 N N . ALA B 1 464 ? -12.531 29.922 30.781 1 92.69 464 ALA B N 1
ATOM 7374 C CA . ALA B 1 464 ? -12.25 30.297 29.391 1 92.69 464 ALA B CA 1
ATOM 7375 C C . ALA B 1 464 ? -11.086 31.281 29.312 1 92.69 464 ALA B C 1
ATOM 7377 O O . ALA B 1 464 ? -11.031 32.25 30.078 1 92.69 464 ALA B O 1
ATOM 7378 N N . TYR B 1 465 ? -10.188 30.938 28.516 1 92.06 465 TYR B N 1
ATOM 7379 C CA . TYR B 1 465 ? -9.133 31.859 28.109 1 92.06 465 TYR B CA 1
ATOM 7380 C C . TYR B 1 465 ? -9.422 32.438 26.734 1 92.06 465 TYR B C 1
ATOM 7382 O O . TYR B 1 465 ? -9.688 31.719 25.781 1 92.06 465 TYR B O 1
ATOM 7390 N N . LEU B 1 466 ? -9.391 33.781 26.641 1 92.56 466 LEU B N 1
ATOM 7391 C CA . LEU B 1 466 ? -9.766 34.438 25.391 1 92.56 466 LEU B CA 1
ATOM 7392 C C . LEU B 1 466 ? -8.688 35.406 24.938 1 92.56 466 LEU B C 1
ATOM 7394 O O . LEU B 1 466 ? -7.996 36.031 25.766 1 92.56 466 LEU B O 1
ATOM 7398 N N . VAL B 1 467 ? -8.461 35.438 23.656 1 90.06 467 VAL B N 1
ATOM 7399 C CA . VAL B 1 467 ? -7.742 36.531 23.016 1 90.06 467 VAL B CA 1
ATOM 7400 C C . VAL B 1 467 ? -8.719 37.375 22.203 1 90.06 467 VAL B C 1
ATOM 7402 O O . VAL B 1 467 ? -9.461 36.844 21.375 1 90.06 467 VAL B O 1
ATOM 7405 N N . VAL B 1 468 ? -8.781 38.656 22.5 1 88.69 468 VAL B N 1
ATOM 7406 C CA . VAL B 1 468 ? -9.727 39.594 21.859 1 88.69 468 VAL B CA 1
ATOM 7407 C C . VAL B 1 468 ? -9 40.438 20.828 1 88.69 468 VAL B C 1
ATOM 7409 O O . VAL B 1 468 ? -7.805 40.719 20.969 1 88.69 468 VAL B O 1
ATOM 7412 N N . ARG B 1 469 ? -9.703 40.688 19.734 1 85.12 469 ARG B N 1
ATOM 7413 C CA . ARG B 1 469 ? -9.156 41.531 18.672 1 85.12 469 ARG B CA 1
ATOM 7414 C C . ARG B 1 469 ? -8.656 42.875 19.25 1 85.12 469 ARG B C 1
ATOM 7416 O O . ARG B 1 469 ? -9.297 43.469 20.109 1 85.12 469 ARG B O 1
ATOM 7423 N N . PRO B 1 470 ? -7.535 43.312 18.672 1 79.44 470 PRO B N 1
ATOM 7424 C CA . PRO B 1 470 ? -7.074 44.625 19.141 1 79.44 470 PRO B CA 1
ATOM 7425 C C . PRO B 1 470 ? -8.125 45.719 18.969 1 79.44 470 PRO B C 1
ATOM 7427 O O . PRO B 1 470 ? -8.719 45.844 17.891 1 79.44 470 PRO B O 1
ATOM 7430 N N . GLY B 1 471 ? -8.422 46.406 19.969 1 79.38 471 GLY B N 1
ATOM 7431 C CA . GLY B 1 471 ? -9.359 47.531 19.906 1 79.38 471 GLY B CA 1
ATOM 7432 C C . GLY B 1 471 ? -10.766 47.156 20.297 1 79.38 471 GLY B C 1
ATOM 7433 O O . GLY B 1 471 ? -11.594 48.031 20.594 1 79.38 471 GLY B O 1
ATOM 7434 N N . ALA B 1 472 ? -10.984 45.844 20.281 1 82.19 472 ALA B N 1
ATOM 7435 C CA . ALA B 1 472 ? -12.32 45.406 20.688 1 82.19 472 ALA B CA 1
ATOM 7436 C C . ALA B 1 472 ? -12.422 45.281 22.203 1 82.19 472 ALA B C 1
ATOM 7438 O O . ALA B 1 472 ? -11.422 45.031 22.891 1 82.19 472 ALA B O 1
ATOM 7439 N N . THR B 1 473 ? -13.523 45.75 22.75 1 82.31 473 THR B N 1
ATOM 7440 C CA . THR B 1 473 ? -13.766 45.594 24.172 1 82.31 473 THR B CA 1
ATOM 7441 C C . THR B 1 473 ? -14.805 44.5 24.422 1 82.31 473 THR B C 1
ATOM 7443 O O . THR B 1 473 ? -15.859 44.5 23.797 1 82.31 473 THR B O 1
ATOM 7446 N N . LEU B 1 474 ? -14.367 43.531 25.156 1 87 474 LEU B N 1
ATOM 7447 C CA . LEU B 1 474 ? -15.25 42.438 25.531 1 87 474 LEU B CA 1
ATOM 7448 C C . LEU B 1 474 ? -15.227 42.219 27.047 1 87 474 LEU B C 1
ATOM 7450 O O . LEU B 1 474 ? -14.18 41.938 27.625 1 87 474 LEU B O 1
ATOM 7454 N N . THR B 1 475 ? -16.359 42.438 27.672 1 89 475 THR B N 1
ATOM 7455 C CA . THR B 1 475 ? -16.438 42.281 29.125 1 89 475 THR B CA 1
ATOM 7456 C C . THR B 1 475 ? -16.797 40.844 29.5 1 89 475 THR B C 1
ATOM 7458 O O . THR B 1 475 ? -17.438 40.156 28.719 1 89 475 THR B O 1
ATOM 7461 N N . GLU B 1 476 ? -16.328 40.469 30.672 1 91.38 476 GLU B N 1
ATOM 7462 C CA . GLU B 1 476 ? -16.703 39.156 31.172 1 91.38 476 GLU B CA 1
ATOM 7463 C C . GLU B 1 476 ? -18.219 38.969 31.188 1 91.38 476 GLU B C 1
ATOM 7465 O O . GLU B 1 476 ? -18.719 37.875 30.875 1 91.38 476 GLU B O 1
ATOM 7470 N N . MET B 1 477 ? -18.875 40.062 31.547 1 89.81 477 MET B N 1
ATOM 7471 C CA . MET B 1 477 ? -20.344 40 31.609 1 89.81 477 MET B CA 1
ATOM 7472 C C . MET B 1 477 ? -20.938 39.719 30.219 1 89.81 477 MET B C 1
ATOM 7474 O O . MET B 1 477 ? -21.844 38.906 30.094 1 89.81 477 MET B O 1
ATOM 7478 N N . ALA B 1 478 ? -20.391 40.406 29.266 1 91.19 478 ALA B N 1
ATOM 7479 C CA . ALA B 1 478 ? -20.875 40.188 27.891 1 91.19 478 ALA B CA 1
ATOM 7480 C C . ALA B 1 478 ? -20.609 38.781 27.422 1 91.19 478 ALA B C 1
ATOM 7482 O O . ALA B 1 478 ? -21.438 38.188 26.719 1 91.19 478 ALA B O 1
ATOM 7483 N N . ILE B 1 479 ? -19.484 38.281 27.812 1 93.31 479 ILE B N 1
ATOM 7484 C CA . ILE B 1 479 ? -19.094 36.938 27.422 1 93.31 479 ILE B CA 1
ATOM 7485 C C . ILE B 1 479 ? -20.031 35.906 28.062 1 93.31 479 ILE B C 1
ATOM 7487 O O . ILE B 1 479 ? -20.562 35.031 27.375 1 93.31 479 ILE B O 1
ATOM 7491 N N . ARG B 1 480 ? -20.266 36.062 29.297 1 92.19 480 ARG B N 1
ATOM 7492 C CA . ARG B 1 480 ? -21.125 35.125 30.016 1 92.19 480 ARG B CA 1
ATOM 7493 C C . ARG B 1 480 ? -22.562 35.219 29.516 1 92.19 480 ARG B C 1
ATOM 7495 O O . ARG B 1 480 ? -23.25 34.219 29.422 1 92.19 480 ARG B O 1
ATOM 7502 N N . GLN B 1 481 ? -22.969 36.469 29.281 1 90.38 481 GLN B N 1
ATOM 7503 C CA . GLN B 1 481 ? -24.328 36.656 28.75 1 90.38 481 GLN B CA 1
ATOM 7504 C C . GLN B 1 481 ? -24.484 35.938 27.406 1 90.38 481 GLN B C 1
ATOM 7506 O O . GLN B 1 481 ? -25.5 35.281 27.172 1 90.38 481 GLN B O 1
ATOM 7511 N N . HIS B 1 482 ? -23.547 36.094 26.609 1 91.62 482 HIS B N 1
ATOM 7512 C CA . HIS B 1 482 ? -23.578 35.406 25.328 1 91.62 482 HIS B CA 1
ATOM 7513 C C . HIS B 1 482 ? -23.625 33.875 25.5 1 91.62 482 HIS B C 1
ATOM 7515 O O . HIS B 1 482 ? -24.453 33.219 24.875 1 91.62 482 HIS B O 1
ATOM 7521 N N . CYS B 1 483 ? -22.797 33.406 26.391 1 91.81 483 CYS B N 1
ATOM 7522 C CA . CYS B 1 483 ? -22.703 31.953 26.625 1 91.81 483 CYS B CA 1
ATOM 7523 C C . CYS B 1 483 ? -24 31.422 27.234 1 91.81 483 CYS B C 1
ATOM 7525 O O . CYS B 1 483 ? -24.438 30.312 26.922 1 91.81 483 CYS B O 1
ATOM 7527 N N . ARG B 1 484 ? -24.609 32.219 28.078 1 87.62 484 ARG B N 1
ATOM 7528 C CA . ARG B 1 484 ? -25.859 31.812 28.719 1 87.62 484 ARG B CA 1
ATOM 7529 C C . ARG B 1 484 ? -26.969 31.625 27.703 1 87.62 484 ARG B C 1
ATOM 7531 O O . ARG B 1 484 ? -27.844 30.766 27.859 1 87.62 484 ARG B O 1
ATOM 7538 N N . GLY B 1 485 ? -26.875 32.312 26.672 1 85.62 485 GLY B N 1
ATOM 7539 C CA . GLY B 1 485 ? -27.875 32.219 25.625 1 85.62 485 GLY B CA 1
ATOM 7540 C C . GLY B 1 485 ? -27.641 31.047 24.688 1 85.62 485 GLY B C 1
ATOM 7541 O O . GLY B 1 485 ? -28.547 30.641 23.953 1 85.62 485 GLY B O 1
ATOM 7542 N N . ARG B 1 486 ? -26.484 30.469 24.734 1 84.19 486 ARG B N 1
ATOM 7543 C CA . ARG B 1 486 ? -26.094 29.484 23.734 1 84.19 486 ARG B CA 1
ATOM 7544 C C . ARG B 1 486 ? -25.859 28.125 24.391 1 84.19 486 ARG B C 1
ATOM 7546 O O . ARG B 1 486 ? -25.969 27.094 23.719 1 84.19 486 ARG B O 1
ATOM 7553 N N . LEU B 1 487 ? -25.516 28.188 25.719 1 86.88 487 LEU B N 1
ATOM 7554 C CA . LEU B 1 487 ? -25.031 26.969 26.375 1 86.88 487 LEU B CA 1
ATOM 7555 C C . LEU B 1 487 ? -25.859 26.656 27.609 1 86.88 487 LEU B C 1
ATOM 7557 O O . LEU B 1 487 ? -26.516 27.547 28.172 1 86.88 487 LEU B O 1
ATOM 7561 N N . GLU B 1 488 ? -25.875 25.406 27.938 1 80.75 488 GLU B N 1
ATOM 7562 C CA . GLU B 1 488 ? -26.438 25.031 29.234 1 80.75 488 GLU B CA 1
ATOM 7563 C C . GLU B 1 488 ? -25.672 25.703 30.375 1 80.75 488 GLU B C 1
ATOM 7565 O O . GLU B 1 488 ? -24.484 26.016 30.25 1 80.75 488 GLU B O 1
ATOM 7570 N N . SER B 1 489 ? -26.344 25.906 31.453 1 81.62 489 SER B N 1
ATOM 7571 C CA . SER B 1 489 ? -25.844 26.688 32.594 1 81.62 489 SER B CA 1
ATOM 7572 C C . SER B 1 489 ? -24.5 26.156 33.062 1 81.62 489 SER B C 1
ATOM 7574 O O . SER B 1 489 ? -23.594 26.922 33.406 1 81.62 489 SER B O 1
ATOM 7576 N N . HIS B 1 490 ? -24.328 24.812 33.062 1 80.56 490 HIS B N 1
ATOM 7577 C CA . HIS B 1 490 ? -23.109 24.234 33.594 1 80.56 490 HIS B CA 1
ATOM 7578 C C . HIS B 1 490 ? -21.938 24.422 32.656 1 80.56 490 HIS B C 1
ATOM 7580 O O . HIS B 1 490 ? -20.781 24.234 33.031 1 80.56 490 HIS B O 1
ATOM 7586 N N . LEU B 1 491 ? -22.188 24.859 31.406 1 85.69 491 LEU B N 1
ATOM 7587 C CA . LEU B 1 491 ? -21.172 25.031 30.375 1 85.69 491 LEU B CA 1
ATOM 7588 C C . LEU B 1 491 ? -20.688 26.484 30.328 1 85.69 491 LEU B C 1
ATOM 7590 O O . LEU B 1 491 ? -19.672 26.781 29.703 1 85.69 491 LEU B O 1
ATOM 7594 N N . VAL B 1 492 ? -21.453 27.375 30.969 1 89.94 492 VAL B N 1
ATOM 7595 C CA . VAL B 1 492 ? -21.094 28.781 30.953 1 89.94 492 VAL B CA 1
ATOM 7596 C C . VAL B 1 492 ? -19.828 29.016 31.766 1 89.94 492 VAL B C 1
ATOM 7598 O O . VAL B 1 492 ? -19.75 28.609 32.938 1 89.94 492 VAL B O 1
ATOM 7601 N N . PRO B 1 493 ? -18.844 29.641 31.172 1 93 493 PRO B N 1
ATOM 7602 C CA . PRO B 1 493 ? -17.562 29.828 31.875 1 93 493 PRO B CA 1
ATOM 7603 C C . PRO B 1 493 ? -17.734 30.594 33.188 1 93 493 PRO B C 1
ATOM 7605 O O . PRO B 1 493 ? -18.219 31.719 33.188 1 93 493 PRO B O 1
ATOM 7608 N N . LYS B 1 494 ? -17.312 29.938 34.188 1 89.06 494 LYS B N 1
ATOM 7609 C CA . LYS B 1 494 ? -17.281 30.578 35.469 1 89.06 494 LYS B CA 1
ATOM 7610 C C . LYS B 1 494 ? -16.125 31.562 35.562 1 89.06 494 LYS B C 1
ATOM 7612 O O . LYS B 1 494 ? -16.25 32.625 36.188 1 89.06 494 LYS B O 1
ATOM 7617 N N . PHE B 1 495 ? -15.062 31.125 35.031 1 92.06 495 PHE B N 1
ATOM 7618 C CA . PHE B 1 495 ? -13.852 31.953 35.031 1 92.06 495 PHE B CA 1
ATOM 7619 C C . PHE B 1 495 ? -13.492 32.344 33.594 1 92.06 495 PHE B C 1
ATOM 7621 O O . PHE B 1 495 ? -13.625 31.531 32.656 1 92.06 495 PHE B O 1
ATOM 7628 N N . ILE B 1 496 ? -13.242 33.625 33.438 1 93.81 496 ILE B N 1
ATOM 7629 C CA . ILE B 1 496 ? -12.844 34.125 32.125 1 93.81 496 ILE B CA 1
ATOM 7630 C C . ILE B 1 496 ? -11.547 34.938 32.281 1 93.81 496 ILE B C 1
ATOM 7632 O O . ILE B 1 496 ? -11.43 35.781 33.156 1 93.81 496 ILE B O 1
ATOM 7636 N N . GLU B 1 497 ? -10.656 34.562 31.516 1 92.69 497 GLU B N 1
ATOM 7637 C CA . GLU B 1 497 ? -9.383 35.281 31.484 1 92.69 497 GLU B CA 1
ATOM 7638 C C . GLU B 1 497 ? -9.031 35.75 30.062 1 92.69 497 GLU B C 1
ATOM 7640 O O . GLU B 1 497 ? -8.961 34.906 29.156 1 92.69 497 GLU B O 1
ATOM 7645 N N . ILE B 1 498 ? -8.898 37.031 29.875 1 91.56 498 ILE B N 1
ATOM 7646 C CA . ILE B 1 498 ? -8.508 37.594 28.594 1 91.56 498 ILE B CA 1
ATOM 7647 C C . ILE B 1 498 ? -6.996 37.781 28.547 1 91.56 498 ILE B C 1
ATOM 7649 O O . ILE B 1 498 ? -6.426 38.406 29.453 1 91.56 498 ILE B O 1
ATOM 7653 N N . ARG B 1 499 ? -6.41 37.188 27.562 1 89.56 499 ARG B N 1
ATOM 7654 C CA . ARG B 1 499 ? -4.965 37.281 27.391 1 89.56 499 ARG B CA 1
ATOM 7655 C C . ARG B 1 499 ? -4.617 37.875 26.031 1 89.56 499 ARG B C 1
ATOM 7657 O O . ARG B 1 499 ? -5.477 37.969 25.156 1 89.56 499 ARG B O 1
ATOM 7664 N N . ASP B 1 500 ? -3.387 38.344 25.969 1 88.31 500 ASP B N 1
ATOM 7665 C CA . ASP B 1 500 ? -2.912 38.875 24.688 1 88.31 500 ASP B CA 1
ATOM 7666 C C . ASP B 1 500 ? -2.682 37.75 23.688 1 88.31 500 ASP B C 1
ATOM 7668 O O . ASP B 1 500 ? -2.895 37.938 22.484 1 88.31 500 ASP B O 1
ATOM 7672 N N . GLU B 1 501 ? -2.23 36.688 24.219 1 87.31 501 GLU B N 1
ATOM 7673 C CA . GLU B 1 501 ? -1.982 35.5 23.391 1 87.31 501 GLU B CA 1
ATOM 7674 C C . GLU B 1 501 ? -2.141 34.219 24.188 1 87.31 501 GLU B C 1
ATOM 7676 O O . GLU B 1 501 ? -1.998 34.219 25.406 1 87.31 501 GLU B O 1
ATOM 7681 N N . LEU B 1 502 ? -2.582 33.156 23.578 1 87.25 502 LEU B N 1
ATOM 7682 C CA . LEU B 1 502 ? -2.619 31.828 24.188 1 87.25 502 LEU B CA 1
ATOM 7683 C C . LEU B 1 502 ? -1.397 31 23.781 1 87.25 502 LEU B C 1
ATOM 7685 O O . LEU B 1 502 ? -0.899 31.141 22.672 1 87.25 502 LEU B O 1
ATOM 7689 N N . PRO B 1 503 ? -0.877 30.25 24.766 1 83.06 503 PRO B N 1
ATOM 7690 C CA . PRO B 1 503 ? 0.275 29.422 24.422 1 83.06 503 PRO B CA 1
ATOM 7691 C C . PRO B 1 503 ? -0.031 28.422 23.312 1 83.06 503 PRO B C 1
ATOM 7693 O O . PRO B 1 503 ? -1.085 27.781 23.312 1 83.06 503 PRO B O 1
ATOM 7696 N N . LYS B 1 504 ? 0.844 28.391 22.359 1 79.38 504 LYS B N 1
ATOM 7697 C CA . LYS B 1 504 ? 0.621 27.531 21.203 1 79.38 504 LYS B CA 1
ATOM 7698 C C . LYS B 1 504 ? 1.82 26.609 20.969 1 79.38 504 LYS B C 1
ATOM 7700 O O . LYS B 1 504 ? 2.943 26.938 21.359 1 79.38 504 LYS B O 1
ATOM 7705 N N . THR B 1 505 ? 1.438 25.484 20.469 1 70.62 505 THR B N 1
ATOM 7706 C CA . THR B 1 505 ? 2.49 24.609 19.969 1 70.62 505 THR B CA 1
ATOM 7707 C C . THR B 1 505 ? 3.102 25.156 18.688 1 70.62 505 THR B C 1
ATOM 7709 O O . THR B 1 505 ? 2.627 26.172 18.156 1 70.62 505 THR B O 1
ATOM 7712 N N . GLU B 1 506 ? 4.172 24.469 18.266 1 62.69 506 GLU B N 1
ATOM 7713 C CA . GLU B 1 506 ? 4.836 24.875 17.031 1 62.69 506 GLU B CA 1
ATOM 7714 C C . GLU B 1 506 ? 3.916 24.703 15.828 1 62.69 506 GLU B C 1
ATOM 7716 O O . GLU B 1 506 ? 4.074 25.391 14.82 1 62.69 506 GLU B O 1
ATOM 7721 N N . SER B 1 507 ? 2.93 23.922 16.047 1 59.22 507 SER B N 1
ATOM 7722 C CA . SER B 1 507 ? 1.99 23.688 14.953 1 59.22 507 SER B CA 1
ATOM 7723 C C . SER B 1 507 ? 0.816 24.656 15.016 1 59.22 507 SER B C 1
ATOM 7725 O O . SER B 1 507 ? -0.062 24.625 14.148 1 59.22 507 SER B O 1
ATOM 7727 N N . GLY B 1 508 ? 0.831 25.547 16.016 1 64.31 508 GLY B N 1
ATOM 7728 C CA . GLY B 1 508 ? -0.214 26.547 16.125 1 64.31 508 GLY B CA 1
ATOM 7729 C C . GLY B 1 508 ? -1.382 26.094 16.984 1 64.31 508 GLY B C 1
ATOM 7730 O O . GLY B 1 508 ? -2.373 26.812 17.125 1 64.31 508 GLY B O 1
ATOM 7731 N N . LYS B 1 509 ? -1.227 24.953 17.594 1 72.62 509 LYS B N 1
ATOM 7732 C CA . LYS B 1 509 ? -2.285 24.453 18.469 1 72.62 509 LYS B CA 1
ATOM 7733 C C . LYS B 1 509 ? -2.172 25.047 19.859 1 72.62 509 LYS B C 1
ATOM 7735 O O . LYS B 1 509 ? -1.068 25.234 20.391 1 72.62 509 LYS B O 1
ATOM 7740 N N . ILE B 1 510 ? -3.291 25.328 20.438 1 75.12 510 ILE B N 1
ATOM 7741 C CA . ILE B 1 510 ? -3.297 25.859 21.797 1 75.12 510 ILE B CA 1
ATOM 7742 C C . ILE B 1 510 ? -2.805 24.797 22.766 1 75.12 510 ILE B C 1
ATOM 7744 O O . ILE B 1 510 ? -3.268 23.656 22.734 1 75.12 510 ILE B O 1
ATOM 7748 N N . LYS B 1 511 ? -1.779 25.141 23.594 1 76.31 511 LYS B N 1
ATOM 7749 C CA . LYS B 1 511 ? -1.249 24.266 24.625 1 76.31 511 LYS B CA 1
ATOM 7750 C C . LYS B 1 511 ? -2.15 24.25 25.859 1 76.31 511 LYS B C 1
ATOM 7752 O O . LYS B 1 511 ? -1.893 24.969 26.828 1 76.31 511 LYS B O 1
ATOM 7757 N N . ARG B 1 512 ? -3.059 23.391 25.875 1 77.56 512 ARG B N 1
ATOM 7758 C CA . ARG B 1 512 ? -4.047 23.359 26.953 1 77.56 512 ARG B CA 1
ATOM 7759 C C . ARG B 1 512 ? -3.414 22.953 28.266 1 77.56 512 ARG B C 1
ATOM 7761 O O . ARG B 1 512 ? -3.807 23.438 29.328 1 77.56 512 ARG B O 1
ATOM 7768 N N . ALA B 1 513 ? -2.439 22.141 28.125 1 73.06 513 ALA B N 1
ATOM 7769 C CA . ALA B 1 513 ? -1.769 21.672 29.344 1 73.06 513 ALA B CA 1
ATOM 7770 C C . ALA B 1 513 ? -1.101 22.844 30.062 1 73.06 513 ALA B C 1
ATOM 7772 O O . ALA B 1 513 ? -1.13 22.906 31.297 1 73.06 513 ALA B O 1
ATOM 7773 N N . MET B 1 514 ? -0.554 23.656 29.281 1 74.75 514 MET B N 1
ATOM 7774 C CA . MET B 1 514 ? 0.103 24.828 29.859 1 74.75 514 MET B CA 1
ATOM 7775 C C . MET B 1 514 ? -0.916 25.75 30.516 1 74.75 514 MET B C 1
ATOM 7777 O O . MET B 1 514 ? -0.635 26.359 31.547 1 74.75 514 MET B O 1
ATOM 7781 N N . LEU B 1 515 ? -2.082 25.844 29.906 1 79.12 515 LEU B N 1
ATOM 7782 C CA . LEU B 1 515 ? -3.145 26.672 30.453 1 79.12 515 LEU B CA 1
ATOM 7783 C C . LEU B 1 515 ? -3.689 26.078 31.75 1 79.12 515 LEU B C 1
ATOM 7785 O O . LEU B 1 515 ? -4.023 26.797 32.688 1 79.12 515 LEU B O 1
ATOM 7789 N N . ALA B 1 516 ? -3.674 24.766 31.781 1 74.44 516 ALA B N 1
ATOM 7790 C CA . ALA B 1 516 ? -4.184 24.047 32.969 1 74.44 516 ALA B CA 1
ATOM 7791 C C . ALA B 1 516 ? -3.271 24.266 34.156 1 74.44 516 ALA B C 1
ATOM 7793 O O . ALA B 1 516 ? -3.738 24.312 35.312 1 74.44 516 ALA B O 1
ATOM 7794 N N . GLU B 1 517 ? -1.979 24.359 33.812 1 71 517 GLU B N 1
ATOM 7795 C CA . GLU B 1 517 ? -1.01 24.562 34.875 1 71 517 GLU B CA 1
ATOM 7796 C C . GLU B 1 517 ? -1.159 25.953 35.5 1 71 517 GLU B C 1
ATOM 7798 O O . GLU B 1 517 ? -0.874 26.125 36.688 1 71 517 GLU B O 1
ATOM 7803 N N . THR B 1 518 ? -1.572 26.844 34.688 1 63.38 518 THR B N 1
ATOM 7804 C CA . THR B 1 518 ? -1.643 28.219 35.156 1 63.38 518 THR B CA 1
ATOM 7805 C C . THR B 1 518 ? -3.068 28.578 35.562 1 63.38 518 THR B C 1
ATOM 7807 O O . THR B 1 518 ? -3.34 29.719 35.938 1 63.38 518 THR B O 1
ATOM 7810 N N . ALA B 1 519 ? -3.852 27.609 35.531 1 70 519 ALA B N 1
ATOM 7811 C CA . ALA B 1 519 ? -5.262 27.875 35.812 1 70 519 ALA B CA 1
ATOM 7812 C C . ALA B 1 519 ? -5.516 28 37.312 1 70 519 ALA B C 1
ATOM 7814 O O . ALA B 1 519 ? -4.887 27.297 38.125 1 70 519 ALA B O 1
#

Sequence (1038 aa):
MAHLLHQFLSETAARRPHHTALIAGENAVTFAELDRQSDAVACALQSAGVVRGDRVAVMLENSIEYVAGLFGALKAGAVYVPVNPSTKADKLAYILTDAGVRALIAPSALARQVVPAAGEASHLATTLWVGPAVPAGAGGLSFTDIVATHPDPQSGGTKPQSRGLIDQDLAAILYTSGTTGRPKGVMLSHAALVNTTWSISTYLENTPDDVVMCVLPLTFGYGLSQILTGARVGFTVVLERSFAFPAETLARMVKHRITGLPGVPTFFSTLLGMEALKTADLSSLRYLTNAAAPLPTAHIDRLRERFPDAAFYSMYGMTECCTRICYLDPRDLGTKTASVGRAIPNCEAYVVDELGNRAAPGEVGELVVRGANVMRGYWNRPEETAKRLRSGPQGETLLYTGDLFTMDADGCLYFVSRKDDVFKCRGEKVSPKEVENALYELEAVVEAAVLGVPDSADGMAVKAYLVVRPGATLTEMAIRQHCRGRLESHLVPKFIEIRDELPKTESGKIKRAMLAETAMAHLLHQFLSETAARRPHHTALIAGENAVTFAELDRQSDAVACALQSAGVVRGDRVAVMLENSIEYVAGLFGALKAGAVYVPVNPSTKADKLAYILTDAGVRALIAPSALARQVVPAAGEASHLATTLWVGPAVPAGAGGLSFTDIVATHPDPQSGGTKPQSRGLIDQDLAAILYTSGTTGRPKGVMLSHAALVNTTWSISTYLENTPDDVVMCVLPLTFGYGLSQILTGARVGFTVVLERSFAFPAETLARMVKHRITGLPGVPTFFSTLLGMEALKTADLSSLRYLTNAAAPLPTAHIDRLRERFPDAAFYSMYGMTECCTRICYLDPRDLGTKTASVGRAIPNCEAYVVDELGNRAAPGEVGELVVRGANVMRGYWNRPEETAKRLRSGPQGETLLYTGDLFTMDADGCLYFVSRKDDVFKCRGEKVSPKEVENALYELEAVVEAAVLGVPDSADGMAVKAYLVVRPGATLTEMAIRQHCRGRLESHLVPKFIEIRDELPKTESGKIKRAMLAETA